Protein AF-A0AAW3DJ64-F1 (afdb_monomer_lite)

Sequence (853 aa):
LQGSFSLTLTIGNDFLPDIKLLLYAVFLDGEVVADVEEFQVEECFRHKVALDFSHKEEVPGSKVRLDLKAAPGSLCSVQAVDKSVLLKQNNTLTANAVSEVCHDQPPSVCLPSISMHWQEEAHSPRTRLQYLFNIPFSLLFIMDLLSSLFSQKLRMKILTNTRIKKPVSCMLPGFEKKMHSRKDSIVEDHHVAHGGSAPRSDDEKKPKPRTLFPETWIWDLISIGDDGQVSLEVAVPDTITEWNANTFCVADTGFGLSPLTTLRVFQPFFVDLSLPYSVIQGETFSLKATVFNYLKDCIQVHTTLTETPELKVDDCPGCQFTSCLCTNEAKTFEWNVKATRLGKVNVTVSSVAEDSHDLCDNRIAVTPLQGERDTVIKPLLVKPGGVLQQKTQNAFLCVADNTVSEEFSLTLPEKVLEGSGRATFSVIGDIMGPALQNLEQLLEMPFGCGEQNMAQFAPNIFILQYLNKTKQLDPEIEDKALTFLRTGYQRQLLYKHDDGSYSAFGKSDNQGNTWLTAFVARSFGQASSHIYINKDHVHNALLWLQKHQLPSGCFQNVGKLFNNDLKGGVDDTISLTAYVTAALVELRLEKNNTMLRNALRCLKNATLDKPSLYIKALMAYVFTLTKDMEMREQLLKSLDKETGIYCSSLLHVSPLSAELLTSHSSSEESSSSVIETVAYILLAHISKPDLGHDEASVSKLVHWLSGQRNALGGFASTQDTVVSLQALAQYATLIPQEMRDVKVTVKGREASPLEFHVHRNNKLVLHQASLPAVPGIYTVQATGSGCVYVQTTLYYNTPPPRTEEVFVLDVETVPKECDGVRKQLDIHVSVSYLGDRETSNMALVEVEMLSGF

Radius of gyration: 37.24 Å; chains: 1; bounding box: 101×70×112 Å

pLDDT: mean 76.46, std 19.75, range [23.58, 95.19]

Structure (mmCIF, N/CA/C/O backbone):
data_AF-A0AAW3DJ64-F1
#
_entry.id   AF-A0AAW3DJ64-F1
#
loop_
_atom_site.group_PDB
_atom_site.id
_atom_site.type_symbol
_atom_site.label_atom_id
_atom_site.label_alt_id
_atom_site.label_comp_id
_atom_site.label_asym_id
_atom_site.label_entity_id
_atom_site.label_seq_id
_atom_site.pdbx_PDB_ins_code
_atom_site.Cartn_x
_atom_site.Cartn_y
_atom_site.Cartn_z
_atom_site.occupancy
_atom_site.B_iso_or_equiv
_atom_site.auth_seq_id
_atom_site.auth_comp_id
_atom_site.auth_asym_id
_atom_site.auth_atom_id
_atom_site.pdbx_PDB_model_num
ATOM 1 N N . LEU A 1 1 ? 61.882 -21.134 32.904 1.00 47.22 1 LEU A N 1
ATOM 2 C CA . LEU A 1 1 ? 61.746 -22.045 31.748 1.00 47.22 1 LEU A CA 1
ATOM 3 C C . LEU A 1 1 ? 61.339 -21.192 30.558 1.00 47.22 1 LEU A C 1
ATOM 5 O O . LEU A 1 1 ? 60.242 -20.657 30.579 1.00 47.22 1 LEU A O 1
ATOM 9 N N . GLN A 1 2 ? 62.240 -20.967 29.605 1.00 46.50 2 GLN A N 1
ATOM 10 C CA . GLN A 1 2 ? 61.890 -20.388 28.306 1.00 46.50 2 GLN A CA 1
ATOM 11 C C . GLN A 1 2 ? 61.964 -21.524 27.295 1.00 46.50 2 GLN A C 1
ATOM 13 O O . GLN A 1 2 ? 63.001 -22.170 27.168 1.00 46.50 2 GLN A O 1
ATOM 18 N N . GLY A 1 3 ? 60.847 -21.797 26.640 1.00 66.56 3 GLY A N 1
ATOM 19 C CA . GLY A 1 3 ? 60.739 -22.781 25.578 1.00 66.56 3 GLY A CA 1
ATOM 20 C C . GLY A 1 3 ? 59.650 -22.322 24.626 1.00 66.56 3 GLY A C 1
ATOM 21 O O . GLY A 1 3 ? 58.624 -21.811 25.069 1.00 66.56 3 GLY A O 1
ATOM 22 N N . SER A 1 4 ? 59.896 -22.462 23.331 1.00 75.44 4 SER A N 1
ATOM 23 C CA . SER A 1 4 ? 58.903 -22.267 22.284 1.00 75.44 4 SER A CA 1
ATOM 24 C C . SER A 1 4 ? 58.594 -23.622 21.660 1.00 75.44 4 SER A C 1
ATOM 26 O O . SER A 1 4 ? 59.482 -24.457 21.485 1.00 75.44 4 SER A O 1
ATOM 28 N N . PHE A 1 5 ? 57.329 -23.847 21.335 1.00 78.94 5 PHE A N 1
ATOM 29 C CA . PHE A 1 5 ? 56.915 -24.959 20.494 1.00 78.94 5 PHE A CA 1
ATOM 30 C C . PHE A 1 5 ? 56.053 -24.400 19.368 1.00 78.94 5 PHE A C 1
ATOM 32 O O . PHE A 1 5 ? 55.338 -23.415 19.550 1.00 78.94 5 PHE A O 1
ATOM 39 N N . SER A 1 6 ? 56.164 -25.000 18.190 1.00 80.88 6 SER A N 1
ATOM 40 C CA . SER A 1 6 ? 55.388 -24.611 17.018 1.00 80.88 6 SER A CA 1
ATOM 41 C C . SER A 1 6 ? 54.308 -25.655 16.777 1.00 80.88 6 SER A C 1
ATOM 43 O O . SER A 1 6 ? 54.592 -26.852 16.778 1.00 80.88 6 SER A O 1
ATOM 45 N N . LEU A 1 7 ? 53.078 -25.194 16.571 1.00 79.88 7 LEU A N 1
ATOM 46 C CA . LEU A 1 7 ? 51.939 -26.017 16.187 1.00 79.88 7 LEU A CA 1
ATOM 47 C C . LEU A 1 7 ? 51.555 -25.644 14.751 1.00 79.88 7 LEU A C 1
ATOM 49 O O . LEU A 1 7 ? 51.372 -24.466 14.452 1.00 79.88 7 LEU A O 1
ATOM 53 N N . THR A 1 8 ? 51.441 -26.626 13.861 1.00 81.81 8 THR A N 1
ATOM 54 C CA . THR A 1 8 ? 50.952 -26.405 12.494 1.00 81.81 8 THR A CA 1
ATOM 55 C C . THR A 1 8 ? 49.483 -26.804 12.432 1.00 81.81 8 THR A C 1
ATOM 57 O O . THR A 1 8 ? 49.155 -27.972 12.622 1.00 81.81 8 THR A O 1
ATOM 60 N N . LEU A 1 9 ? 48.602 -25.834 12.181 1.00 74.81 9 LEU A N 1
ATOM 61 C CA . LEU A 1 9 ? 47.167 -26.049 11.998 1.00 74.81 9 LEU A CA 1
ATOM 62 C C . LEU A 1 9 ? 46.836 -25.942 10.512 1.00 74.81 9 LEU A C 1
ATOM 64 O O . LEU A 1 9 ? 47.056 -24.901 9.897 1.00 74.81 9 LEU A O 1
ATOM 68 N N . THR A 1 10 ? 46.309 -27.014 9.930 1.00 77.06 10 THR A N 1
ATOM 69 C CA . THR A 1 10 ? 45.784 -26.981 8.563 1.00 77.06 10 THR A CA 1
ATOM 70 C C . THR A 1 10 ? 44.348 -26.473 8.617 1.00 77.06 10 THR A C 1
ATOM 72 O O . THR A 1 10 ? 43.444 -27.195 9.031 1.00 77.06 10 THR A O 1
ATOM 75 N N . ILE A 1 11 ? 44.147 -25.210 8.243 1.00 69.81 11 ILE A N 1
ATOM 76 C CA . ILE A 1 11 ? 42.823 -24.586 8.228 1.00 69.81 11 ILE A CA 1
ATOM 77 C C . ILE A 1 11 ? 42.051 -25.112 7.012 1.00 69.81 11 ILE A C 1
ATOM 79 O O . ILE A 1 11 ? 42.378 -24.792 5.872 1.00 69.81 11 ILE A O 1
ATOM 83 N N . GLY A 1 12 ? 41.054 -25.960 7.264 1.00 66.94 12 GLY A N 1
ATOM 84 C CA . GLY A 1 12 ? 40.056 -26.367 6.274 1.00 66.94 12 GLY A CA 1
ATOM 85 C C . GLY A 1 12 ? 38.824 -25.456 6.285 1.00 66.94 12 GLY A C 1
ATOM 86 O O . GLY A 1 12 ? 38.651 -24.627 7.175 1.00 66.94 12 GLY A O 1
ATOM 87 N N . ASN A 1 13 ? 37.905 -25.672 5.344 1.00 63.97 13 ASN A N 1
ATOM 88 C CA . ASN A 1 13 ? 36.643 -24.921 5.265 1.00 63.97 13 ASN A CA 1
ATOM 89 C C . ASN A 1 13 ? 35.668 -25.205 6.440 1.00 63.97 13 ASN A C 1
ATOM 91 O O . ASN A 1 13 ? 34.552 -24.686 6.458 1.00 63.97 13 ASN A O 1
ATOM 95 N N . ASP A 1 14 ? 36.051 -26.065 7.394 1.00 64.31 14 ASP A N 1
ATOM 96 C CA . ASP A 1 14 ? 35.299 -26.359 8.619 1.00 64.31 14 ASP A CA 1
ATOM 97 C C . ASP A 1 14 ? 35.368 -25.275 9.684 1.00 64.31 14 ASP A C 1
ATOM 99 O O . ASP A 1 14 ? 34.515 -25.231 10.565 1.00 64.31 14 ASP A O 1
ATOM 103 N N . PHE A 1 15 ? 36.356 -24.394 9.582 1.00 63.38 15 PHE A N 1
ATOM 104 C CA . PHE A 1 15 ? 36.671 -23.430 10.626 1.00 63.38 15 PHE A CA 1
ATOM 105 C C . PHE A 1 15 ? 36.264 -21.997 10.255 1.00 63.38 15 PHE A C 1
ATOM 107 O O . PHE A 1 15 ? 36.674 -21.051 10.911 1.00 63.38 15 PHE A O 1
ATOM 114 N N . LEU A 1 16 ? 35.489 -21.824 9.182 1.00 62.94 16 LEU A N 1
ATOM 115 C CA . LEU A 1 16 ? 35.133 -20.504 8.678 1.00 62.94 16 LEU A CA 1
ATOM 116 C C . LEU A 1 16 ? 33.908 -19.924 9.389 1.00 62.94 16 LEU A C 1
ATOM 118 O O . LEU A 1 16 ? 32.954 -20.666 9.644 1.00 62.94 16 LEU A O 1
ATOM 122 N N . PRO A 1 17 ? 33.891 -18.602 9.631 1.00 58.84 17 PRO A N 1
ATOM 123 C CA . PRO A 1 17 ? 34.948 -17.617 9.346 1.00 58.84 17 PRO A CA 1
ATOM 124 C C . PRO A 1 17 ? 35.863 -17.292 10.536 1.00 58.84 17 PRO A C 1
ATOM 126 O O . PRO A 1 17 ? 36.961 -16.780 10.319 1.00 58.84 17 PRO A O 1
ATOM 129 N N . ASP A 1 18 ? 35.464 -17.641 11.763 1.00 67.00 18 ASP A N 1
ATOM 130 C CA . ASP A 1 18 ? 36.241 -17.363 12.975 1.00 67.00 18 ASP A CA 1
ATOM 131 C C . ASP A 1 18 ? 36.805 -18.645 13.596 1.00 67.00 18 ASP A C 1
ATOM 133 O O . ASP A 1 18 ? 36.067 -19.553 13.997 1.00 67.00 18 ASP A O 1
ATOM 137 N N . ILE A 1 19 ? 38.129 -18.690 13.765 1.00 74.00 19 ILE A N 1
ATOM 138 C CA . ILE A 1 19 ? 38.815 -19.791 14.449 1.00 74.00 19 ILE A CA 1
ATOM 139 C C . ILE A 1 19 ? 39.249 -19.331 15.827 1.00 74.00 19 ILE A C 1
ATOM 141 O O . ILE A 1 19 ? 40.092 -18.447 15.961 1.00 74.00 19 ILE A O 1
ATOM 145 N N . LYS A 1 20 ? 38.747 -19.997 16.866 1.00 76.12 20 LYS A N 1
ATOM 146 C CA . LYS A 1 20 ? 39.209 -19.785 18.241 1.00 76.12 20 LYS A CA 1
ATOM 147 C C . LYS A 1 20 ? 40.102 -20.938 18.668 1.00 76.12 20 LYS A C 1
ATOM 149 O O . LYS A 1 20 ? 39.626 -22.053 18.881 1.00 76.12 20 LYS A O 1
ATOM 154 N N . LEU A 1 21 ? 41.399 -20.672 18.795 1.00 78.88 21 LEU A N 1
ATOM 155 C CA . LEU A 1 21 ? 42.376 -21.650 19.254 1.00 78.88 21 LEU A CA 1
ATOM 156 C C . LEU A 1 21 ? 42.551 -21.534 20.764 1.00 78.88 21 LEU A C 1
ATOM 158 O O . LEU A 1 21 ? 43.075 -20.544 21.266 1.00 78.88 21 LEU A O 1
ATOM 162 N N . LEU A 1 22 ? 42.152 -22.581 21.479 1.00 80.44 22 LEU A N 1
ATOM 163 C CA . LEU A 1 22 ? 42.433 -22.746 22.897 1.00 80.44 22 LEU A CA 1
ATOM 164 C C . LEU A 1 22 ? 43.700 -23.585 23.083 1.00 80.44 22 LEU A C 1
ATOM 166 O O . LEU A 1 22 ? 43.757 -24.734 22.645 1.00 80.44 22 LEU A O 1
ATOM 170 N N . LEU A 1 23 ? 44.662 -23.057 23.830 1.00 79.25 23 LEU A N 1
ATOM 171 C CA . LEU A 1 23 ? 45.798 -23.814 24.345 1.00 79.25 23 LEU A CA 1
ATOM 172 C C . LEU A 1 23 ? 45.674 -23.928 25.856 1.00 79.25 23 LEU A C 1
ATOM 174 O O . LEU A 1 23 ? 45.436 -22.932 26.529 1.00 79.25 23 LEU A O 1
ATOM 178 N N . TYR A 1 24 ? 45.858 -25.127 26.404 1.00 77.38 24 TYR A N 1
ATOM 179 C CA . TYR A 1 24 ? 45.940 -25.315 27.847 1.00 77.38 24 TYR A CA 1
ATOM 180 C C . TYR A 1 24 ? 47.002 -26.347 28.223 1.00 77.38 24 TYR A C 1
ATOM 182 O O . TYR A 1 24 ? 47.298 -27.265 27.460 1.00 77.38 24 TYR A O 1
ATOM 190 N N . ALA A 1 25 ? 47.576 -26.194 29.412 1.00 77.19 25 ALA A N 1
ATOM 191 C CA . ALA A 1 25 ? 48.542 -27.113 29.994 1.00 77.19 25 ALA A CA 1
ATOM 192 C C . ALA A 1 25 ? 48.092 -27.505 31.402 1.00 77.19 25 ALA A C 1
ATOM 194 O O . ALA A 1 25 ? 47.691 -26.643 32.185 1.00 77.19 25 ALA A O 1
ATOM 195 N N . VAL A 1 26 ? 48.167 -28.803 31.707 1.00 79.25 26 VAL A N 1
ATOM 196 C CA . VAL A 1 26 ? 47.878 -29.359 33.034 1.00 79.25 26 VAL A CA 1
ATOM 197 C C . VAL A 1 26 ? 49.197 -29.758 33.682 1.00 79.25 26 VAL A C 1
ATOM 199 O O . VAL A 1 26 ? 49.935 -30.584 33.143 1.00 79.25 26 VAL A O 1
ATOM 202 N N . PHE A 1 27 ? 49.505 -29.161 34.824 1.00 76.69 27 PHE A N 1
ATOM 203 C CA . PHE A 1 27 ? 50.726 -29.415 35.574 1.00 76.69 27 PHE A CA 1
ATOM 204 C C . PHE A 1 27 ? 50.545 -30.588 36.550 1.00 76.69 27 PHE A C 1
ATOM 206 O O . PHE A 1 27 ? 49.432 -30.994 36.883 1.00 76.69 27 PHE A O 1
ATOM 213 N N . LEU A 1 28 ? 51.663 -31.174 36.993 1.00 75.81 28 LEU A N 1
ATOM 214 C CA . LEU A 1 28 ? 51.685 -32.372 37.852 1.00 75.81 28 LEU A CA 1
ATOM 215 C C . LEU A 1 28 ? 51.055 -32.151 39.239 1.00 75.81 28 LEU A C 1
ATOM 217 O O . LEU A 1 28 ? 50.682 -33.112 39.906 1.00 75.81 28 LEU A O 1
ATOM 221 N N . ASP A 1 29 ? 50.938 -30.899 39.669 1.00 71.06 29 ASP A N 1
ATOM 222 C CA . ASP A 1 29 ? 50.256 -30.456 40.888 1.00 71.06 29 ASP A CA 1
ATOM 223 C C . ASP A 1 29 ? 48.735 -30.278 40.705 1.00 71.06 29 ASP A C 1
ATOM 225 O O . ASP A 1 29 ? 48.028 -29.932 41.654 1.00 71.06 29 ASP A O 1
ATOM 229 N N . GLY A 1 30 ? 48.221 -30.560 39.504 1.00 66.38 30 GLY A N 1
ATOM 230 C CA . GLY A 1 30 ? 46.813 -30.427 39.157 1.00 66.38 30 GLY A CA 1
ATOM 231 C C . GLY A 1 30 ? 46.399 -29.000 38.799 1.00 66.38 30 GLY A C 1
ATOM 232 O O . GLY A 1 30 ? 45.199 -28.738 38.748 1.00 66.38 30 GLY A O 1
ATOM 233 N N . GLU A 1 31 ? 47.343 -28.081 38.567 1.00 66.94 31 GLU A N 1
ATOM 234 C CA . GLU A 1 31 ? 47.041 -26.734 38.074 1.00 66.94 31 GLU A CA 1
ATOM 235 C C . GLU A 1 31 ? 46.828 -26.724 36.553 1.00 66.94 31 GLU A C 1
ATOM 237 O O . GLU A 1 31 ? 47.491 -27.449 35.810 1.00 66.94 31 GLU A O 1
ATOM 242 N N . VAL A 1 32 ? 45.903 -25.883 36.074 1.00 68.50 32 VAL A N 1
ATOM 243 C CA . VAL A 1 32 ? 45.621 -25.706 34.640 1.00 68.50 32 VAL A CA 1
ATOM 244 C C . VAL A 1 32 ? 45.838 -24.253 34.242 1.00 68.50 32 VAL A C 1
ATOM 246 O O . VAL A 1 32 ? 45.230 -23.353 34.821 1.00 68.50 32 VAL A O 1
ATOM 249 N N . VAL A 1 33 ? 46.662 -24.030 33.220 1.00 70.75 33 VAL A N 1
ATOM 250 C CA . VAL A 1 33 ? 46.847 -22.721 32.577 1.00 70.75 33 VAL A CA 1
ATOM 251 C C . VAL A 1 33 ? 46.291 -22.805 31.167 1.00 70.75 33 VAL A C 1
ATOM 253 O O . VAL A 1 33 ? 46.571 -23.779 30.476 1.00 70.75 33 VAL A O 1
ATOM 256 N N . ALA A 1 34 ? 45.516 -21.807 30.744 1.00 71.19 34 ALA A N 1
ATOM 257 C CA . ALA A 1 34 ? 44.935 -21.758 29.410 1.00 71.19 34 ALA A CA 1
ATOM 258 C C . ALA A 1 34 ? 45.007 -20.355 28.804 1.00 71.19 34 ALA A C 1
ATOM 260 O O . ALA A 1 34 ? 44.960 -19.366 29.537 1.00 71.19 34 ALA A O 1
ATOM 261 N N . ASP A 1 35 ? 45.080 -20.294 27.479 1.00 74.94 35 ASP A N 1
ATOM 262 C CA . ASP A 1 35 ? 45.038 -19.073 26.681 1.00 74.94 35 ASP A CA 1
ATOM 263 C C . ASP A 1 35 ? 44.219 -19.294 25.401 1.00 74.94 35 ASP A C 1
ATOM 265 O O . ASP A 1 35 ? 44.082 -20.429 24.934 1.00 74.94 35 ASP A O 1
ATOM 269 N N . VAL A 1 36 ? 43.639 -18.220 24.865 1.00 72.88 36 VAL A N 1
ATOM 270 C CA . VAL A 1 36 ? 42.754 -18.263 23.694 1.00 72.88 36 VAL A CA 1
ATOM 271 C C . VAL A 1 36 ? 43.115 -17.154 22.723 1.00 72.88 36 VAL A C 1
ATOM 273 O O . VAL A 1 36 ? 42.990 -15.979 23.070 1.00 72.88 36 VAL A O 1
ATOM 276 N N . GLU A 1 37 ? 43.430 -17.548 21.494 1.00 79.38 37 GLU A N 1
ATOM 277 C CA . GLU A 1 37 ? 43.654 -16.640 20.371 1.00 79.38 37 GLU A CA 1
ATOM 278 C C . GLU A 1 37 ? 42.541 -16.804 19.327 1.00 79.38 37 GLU A C 1
ATOM 280 O O . GLU A 1 37 ? 42.053 -17.914 19.092 1.00 79.38 37 GLU A O 1
ATOM 285 N N . GLU A 1 38 ? 42.124 -15.698 18.716 1.00 72.50 38 GLU A N 1
ATOM 286 C CA . GLU A 1 38 ? 41.084 -15.660 17.687 1.00 72.50 38 GLU A CA 1
ATOM 287 C C . GLU A 1 38 ? 41.704 -15.249 16.351 1.00 72.50 38 GLU A C 1
ATOM 289 O O . GLU A 1 38 ? 42.363 -14.215 16.251 1.00 72.50 38 GLU A O 1
ATOM 294 N N . PHE A 1 39 ? 41.503 -16.077 15.330 1.00 75.56 39 PHE A N 1
ATOM 295 C CA . PHE A 1 39 ? 41.977 -15.837 13.975 1.00 75.56 39 PHE A CA 1
ATOM 296 C C . PHE A 1 39 ? 40.779 -15.562 13.074 1.00 75.56 39 PHE A C 1
ATOM 298 O O . PHE A 1 39 ? 39.894 -16.409 12.947 1.00 75.56 39 PHE A O 1
ATOM 305 N N . GLN A 1 40 ? 40.790 -14.401 12.423 1.00 68.19 40 GLN A N 1
ATOM 306 C CA . GLN A 1 40 ? 39.864 -14.095 11.337 1.00 68.19 40 GLN A CA 1
ATOM 307 C C . GLN A 1 40 ? 40.382 -14.737 10.052 1.00 68.19 40 GLN A C 1
ATOM 309 O O . GLN A 1 40 ? 41.539 -14.525 9.672 1.00 68.19 40 GLN A O 1
ATOM 314 N N . VAL A 1 41 ? 39.543 -15.533 9.396 1.00 69.00 41 VAL A N 1
ATOM 315 C CA . VAL A 1 41 ? 39.870 -16.219 8.143 1.00 69.00 41 VAL A CA 1
ATOM 316 C C . VAL A 1 41 ? 38.943 -15.720 7.040 1.00 69.00 41 VAL A C 1
ATOM 318 O O . VAL A 1 41 ? 37.794 -15.372 7.290 1.00 69.00 41 VAL A O 1
ATOM 321 N N . GLU A 1 42 ? 39.455 -15.657 5.811 1.00 67.25 42 GLU A N 1
ATOM 322 C CA . GLU A 1 42 ? 38.687 -15.204 4.651 1.00 67.25 42 GLU A CA 1
ATOM 323 C C . GLU A 1 42 ? 37.434 -16.066 4.430 1.00 67.25 42 GLU A C 1
ATOM 325 O O . GLU A 1 42 ? 37.501 -17.297 4.383 1.00 67.25 42 GLU A O 1
ATOM 330 N N . GLU A 1 43 ? 36.288 -15.408 4.270 1.00 66.81 43 GLU A N 1
ATOM 331 C CA . GLU A 1 43 ? 34.994 -16.051 4.067 1.00 66.81 43 GLU A CA 1
ATOM 332 C C . GLU A 1 43 ? 34.963 -16.810 2.735 1.00 66.81 43 GLU A C 1
ATOM 334 O O . GLU A 1 43 ? 34.875 -16.244 1.647 1.00 66.81 43 GLU A O 1
ATOM 339 N N . CYS A 1 44 ? 35.037 -18.134 2.819 1.00 69.62 44 CYS A N 1
ATOM 340 C CA . CYS A 1 44 ? 35.074 -19.021 1.667 1.00 69.62 44 CYS A CA 1
ATOM 341 C C . CYS A 1 44 ? 33.971 -20.078 1.756 1.00 69.62 44 CYS A C 1
ATOM 343 O O . CYS A 1 44 ? 33.968 -20.928 2.642 1.00 69.62 44 CYS A O 1
ATOM 345 N N . PHE A 1 45 ? 33.075 -20.129 0.770 1.00 77.69 45 PHE A N 1
ATOM 346 C CA . PHE A 1 45 ? 32.118 -21.234 0.695 1.00 77.69 45 PHE A CA 1
ATOM 347 C C . PHE A 1 45 ? 32.829 -22.557 0.375 1.00 77.69 45 PHE A C 1
ATOM 349 O O . PHE A 1 45 ? 33.717 -22.610 -0.489 1.00 77.69 45 PHE A O 1
ATOM 356 N N . ARG A 1 46 ? 32.418 -23.628 1.074 1.00 79.38 46 ARG A N 1
ATOM 357 C CA . ARG A 1 46 ? 32.830 -25.019 0.802 1.00 79.38 46 ARG A CA 1
ATOM 358 C C . ARG A 1 46 ? 32.426 -25.445 -0.595 1.00 79.38 46 ARG A C 1
ATOM 360 O O . ARG A 1 46 ? 33.225 -26.004 -1.341 1.00 79.38 46 ARG A O 1
ATOM 367 N N . HIS A 1 47 ? 31.173 -25.161 -0.918 1.00 87.31 47 HIS A N 1
ATOM 368 C CA . HIS A 1 47 ? 30.601 -25.399 -2.220 1.00 87.31 47 HIS A CA 1
ATOM 369 C C . HIS A 1 47 ? 31.072 -24.284 -3.158 1.00 87.31 47 HIS A C 1
ATOM 371 O O . HIS A 1 47 ? 30.638 -23.137 -3.060 1.00 87.31 47 HIS A O 1
ATOM 377 N N . LYS A 1 48 ? 32.021 -24.616 -4.039 1.00 89.19 48 LYS A N 1
ATOM 378 C CA . LYS A 1 48 ? 32.509 -23.691 -5.062 1.00 89.19 48 LYS A CA 1
ATOM 379 C C . LYS A 1 48 ? 31.520 -23.664 -6.217 1.00 89.19 48 LYS A C 1
ATOM 381 O O . LYS A 1 48 ? 31.297 -24.687 -6.859 1.00 89.19 48 LYS A O 1
ATOM 386 N N . VAL A 1 49 ? 30.952 -22.489 -6.452 1.00 91.81 49 VAL A N 1
ATOM 387 C CA . VAL A 1 49 ? 29.981 -22.241 -7.512 1.00 91.81 49 VAL A CA 1
ATOM 388 C C . VAL A 1 49 ? 30.549 -21.178 -8.439 1.00 91.81 49 VAL A C 1
ATOM 390 O O . VAL A 1 49 ? 31.064 -20.159 -7.978 1.00 91.81 49 VAL A O 1
ATOM 393 N N . ALA A 1 50 ? 30.472 -21.415 -9.743 1.00 93.00 50 ALA A N 1
ATOM 394 C CA . ALA A 1 50 ? 30.888 -20.461 -10.760 1.00 93.00 50 ALA A CA 1
ATOM 395 C C . ALA A 1 50 ? 29.808 -20.337 -11.833 1.00 93.00 50 ALA A C 1
ATOM 397 O O . ALA A 1 50 ? 29.247 -21.340 -12.271 1.00 93.00 50 ALA A O 1
ATOM 398 N N . LEU A 1 51 ? 29.554 -19.102 -12.250 1.00 93.88 51 LEU A N 1
ATOM 399 C CA . LEU A 1 51 ? 28.627 -18.748 -13.313 1.00 93.88 51 LEU A CA 1
ATOM 400 C C . LEU A 1 51 ? 29.353 -17.806 -14.262 1.00 93.88 51 LEU A C 1
ATOM 402 O O . LEU A 1 51 ? 29.924 -16.814 -13.807 1.00 93.88 51 LEU A O 1
ATOM 406 N N . ASP A 1 52 ? 29.342 -18.114 -15.552 1.00 94.94 52 ASP A N 1
ATOM 407 C CA . ASP A 1 52 ? 29.940 -17.238 -16.551 1.00 94.94 52 ASP A CA 1
ATOM 408 C C . ASP A 1 52 ? 29.199 -17.297 -17.885 1.00 94.94 52 ASP A C 1
ATOM 410 O O . ASP A 1 52 ? 28.591 -18.309 -18.238 1.00 94.94 52 ASP A O 1
ATOM 414 N N . PHE A 1 53 ? 29.263 -16.206 -18.638 1.00 93.56 53 PHE A N 1
ATOM 415 C CA . PHE A 1 53 ? 28.755 -16.165 -20.002 1.00 93.56 53 PHE A CA 1
ATOM 416 C C . PHE A 1 53 ? 29.864 -16.560 -20.978 1.00 93.56 53 PHE A C 1
ATOM 418 O O . PHE A 1 53 ? 31.024 -16.184 -20.816 1.00 93.56 53 PHE A O 1
ATOM 425 N N . SER A 1 54 ? 29.515 -17.259 -22.059 1.00 92.38 54 SER A N 1
ATOM 426 C CA . SER A 1 54 ? 30.481 -17.626 -23.105 1.00 92.38 54 SER A CA 1
ATOM 427 C C . SER A 1 54 ? 31.140 -16.415 -23.774 1.00 92.38 54 SER A C 1
ATOM 429 O O . SER A 1 54 ? 32.240 -16.517 -24.319 1.00 92.38 54 SER A O 1
ATOM 431 N N . HIS A 1 55 ? 30.458 -15.269 -23.751 1.00 91.62 55 HIS A N 1
ATOM 432 C CA . HIS A 1 55 ? 30.914 -13.992 -24.281 1.00 91.62 55 HIS A CA 1
ATOM 433 C C . HIS A 1 55 ? 30.614 -12.878 -23.276 1.00 91.62 55 HIS A C 1
ATOM 435 O O . HIS A 1 55 ? 29.607 -12.928 -22.580 1.00 91.62 55 HIS A O 1
ATOM 441 N N . LYS A 1 56 ? 31.481 -11.860 -23.219 1.00 90.38 56 LYS A N 1
ATOM 442 C CA . LYS A 1 56 ? 31.292 -10.685 -22.347 1.00 90.38 56 LYS A CA 1
ATOM 443 C C . LYS A 1 56 ? 30.441 -9.587 -22.982 1.00 90.38 56 LYS A C 1
ATOM 445 O O . LYS A 1 56 ? 29.927 -8.729 -22.270 1.00 90.38 56 LYS A O 1
ATOM 450 N N . GLU A 1 57 ? 30.325 -9.598 -24.308 1.00 91.50 57 GLU A N 1
ATOM 451 C CA . GLU A 1 57 ? 29.549 -8.624 -25.068 1.00 91.50 57 GLU A CA 1
ATOM 452 C C . GLU A 1 57 ? 28.758 -9.338 -26.168 1.00 91.50 57 GLU A C 1
ATOM 454 O O . GLU A 1 57 ? 29.316 -10.173 -26.882 1.00 91.50 57 GLU A O 1
ATOM 459 N N . GLU A 1 58 ? 27.469 -9.023 -26.281 1.00 92.12 58 GLU A N 1
ATOM 460 C CA . GLU A 1 58 ? 26.544 -9.610 -27.253 1.00 92.12 58 GLU A CA 1
ATOM 461 C C . GLU A 1 58 ? 25.553 -8.567 -27.789 1.00 92.12 58 GLU A C 1
ATOM 463 O O . GLU A 1 58 ? 25.355 -7.503 -27.198 1.00 92.12 58 GLU A O 1
ATOM 468 N N . VAL A 1 59 ? 24.928 -8.874 -28.929 1.00 88.75 59 VAL A N 1
ATOM 469 C CA . VAL A 1 59 ? 23.910 -8.004 -29.540 1.00 88.75 59 VAL A CA 1
ATOM 470 C C . VAL A 1 59 ? 22.498 -8.355 -29.043 1.00 88.75 59 VAL A C 1
ATOM 472 O O . VAL A 1 59 ? 22.228 -9.521 -28.747 1.00 88.75 59 VAL A O 1
ATOM 475 N N . PRO A 1 60 ? 21.572 -7.378 -28.980 1.00 88.88 60 PRO A N 1
ATOM 476 C CA . PRO A 1 60 ? 20.162 -7.609 -28.656 1.00 88.88 60 PRO A CA 1
ATOM 477 C C . PRO A 1 60 ? 19.541 -8.789 -29.422 1.00 88.88 60 PRO A C 1
ATOM 479 O O . PRO A 1 60 ? 19.706 -8.907 -30.639 1.00 88.88 60 PRO A O 1
ATOM 482 N N . GLY A 1 61 ? 18.830 -9.672 -28.718 1.00 85.00 61 GLY A N 1
ATOM 483 C CA . GLY A 1 61 ? 18.124 -10.806 -29.321 1.00 85.00 61 GLY A CA 1
ATOM 484 C C . GLY A 1 61 ? 19.013 -11.955 -29.817 1.00 85.00 61 GLY A C 1
ATOM 485 O O . GLY A 1 61 ? 18.482 -12.932 -30.362 1.00 85.00 61 GLY A O 1
ATOM 486 N N . SER A 1 62 ? 20.340 -11.876 -29.641 1.00 89.44 62 SER A N 1
ATOM 487 C CA . SER A 1 62 ? 21.241 -13.004 -29.891 1.00 89.44 62 SER A CA 1
ATOM 488 C C . SER A 1 62 ? 21.049 -14.102 -28.841 1.00 89.44 62 SER A C 1
ATOM 490 O O . SER A 1 62 ? 20.269 -13.979 -27.893 1.00 89.44 62 SER A O 1
ATOM 492 N N . LYS A 1 63 ? 21.733 -15.228 -29.032 1.00 91.31 63 LYS A N 1
ATOM 493 C CA . LYS A 1 63 ? 21.763 -16.300 -28.043 1.00 91.31 63 LYS A CA 1
ATOM 494 C C . LYS A 1 63 ? 23.152 -16.386 -27.442 1.00 91.31 63 LYS A C 1
ATOM 496 O O . LYS A 1 63 ? 24.131 -16.453 -28.181 1.00 91.31 63 LYS A O 1
ATOM 501 N N . VAL A 1 64 ? 23.217 -16.443 -26.119 1.00 93.44 64 VAL A N 1
ATOM 502 C CA . VAL A 1 64 ? 24.461 -16.604 -25.367 1.00 93.44 64 VAL A CA 1
ATOM 503 C C . VAL A 1 64 ? 24.384 -17.873 -24.533 1.00 93.44 64 VAL A C 1
ATOM 505 O O . VAL A 1 64 ? 23.306 -18.289 -24.102 1.00 93.44 64 VAL A O 1
ATOM 508 N N . ARG A 1 65 ? 25.531 -18.517 -24.329 1.00 94.00 65 ARG A N 1
ATOM 509 C CA . ARG A 1 65 ? 25.621 -19.681 -23.457 1.00 94.00 65 ARG A CA 1
ATOM 510 C C . ARG A 1 65 ? 25.996 -19.227 -22.052 1.00 94.00 65 ARG A C 1
ATOM 512 O O . ARG A 1 65 ? 26.956 -18.480 -21.885 1.00 94.00 65 ARG A O 1
ATOM 519 N N . LEU A 1 66 ? 25.228 -19.677 -21.072 1.00 93.31 66 LEU A N 1
ATOM 520 C CA . LEU A 1 66 ? 25.458 -19.475 -19.652 1.00 93.31 66 LEU A CA 1
ATOM 521 C C . LEU A 1 66 ? 26.001 -20.775 -19.062 1.00 93.31 66 LEU A C 1
ATOM 523 O O . LEU A 1 66 ? 25.299 -21.788 -19.036 1.00 93.31 66 LEU A O 1
ATOM 527 N N . ASP A 1 67 ? 27.256 -20.745 -18.634 1.00 93.88 67 ASP A N 1
ATOM 528 C CA . ASP A 1 67 ? 27.975 -21.891 -18.098 1.00 93.88 67 ASP A CA 1
ATOM 529 C C . ASP A 1 67 ? 27.958 -21.844 -16.568 1.00 93.88 67 ASP A C 1
ATOM 531 O O . ASP A 1 67 ? 28.477 -20.919 -15.943 1.00 93.88 67 ASP A O 1
ATOM 535 N N . LEU A 1 68 ? 27.369 -22.873 -15.966 1.00 93.81 68 LEU A N 1
ATOM 536 C CA . LEU A 1 68 ? 27.208 -23.036 -14.528 1.00 93.81 68 LEU A CA 1
ATOM 537 C C . LEU A 1 68 ? 28.004 -24.252 -14.055 1.00 93.81 68 LEU A C 1
ATOM 539 O O . LEU A 1 68 ? 27.848 -25.351 -14.584 1.00 93.81 68 LEU A O 1
ATOM 543 N N . LYS A 1 69 ? 28.854 -24.064 -13.045 1.00 94.12 69 LYS A N 1
ATOM 544 C CA . LYS A 1 69 ? 29.654 -25.125 -12.419 1.00 94.12 69 LYS A CA 1
ATOM 545 C C . LYS A 1 69 ? 29.402 -25.154 -10.922 1.00 94.12 69 LYS A C 1
ATOM 547 O O . LYS A 1 69 ? 29.538 -24.125 -10.259 1.00 94.12 69 LYS A O 1
ATOM 552 N N . ALA A 1 70 ? 29.075 -26.328 -10.403 1.00 93.62 70 ALA A N 1
ATOM 553 C CA . ALA A 1 70 ? 28.781 -26.557 -8.994 1.00 93.62 70 ALA A CA 1
ATOM 554 C C . ALA A 1 70 ? 28.943 -28.052 -8.663 1.00 93.62 70 ALA A C 1
ATOM 556 O O . ALA A 1 70 ? 29.273 -28.860 -9.530 1.00 93.62 70 ALA A O 1
ATOM 557 N N . ALA A 1 71 ? 28.750 -28.438 -7.402 1.00 92.12 71 ALA A N 1
ATOM 558 C CA . ALA A 1 71 ? 28.836 -29.842 -7.011 1.00 92.12 71 ALA A CA 1
ATOM 559 C C . ALA A 1 71 ? 27.785 -30.695 -7.763 1.00 92.12 71 ALA A C 1
ATOM 561 O O . ALA A 1 71 ? 26.666 -30.217 -7.984 1.00 92.12 71 ALA A O 1
ATOM 562 N N . PRO A 1 72 ? 28.105 -31.947 -8.144 1.00 91.75 72 PRO A N 1
ATOM 563 C CA . PRO A 1 72 ? 27.138 -32.855 -8.757 1.00 91.75 72 PRO A CA 1
ATOM 564 C C . PRO A 1 72 ? 25.880 -33.029 -7.901 1.00 91.75 72 PRO A C 1
ATOM 566 O O . PRO A 1 72 ? 25.971 -33.112 -6.675 1.00 91.75 72 PRO A O 1
ATOM 569 N N . GLY A 1 73 ? 24.707 -33.061 -8.536 1.00 88.50 73 GLY A N 1
ATOM 570 C CA . GLY A 1 73 ? 23.419 -33.169 -7.842 1.00 88.50 73 GLY A CA 1
ATOM 571 C C . GLY A 1 73 ? 22.973 -31.900 -7.105 1.00 88.50 73 GLY A C 1
ATOM 572 O O . GLY A 1 73 ? 21.983 -31.936 -6.375 1.00 88.50 73 GLY A O 1
ATOM 573 N N . SER A 1 74 ? 23.681 -30.778 -7.269 1.00 92.56 74 SER A N 1
ATOM 574 C CA . SER A 1 74 ? 23.285 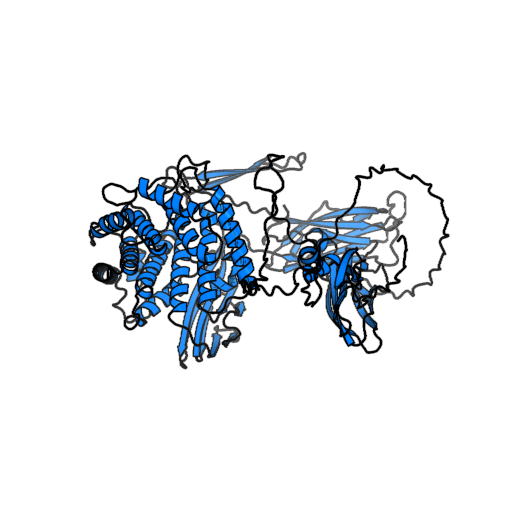-29.501 -6.670 1.00 92.56 74 SER A CA 1
ATOM 575 C C . SER A 1 74 ? 22.066 -28.882 -7.359 1.00 92.56 74 SER A C 1
ATOM 577 O O . SER A 1 74 ? 21.837 -29.065 -8.555 1.00 92.56 74 SER A O 1
ATOM 579 N N . LEU A 1 75 ? 21.283 -28.119 -6.594 1.00 94.62 75 LEU A N 1
ATOM 580 C CA . LEU A 1 75 ? 20.210 -27.274 -7.113 1.00 94.62 75 LEU A CA 1
ATOM 581 C C . LEU A 1 75 ? 20.639 -25.810 -7.017 1.00 94.62 75 LEU A C 1
ATOM 583 O O . LEU A 1 75 ? 20.942 -25.325 -5.925 1.00 94.62 75 LEU A O 1
ATOM 587 N N . CYS A 1 76 ? 20.661 -25.121 -8.152 1.00 93.88 76 CYS A N 1
ATOM 588 C CA . CYS A 1 76 ? 21.156 -23.759 -8.293 1.00 93.88 76 CYS A CA 1
ATOM 589 C C . CYS A 1 76 ? 20.039 -22.793 -8.684 1.00 93.88 76 CYS A C 1
ATOM 591 O O . CYS A 1 76 ? 19.296 -23.059 -9.622 1.00 93.88 76 CYS A O 1
ATOM 593 N N . SER A 1 77 ? 19.947 -21.658 -7.997 1.00 93.56 77 SER A N 1
ATOM 594 C CA . SER A 1 77 ? 19.080 -20.539 -8.369 1.00 93.56 77 SER A CA 1
ATOM 595 C C . SER A 1 77 ? 19.883 -19.521 -9.154 1.00 93.56 77 SER A C 1
ATOM 597 O O . SER A 1 77 ? 20.785 -18.903 -8.589 1.00 93.56 77 SER A O 1
ATOM 599 N N . VAL A 1 78 ? 19.538 -19.324 -10.423 1.00 92.62 78 VAL A N 1
ATOM 600 C CA . VAL A 1 78 ? 20.210 -18.377 -11.315 1.00 92.62 78 VAL A CA 1
ATOM 601 C C . VAL A 1 78 ? 19.351 -17.132 -11.475 1.00 92.62 78 VAL A C 1
ATOM 603 O O . VAL A 1 78 ? 18.172 -17.216 -11.824 1.00 92.62 78 VAL A O 1
ATOM 606 N N . GLN A 1 79 ? 19.968 -15.975 -11.252 1.00 91.69 79 GLN A N 1
ATOM 607 C CA . GLN A 1 79 ? 19.348 -14.672 -11.436 1.00 91.69 79 GLN A CA 1
ATOM 608 C C . GLN A 1 79 ? 20.180 -13.815 -12.392 1.00 91.69 79 GLN A C 1
ATOM 610 O O . GLN A 1 79 ? 21.404 -13.787 -12.292 1.00 91.69 79 GLN A O 1
ATOM 615 N N . ALA A 1 80 ? 19.512 -13.069 -13.275 1.00 91.88 80 ALA A N 1
ATOM 616 C CA . ALA A 1 80 ? 20.121 -11.996 -14.058 1.00 91.88 80 ALA A CA 1
ATOM 617 C C . ALA A 1 80 ? 19.221 -10.753 -14.057 1.00 91.88 80 ALA A C 1
ATOM 619 O O . ALA A 1 80 ? 18.060 -10.824 -14.466 1.00 91.88 80 ALA A O 1
ATOM 620 N N . VAL A 1 81 ? 19.754 -9.618 -13.606 1.00 91.38 81 VAL A N 1
ATOM 621 C CA . VAL A 1 81 ? 19.026 -8.350 -13.430 1.00 91.38 81 VAL A CA 1
ATOM 622 C C . VAL A 1 81 ? 19.737 -7.198 -14.131 1.00 91.38 81 VAL A C 1
ATOM 624 O O . VAL A 1 81 ? 20.963 -7.185 -14.251 1.00 91.38 81 VAL A O 1
ATOM 627 N N . ASP A 1 82 ? 18.963 -6.225 -14.603 1.00 90.62 82 ASP A N 1
ATOM 628 C CA . ASP A 1 82 ? 19.503 -5.026 -15.242 1.00 90.62 82 ASP A CA 1
ATOM 629 C C . ASP A 1 82 ? 20.250 -4.163 -14.208 1.00 90.62 82 ASP A C 1
ATOM 631 O O . ASP A 1 82 ? 19.761 -3.912 -13.099 1.00 90.62 82 ASP A O 1
ATOM 635 N N . LYS A 1 83 ? 21.434 -3.662 -14.571 1.00 87.69 83 LYS A N 1
ATOM 636 C CA . LYS A 1 83 ? 22.222 -2.737 -13.746 1.00 87.69 83 LYS A CA 1
ATOM 637 C C . LYS A 1 83 ? 21.425 -1.522 -13.261 1.00 87.69 83 LYS A C 1
ATOM 639 O O . LYS A 1 83 ? 21.657 -1.055 -12.149 1.00 87.69 83 LYS A O 1
ATOM 644 N N . SER A 1 84 ? 20.478 -1.017 -14.049 1.00 83.50 84 SER A N 1
ATOM 645 C CA . SER A 1 84 ? 19.623 0.119 -13.677 1.00 83.50 84 SER A CA 1
ATOM 646 C C . SER A 1 84 ? 18.724 -0.158 -12.463 1.00 83.50 84 SER A C 1
ATOM 648 O O . SER A 1 84 ? 18.478 0.753 -11.669 1.00 83.50 84 SER A O 1
ATOM 650 N N . VAL A 1 85 ? 18.290 -1.407 -12.263 1.00 82.25 85 VAL A N 1
ATOM 651 C CA . VAL A 1 85 ? 17.505 -1.827 -11.090 1.00 82.25 85 VAL A CA 1
ATOM 652 C C . VAL A 1 85 ? 18.384 -1.818 -9.840 1.00 82.25 85 VAL A C 1
ATOM 654 O O . VAL A 1 85 ? 18.007 -1.258 -8.810 1.00 82.25 85 VAL A O 1
ATOM 657 N N . LEU A 1 86 ? 19.605 -2.346 -9.959 1.00 76.75 86 LEU A N 1
ATOM 658 C CA . LEU A 1 86 ? 20.582 -2.390 -8.867 1.00 76.75 86 LEU A CA 1
ATOM 659 C C . LEU A 1 86 ? 21.043 -0.999 -8.413 1.00 76.75 86 LEU A C 1
ATOM 661 O O . LEU A 1 86 ? 21.378 -0.810 -7.246 1.00 76.75 86 LEU A O 1
ATOM 665 N N . LEU A 1 87 ? 21.031 -0.014 -9.316 1.00 74.12 87 LEU A N 1
ATOM 666 C CA . LEU A 1 87 ? 21.331 1.381 -8.983 1.00 74.12 87 LEU A CA 1
ATOM 667 C C . LEU A 1 87 ? 20.221 2.057 -8.163 1.00 74.12 87 LEU A C 1
ATOM 669 O O . LEU A 1 87 ? 20.516 2.993 -7.422 1.00 74.12 87 LEU A O 1
ATOM 673 N N . LYS A 1 88 ? 18.962 1.607 -8.276 1.00 66.62 88 LYS A N 1
ATOM 674 C CA . LYS A 1 88 ? 17.850 2.125 -7.460 1.00 66.62 88 LYS A CA 1
ATOM 675 C C . LYS A 1 88 ? 17.853 1.529 -6.056 1.00 66.62 88 LYS A C 1
ATOM 677 O O . LYS A 1 88 ? 17.659 2.257 -5.086 1.00 66.62 88 LYS A O 1
ATOM 682 N N . GLN A 1 89 ? 18.054 0.217 -5.950 1.00 58.81 89 GLN A N 1
ATOM 683 C CA . GLN A 1 89 ? 18.041 -0.499 -4.679 1.00 58.81 89 GLN A CA 1
ATOM 684 C C . GLN A 1 89 ? 19.027 -1.668 -4.743 1.00 58.81 89 GLN A C 1
ATOM 686 O O . GLN A 1 89 ? 18.803 -2.651 -5.448 1.00 58.81 89 GLN A O 1
ATOM 691 N N . ASN A 1 90 ? 20.140 -1.555 -4.018 1.00 66.00 90 ASN A N 1
ATOM 692 C CA . ASN A 1 90 ? 21.199 -2.557 -4.063 1.00 66.00 90 ASN A CA 1
ATOM 693 C C . ASN A 1 90 ? 21.034 -3.595 -2.945 1.00 66.00 90 ASN A C 1
ATOM 695 O O . ASN A 1 90 ? 21.714 -3.531 -1.924 1.00 66.00 90 ASN A O 1
ATOM 699 N N . ASN A 1 91 ? 20.127 -4.549 -3.161 1.00 64.50 91 ASN A N 1
ATOM 700 C CA . ASN A 1 91 ? 19.903 -5.686 -2.262 1.00 64.50 91 ASN A CA 1
ATOM 701 C C . ASN A 1 91 ? 20.526 -6.982 -2.815 1.00 64.50 91 ASN A C 1
ATOM 703 O O . ASN A 1 91 ? 19.990 -8.069 -2.602 1.00 64.50 91 ASN A O 1
ATOM 707 N N . THR A 1 92 ? 21.621 -6.897 -3.579 1.00 69.94 92 THR A N 1
ATOM 708 C CA . THR A 1 92 ? 22.266 -8.103 -4.116 1.00 69.94 92 THR A CA 1
ATOM 709 C C . THR A 1 92 ? 22.797 -8.973 -2.989 1.00 69.94 92 THR A C 1
ATOM 711 O O . THR A 1 92 ? 23.495 -8.479 -2.102 1.00 69.94 92 THR A O 1
ATOM 714 N N . LEU A 1 93 ? 22.533 -10.275 -3.069 1.00 73.38 93 LEU A N 1
ATOM 715 C CA . LEU A 1 93 ? 23.115 -11.251 -2.161 1.00 73.38 93 LEU A CA 1
ATOM 716 C C . LEU A 1 93 ? 24.644 -11.250 -2.318 1.00 73.38 93 LEU A C 1
ATOM 718 O O . LEU A 1 93 ? 25.165 -11.564 -3.390 1.00 73.38 93 LEU A O 1
ATOM 722 N N . THR A 1 94 ? 25.356 -10.879 -1.257 1.00 77.81 94 THR A N 1
ATOM 723 C CA . THR A 1 94 ? 26.823 -10.911 -1.191 1.00 77.81 94 THR A CA 1
ATOM 724 C C . THR A 1 94 ? 27.279 -11.983 -0.210 1.00 77.81 94 THR A C 1
ATOM 726 O O . THR A 1 94 ? 26.514 -12.398 0.661 1.00 77.81 94 THR A O 1
ATOM 729 N N . ALA A 1 95 ? 28.532 -12.429 -0.336 1.00 73.44 95 ALA A N 1
ATOM 730 C CA . ALA A 1 95 ? 29.114 -13.388 0.605 1.00 73.44 95 ALA A CA 1
ATOM 731 C C . ALA A 1 95 ? 29.002 -12.887 2.058 1.00 73.44 95 ALA A C 1
ATOM 733 O O . ALA A 1 95 ? 28.506 -13.620 2.909 1.00 73.44 95 ALA A O 1
ATOM 734 N N . ASN A 1 96 ? 29.316 -11.607 2.276 1.00 72.56 96 ASN A N 1
ATOM 735 C CA . ASN A 1 96 ? 29.254 -10.954 3.583 1.00 72.56 96 ASN A CA 1
ATOM 736 C C . ASN A 1 96 ? 27.826 -10.895 4.152 1.00 72.56 96 ASN A C 1
ATOM 738 O O . ASN A 1 96 ? 27.612 -11.131 5.333 1.00 72.56 96 ASN A O 1
ATOM 742 N N . ALA A 1 97 ? 26.818 -10.602 3.322 1.00 72.62 97 ALA A N 1
ATOM 743 C CA . ALA A 1 97 ? 25.433 -10.569 3.798 1.00 72.62 97 ALA A CA 1
ATOM 744 C C . ALA A 1 97 ? 24.955 -11.959 4.262 1.00 72.62 97 ALA A C 1
ATOM 746 O O . ALA A 1 97 ? 24.181 -12.073 5.209 1.00 72.62 97 ALA A O 1
ATOM 747 N N . VAL A 1 98 ? 25.425 -13.027 3.606 1.00 73.44 98 VAL A N 1
ATOM 748 C CA . VAL A 1 98 ? 25.125 -14.409 4.009 1.00 73.44 98 VAL A CA 1
ATOM 749 C C . VAL A 1 98 ? 25.878 -14.786 5.287 1.00 73.44 98 VAL A C 1
ATOM 751 O O . VAL A 1 98 ? 25.292 -15.429 6.159 1.00 73.44 98 VAL A O 1
ATOM 754 N N . SER A 1 99 ? 27.148 -14.391 5.424 1.00 66.19 99 SER A N 1
ATOM 755 C CA . SER A 1 99 ? 27.941 -14.688 6.622 1.00 66.19 99 SER A CA 1
ATOM 756 C C . SER A 1 99 ? 27.363 -14.010 7.867 1.00 66.19 99 SER A C 1
ATOM 758 O O . SER A 1 99 ? 27.156 -14.685 8.876 1.00 66.19 99 SER A O 1
ATOM 760 N N . GLU A 1 100 ? 26.980 -12.732 7.777 1.00 64.62 100 GLU A N 1
ATOM 761 C CA . GLU A 1 100 ? 26.356 -11.974 8.871 1.00 64.62 100 GLU A CA 1
ATOM 762 C C . GLU A 1 100 ? 25.087 -12.661 9.409 1.00 64.62 100 GLU A C 1
ATOM 764 O O . GLU A 1 100 ? 24.958 -12.869 10.617 1.00 64.62 100 GLU A O 1
ATOM 769 N N . VAL A 1 101 ? 24.183 -13.104 8.526 1.00 61.66 101 VAL A N 1
ATOM 770 C CA . VAL A 1 101 ? 22.945 -13.803 8.925 1.00 61.66 101 VAL A CA 1
ATOM 771 C C . VAL A 1 101 ? 23.240 -15.163 9.566 1.00 61.66 101 VAL A C 1
ATOM 773 O O . VAL A 1 101 ? 22.597 -15.540 10.549 1.00 61.66 101 VAL A O 1
ATOM 776 N N . CYS A 1 102 ? 24.224 -15.907 9.052 1.00 59.34 102 CYS A N 1
ATOM 777 C CA . CYS A 1 102 ? 24.635 -17.178 9.649 1.00 59.34 102 CYS A CA 1
ATOM 778 C C . CYS A 1 102 ? 25.300 -17.008 11.029 1.00 59.34 102 CYS A C 1
ATOM 780 O O . CYS A 1 102 ? 25.285 -17.951 11.822 1.00 59.34 102 CYS A O 1
ATOM 782 N N . HIS A 1 103 ? 25.857 -15.835 11.349 1.00 54.94 103 HIS A N 1
ATOM 783 C CA . HIS A 1 103 ? 26.478 -15.562 12.651 1.00 54.94 103 HIS A CA 1
ATOM 784 C C . HIS A 1 103 ? 25.499 -15.204 13.761 1.00 54.94 103 HIS A C 1
ATOM 786 O O . HIS A 1 103 ? 25.770 -15.522 14.924 1.00 54.94 103 HIS A O 1
ATOM 792 N N . ASP A 1 104 ? 24.347 -14.629 13.422 1.00 48.19 104 ASP A N 1
ATOM 793 C CA . ASP A 1 104 ? 23.343 -14.218 14.407 1.00 48.19 104 ASP A CA 1
ATOM 794 C C . ASP A 1 104 ? 22.496 -15.377 14.970 1.00 48.19 104 ASP A C 1
ATOM 796 O O . ASP A 1 104 ? 21.725 -15.180 15.914 1.00 48.19 104 ASP A O 1
ATOM 800 N N . GLN A 1 105 ? 22.695 -16.618 14.498 1.00 43.31 105 GLN A N 1
ATOM 801 C CA . GLN A 1 105 ? 22.103 -17.820 15.103 1.00 43.31 105 GLN A CA 1
ATOM 802 C C . GLN A 1 105 ? 23.128 -18.820 15.673 1.00 43.31 105 GLN A C 1
ATOM 804 O O . GLN A 1 105 ? 23.281 -19.931 15.166 1.00 43.31 105 GLN A O 1
ATOM 809 N N . PRO A 1 106 ? 23.773 -18.531 16.816 1.00 40.47 106 PRO A N 1
ATOM 810 C CA . PRO A 1 106 ? 24.154 -19.593 17.734 1.00 40.47 106 PRO A CA 1
ATOM 811 C C . PRO A 1 106 ? 22.893 -20.111 18.451 1.00 40.47 106 PRO A C 1
ATOM 813 O O . PRO A 1 106 ? 21.923 -19.365 18.591 1.00 40.47 106 PRO A O 1
ATOM 816 N N . PRO A 1 107 ? 22.876 -21.354 18.968 1.00 35.19 107 PRO A N 1
ATOM 817 C CA . PRO A 1 107 ? 21.758 -21.863 19.754 1.00 35.19 107 PRO A CA 1
ATOM 818 C C . PRO A 1 107 ? 21.547 -20.981 20.989 1.00 35.19 107 PRO A C 1
ATOM 820 O O . PRO A 1 107 ? 22.183 -21.153 22.031 1.00 35.19 107 PRO A O 1
ATOM 823 N N . SER A 1 108 ? 20.617 -20.037 20.883 1.00 32.47 108 SER A N 1
ATOM 824 C CA . SER A 1 108 ? 20.012 -19.334 21.999 1.00 32.47 108 SER A CA 1
ATOM 825 C C . SER A 1 108 ? 19.071 -20.302 22.705 1.00 32.47 108 SER A C 1
ATOM 827 O O . SER A 1 108 ? 17.853 -20.155 22.737 1.00 32.47 108 SER A O 1
ATOM 829 N N . VAL A 1 109 ? 19.651 -21.294 23.378 1.00 27.19 109 VAL A N 1
ATOM 830 C CA . VAL A 1 109 ? 18.987 -21.862 24.546 1.00 27.19 109 VAL A CA 1
ATOM 831 C C . VAL A 1 109 ? 19.107 -20.817 25.654 1.00 27.19 109 VAL A C 1
ATOM 833 O O . VAL A 1 109 ? 19.873 -20.949 26.607 1.00 27.19 109 VAL A O 1
ATOM 836 N N . CYS A 1 110 ? 18.305 -19.761 25.524 1.00 24.56 110 CYS A N 1
ATOM 837 C CA . CYS A 1 110 ? 17.721 -19.064 26.655 1.00 24.56 110 CYS A CA 1
ATOM 838 C C . CYS A 1 110 ? 16.781 -20.053 27.359 1.00 24.56 110 CYS A C 1
ATOM 840 O O . CYS A 1 110 ? 15.563 -19.910 27.335 1.00 24.56 110 CYS A O 1
ATOM 842 N N . LEU A 1 111 ? 17.343 -21.085 27.994 1.00 23.89 111 LEU A N 1
ATOM 843 C CA . LEU A 1 111 ? 16.684 -21.639 29.163 1.00 23.89 111 LEU A CA 1
ATOM 844 C C . LEU A 1 111 ? 16.739 -20.516 30.204 1.00 23.89 111 LEU A C 1
ATOM 846 O O . LEU A 1 111 ? 17.838 -20.025 30.488 1.00 23.89 111 LEU A O 1
ATOM 850 N N . PRO A 1 112 ? 15.594 -20.069 30.750 1.00 24.27 112 PRO A N 1
ATOM 851 C CA . PRO A 1 112 ? 15.607 -19.154 31.875 1.00 24.27 112 PRO A CA 1
ATOM 852 C C . PRO A 1 112 ? 16.497 -19.786 32.934 1.00 24.27 112 PRO A C 1
ATOM 854 O O . PRO A 1 112 ? 16.369 -20.974 33.222 1.00 24.27 112 PRO A O 1
ATOM 857 N N . SER A 1 113 ? 17.441 -18.994 33.426 1.00 26.03 113 SER A N 1
ATOM 858 C CA . SER A 1 113 ? 18.319 -19.267 34.555 1.00 26.03 113 SER A CA 1
ATOM 859 C C . SER A 1 113 ? 17.787 -20.356 35.494 1.00 26.03 113 SER A C 1
ATOM 861 O O . SER A 1 113 ? 17.133 -20.062 36.492 1.00 26.03 113 SER A O 1
ATOM 863 N N . ILE A 1 114 ? 18.137 -21.616 35.227 1.00 24.98 114 ILE A N 1
ATOM 864 C CA . ILE A 1 114 ? 18.332 -22.567 36.308 1.00 24.98 114 ILE A CA 1
ATOM 865 C C . ILE A 1 114 ? 19.706 -22.200 36.845 1.00 24.98 114 ILE A C 1
ATOM 867 O O . ILE A 1 114 ? 20.742 -22.689 36.396 1.00 24.98 114 ILE A O 1
ATOM 871 N N . SER A 1 115 ? 19.710 -21.259 37.781 1.00 26.34 115 SER A N 1
ATOM 872 C CA . SER A 1 115 ? 20.812 -21.053 38.701 1.00 26.34 115 SER A CA 1
ATOM 873 C C . SER A 1 115 ? 20.974 -22.322 39.538 1.00 26.34 115 SER A C 1
ATOM 875 O O . SER A 1 115 ? 20.511 -22.390 40.673 1.00 26.34 115 SER A O 1
ATOM 877 N N . MET A 1 116 ? 21.629 -23.348 38.991 1.00 24.02 116 MET A N 1
ATOM 878 C CA . MET A 1 116 ? 22.291 -24.340 39.831 1.00 24.02 116 MET A CA 1
ATOM 879 C C . MET A 1 116 ? 23.557 -23.681 40.375 1.00 24.02 116 MET A C 1
ATOM 881 O O . MET A 1 116 ? 24.647 -23.824 39.829 1.00 24.02 116 MET A O 1
ATOM 885 N N . HIS A 1 117 ? 23.381 -22.894 41.438 1.00 24.95 117 HIS A N 1
ATOM 886 C CA . HIS A 1 117 ? 24.449 -22.628 42.390 1.00 24.95 117 HIS A CA 1
ATOM 887 C C . HIS A 1 117 ? 24.891 -23.978 42.960 1.00 24.95 117 HIS A C 1
ATOM 889 O O . HIS A 1 117 ? 24.250 -24.515 43.860 1.00 24.95 117 HIS A O 1
ATOM 895 N N . TRP A 1 118 ? 25.984 -24.531 42.446 1.00 23.58 118 TRP A N 1
ATOM 896 C CA . TRP A 1 118 ? 26.797 -25.420 43.260 1.00 23.58 118 TRP A CA 1
ATOM 897 C C . TRP A 1 118 ? 27.633 -24.516 44.164 1.00 23.58 118 TRP A C 1
ATOM 899 O O . TRP A 1 118 ? 28.592 -23.886 43.727 1.00 23.58 118 TRP A O 1
ATOM 909 N N . GLN A 1 119 ? 27.177 -24.369 45.409 1.00 25.39 119 GLN A N 1
ATOM 910 C CA . GLN A 1 119 ? 27.971 -23.819 46.501 1.00 25.39 119 GLN A CA 1
ATOM 911 C C . GLN A 1 119 ? 29.189 -24.729 46.700 1.00 25.39 119 GLN A C 1
ATOM 913 O O . GLN A 1 119 ? 29.078 -25.776 47.330 1.00 25.39 119 GLN A O 1
ATOM 918 N N . GLU A 1 120 ? 30.352 -24.340 46.184 1.00 29.70 120 GLU A N 1
ATOM 919 C CA . GLU A 1 120 ? 31.603 -24.771 46.802 1.00 29.70 120 GLU A CA 1
ATOM 920 C C . GLU A 1 120 ? 31.836 -23.891 48.036 1.00 29.70 120 GLU A C 1
ATOM 922 O O . GLU A 1 120 ? 31.994 -22.671 47.953 1.00 29.70 120 GLU A O 1
ATOM 927 N N . GLU A 1 121 ? 31.778 -24.519 49.209 1.00 26.92 121 GLU A N 1
ATOM 928 C CA . GLU A 1 121 ? 32.020 -23.901 50.507 1.00 26.92 121 GLU A CA 1
ATOM 929 C C . GLU A 1 121 ? 33.454 -23.355 50.598 1.00 26.92 121 GLU A C 1
ATOM 931 O O . GLU A 1 121 ? 34.403 -24.069 50.925 1.00 26.92 121 GLU A O 1
ATOM 936 N N . ALA A 1 122 ? 33.630 -22.052 50.381 1.00 29.81 122 ALA A N 1
ATOM 937 C CA . ALA A 1 122 ? 34.875 -21.371 50.713 1.00 29.81 122 ALA A CA 1
ATOM 938 C C . ALA A 1 122 ? 34.990 -21.188 52.240 1.00 29.81 122 ALA A C 1
ATOM 940 O O . ALA A 1 122 ? 34.585 -20.171 52.803 1.00 29.81 122 ALA A O 1
ATOM 941 N N . HIS A 1 123 ? 35.573 -22.168 52.931 1.00 27.78 123 HIS A N 1
ATOM 942 C CA . HIS A 1 123 ? 36.089 -21.977 54.287 1.00 27.78 123 HIS A CA 1
ATOM 943 C C . HIS A 1 123 ? 37.341 -21.084 54.236 1.00 27.78 123 HIS A C 1
ATOM 945 O O . HIS A 1 123 ? 38.429 -21.550 53.905 1.00 27.78 123 HIS A O 1
ATOM 951 N N . SER A 1 124 ? 37.213 -19.800 54.588 1.00 27.00 124 SER A N 1
ATOM 952 C CA . SER A 1 124 ? 38.370 -18.923 54.825 1.00 27.00 124 SER A CA 1
ATOM 953 C C . SER A 1 124 ? 38.681 -18.809 56.325 1.00 27.00 124 SER A C 1
ATOM 955 O O . SER A 1 124 ? 37.853 -18.267 57.067 1.00 27.00 124 SER A O 1
ATOM 957 N N . PRO A 1 125 ? 39.869 -19.205 56.814 1.00 27.98 125 PRO A N 1
ATOM 958 C CA . PRO A 1 125 ? 40.372 -18.716 58.088 1.00 27.98 125 PRO A CA 1
ATOM 959 C C . PRO A 1 125 ? 41.012 -17.340 57.879 1.00 27.98 125 PRO A C 1
ATOM 961 O O . PRO A 1 125 ? 41.937 -17.170 57.088 1.00 27.98 125 PRO A O 1
ATOM 964 N N . ARG A 1 126 ? 40.498 -16.356 58.620 1.00 36.16 126 ARG A N 1
ATOM 965 C CA . ARG A 1 126 ? 41.034 -14.997 58.762 1.00 36.16 126 ARG A CA 1
ATOM 966 C C . ARG A 1 126 ? 42.540 -15.002 59.046 1.00 36.16 126 ARG A C 1
ATOM 968 O O . ARG A 1 126 ? 42.957 -15.541 60.069 1.00 36.16 126 ARG A O 1
ATOM 975 N N . THR A 1 127 ? 43.299 -14.202 58.303 1.00 32.03 127 THR A N 1
ATOM 976 C CA . THR A 1 127 ? 44.549 -13.626 58.815 1.00 32.03 127 THR A CA 1
ATOM 977 C C . THR A 1 127 ? 44.591 -12.125 58.582 1.00 32.03 127 THR A C 1
ATOM 979 O O . THR A 1 127 ? 44.504 -11.618 57.469 1.00 32.03 127 THR A O 1
ATOM 982 N N . ARG A 1 128 ? 44.695 -11.430 59.716 1.00 35.69 128 ARG A N 1
ATOM 983 C CA . ARG A 1 128 ? 44.992 -10.013 59.895 1.00 35.69 128 ARG A CA 1
ATOM 984 C C . ARG A 1 128 ? 46.175 -9.586 59.022 1.00 35.69 128 ARG A C 1
ATOM 986 O O . ARG A 1 128 ? 47.291 -9.999 59.310 1.00 35.69 128 ARG A O 1
ATOM 993 N N . LEU A 1 129 ? 45.953 -8.678 58.079 1.00 31.89 129 LEU A N 1
ATOM 994 C CA . LEU A 1 129 ? 46.968 -7.735 57.611 1.00 31.89 129 LEU A CA 1
ATOM 995 C C . LEU A 1 129 ? 46.263 -6.458 57.132 1.00 31.89 129 LEU A C 1
ATOM 997 O O . LEU A 1 129 ? 45.677 -6.419 56.061 1.00 31.89 129 LEU A O 1
ATOM 1001 N N . GLN A 1 130 ? 46.290 -5.467 58.033 1.00 32.12 130 GLN A N 1
ATOM 1002 C CA . GLN A 1 130 ? 46.424 -4.023 57.785 1.00 32.12 130 GLN A CA 1
ATOM 1003 C C . GLN A 1 130 ? 45.457 -3.389 56.768 1.00 32.12 130 GLN A C 1
ATOM 1005 O O . GLN A 1 130 ? 45.587 -3.544 55.565 1.00 32.12 130 GLN A O 1
ATOM 1010 N N . TYR A 1 131 ? 44.488 -2.569 57.192 1.00 38.78 131 TYR A N 1
ATOM 1011 C CA . TYR A 1 131 ? 44.759 -1.202 57.675 1.00 38.78 131 TYR A CA 1
ATOM 1012 C C . TYR A 1 131 ? 46.065 -0.641 57.106 1.00 38.78 131 TYR A C 1
ATOM 1014 O O . TYR A 1 131 ? 47.040 -0.555 57.843 1.00 38.78 131 TYR A O 1
ATOM 1022 N N . LEU A 1 132 ? 46.101 -0.304 55.813 1.00 35.84 132 LEU A N 1
ATOM 1023 C CA . LEU A 1 132 ? 47.093 0.658 55.311 1.00 35.84 132 LEU A CA 1
ATOM 1024 C C . LEU A 1 132 ? 46.753 1.377 53.998 1.00 35.84 132 LEU A C 1
ATOM 1026 O O . LEU A 1 132 ? 47.452 2.327 53.678 1.00 35.84 132 LEU A O 1
ATOM 1030 N N . PHE A 1 133 ? 45.660 1.063 53.296 1.00 33.03 133 PHE A N 1
ATOM 1031 C CA . PHE A 1 133 ? 45.199 1.907 52.186 1.00 33.03 133 PHE A CA 1
ATOM 1032 C C . PHE A 1 133 ? 43.670 2.009 52.159 1.00 33.03 133 PHE A C 1
ATOM 1034 O O . PHE A 1 133 ? 42.971 1.010 52.010 1.00 33.03 133 PHE A O 1
ATOM 1041 N N . ASN A 1 134 ? 43.155 3.232 52.327 1.00 38.69 134 ASN A N 1
ATOM 1042 C CA . ASN A 1 134 ? 41.761 3.587 52.066 1.00 38.69 134 ASN A CA 1
ATOM 1043 C C . ASN A 1 134 ? 41.480 3.425 50.565 1.00 38.69 134 ASN A C 1
ATOM 1045 O O . ASN A 1 134 ? 41.753 4.334 49.783 1.00 38.69 134 ASN A O 1
ATOM 1049 N N . ILE A 1 135 ? 40.923 2.282 50.171 1.00 34.56 135 ILE A N 1
ATOM 1050 C CA . ILE A 1 135 ? 40.289 2.096 48.863 1.00 34.56 135 ILE A CA 1
ATOM 1051 C C . ILE A 1 135 ? 38.791 1.855 49.120 1.00 34.56 135 ILE A C 1
ATOM 1053 O O . ILE A 1 135 ? 38.462 0.999 49.947 1.00 34.56 135 ILE A O 1
ATOM 1057 N N . PRO A 1 136 ? 37.869 2.598 48.474 1.00 29.42 136 PRO A N 1
ATOM 1058 C CA . PRO A 1 136 ? 36.436 2.364 48.608 1.00 29.42 136 PRO A CA 1
ATOM 1059 C C . PRO A 1 136 ? 36.052 0.974 48.090 1.00 29.42 136 PRO A C 1
ATOM 1061 O O . PRO A 1 136 ? 36.645 0.450 47.150 1.00 29.42 136 PRO A O 1
ATOM 1064 N N . PHE A 1 137 ? 35.012 0.402 48.690 1.00 34.44 137 PHE A N 1
ATOM 1065 C CA . PHE A 1 137 ? 34.489 -0.952 48.484 1.00 34.44 137 PHE A CA 1
ATOM 1066 C C . PHE A 1 137 ? 33.799 -1.172 47.111 1.00 34.44 137 PHE A C 1
ATOM 1068 O O . PHE A 1 137 ? 32.773 -1.838 47.037 1.00 34.44 137 PHE A O 1
ATOM 1075 N N . SER A 1 138 ? 34.308 -0.600 46.015 1.00 34.12 138 SER A N 1
ATOM 1076 C CA . SER A 1 138 ? 33.657 -0.635 44.691 1.00 34.12 138 SER A CA 1
ATOM 1077 C C . SER A 1 138 ? 34.428 -1.379 43.591 1.00 34.12 138 SER A C 1
ATOM 1079 O O . SER A 1 138 ? 34.026 -1.324 42.434 1.00 34.12 138 SER A O 1
ATOM 1081 N N . LEU A 1 139 ? 35.495 -2.121 43.913 1.00 32.50 139 LEU A N 1
ATOM 1082 C CA . LEU A 1 139 ? 36.334 -2.813 42.914 1.00 32.50 139 LEU A CA 1
ATOM 1083 C C . LEU A 1 139 ? 36.664 -4.274 43.276 1.00 32.50 139 LEU A C 1
ATOM 1085 O O . LEU A 1 139 ? 37.789 -4.733 43.107 1.00 32.50 139 LEU A O 1
ATOM 1089 N N . LEU A 1 140 ? 35.678 -5.032 43.759 1.00 32.88 140 LEU A N 1
ATOM 1090 C CA . LEU A 1 140 ? 35.812 -6.478 44.003 1.00 32.88 140 LEU A CA 1
ATOM 1091 C C . LEU A 1 140 ? 34.665 -7.279 43.364 1.00 32.88 140 LEU A C 1
ATOM 1093 O O . LEU A 1 140 ? 34.077 -8.159 43.974 1.00 32.88 140 LEU A O 1
ATOM 1097 N N . PHE A 1 141 ? 34.383 -6.996 42.092 1.00 33.56 141 PHE A N 1
ATOM 1098 C CA . PHE A 1 141 ? 33.803 -7.978 41.171 1.00 33.56 141 PHE A CA 1
ATOM 1099 C C . PHE A 1 141 ? 34.858 -8.318 40.118 1.00 33.56 141 PHE A C 1
ATOM 1101 O O . PHE A 1 141 ? 34.788 -7.902 38.967 1.00 33.56 141 PHE A O 1
ATOM 1108 N N . ILE A 1 142 ? 35.895 -9.043 40.538 1.00 33.81 142 ILE A N 1
ATOM 1109 C CA . ILE A 1 142 ? 36.813 -9.686 39.599 1.00 33.81 142 ILE A CA 1
ATOM 1110 C C . ILE A 1 142 ? 36.183 -11.034 39.269 1.00 33.81 142 ILE A C 1
ATOM 1112 O O . ILE A 1 142 ? 36.319 -11.991 40.027 1.00 33.81 142 ILE A O 1
ATOM 1116 N N . MET A 1 143 ? 35.450 -11.064 38.156 1.00 32.81 143 MET A N 1
ATOM 1117 C CA . MET A 1 143 ? 35.016 -12.302 37.519 1.00 32.81 143 MET A CA 1
ATOM 1118 C C . MET A 1 143 ? 36.238 -13.175 37.221 1.00 32.81 143 MET A C 1
ATOM 1120 O O . MET A 1 143 ? 37.311 -12.697 36.842 1.00 32.81 143 MET A O 1
ATOM 1124 N N . ASP A 1 144 ? 36.064 -14.461 37.472 1.00 45.09 144 ASP A N 1
ATOM 1125 C CA . ASP A 1 144 ? 37.089 -15.488 37.455 1.00 45.09 144 ASP A CA 1
ATOM 1126 C C . ASP A 1 144 ? 37.616 -15.676 36.016 1.00 45.09 144 ASP A C 1
ATOM 1128 O O . ASP A 1 144 ? 36.876 -16.123 35.142 1.00 45.09 144 ASP A O 1
ATOM 1132 N N . LEU A 1 145 ? 38.859 -15.251 35.734 1.00 43.88 145 LEU A N 1
ATOM 1133 C CA . LEU A 1 145 ? 39.365 -14.990 34.368 1.00 43.88 145 LEU A CA 1
ATOM 1134 C C . LEU A 1 145 ? 39.434 -16.250 33.483 1.00 43.88 145 LEU A C 1
ATOM 1136 O O . LEU A 1 145 ? 39.300 -16.173 32.266 1.00 43.88 145 LEU A O 1
ATOM 1140 N N . LEU A 1 146 ? 39.633 -17.421 34.095 1.00 43.25 146 LEU A N 1
ATOM 1141 C CA . LEU A 1 146 ? 39.603 -18.706 33.393 1.00 43.25 146 LEU A CA 1
ATOM 1142 C C . LEU A 1 146 ? 38.160 -19.126 33.109 1.00 43.25 146 LEU A C 1
ATOM 1144 O O . LEU A 1 146 ? 37.845 -19.480 31.978 1.00 43.25 146 LEU A O 1
ATOM 1148 N N . SER A 1 147 ? 37.245 -18.963 34.070 1.00 46.62 147 SER A N 1
ATOM 1149 C CA . SER A 1 147 ? 35.817 -19.146 33.796 1.00 46.62 147 SER A CA 1
ATOM 1150 C C . SER A 1 147 ? 35.321 -18.170 32.720 1.00 46.62 147 SER A C 1
ATOM 1152 O O . SER A 1 147 ? 34.505 -18.564 31.895 1.00 46.62 147 SER A O 1
ATOM 1154 N N . SER A 1 148 ? 35.844 -16.936 32.658 1.00 48.41 148 SER A N 1
ATOM 1155 C CA . SER A 1 148 ? 35.471 -15.922 31.666 1.00 48.41 148 SER A CA 1
ATOM 1156 C C . SER A 1 148 ? 36.111 -16.170 30.296 1.00 48.41 148 SER A C 1
ATOM 1158 O O . SER A 1 148 ? 35.465 -15.933 29.285 1.00 48.41 148 SER A O 1
ATOM 1160 N N . LEU A 1 149 ? 37.333 -16.706 30.219 1.00 53.78 149 LEU A N 1
ATOM 1161 C CA . LEU A 1 149 ? 37.935 -17.167 28.958 1.00 53.78 149 LEU A CA 1
ATOM 1162 C C . LEU A 1 149 ? 37.060 -18.240 28.297 1.00 53.78 149 LEU A C 1
ATOM 1164 O O . LEU A 1 149 ? 36.695 -18.127 27.127 1.00 53.78 149 LEU A O 1
ATOM 1168 N N . PHE A 1 150 ? 36.638 -19.237 29.071 1.00 54.75 150 PHE A N 1
ATOM 1169 C CA . PHE A 1 150 ? 35.806 -20.320 28.555 1.00 54.75 150 PHE A CA 1
ATOM 1170 C C . PHE A 1 150 ? 34.343 -19.915 28.336 1.00 54.75 150 PHE A C 1
ATOM 1172 O O . PHE A 1 150 ? 33.769 -20.267 27.308 1.00 54.75 150 PHE A O 1
ATOM 1179 N N . SER A 1 151 ? 33.747 -19.126 29.237 1.00 48.53 151 SER A N 1
ATOM 1180 C CA . SER A 1 151 ? 32.330 -18.735 29.150 1.00 48.53 151 SER A CA 1
ATOM 1181 C C . SER A 1 151 ? 32.059 -17.487 28.301 1.00 48.53 151 SER A C 1
ATOM 1183 O O . SER A 1 151 ? 31.061 -17.475 27.585 1.00 48.53 151 SER A O 1
ATOM 1185 N N . GLN A 1 152 ? 32.917 -16.458 28.328 1.00 49.88 152 GLN A N 1
ATOM 1186 C CA . GLN A 1 152 ? 32.719 -15.214 27.563 1.00 49.88 152 GLN A CA 1
ATOM 1187 C C . GLN A 1 152 ? 33.379 -15.252 26.180 1.00 49.88 152 GLN A C 1
ATOM 1189 O O . GLN A 1 152 ? 32.756 -14.788 25.228 1.00 49.88 152 GLN A O 1
ATOM 1194 N N . LYS A 1 153 ? 34.598 -15.803 26.032 1.00 53.25 153 LYS A N 1
ATOM 1195 C CA . LYS A 1 153 ? 35.285 -15.839 24.720 1.00 53.25 153 LYS A CA 1
ATOM 1196 C C . LYS A 1 153 ? 34.950 -17.080 23.883 1.00 53.25 153 LYS A C 1
ATOM 1198 O O . LYS A 1 153 ? 34.666 -16.941 22.693 1.00 53.25 153 LYS A O 1
ATOM 1203 N N . LEU A 1 154 ? 34.950 -18.272 24.489 1.00 59.59 154 LEU A N 1
ATOM 1204 C CA . LEU A 1 154 ? 34.712 -19.550 23.789 1.00 59.59 154 LEU A CA 1
ATOM 1205 C C . LEU A 1 154 ? 33.266 -20.065 23.868 1.00 59.59 154 LEU A C 1
ATOM 1207 O O . LEU A 1 154 ? 32.902 -20.949 23.101 1.00 59.59 154 LEU A O 1
ATOM 1211 N N . ARG A 1 155 ? 32.439 -19.527 24.777 1.00 63.41 155 ARG A N 1
ATOM 1212 C CA . ARG A 1 155 ? 31.056 -19.979 25.044 1.00 63.41 155 ARG A CA 1
ATOM 1213 C C . ARG A 1 155 ? 30.944 -21.490 25.350 1.00 63.41 155 ARG A C 1
ATOM 1215 O O . ARG A 1 155 ? 29.941 -22.121 25.032 1.00 63.41 155 ARG A O 1
ATOM 1222 N N . MET A 1 156 ? 31.950 -22.069 26.012 1.00 63.62 156 MET A N 1
ATOM 1223 C CA . MET A 1 156 ? 32.005 -23.481 26.421 1.00 63.62 156 MET A CA 1
ATOM 1224 C C . MET A 1 156 ? 31.946 -23.633 27.950 1.00 63.62 156 MET A C 1
ATOM 1226 O O . MET A 1 156 ? 32.396 -22.764 28.697 1.00 63.62 156 MET A O 1
ATOM 1230 N N . LYS A 1 157 ? 31.426 -24.770 28.431 1.00 64.38 157 LYS A N 1
ATOM 1231 C CA . LYS A 1 157 ? 31.493 -25.179 29.846 1.00 64.38 157 LYS A CA 1
ATOM 1232 C C . LYS A 1 157 ? 32.485 -26.331 29.994 1.00 64.38 157 LYS A C 1
ATOM 1234 O O . LYS A 1 157 ? 32.408 -27.287 29.229 1.00 64.38 157 LYS A O 1
ATOM 1239 N N . ILE A 1 158 ? 33.375 -26.263 30.984 1.00 66.94 158 ILE A N 1
ATOM 1240 C CA . ILE A 1 158 ? 34.312 -27.352 31.299 1.00 66.94 158 ILE A CA 1
ATOM 1241 C C . ILE A 1 158 ? 33.882 -28.052 32.583 1.00 66.94 158 ILE A C 1
ATOM 1243 O O . ILE A 1 158 ? 33.486 -27.406 33.550 1.00 66.94 158 ILE A O 1
ATOM 1247 N N . LEU A 1 159 ? 34.015 -29.375 32.592 1.00 72.75 159 LEU A N 1
ATOM 1248 C CA . LEU A 1 159 ? 33.892 -30.229 33.766 1.00 72.75 159 LEU A CA 1
ATOM 1249 C C . LEU A 1 159 ? 35.280 -30.811 34.056 1.00 72.75 159 LEU A C 1
ATOM 1251 O O . LEU A 1 159 ? 35.828 -31.517 33.212 1.00 72.75 159 LEU A O 1
ATOM 1255 N N . THR A 1 160 ? 35.866 -30.500 35.213 1.00 68.62 160 THR A N 1
ATOM 1256 C CA . THR A 1 160 ? 37.196 -31.002 35.592 1.00 68.62 160 THR A CA 1
ATOM 1257 C C . THR A 1 160 ? 37.280 -31.324 37.083 1.00 68.62 160 THR A C 1
ATOM 1259 O O . THR A 1 160 ? 36.545 -30.768 37.893 1.00 68.62 160 THR A O 1
ATOM 1262 N N . ASN A 1 161 ? 38.189 -32.230 37.439 1.00 68.81 161 ASN A N 1
ATOM 1263 C CA . ASN A 1 161 ? 38.558 -32.591 38.809 1.00 68.81 161 ASN A CA 1
ATOM 1264 C C . ASN A 1 161 ? 39.781 -31.801 39.334 1.00 68.81 161 ASN A C 1
ATOM 1266 O O . ASN A 1 161 ? 40.243 -32.052 40.446 1.00 68.81 161 ASN A O 1
ATOM 1270 N N . THR A 1 162 ? 40.322 -30.875 38.536 1.00 62.03 162 THR A N 1
ATOM 1271 C CA . THR A 1 162 ? 41.518 -30.067 38.833 1.00 62.03 162 THR A CA 1
ATOM 1272 C C . THR A 1 162 ? 41.170 -28.696 39.417 1.00 62.03 162 THR A C 1
ATOM 1274 O O . THR A 1 162 ? 40.180 -28.084 39.017 1.00 62.03 162 THR A O 1
ATOM 1277 N N . ARG A 1 163 ? 42.013 -28.154 40.309 1.00 55.28 163 ARG A N 1
ATOM 1278 C CA . ARG A 1 163 ? 41.820 -26.805 40.874 1.00 55.28 163 ARG A CA 1
ATOM 1279 C C . ARG A 1 163 ? 42.251 -25.742 39.860 1.00 55.28 163 ARG A C 1
ATOM 1281 O O . ARG A 1 163 ? 43.432 -25.608 39.559 1.00 55.28 163 ARG A O 1
ATOM 1288 N N . ILE A 1 164 ? 41.294 -24.970 39.352 1.00 54.75 164 ILE A N 1
ATOM 1289 C CA . ILE A 1 164 ? 41.537 -23.885 38.393 1.00 54.75 164 ILE A CA 1
ATOM 1290 C C . ILE A 1 164 ? 41.961 -22.626 39.169 1.00 54.75 164 ILE A C 1
ATOM 1292 O O . ILE A 1 164 ? 41.266 -22.208 40.094 1.00 54.75 164 ILE A O 1
ATOM 1296 N N . LYS A 1 165 ? 43.101 -22.015 38.824 1.00 45.88 165 LYS A N 1
ATOM 1297 C CA . LYS A 1 165 ? 43.594 -20.778 39.459 1.00 45.88 165 LYS A CA 1
ATOM 1298 C C . LYS A 1 165 ? 44.037 -19.750 38.423 1.00 45.88 165 LYS A C 1
ATOM 1300 O O . LYS A 1 165 ? 44.663 -20.083 37.426 1.00 45.88 165 LYS A O 1
ATOM 1305 N N . LYS A 1 166 ? 43.732 -18.479 38.700 1.00 41.28 166 LYS A N 1
ATOM 1306 C CA . LYS A 1 166 ? 44.016 -17.323 37.838 1.00 41.28 166 LYS A CA 1
ATOM 1307 C C . LYS A 1 166 ? 45.528 -17.151 37.585 1.00 41.28 166 LYS A C 1
ATOM 1309 O O . LYS A 1 166 ? 46.251 -16.908 38.554 1.00 41.28 166 LYS A O 1
ATOM 1314 N N . PRO A 1 167 ? 46.017 -17.167 36.331 1.00 40.19 167 PRO A N 1
ATOM 1315 C CA . PRO A 1 167 ? 47.380 -16.741 36.047 1.00 40.19 167 PRO A CA 1
ATOM 1316 C C . PRO A 1 167 ? 47.509 -15.223 36.243 1.00 40.19 167 PRO A C 1
ATOM 1318 O O . PRO A 1 167 ? 46.639 -14.436 35.858 1.00 40.19 167 PRO A O 1
ATOM 1321 N N . VAL A 1 168 ? 48.602 -14.802 36.879 1.00 36.56 168 VAL A N 1
ATOM 1322 C CA . VAL A 1 168 ? 48.959 -13.390 37.047 1.00 36.56 168 VAL A CA 1
ATOM 1323 C C . VAL A 1 168 ? 49.669 -12.935 35.776 1.00 36.56 168 VAL A C 1
ATOM 1325 O O . VAL A 1 168 ? 50.769 -13.389 35.478 1.00 36.56 168 VAL A O 1
ATOM 1328 N N . SER A 1 169 ? 49.034 -12.037 35.023 1.00 34.50 169 SER A N 1
ATOM 1329 C CA . SER A 1 169 ? 49.657 -11.379 33.875 1.00 34.50 169 SER A CA 1
ATOM 1330 C C . SER A 1 169 ? 50.767 -10.442 34.354 1.00 34.50 169 SER A C 1
ATOM 1332 O O . SER A 1 169 ? 50.494 -9.383 34.921 1.00 34.50 169 SER A O 1
ATOM 1334 N N . CYS A 1 170 ? 52.022 -10.813 34.110 1.00 37.97 170 CYS A N 1
ATOM 1335 C CA . CYS A 1 170 ? 53.160 -9.903 34.196 1.00 37.97 170 CYS A CA 1
ATOM 1336 C C . CYS A 1 170 ? 53.378 -9.238 32.831 1.00 37.97 170 CYS A C 1
ATOM 1338 O O . CYS A 1 170 ? 54.305 -9.585 32.107 1.00 37.97 170 CYS A O 1
ATOM 1340 N N . MET A 1 171 ? 52.520 -8.279 32.481 1.00 30.20 171 MET A N 1
ATOM 1341 C CA . MET A 1 171 ? 52.747 -7.375 31.350 1.00 30.20 171 MET A CA 1
ATOM 1342 C C . MET A 1 171 ? 53.168 -6.010 31.900 1.00 30.20 171 MET A C 1
ATOM 1344 O O . MET A 1 171 ? 52.370 -5.301 32.512 1.00 30.20 171 MET A O 1
ATOM 1348 N N . LEU A 1 172 ? 54.442 -5.659 31.710 1.00 32.72 172 LEU A N 1
ATOM 1349 C CA . LEU A 1 172 ? 54.918 -4.276 31.799 1.00 32.72 172 LEU A CA 1
ATOM 1350 C C . LEU A 1 172 ? 54.393 -3.496 30.578 1.00 32.72 172 LEU A C 1
ATOM 1352 O O . LEU A 1 172 ? 54.313 -4.074 29.492 1.00 32.72 172 LEU A O 1
ATOM 1356 N N . PRO A 1 173 ? 54.060 -2.199 30.709 1.00 33.59 173 PRO A N 1
ATOM 1357 C CA . PRO A 1 173 ? 53.594 -1.401 29.585 1.00 33.59 173 PRO A CA 1
ATOM 1358 C C . PRO A 1 173 ? 54.771 -1.095 28.652 1.00 33.59 173 PRO A C 1
ATOM 1360 O O . PRO A 1 173 ? 55.560 -0.180 28.890 1.00 33.59 173 PRO A O 1
ATOM 1363 N N . GLY A 1 174 ? 54.900 -1.891 27.593 1.00 31.70 174 GLY A N 1
ATOM 1364 C CA . GLY A 1 174 ? 55.799 -1.626 26.478 1.00 31.70 174 GLY A CA 1
ATOM 1365 C C . GLY A 1 174 ? 55.159 -0.638 25.511 1.00 31.70 174 GLY A C 1
ATOM 1366 O O . GLY A 1 174 ? 54.273 -0.996 24.741 1.00 31.70 174 GLY A O 1
ATOM 1367 N N . PHE A 1 175 ? 55.607 0.615 25.555 1.00 32.69 175 PHE A N 1
ATOM 1368 C CA . PHE A 1 175 ? 55.444 1.548 24.444 1.00 32.69 175 PHE A CA 1
ATOM 1369 C C . PHE A 1 175 ? 56.286 1.050 23.264 1.00 32.69 175 PHE A C 1
ATOM 1371 O O . PHE A 1 175 ? 57.513 1.074 23.352 1.00 32.69 175 PHE A O 1
ATOM 1378 N N . GLU A 1 176 ? 55.658 0.695 22.142 1.00 30.67 176 GLU A N 1
ATOM 1379 C CA . GLU A 1 176 ? 56.354 0.607 20.856 1.00 30.67 176 GLU A CA 1
ATOM 1380 C C . GLU A 1 176 ? 55.737 1.522 19.796 1.00 30.67 176 GLU A C 1
ATOM 1382 O O . GLU A 1 176 ? 54.525 1.685 19.650 1.00 30.67 176 GLU A O 1
ATOM 1387 N N . LYS A 1 177 ? 56.656 2.198 19.107 1.00 29.12 177 LYS A N 1
ATOM 1388 C CA . LYS A 1 177 ? 56.460 3.258 18.124 1.00 29.12 177 LYS A CA 1
ATOM 1389 C C . LYS A 1 177 ? 55.816 2.712 16.851 1.00 29.12 177 LYS A C 1
ATOM 1391 O O . LYS A 1 177 ? 56.325 1.770 16.253 1.00 29.12 177 LYS A O 1
ATOM 1396 N N . LYS A 1 178 ? 54.810 3.427 16.336 1.00 30.86 178 LYS A N 1
ATOM 1397 C CA . LYS A 1 178 ? 54.458 3.379 14.910 1.00 30.86 178 LYS A CA 1
ATOM 1398 C C . LYS A 1 178 ? 55.668 3.829 14.090 1.00 30.86 178 LYS A C 1
ATOM 1400 O O . LYS A 1 178 ? 56.059 4.994 14.152 1.00 30.86 178 LYS A O 1
ATOM 1405 N N . MET A 1 179 ? 56.233 2.915 13.313 1.00 26.16 179 MET A N 1
ATOM 1406 C CA . MET A 1 179 ? 57.227 3.213 12.291 1.00 26.16 179 MET A CA 1
ATOM 1407 C C . MET A 1 179 ? 56.590 2.910 10.933 1.00 26.16 179 MET A C 1
ATOM 1409 O O . MET A 1 179 ? 56.292 1.763 10.615 1.00 26.16 179 MET A O 1
ATOM 1413 N N . HIS A 1 180 ? 56.311 3.958 10.154 1.00 31.98 180 HIS A N 1
ATOM 1414 C CA . HIS A 1 180 ? 55.951 3.817 8.746 1.00 31.98 180 HIS A CA 1
ATOM 1415 C C . HIS A 1 180 ? 57.159 3.275 7.984 1.00 31.98 180 HIS A C 1
ATOM 1417 O O . HIS A 1 180 ? 58.187 3.946 7.895 1.00 31.98 180 HIS A O 1
ATOM 1423 N N . SER A 1 181 ? 57.020 2.077 7.421 1.00 27.84 181 SER A N 1
ATOM 1424 C CA . SER A 1 181 ? 57.944 1.575 6.411 1.00 27.84 181 SER A CA 1
ATOM 1425 C C . SER A 1 181 ? 57.366 1.878 5.035 1.00 27.84 181 SER A C 1
ATOM 1427 O O . SER A 1 181 ? 56.373 1.296 4.607 1.00 27.84 181 SER A O 1
ATOM 1429 N N . ARG A 1 182 ? 57.993 2.850 4.378 1.00 31.30 182 ARG A N 1
ATOM 1430 C CA . ARG A 1 182 ? 57.872 3.156 2.957 1.00 31.30 182 ARG A CA 1
ATOM 1431 C C . ARG A 1 182 ? 58.866 2.247 2.234 1.00 31.30 182 ARG A C 1
ATOM 1433 O O . ARG A 1 182 ? 60.051 2.325 2.548 1.00 31.30 182 ARG A O 1
ATOM 1440 N N . LYS A 1 183 ? 58.411 1.429 1.283 1.00 28.55 183 LYS A N 1
ATOM 1441 C CA . LYS A 1 183 ? 59.283 0.811 0.275 1.00 28.55 183 LYS A CA 1
ATOM 1442 C C . LYS A 1 183 ? 58.559 0.661 -1.061 1.00 28.55 183 LYS A C 1
ATOM 1444 O O . LYS A 1 183 ? 57.620 -0.112 -1.186 1.00 28.55 183 LYS A O 1
ATOM 1449 N N . ASP A 1 184 ? 59.006 1.507 -1.980 1.00 28.48 184 ASP A N 1
ATOM 1450 C CA . ASP A 1 184 ? 59.413 1.234 -3.357 1.00 28.48 184 ASP A CA 1
ATOM 1451 C C . ASP A 1 184 ? 58.580 0.258 -4.193 1.00 28.48 184 ASP A C 1
ATOM 1453 O O . ASP A 1 184 ? 58.696 -0.962 -4.121 1.00 28.48 184 ASP A O 1
ATOM 1457 N N . SER A 1 185 ? 57.817 0.880 -5.086 1.00 27.88 185 SER A N 1
ATOM 1458 C CA . SER A 1 185 ? 57.334 0.358 -6.354 1.00 27.88 185 SER A CA 1
ATOM 1459 C C . SER A 1 185 ? 58.493 -0.081 -7.257 1.00 27.88 185 SER A C 1
ATOM 1461 O O . SER A 1 185 ? 59.304 0.751 -7.671 1.00 27.88 185 SER A O 1
ATOM 1463 N N . ILE A 1 186 ? 58.515 -1.365 -7.612 1.00 29.28 186 ILE A N 1
ATOM 1464 C CA . ILE A 1 186 ? 59.229 -1.885 -8.779 1.00 29.28 186 ILE A CA 1
ATOM 1465 C C . ILE A 1 186 ? 58.172 -2.272 -9.811 1.00 29.28 186 ILE A C 1
ATOM 1467 O O . ILE A 1 186 ? 57.214 -2.980 -9.511 1.00 29.28 186 ILE A O 1
ATOM 1471 N N . VAL A 1 187 ? 58.348 -1.721 -11.006 1.00 30.66 187 VAL A N 1
ATOM 1472 C CA . VAL A 1 187 ? 57.590 -2.004 -12.221 1.00 30.66 187 VAL A CA 1
ATOM 1473 C C . VAL A 1 187 ? 58.034 -3.367 -12.740 1.00 30.66 187 VAL A C 1
ATOM 1475 O O . VAL A 1 187 ? 59.221 -3.544 -13.008 1.00 30.66 187 VAL A O 1
ATOM 1478 N N . GLU A 1 188 ? 57.096 -4.293 -12.923 1.00 27.58 188 GLU A N 1
ATOM 1479 C CA . GLU A 1 188 ? 57.282 -5.425 -13.828 1.00 27.58 188 GLU A CA 1
ATOM 1480 C C . GLU A 1 188 ? 56.214 -5.398 -14.919 1.00 27.58 188 GLU A C 1
ATOM 1482 O O . GLU A 1 188 ? 55.017 -5.238 -14.685 1.00 27.58 188 GLU A O 1
ATOM 1487 N N . ASP A 1 189 ? 56.749 -5.466 -16.129 1.00 28.42 189 ASP A N 1
ATOM 1488 C CA . ASP A 1 189 ? 56.133 -5.342 -17.432 1.00 28.42 189 ASP A CA 1
ATOM 1489 C C . ASP A 1 189 ? 55.596 -6.721 -17.838 1.00 28.42 189 ASP A C 1
ATOM 1491 O O . ASP A 1 189 ? 56.352 -7.696 -17.903 1.00 28.42 189 ASP A O 1
ATOM 1495 N N . HIS A 1 190 ? 54.293 -6.833 -18.104 1.00 29.38 190 HIS A N 1
ATOM 1496 C CA . HIS A 1 190 ? 53.728 -8.036 -18.704 1.00 29.38 190 HIS A CA 1
ATOM 1497 C C . HIS A 1 190 ? 52.998 -7.702 -20.000 1.00 29.38 190 HIS A C 1
ATOM 1499 O O . HIS A 1 190 ? 51.923 -7.105 -20.040 1.00 29.38 190 HIS A O 1
ATOM 1505 N N . HIS A 1 191 ? 53.667 -8.129 -21.067 1.00 29.36 191 HIS A N 1
ATOM 1506 C CA . HIS A 1 191 ? 53.280 -8.076 -22.457 1.00 29.36 191 HIS A CA 1
ATOM 1507 C C . HIS A 1 191 ? 51.861 -8.590 -22.720 1.00 29.36 191 HIS A C 1
ATOM 1509 O O . HIS A 1 191 ? 51.480 -9.702 -22.356 1.00 29.36 191 HIS A O 1
ATOM 1515 N N . VAL A 1 192 ? 51.127 -7.771 -23.469 1.00 30.27 192 VAL A N 1
ATOM 1516 C CA . VAL A 1 192 ? 49.891 -8.108 -24.171 1.00 30.27 192 VAL A CA 1
ATOM 1517 C C . VAL A 1 192 ? 50.179 -9.210 -25.192 1.00 30.27 192 VAL A C 1
ATOM 1519 O O . VAL A 1 192 ? 50.894 -8.993 -26.171 1.00 30.27 192 VAL A O 1
ATOM 1522 N N . ALA A 1 193 ? 49.593 -10.387 -24.990 1.00 27.36 193 ALA A N 1
ATOM 1523 C CA . ALA A 1 193 ? 49.491 -11.400 -26.028 1.00 27.36 193 ALA A CA 1
ATOM 1524 C C . ALA A 1 193 ? 48.304 -11.061 -26.943 1.00 27.36 193 ALA A C 1
ATOM 1526 O O . ALA A 1 193 ? 47.142 -11.139 -26.545 1.00 27.36 193 ALA A O 1
ATOM 1527 N N . HIS A 1 194 ? 48.607 -10.682 -28.184 1.00 34.38 194 HIS A N 1
ATOM 1528 C CA . HIS A 1 194 ? 47.654 -10.701 -29.288 1.00 34.38 194 HIS A CA 1
ATOM 1529 C C . HIS A 1 194 ? 47.234 -12.149 -29.578 1.00 34.38 194 HIS A C 1
ATOM 1531 O O . HIS A 1 194 ? 47.997 -12.922 -30.154 1.00 34.38 194 HIS A O 1
ATOM 1537 N N . GLY A 1 195 ? 46.010 -12.505 -29.186 1.00 26.56 195 GLY A N 1
ATOM 1538 C CA . GLY A 1 195 ? 45.303 -13.688 -29.670 1.00 26.56 195 GLY A CA 1
ATOM 1539 C C . GLY A 1 195 ? 44.389 -13.291 -30.826 1.00 26.56 195 GLY A C 1
ATOM 1540 O O . GLY A 1 195 ? 43.487 -12.478 -30.643 1.00 26.56 195 GLY A O 1
ATOM 1541 N N . GLY A 1 196 ? 44.676 -13.817 -32.016 1.00 27.53 196 GLY A N 1
ATOM 1542 C CA . GLY A 1 196 ? 44.014 -13.466 -33.268 1.00 27.53 196 GLY A CA 1
ATOM 1543 C C . GLY A 1 196 ? 42.510 -13.740 -33.285 1.00 27.53 196 GLY A C 1
ATOM 1544 O O . GLY A 1 196 ? 42.030 -14.772 -32.818 1.00 27.53 196 GLY A O 1
ATOM 1545 N N . SER A 1 197 ? 41.781 -12.807 -33.888 1.00 30.19 197 SER A N 1
ATOM 1546 C CA . SER A 1 197 ? 40.407 -12.978 -34.333 1.00 30.19 197 SER A CA 1
ATOM 1547 C C . SER A 1 197 ? 40.353 -13.982 -35.489 1.00 30.19 197 SER A C 1
ATOM 1549 O O . SER A 1 197 ? 40.941 -13.768 -36.549 1.00 30.19 197 SER A O 1
ATOM 1551 N N . ALA A 1 198 ? 39.629 -15.083 -35.292 1.00 33.19 198 ALA A N 1
ATOM 1552 C CA . ALA A 1 198 ? 39.116 -15.888 -36.396 1.00 33.19 198 ALA A CA 1
ATOM 1553 C C . ALA A 1 198 ? 37.828 -15.232 -36.941 1.00 33.19 198 ALA A C 1
ATOM 1555 O O . ALA A 1 198 ? 37.096 -14.610 -36.163 1.00 33.19 198 ALA A O 1
ATOM 1556 N N . PRO A 1 199 ? 37.534 -15.339 -38.249 1.00 32.75 199 PRO A N 1
ATOM 1557 C CA . PRO A 1 199 ? 36.408 -14.646 -38.860 1.00 32.75 199 PRO A CA 1
ATOM 1558 C C . PRO A 1 199 ? 35.087 -15.310 -38.454 1.00 32.75 199 PRO A C 1
ATOM 1560 O O . PRO A 1 199 ? 34.937 -16.527 -38.574 1.00 32.75 199 PRO A O 1
ATOM 1563 N N . ARG A 1 200 ? 34.126 -14.505 -37.981 1.00 30.97 200 ARG A N 1
ATOM 1564 C CA . ARG A 1 200 ? 32.724 -14.918 -37.839 1.00 30.97 200 ARG A CA 1
ATOM 1565 C C . ARG A 1 200 ? 32.111 -15.022 -39.240 1.00 30.97 200 ARG A C 1
ATOM 1567 O O . ARG A 1 200 ? 32.322 -14.150 -40.075 1.00 30.97 200 ARG A O 1
ATOM 1574 N N . SER A 1 201 ? 31.405 -16.119 -39.483 1.00 30.19 201 SER A N 1
ATOM 1575 C CA . SER A 1 201 ? 30.630 -16.375 -40.692 1.00 30.19 201 SER A CA 1
ATOM 1576 C C . SER A 1 201 ? 29.421 -15.443 -40.758 1.00 30.19 201 SER A C 1
ATOM 1578 O O . SER A 1 201 ? 28.606 -15.443 -39.833 1.00 30.19 201 SER A O 1
ATOM 1580 N N . ASP A 1 202 ? 29.316 -14.693 -41.852 1.00 31.23 202 ASP A N 1
ATOM 1581 C CA . ASP A 1 202 ? 28.128 -13.934 -42.232 1.00 31.23 202 ASP A CA 1
ATOM 1582 C C . ASP A 1 202 ? 26.969 -14.888 -42.536 1.00 31.23 202 ASP A C 1
ATOM 1584 O O . ASP A 1 202 ? 27.029 -15.673 -43.480 1.00 31.23 202 ASP A O 1
ATOM 1588 N N . ASP A 1 203 ? 25.903 -14.782 -41.747 1.00 32.59 203 ASP A N 1
ATOM 1589 C CA . ASP A 1 203 ? 24.559 -15.184 -42.150 1.00 32.59 203 ASP A CA 1
ATOM 1590 C C . ASP A 1 203 ? 23.686 -13.924 -42.072 1.00 32.59 203 ASP A C 1
ATOM 1592 O O . ASP A 1 203 ? 23.331 -13.457 -40.984 1.00 32.59 203 ASP A O 1
ATOM 1596 N N . GLU A 1 204 ? 23.359 -13.357 -43.237 1.00 39.06 204 GLU A N 1
ATOM 1597 C CA . GLU A 1 204 ? 22.410 -12.252 -43.406 1.00 39.06 204 GLU A CA 1
ATOM 1598 C C . GLU A 1 204 ? 21.026 -12.654 -42.868 1.00 39.06 204 GLU A C 1
ATOM 1600 O O . GLU A 1 204 ? 20.173 -13.208 -43.567 1.00 39.06 204 GLU A O 1
ATOM 1605 N N . LYS A 1 205 ? 20.765 -12.346 -41.596 1.00 44.34 205 LYS A N 1
ATOM 1606 C CA . LYS A 1 205 ? 19.410 -12.293 -41.044 1.00 44.34 205 LYS A CA 1
ATOM 1607 C C . LYS A 1 205 ? 18.997 -10.838 -40.911 1.00 44.34 205 LYS A C 1
ATOM 1609 O O . LYS A 1 205 ? 19.633 -10.067 -40.199 1.00 44.34 205 LYS A O 1
ATOM 1614 N N . LYS A 1 206 ? 17.899 -10.478 -41.582 1.00 48.75 206 LYS A N 1
ATOM 1615 C CA . LYS A 1 206 ? 17.244 -9.170 -41.436 1.00 48.75 206 LYS A CA 1
ATOM 1616 C C . LYS A 1 206 ? 17.037 -8.851 -39.944 1.00 48.75 206 LYS A C 1
ATOM 1618 O O . LYS A 1 206 ? 16.585 -9.743 -39.216 1.00 48.75 206 LYS A O 1
ATOM 1623 N N . PRO A 1 207 ? 17.334 -7.621 -39.488 1.00 62.72 207 PRO A N 1
ATOM 1624 C CA . PRO A 1 207 ? 17.250 -7.269 -38.075 1.00 62.72 207 PRO A CA 1
ATOM 1625 C C . PRO A 1 207 ? 15.805 -7.386 -37.573 1.00 62.72 207 PRO A C 1
ATOM 1627 O O . PRO A 1 207 ? 14.863 -6.885 -38.191 1.00 62.72 207 PRO A O 1
ATOM 1630 N N . LYS A 1 208 ? 15.629 -8.102 -36.460 1.00 79.19 208 LYS A N 1
ATOM 1631 C CA . LYS A 1 208 ? 14.339 -8.291 -35.786 1.00 79.19 208 LYS A CA 1
ATOM 1632 C C . LYS A 1 208 ? 14.030 -7.051 -34.929 1.00 79.19 208 LYS A C 1
ATOM 1634 O O . LYS A 1 208 ? 14.953 -6.526 -34.314 1.00 79.19 208 LYS A O 1
ATOM 1639 N N . PRO A 1 209 ? 12.767 -6.587 -34.845 1.00 83.31 209 PRO A N 1
ATOM 1640 C CA . PRO A 1 209 ? 12.415 -5.478 -33.964 1.00 83.31 209 PRO A CA 1
ATOM 1641 C C . PRO A 1 209 ? 12.615 -5.843 -32.488 1.00 83.31 209 PRO A C 1
ATOM 1643 O O . PRO A 1 209 ? 12.255 -6.942 -32.055 1.00 83.31 209 PRO A O 1
ATOM 1646 N N . ARG A 1 210 ? 13.136 -4.880 -31.727 1.00 88.44 210 ARG A N 1
ATOM 1647 C CA . ARG A 1 210 ? 13.354 -4.941 -30.284 1.00 88.44 210 ARG A CA 1
ATOM 1648 C C . ARG A 1 210 ? 12.036 -4.739 -29.546 1.00 88.44 210 ARG A C 1
ATOM 1650 O O . ARG A 1 210 ? 11.380 -3.710 -29.696 1.00 88.44 210 ARG A O 1
ATOM 1657 N N . THR A 1 211 ? 11.636 -5.742 -28.775 1.00 87.25 211 THR A N 1
ATOM 1658 C CA . THR A 1 211 ? 10.322 -5.836 -28.110 1.00 87.25 211 THR A CA 1
ATOM 1659 C C . THR A 1 211 ? 10.432 -6.256 -26.646 1.00 87.25 211 THR A C 1
ATOM 1661 O O . THR A 1 211 ? 9.537 -5.961 -25.855 1.00 87.25 211 THR A O 1
ATOM 1664 N N . LEU A 1 212 ? 11.512 -6.947 -26.272 1.00 85.25 212 LEU A N 1
ATOM 1665 C CA . LEU A 1 212 ? 11.682 -7.550 -24.957 1.00 85.25 212 LEU A CA 1
ATOM 1666 C C . LEU A 1 212 ? 12.558 -6.663 -24.063 1.00 85.25 212 LEU A C 1
ATOM 1668 O O . LEU A 1 212 ? 13.783 -6.752 -24.109 1.00 85.25 212 LEU A O 1
ATOM 1672 N N . PHE A 1 213 ? 11.914 -5.851 -23.218 1.00 86.06 213 PHE A N 1
ATOM 1673 C CA . PHE A 1 213 ? 12.565 -4.940 -22.262 1.00 86.06 213 PHE A CA 1
ATOM 1674 C C . PHE A 1 213 ? 12.218 -5.284 -20.800 1.00 86.06 213 PHE A C 1
ATOM 1676 O O . PHE A 1 213 ? 11.500 -4.525 -20.146 1.00 86.06 213 PHE A O 1
ATOM 1683 N N . PRO A 1 214 ? 12.627 -6.456 -20.286 1.00 88.75 214 PRO A N 1
ATOM 1684 C CA . PRO A 1 214 ? 12.357 -6.838 -18.909 1.00 88.75 214 PRO A CA 1
ATOM 1685 C C . PRO A 1 214 ? 13.284 -6.096 -17.939 1.00 88.75 214 PRO A C 1
ATOM 1687 O O . PRO A 1 214 ? 14.366 -5.661 -18.316 1.00 88.75 214 PRO A O 1
ATOM 1690 N N . GLU A 1 215 ? 12.884 -6.006 -16.671 1.00 86.00 215 GLU A N 1
ATOM 1691 C CA . GLU A 1 215 ? 13.771 -5.568 -15.579 1.00 86.00 215 GLU A CA 1
ATOM 1692 C C . GLU A 1 215 ? 14.602 -6.743 -15.021 1.00 86.00 215 GLU A C 1
ATOM 1694 O O . GLU A 1 215 ? 15.754 -6.577 -14.619 1.00 86.00 215 GLU A O 1
ATOM 1699 N N . THR A 1 216 ? 14.025 -7.952 -15.035 1.00 88.50 216 THR A N 1
ATOM 1700 C CA . THR A 1 216 ? 14.674 -9.218 -14.656 1.00 88.50 216 THR A CA 1
ATOM 1701 C C . THR A 1 216 ? 14.688 -10.153 -15.857 1.00 88.50 216 THR A C 1
ATOM 1703 O O . THR A 1 216 ? 13.637 -10.445 -16.423 1.00 88.50 216 THR A O 1
ATOM 1706 N N . TRP A 1 217 ? 15.872 -10.614 -16.252 1.00 90.25 217 TRP A N 1
ATOM 1707 C CA . TRP A 1 217 ? 16.051 -11.473 -17.419 1.00 90.25 217 TRP A CA 1
ATOM 1708 C C . TRP A 1 217 ? 15.924 -12.960 -17.082 1.00 90.25 217 TRP A C 1
ATOM 1710 O O . TRP A 1 217 ? 15.152 -13.656 -17.737 1.00 90.25 217 TRP A O 1
ATOM 1720 N N . ILE A 1 218 ? 16.660 -13.440 -16.074 1.00 90.75 218 ILE A N 1
ATOM 1721 C CA . ILE A 1 218 ? 16.682 -14.857 -15.672 1.00 90.75 218 ILE A CA 1
ATOM 1722 C C . ILE A 1 218 ? 16.259 -14.956 -14.209 1.00 90.75 218 ILE A C 1
ATOM 1724 O O . ILE A 1 218 ? 16.743 -14.181 -13.380 1.00 90.75 218 ILE A O 1
ATOM 1728 N N . TRP A 1 219 ? 15.363 -15.898 -13.910 1.00 91.38 219 TRP A N 1
ATOM 1729 C CA . TRP A 1 219 ? 14.920 -16.235 -12.557 1.00 91.38 219 TRP A CA 1
ATOM 1730 C C . TRP A 1 219 ? 14.464 -17.699 -12.506 1.00 91.38 219 TRP A C 1
ATOM 1732 O O . TRP A 1 219 ? 13.269 -17.991 -12.512 1.00 91.38 219 TRP A O 1
ATOM 1742 N N . ASP A 1 220 ? 15.430 -18.619 -12.508 1.00 90.69 220 ASP A N 1
ATOM 1743 C CA . ASP A 1 220 ? 15.181 -20.054 -12.694 1.00 90.69 220 ASP A CA 1
ATOM 1744 C C . ASP A 1 220 ? 15.961 -20.933 -11.705 1.00 90.69 220 ASP A C 1
ATOM 1746 O O . ASP A 1 220 ? 17.021 -20.557 -11.197 1.00 90.69 220 ASP A O 1
ATOM 1750 N N . LEU A 1 221 ? 15.442 -22.145 -11.474 1.00 93.00 221 LEU A N 1
ATOM 1751 C CA . LEU A 1 221 ? 16.107 -23.207 -10.717 1.00 93.00 221 LEU A CA 1
ATOM 1752 C C . LEU A 1 221 ? 16.657 -24.271 -11.670 1.00 93.00 221 LEU A C 1
ATOM 1754 O O . LEU A 1 221 ? 15.914 -24.864 -12.451 1.00 93.00 221 LEU A O 1
ATOM 1758 N N . ILE A 1 222 ? 17.956 -24.541 -11.579 1.00 92.50 222 ILE A N 1
ATOM 1759 C CA . ILE A 1 222 ? 18.683 -25.464 -12.453 1.00 92.50 222 ILE A CA 1
ATOM 1760 C C . ILE A 1 222 ? 19.323 -26.557 -11.605 1.00 92.50 222 ILE A C 1
ATOM 1762 O O . ILE A 1 222 ? 20.071 -26.280 -10.668 1.00 92.50 222 ILE A O 1
ATOM 1766 N N . SER A 1 223 ? 19.028 -27.812 -11.934 1.00 92.06 223 SER A N 1
ATOM 1767 C CA . SER A 1 223 ? 19.675 -28.973 -11.320 1.00 92.06 223 SER A CA 1
ATOM 1768 C C . SER A 1 223 ? 20.955 -29.332 -12.070 1.00 92.06 223 SER A C 1
ATOM 1770 O O . SER A 1 223 ? 20.964 -29.377 -13.300 1.00 92.06 223 SER A O 1
ATOM 1772 N N . ILE A 1 224 ? 22.024 -29.611 -11.330 1.00 92.56 224 ILE A N 1
ATOM 1773 C CA . ILE A 1 224 ? 23.335 -29.975 -11.868 1.00 92.56 224 ILE A CA 1
ATOM 1774 C C . ILE A 1 224 ? 23.461 -31.492 -11.953 1.00 92.56 224 ILE A C 1
ATOM 1776 O O . ILE A 1 224 ? 23.188 -32.200 -10.983 1.00 92.56 224 ILE A O 1
ATOM 1780 N N . GLY A 1 225 ? 23.875 -31.979 -13.123 1.00 87.38 225 GLY A N 1
ATOM 1781 C CA . GLY A 1 225 ? 24.088 -33.399 -13.382 1.00 87.38 225 GLY A CA 1
ATOM 1782 C C . GLY A 1 225 ? 25.312 -33.976 -12.668 1.00 87.38 225 GLY A C 1
ATOM 1783 O O . GLY A 1 225 ? 26.023 -33.295 -11.925 1.00 87.38 225 GLY A O 1
ATOM 1784 N N . ASP A 1 226 ? 25.573 -35.257 -12.923 1.00 85.94 226 ASP A N 1
ATOM 1785 C CA . ASP A 1 226 ? 26.697 -35.996 -12.330 1.00 85.94 226 ASP A CA 1
ATOM 1786 C C . ASP A 1 226 ? 28.079 -35.469 -12.777 1.00 85.94 226 ASP A C 1
ATOM 1788 O O . ASP A 1 226 ? 29.100 -35.757 -12.154 1.00 85.94 226 ASP A O 1
ATOM 1792 N N . ASP A 1 227 ? 28.115 -34.680 -13.851 1.00 85.56 227 ASP A N 1
ATOM 1793 C CA . ASP A 1 227 ? 29.289 -34.033 -14.437 1.00 85.56 227 ASP A CA 1
ATOM 1794 C C . ASP A 1 227 ? 29.687 -32.716 -13.747 1.00 85.56 227 ASP A C 1
ATOM 1796 O O . ASP A 1 227 ? 30.781 -32.203 -13.994 1.00 85.56 227 ASP A O 1
ATOM 1800 N N . GLY A 1 228 ? 28.843 -32.175 -12.858 1.00 87.00 228 GLY A N 1
ATOM 1801 C CA . GLY A 1 228 ? 29.136 -30.951 -12.101 1.00 87.00 228 GLY A CA 1
ATOM 1802 C C . GLY A 1 228 ? 29.129 -29.665 -12.941 1.00 87.00 228 GLY A C 1
ATOM 1803 O O . GLY A 1 228 ? 29.577 -28.613 -12.472 1.00 87.00 228 GLY A O 1
ATOM 1804 N N . GLN A 1 229 ? 28.644 -29.722 -14.185 1.00 90.75 229 GLN A N 1
ATOM 1805 C CA . GLN A 1 229 ? 28.569 -28.573 -15.082 1.00 90.75 229 GLN A CA 1
ATOM 1806 C C . GLN A 1 229 ? 27.295 -28.619 -15.925 1.00 90.75 229 GLN A C 1
ATOM 1808 O O . GLN A 1 229 ? 26.925 -29.654 -16.458 1.00 90.75 229 GLN A O 1
ATOM 1813 N N . VAL A 1 230 ? 26.648 -27.470 -16.102 1.00 92.31 230 VAL A N 1
ATOM 1814 C CA . VAL A 1 230 ? 25.510 -27.306 -17.010 1.00 92.31 230 VAL A CA 1
ATOM 1815 C C . VAL A 1 230 ? 25.733 -26.064 -17.863 1.00 92.31 230 VAL A C 1
ATOM 1817 O O . VAL A 1 230 ? 26.150 -25.023 -17.362 1.00 92.31 230 VAL A O 1
ATOM 1820 N N . SER A 1 231 ? 25.441 -26.174 -19.155 1.00 91.62 231 SER A N 1
ATOM 1821 C CA . SER A 1 231 ? 25.494 -25.061 -20.103 1.00 91.62 231 SER A CA 1
ATOM 1822 C C . SER A 1 231 ? 24.107 -24.815 -20.682 1.00 91.62 231 SER A C 1
ATOM 1824 O O . SER A 1 231 ? 23.525 -25.709 -21.298 1.00 91.62 231 SER A O 1
ATOM 1826 N N . LEU A 1 232 ? 23.585 -23.602 -20.514 1.00 89.94 232 LEU A N 1
ATOM 1827 C CA . LEU A 1 232 ? 22.251 -23.213 -20.973 1.00 89.94 232 LEU A CA 1
ATOM 1828 C C . LEU A 1 232 ? 22.355 -22.195 -22.099 1.00 89.94 232 LEU A C 1
ATOM 1830 O O . LEU A 1 232 ? 23.094 -21.224 -21.996 1.00 89.94 232 LEU A O 1
ATOM 1834 N N . GLU A 1 233 ? 21.603 -22.398 -23.175 1.00 92.56 233 GLU A N 1
ATOM 1835 C CA . GLU A 1 233 ? 21.504 -21.429 -24.265 1.00 92.56 233 GLU A CA 1
ATOM 1836 C C . GLU A 1 233 ? 20.301 -20.515 -24.012 1.00 92.56 233 GLU A C 1
ATOM 1838 O O . GLU A 1 233 ? 19.152 -20.950 -24.099 1.00 92.56 233 GLU A O 1
ATOM 1843 N N . VAL A 1 234 ? 20.570 -19.252 -23.685 1.00 91.06 234 VAL A N 1
ATOM 1844 C CA . VAL A 1 234 ? 19.553 -18.254 -23.330 1.00 91.06 234 VAL A CA 1
ATOM 1845 C C . VAL A 1 234 ? 19.499 -17.143 -24.376 1.00 91.06 234 VAL A C 1
ATOM 1847 O O . VAL A 1 234 ? 20.521 -16.729 -24.925 1.00 91.06 234 VAL A O 1
ATOM 1850 N N . ALA A 1 235 ? 18.290 -16.669 -24.679 1.00 91.56 235 ALA A N 1
ATOM 1851 C CA . ALA A 1 235 ? 18.091 -15.530 -25.570 1.00 91.56 235 ALA A CA 1
ATOM 1852 C C . ALA A 1 235 ? 18.322 -14.224 -24.800 1.00 91.56 235 ALA A C 1
ATOM 1854 O O . ALA A 1 235 ? 17.711 -14.010 -23.751 1.00 91.56 235 ALA A O 1
ATOM 1855 N N . VAL A 1 236 ? 19.199 -13.374 -25.326 1.00 91.75 236 VAL A N 1
ATOM 1856 C CA . VAL A 1 236 ? 19.576 -12.087 -24.740 1.00 91.75 236 VAL A CA 1
ATOM 1857 C C . VAL A 1 236 ? 18.422 -11.084 -24.913 1.00 91.75 236 VAL A C 1
ATOM 1859 O O . VAL A 1 236 ? 17.879 -10.995 -26.018 1.00 91.75 236 VAL A O 1
ATOM 1862 N N . PRO A 1 237 ? 18.024 -10.324 -23.873 1.00 91.75 237 PRO A N 1
ATOM 1863 C CA . PRO A 1 237 ? 16.971 -9.322 -23.982 1.00 91.75 237 PRO A CA 1
ATOM 1864 C C . PRO A 1 237 ? 17.343 -8.195 -24.941 1.00 91.75 237 PRO A C 1
ATOM 1866 O O . PRO A 1 237 ? 18.513 -7.968 -25.246 1.00 91.75 237 PRO A O 1
ATOM 1869 N N . ASP A 1 238 ? 16.342 -7.431 -25.369 1.00 89.81 238 ASP A N 1
ATOM 1870 C CA . ASP A 1 238 ? 16.552 -6.362 -26.342 1.00 89.81 238 ASP A CA 1
ATOM 1871 C C . ASP A 1 238 ? 17.026 -5.034 -25.704 1.00 89.81 238 ASP A C 1
ATOM 1873 O O . ASP A 1 238 ? 17.248 -4.026 -26.392 1.00 89.81 238 ASP A O 1
ATOM 1877 N N . THR A 1 239 ? 17.174 -5.012 -24.376 1.00 88.06 239 THR A N 1
ATOM 1878 C CA . THR A 1 239 ? 17.666 -3.863 -23.611 1.00 88.06 239 THR A CA 1
ATOM 1879 C C . THR A 1 239 ? 19.174 -3.700 -23.792 1.00 88.06 239 THR A C 1
ATOM 1881 O O . THR A 1 239 ? 19.952 -4.597 -23.472 1.00 88.06 239 THR A O 1
ATOM 1884 N N . ILE A 1 240 ? 19.592 -2.521 -24.256 1.00 89.88 240 ILE A N 1
ATOM 1885 C CA . ILE A 1 240 ? 21.004 -2.142 -24.390 1.00 89.88 240 ILE A CA 1
ATOM 1886 C C . ILE A 1 240 ? 21.488 -1.663 -23.020 1.00 89.88 240 ILE A C 1
ATOM 1888 O O . ILE A 1 240 ? 21.290 -0.510 -22.642 1.00 89.88 240 ILE A O 1
ATOM 1892 N N . THR A 1 241 ? 22.044 -2.587 -22.245 1.00 91.31 241 THR A N 1
ATOM 1893 C CA . THR A 1 241 ? 22.446 -2.384 -20.848 1.00 91.31 241 THR A CA 1
ATOM 1894 C C . THR A 1 241 ? 23.547 -3.377 -20.468 1.00 91.31 241 THR A C 1
ATOM 1896 O O . THR A 1 241 ? 23.986 -4.203 -21.271 1.00 91.31 241 THR A O 1
ATOM 1899 N N . GLU A 1 242 ? 23.998 -3.302 -19.224 1.00 92.81 242 GLU A N 1
ATOM 1900 C CA . GLU A 1 242 ? 24.806 -4.337 -18.592 1.00 92.81 242 GLU A CA 1
ATOM 1901 C C . GLU A 1 242 ? 23.898 -5.194 -17.704 1.00 92.81 242 GLU A C 1
ATOM 1903 O O . GLU A 1 242 ? 23.224 -4.684 -16.806 1.00 92.81 242 GLU A O 1
ATOM 1908 N N . TRP A 1 243 ? 23.864 -6.494 -17.979 1.00 93.25 243 TRP A N 1
ATOM 1909 C CA . TRP A 1 243 ? 23.143 -7.477 -17.182 1.00 93.25 243 TRP A CA 1
ATOM 1910 C C . TRP A 1 243 ? 24.077 -8.065 -16.141 1.00 93.25 243 TRP A C 1
ATOM 1912 O O . TRP A 1 243 ? 25.135 -8.594 -16.480 1.00 93.25 243 TRP A O 1
ATOM 1922 N N . ASN A 1 244 ? 23.656 -8.008 -14.885 1.00 92.19 244 ASN A N 1
ATOM 1923 C CA . ASN A 1 244 ? 24.392 -8.546 -13.756 1.00 92.19 244 ASN A CA 1
ATOM 1924 C C . ASN A 1 244 ? 23.748 -9.865 -13.344 1.00 92.19 244 ASN A C 1
ATOM 1926 O O . ASN A 1 244 ? 22.574 -9.892 -12.973 1.00 92.19 244 ASN A O 1
ATOM 1930 N N . ALA A 1 245 ? 24.513 -10.950 -13.420 1.00 92.06 245 ALA A N 1
ATOM 1931 C CA . ALA A 1 245 ? 24.048 -12.285 -13.096 1.00 92.06 245 ALA A CA 1
ATOM 1932 C C . ALA A 1 245 ? 24.850 -12.899 -11.951 1.00 92.06 245 ALA A C 1
ATOM 1934 O O . ALA A 1 245 ? 26.068 -12.746 -11.852 1.00 92.06 245 ALA A O 1
ATOM 1935 N N . ASN A 1 246 ? 24.160 -13.618 -11.081 1.00 90.94 246 ASN A N 1
ATOM 1936 C CA . ASN A 1 246 ? 24.757 -14.423 -10.030 1.00 90.94 246 ASN A CA 1
ATOM 1937 C C . ASN A 1 246 ? 23.908 -15.676 -9.806 1.00 90.94 246 ASN A C 1
ATOM 1939 O O . ASN A 1 246 ? 22.805 -15.833 -10.334 1.00 90.94 246 ASN A O 1
ATOM 1943 N N . THR A 1 247 ? 24.452 -16.603 -9.035 1.00 92.38 247 THR A N 1
ATOM 1944 C CA . THR A 1 247 ? 23.744 -17.819 -8.662 1.00 92.38 247 THR A CA 1
ATOM 1945 C C . THR A 1 247 ? 24.182 -18.266 -7.286 1.00 92.38 247 THR A C 1
ATOM 1947 O O . THR A 1 247 ? 25.341 -18.102 -6.901 1.00 92.38 247 THR A O 1
ATOM 1950 N N . PHE A 1 248 ? 23.274 -18.908 -6.566 1.00 93.06 248 PHE A N 1
ATOM 1951 C CA . PHE A 1 248 ? 23.630 -19.709 -5.403 1.00 93.06 248 PHE A CA 1
ATOM 1952 C C . PHE A 1 248 ? 23.154 -21.142 -5.597 1.00 93.06 248 PHE A C 1
ATOM 1954 O O . PHE A 1 248 ? 22.153 -21.373 -6.270 1.00 93.06 248 PHE A O 1
ATOM 1961 N N . CYS A 1 249 ? 23.873 -22.099 -5.023 1.00 93.19 249 CYS A N 1
ATOM 1962 C CA . CYS A 1 249 ? 23.573 -23.518 -5.142 1.00 93.19 249 CYS A CA 1
ATOM 1963 C C . CYS A 1 249 ? 23.582 -24.203 -3.780 1.00 93.19 249 CYS A C 1
ATOM 1965 O O . CYS A 1 249 ? 24.404 -23.894 -2.913 1.00 93.19 249 CYS A O 1
ATOM 1967 N N . VAL A 1 250 ? 22.704 -25.189 -3.620 1.00 92.44 250 VAL A N 1
ATOM 1968 C CA . VAL A 1 250 ? 22.605 -26.026 -2.421 1.00 92.44 250 VAL A CA 1
ATOM 1969 C C . VAL A 1 250 ? 22.827 -27.484 -2.809 1.00 92.44 250 VAL A C 1
ATOM 1971 O O . VAL A 1 250 ? 22.258 -27.970 -3.785 1.00 92.44 250 VAL A O 1
ATOM 1974 N N . ALA A 1 251 ? 23.683 -28.166 -2.053 1.00 90.44 251 ALA A N 1
ATOM 1975 C CA . ALA A 1 251 ? 23.992 -29.587 -2.194 1.00 90.44 251 ALA A CA 1
ATOM 1976 C C . ALA A 1 251 ? 24.371 -30.176 -0.828 1.00 90.44 251 ALA A C 1
ATOM 1978 O O . ALA A 1 251 ? 24.478 -29.437 0.153 1.00 90.44 251 ALA A O 1
ATOM 1979 N N . ASP A 1 252 ? 24.685 -31.471 -0.773 1.00 85.81 252 ASP A N 1
ATOM 1980 C CA . ASP A 1 252 ? 25.217 -32.120 0.437 1.00 85.81 252 ASP A CA 1
ATOM 1981 C C . ASP A 1 252 ? 26.528 -31.475 0.928 1.00 85.81 252 ASP A C 1
ATOM 1983 O O . ASP A 1 252 ? 26.833 -31.480 2.119 1.00 85.81 252 ASP A O 1
ATOM 1987 N N . THR A 1 253 ? 27.295 -30.853 0.024 1.00 84.12 253 THR A N 1
ATOM 1988 C CA . THR A 1 253 ? 28.499 -30.073 0.361 1.00 84.12 253 THR A CA 1
ATOM 1989 C C . THR A 1 253 ? 28.198 -28.729 1.037 1.00 84.12 253 THR A C 1
ATOM 1991 O O . THR A 1 253 ? 29.126 -28.044 1.471 1.00 84.12 253 THR A O 1
ATOM 1994 N N . GLY A 1 254 ? 26.923 -28.336 1.110 1.00 84.81 254 GLY A N 1
ATOM 1995 C CA . GLY A 1 254 ? 26.432 -27.092 1.694 1.00 84.81 254 GLY A CA 1
ATOM 1996 C C . GLY A 1 254 ? 26.043 -26.025 0.666 1.00 84.81 254 GLY A C 1
ATOM 1997 O O . GLY A 1 254 ? 25.881 -26.286 -0.530 1.00 84.81 254 GLY A O 1
ATOM 1998 N N . PHE A 1 255 ? 25.884 -24.799 1.163 1.00 87.94 255 PHE A N 1
ATOM 1999 C CA . PHE A 1 255 ? 25.577 -23.611 0.369 1.00 87.94 255 PHE A CA 1
ATOM 2000 C C . PHE A 1 255 ? 26.830 -23.070 -0.336 1.00 87.94 255 PHE A C 1
ATOM 2002 O O . PHE A 1 255 ? 27.916 -23.033 0.252 1.00 87.94 255 PHE A O 1
ATOM 2009 N N . GLY A 1 256 ? 26.671 -22.632 -1.584 1.00 88.19 256 GLY A N 1
ATOM 2010 C CA . GLY A 1 256 ? 27.703 -21.949 -2.357 1.00 88.19 256 GLY A CA 1
ATOM 2011 C C . GLY A 1 256 ? 27.124 -20.788 -3.151 1.00 88.19 256 GLY A C 1
ATOM 2012 O O . GLY A 1 256 ? 26.019 -20.893 -3.674 1.00 88.19 256 GLY A O 1
ATOM 2013 N N . LEU A 1 257 ? 27.874 -19.693 -3.252 1.00 90.19 257 LEU A N 1
ATOM 2014 C CA . LEU A 1 257 ? 27.493 -18.480 -3.978 1.00 90.19 257 LEU A CA 1
ATOM 2015 C C . LEU A 1 257 ? 28.544 -18.179 -5.048 1.00 90.19 257 LEU A C 1
ATOM 2017 O O . LEU A 1 257 ? 29.744 -18.247 -4.770 1.00 90.19 257 LEU A O 1
ATOM 2021 N N . SER A 1 258 ? 28.102 -17.847 -6.260 1.00 91.31 258 SER A N 1
ATOM 2022 C CA . SER A 1 258 ? 28.997 -17.409 -7.329 1.00 91.31 258 SER A CA 1
ATOM 2023 C C . SER A 1 258 ? 29.391 -15.941 -7.156 1.00 91.31 258 SER A C 1
ATOM 2025 O O . SER A 1 258 ? 28.604 -15.145 -6.634 1.00 91.31 258 SER A O 1
ATOM 2027 N N . PRO A 1 259 ? 30.560 -15.527 -7.672 1.00 88.44 259 PRO A N 1
ATOM 2028 C CA . PRO A 1 259 ? 30.801 -14.112 -7.913 1.00 88.44 259 PRO A CA 1
ATOM 2029 C C . PRO A 1 259 ? 29.775 -13.557 -8.912 1.00 88.44 259 PRO A C 1
ATOM 2031 O O . PRO A 1 259 ? 29.149 -14.304 -9.673 1.00 88.44 259 PRO A O 1
ATOM 2034 N N . LEU A 1 260 ? 29.620 -12.235 -8.906 1.00 88.62 260 LEU A N 1
ATOM 2035 C CA . LEU A 1 260 ? 28.811 -11.528 -9.891 1.00 88.62 260 LEU A CA 1
ATOM 2036 C C . LEU A 1 260 ? 29.505 -11.603 -11.259 1.00 88.62 260 LEU A C 1
ATOM 2038 O O . LEU A 1 260 ? 30.656 -11.184 -11.385 1.00 88.62 260 LEU A O 1
ATOM 2042 N N . THR A 1 261 ? 28.808 -12.113 -12.269 1.00 92.00 261 THR A N 1
ATOM 2043 C CA . THR A 1 261 ? 29.238 -12.065 -13.671 1.00 92.00 261 THR A CA 1
ATOM 2044 C C . THR A 1 261 ? 28.400 -11.047 -14.436 1.00 92.00 261 THR A C 1
ATOM 2046 O O . THR A 1 261 ? 27.253 -10.773 -14.072 1.00 92.00 261 THR A O 1
ATOM 2049 N N . THR A 1 262 ? 28.974 -10.444 -15.474 1.00 93.56 262 THR A N 1
ATOM 2050 C CA . THR A 1 262 ? 28.313 -9.389 -16.244 1.00 93.56 262 THR A CA 1
ATOM 2051 C C . THR A 1 262 ? 28.320 -9.695 -17.734 1.00 93.56 262 THR A C 1
ATOM 2053 O O . THR A 1 262 ? 29.309 -10.180 -18.287 1.00 93.56 262 THR A O 1
ATOM 2056 N N . LEU A 1 263 ? 27.204 -9.385 -18.391 1.00 94.56 263 LEU A N 1
ATOM 2057 C CA . LEU A 1 263 ? 27.059 -9.431 -19.841 1.00 94.56 263 LEU A CA 1
ATOM 2058 C C . LEU A 1 263 ? 26.681 -8.043 -20.340 1.00 94.56 263 LEU A C 1
ATOM 2060 O O . LEU A 1 263 ? 25.630 -7.506 -19.983 1.00 94.56 263 LEU A O 1
ATOM 2064 N N . ARG A 1 264 ? 27.518 -7.466 -21.199 1.00 93.88 264 ARG A N 1
ATOM 2065 C CA . ARG A 1 264 ? 27.210 -6.200 -21.855 1.00 93.88 264 ARG A CA 1
ATOM 2066 C C . ARG A 1 264 ? 26.413 -6.457 -23.127 1.00 93.88 264 ARG A C 1
ATOM 2068 O O . ARG A 1 264 ? 26.902 -7.097 -24.051 1.00 93.88 264 ARG A O 1
ATOM 2075 N N . VAL A 1 265 ? 25.202 -5.924 -23.195 1.00 93.00 265 VAL A N 1
ATOM 2076 C CA . VAL A 1 265 ? 24.385 -5.966 -24.408 1.00 93.00 265 VAL A CA 1
ATOM 2077 C C . VAL A 1 265 ? 24.521 -4.631 -25.105 1.00 93.00 265 VAL A C 1
ATOM 2079 O O . VAL A 1 265 ? 24.141 -3.594 -24.559 1.00 93.00 265 VAL A O 1
ATOM 2082 N N . PHE A 1 266 ? 25.115 -4.642 -26.294 1.00 89.81 266 PHE A N 1
ATOM 2083 C CA . PHE A 1 266 ? 25.450 -3.412 -26.993 1.00 89.81 266 PHE A CA 1
ATOM 2084 C C . PHE A 1 266 ? 25.262 -3.535 -28.499 1.00 89.81 266 PHE A C 1
ATOM 2086 O O . PHE A 1 266 ? 25.595 -4.542 -29.118 1.00 89.81 266 PHE A O 1
ATOM 2093 N N . GLN A 1 267 ? 24.743 -2.462 -29.088 1.00 87.38 267 GLN A N 1
ATOM 2094 C CA . GLN A 1 267 ? 24.649 -2.273 -30.526 1.00 87.38 267 GLN A CA 1
ATOM 2095 C C . GLN A 1 267 ? 25.233 -0.889 -30.848 1.00 87.38 267 GLN A C 1
ATOM 2097 O O . GLN A 1 267 ? 24.872 0.071 -30.171 1.00 87.38 267 GLN A O 1
ATOM 2102 N N . PRO A 1 268 ? 26.131 -0.744 -31.840 1.00 87.38 268 PRO A N 1
ATOM 2103 C CA . PRO A 1 268 ? 26.761 0.547 -32.132 1.00 87.38 268 PRO A CA 1
ATOM 2104 C C . PRO A 1 268 ? 25.797 1.625 -32.643 1.00 87.38 268 PRO A C 1
ATOM 2106 O O . PRO A 1 268 ? 26.000 2.803 -32.373 1.00 87.38 268 PRO A O 1
ATOM 2109 N N . PHE A 1 269 ? 24.756 1.230 -33.374 1.00 89.62 269 PHE A N 1
ATOM 2110 C CA . PHE A 1 269 ? 23.719 2.118 -33.893 1.00 89.62 269 PHE A CA 1
ATOM 2111 C C . PHE A 1 269 ? 22.356 1.660 -33.382 1.00 89.62 269 PHE A C 1
ATOM 2113 O O . PHE A 1 269 ? 21.955 0.529 -33.659 1.00 89.62 269 PHE A O 1
ATOM 2120 N N . PHE A 1 270 ? 21.663 2.508 -32.624 1.00 91.12 270 PHE A N 1
ATOM 2121 C CA . PHE A 1 270 ? 20.360 2.174 -32.048 1.00 91.12 270 PHE A CA 1
ATOM 2122 C C . PHE A 1 270 ? 19.519 3.414 -31.742 1.00 91.12 270 PHE A C 1
ATOM 2124 O O . PHE A 1 270 ? 20.035 4.525 -31.601 1.00 91.12 270 PHE A O 1
ATOM 2131 N N . VAL A 1 271 ? 18.213 3.204 -31.592 1.00 93.12 271 VAL A N 1
ATOM 2132 C CA . VAL A 1 271 ? 17.252 4.203 -31.118 1.00 93.12 271 VAL A CA 1
ATOM 2133 C C . VAL A 1 271 ? 16.797 3.879 -29.694 1.00 93.12 271 VAL A C 1
ATOM 2135 O O . VAL A 1 271 ? 16.544 2.726 -29.354 1.00 93.12 271 VAL A O 1
ATOM 2138 N N . ASP A 1 272 ? 16.669 4.885 -28.837 1.00 92.75 272 ASP A N 1
ATOM 2139 C CA . ASP A 1 272 ? 16.009 4.750 -27.539 1.00 92.75 272 ASP A CA 1
ATOM 2140 C C . ASP A 1 272 ? 14.800 5.680 -27.434 1.00 92.75 272 ASP A C 1
ATOM 2142 O O . ASP A 1 272 ? 14.803 6.801 -27.945 1.00 92.75 272 ASP A O 1
ATOM 2146 N N . LEU A 1 273 ? 13.751 5.189 -26.776 1.00 92.25 273 LEU A N 1
ATOM 2147 C CA . LEU A 1 273 ? 12.483 5.890 -26.601 1.00 92.25 273 LEU A CA 1
ATOM 2148 C C . LEU A 1 273 ? 12.337 6.372 -25.168 1.00 92.25 273 LEU A C 1
ATOM 2150 O O . LEU A 1 273 ? 12.306 5.555 -24.241 1.00 92.25 273 LEU A O 1
ATOM 2154 N N . SER A 1 274 ? 12.160 7.682 -25.021 1.00 91.06 274 SER A N 1
ATOM 2155 C CA . SER A 1 274 ? 11.793 8.331 -23.767 1.00 91.06 274 SER A CA 1
ATOM 2156 C C . SER A 1 274 ? 10.271 8.438 -23.701 1.00 91.06 274 SER A C 1
ATOM 2158 O O . SER A 1 274 ? 9.672 9.343 -24.282 1.00 91.06 274 SER A O 1
ATOM 2160 N N . LEU A 1 275 ? 9.644 7.470 -23.030 1.00 90.19 275 LEU A N 1
ATOM 2161 C CA . LEU A 1 275 ? 8.197 7.425 -22.826 1.00 90.19 275 LEU A CA 1
ATOM 2162 C C . LEU A 1 275 ? 7.853 7.829 -21.387 1.00 90.19 275 LEU A C 1
ATOM 2164 O O . LEU A 1 275 ? 8.543 7.390 -20.462 1.00 90.19 275 LEU A O 1
ATOM 2168 N N . PRO A 1 276 ? 6.788 8.621 -21.170 1.00 90.62 276 PRO A N 1
ATOM 2169 C CA . PRO A 1 276 ? 6.263 8.843 -19.830 1.00 90.62 276 PRO A CA 1
ATOM 2170 C C . PRO A 1 276 ? 5.688 7.539 -19.261 1.00 90.62 276 PRO A C 1
ATOM 2172 O O . PRO A 1 276 ? 5.304 6.634 -20.005 1.00 90.62 276 PRO A O 1
ATOM 2175 N N . TYR A 1 277 ? 5.586 7.456 -17.932 1.00 87.50 277 TYR A N 1
ATOM 2176 C CA . TYR A 1 277 ? 5.000 6.289 -17.263 1.00 87.50 277 TYR A CA 1
ATOM 2177 C C . TYR A 1 277 ? 3.555 6.026 -17.719 1.00 87.50 277 TYR A C 1
ATOM 2179 O O . TYR A 1 277 ? 3.179 4.884 -17.985 1.00 87.50 277 TYR A O 1
ATOM 2187 N N . SER A 1 278 ? 2.751 7.087 -17.826 1.00 91.44 278 SER A N 1
ATOM 2188 C CA . SER A 1 278 ? 1.393 7.030 -18.361 1.00 91.44 278 SER A CA 1
ATOM 2189 C C . SER A 1 278 ? 1.001 8.329 -19.056 1.00 91.44 278 SER A C 1
ATOM 2191 O O . SER A 1 278 ? 1.546 9.381 -18.732 1.00 91.44 278 SER A O 1
ATOM 2193 N N . VAL A 1 279 ? 0.023 8.250 -19.957 1.00 93.06 279 VAL A N 1
ATOM 2194 C CA . VAL A 1 279 ? -0.606 9.404 -20.619 1.00 93.06 279 VAL A CA 1
ATOM 2195 C C . VAL A 1 279 ? -2.121 9.355 -20.468 1.00 93.06 279 VAL A C 1
ATOM 2197 O O . VAL A 1 279 ? -2.694 8.270 -20.335 1.00 93.06 279 VAL A O 1
ATOM 2200 N N . ILE A 1 280 ? -2.780 10.508 -20.512 1.00 90.56 280 ILE A N 1
ATOM 2201 C CA . ILE A 1 280 ? -4.241 10.595 -20.494 1.00 90.56 280 ILE A CA 1
ATOM 2202 C C . ILE A 1 280 ? -4.796 10.468 -21.916 1.00 90.56 280 ILE A C 1
ATOM 2204 O O . ILE A 1 280 ? -4.282 11.049 -22.874 1.00 90.56 280 ILE A O 1
ATOM 2208 N N . GLN A 1 281 ? -5.871 9.695 -22.067 1.00 90.44 281 GLN A N 1
ATOM 2209 C CA . GLN A 1 281 ? -6.562 9.518 -23.339 1.00 90.44 281 GLN A CA 1
ATOM 2210 C C . GLN A 1 281 ? -6.979 10.868 -23.930 1.00 90.44 281 GLN A C 1
ATOM 2212 O O . GLN A 1 281 ? -7.705 11.646 -23.316 1.00 90.44 281 GLN A O 1
ATOM 2217 N N . GLY A 1 282 ? -6.576 11.107 -25.173 1.00 87.56 282 GLY A N 1
ATOM 2218 C CA . GLY A 1 282 ? -6.949 12.298 -25.918 1.00 87.56 282 GLY A CA 1
ATOM 2219 C C . GLY A 1 282 ? -6.031 13.511 -25.725 1.00 87.56 282 GLY A C 1
ATOM 2220 O O . GLY A 1 282 ? -6.168 14.464 -26.501 1.00 87.56 282 GLY A O 1
ATOM 2221 N N . GLU A 1 283 ? -5.096 13.474 -24.773 1.00 89.88 283 GLU A N 1
ATOM 2222 C CA . GLU A 1 283 ? -4.046 14.485 -24.642 1.00 89.88 283 GLU A CA 1
ATOM 2223 C C . GLU A 1 283 ? -2.979 14.312 -25.727 1.00 89.88 283 GLU A C 1
ATOM 2225 O O . GLU A 1 283 ? -2.658 13.193 -26.141 1.00 89.88 283 GLU A O 1
ATOM 2230 N N . THR A 1 284 ? -2.441 15.439 -26.189 1.00 90.38 284 THR A N 1
ATOM 2231 C CA . THR A 1 284 ? -1.270 15.466 -27.065 1.00 90.38 284 THR A CA 1
ATOM 2232 C C . THR A 1 284 ? -0.031 15.590 -26.193 1.00 90.38 284 THR A C 1
ATOM 2234 O O . THR A 1 284 ? 0.066 16.515 -25.389 1.00 90.38 284 THR A O 1
ATOM 2237 N N . PHE A 1 285 ? 0.922 14.681 -26.365 1.00 91.62 285 PHE A N 1
ATOM 2238 C CA . PHE A 1 285 ? 2.199 14.705 -25.657 1.00 91.62 285 PHE A CA 1
ATOM 2239 C C . PHE A 1 285 ? 3.367 14.609 -26.642 1.00 91.62 285 PHE A C 1
ATOM 2241 O O . PHE A 1 285 ? 3.219 14.118 -27.765 1.00 91.62 285 PHE A O 1
ATOM 2248 N N . SER A 1 286 ? 4.536 15.085 -26.211 1.00 90.00 286 SER A N 1
ATOM 2249 C CA . SER A 1 286 ? 5.766 15.015 -27.001 1.00 90.00 286 SER A CA 1
ATOM 2250 C C . SER A 1 286 ? 6.455 13.670 -26.779 1.00 90.00 286 SER A C 1
ATOM 2252 O O . SER A 1 286 ? 6.940 13.373 -25.686 1.00 90.00 286 SER A O 1
ATOM 2254 N N . LEU A 1 287 ? 6.495 12.848 -27.823 1.00 92.00 287 LEU A N 1
ATOM 2255 C CA . LEU A 1 287 ? 7.234 11.596 -27.853 1.00 92.00 287 LEU A CA 1
ATOM 2256 C C . LEU A 1 287 ? 8.642 11.852 -28.372 1.00 92.00 287 LEU A C 1
ATOM 2258 O O . LEU A 1 287 ? 8.807 12.355 -29.483 1.00 92.00 287 LEU A O 1
ATOM 2262 N N . LYS A 1 288 ? 9.654 11.458 -27.596 1.00 92.94 288 LYS A N 1
ATOM 2263 C CA . LYS A 1 288 ? 11.061 11.682 -27.939 1.00 92.94 288 LYS A CA 1
ATOM 2264 C C . LYS A 1 288 ? 11.767 10.362 -28.219 1.00 92.94 288 LYS A C 1
ATOM 2266 O O . LYS A 1 288 ? 11.752 9.455 -27.384 1.00 92.94 288 LYS A O 1
ATOM 2271 N N . ALA A 1 289 ? 12.410 10.271 -29.379 1.00 94.75 289 ALA A N 1
ATOM 2272 C CA . ALA A 1 289 ? 13.294 9.168 -29.732 1.00 94.75 289 ALA A CA 1
ATOM 2273 C C . ALA A 1 289 ? 14.704 9.701 -29.964 1.00 94.75 289 ALA A C 1
ATOM 2275 O O . ALA A 1 289 ? 14.903 10.585 -30.794 1.00 94.75 289 ALA A O 1
ATOM 2276 N N . THR A 1 290 ? 15.686 9.163 -29.249 1.00 94.94 290 THR A N 1
ATOM 2277 C CA . THR A 1 290 ? 17.089 9.545 -29.418 1.00 94.94 290 THR A CA 1
ATOM 2278 C C . THR A 1 290 ? 17.824 8.449 -30.164 1.00 94.94 290 THR A C 1
ATOM 2280 O O . THR A 1 290 ? 17.841 7.301 -29.732 1.00 94.94 290 THR A O 1
ATOM 2283 N N . VAL A 1 291 ? 18.414 8.808 -31.299 1.00 94.06 291 VAL A N 1
ATOM 2284 C CA . VAL A 1 291 ? 19.229 7.917 -32.123 1.00 94.06 291 VAL A CA 1
ATOM 2285 C C . VAL A 1 291 ? 20.691 8.149 -31.779 1.00 94.06 291 VAL A C 1
ATOM 2287 O O . VAL A 1 291 ? 21.150 9.291 -31.806 1.00 94.06 291 VAL A O 1
ATOM 2290 N N . PHE A 1 292 ? 21.406 7.075 -31.460 1.00 92.81 292 PHE A N 1
ATOM 2291 C CA . PHE A 1 292 ? 22.815 7.094 -31.080 1.00 92.81 292 PHE A CA 1
ATOM 2292 C C . PHE A 1 292 ? 23.668 6.456 -32.171 1.00 92.81 292 PHE A C 1
ATOM 2294 O O . PHE A 1 292 ? 23.329 5.384 -32.680 1.00 92.81 292 PHE A O 1
ATOM 2301 N N . ASN A 1 293 ? 24.798 7.090 -32.488 1.00 91.00 293 ASN A N 1
ATOM 2302 C CA . ASN A 1 293 ? 25.808 6.523 -33.371 1.00 91.00 293 ASN A CA 1
ATOM 2303 C C . ASN A 1 293 ? 27.153 6.372 -32.645 1.00 91.00 293 ASN A C 1
ATOM 2305 O O . ASN A 1 293 ? 27.866 7.345 -32.419 1.00 91.00 293 ASN A O 1
ATOM 2309 N N . TYR A 1 294 ? 27.532 5.136 -32.329 1.00 89.50 294 TYR A N 1
ATOM 2310 C CA . TYR A 1 294 ? 28.849 4.763 -31.800 1.00 89.50 294 TYR A CA 1
ATOM 2311 C C . TYR A 1 294 ? 29.768 4.129 -32.863 1.00 89.50 294 TYR A C 1
ATOM 2313 O O . TYR A 1 294 ? 30.827 3.592 -32.527 1.00 89.50 294 TYR A O 1
ATOM 2321 N N . LEU A 1 295 ? 29.394 4.163 -34.148 1.00 86.81 295 LEU A N 1
ATOM 2322 C CA . LEU A 1 295 ? 30.277 3.762 -35.246 1.00 86.81 295 LEU A CA 1
ATOM 2323 C C . LEU A 1 295 ? 31.408 4.783 -35.425 1.00 86.81 295 LEU A C 1
ATOM 2325 O O . LEU A 1 295 ? 31.352 5.908 -34.928 1.00 86.81 295 LEU A O 1
ATOM 2329 N N . LYS A 1 296 ? 32.464 4.393 -36.144 1.00 85.94 296 LYS A N 1
ATOM 2330 C CA . LYS A 1 296 ? 33.584 5.297 -36.466 1.00 85.94 296 LYS A CA 1
ATOM 2331 C C . LYS A 1 296 ? 33.244 6.265 -37.601 1.00 85.94 296 LYS A C 1
ATOM 2333 O O . LYS A 1 296 ? 33.847 7.334 -37.685 1.00 85.94 296 LYS A O 1
ATOM 2338 N N . ASP A 1 297 ? 32.293 5.879 -38.444 1.00 84.38 297 ASP A N 1
ATOM 2339 C CA . ASP A 1 297 ? 31.884 6.604 -39.640 1.00 84.38 297 ASP A CA 1
ATOM 2340 C C . ASP A 1 297 ? 30.621 7.438 -39.387 1.00 84.38 297 ASP A C 1
ATOM 2342 O O . ASP A 1 297 ? 29.826 7.147 -38.486 1.00 84.38 297 ASP A O 1
ATOM 2346 N N . CYS A 1 298 ? 30.447 8.495 -40.184 1.00 85.31 298 CYS A N 1
ATOM 2347 C CA . CYS A 1 298 ? 29.228 9.296 -40.169 1.00 85.31 298 CYS A CA 1
ATOM 2348 C C . CYS A 1 298 ? 28.146 8.612 -41.006 1.00 85.31 298 CYS A C 1
ATOM 2350 O O . CYS A 1 298 ? 28.407 8.161 -42.123 1.00 85.31 298 CYS A O 1
ATOM 2352 N N . ILE A 1 299 ? 26.932 8.574 -40.467 1.00 86.75 299 ILE A N 1
ATOM 2353 C CA . ILE A 1 299 ? 25.767 7.951 -41.094 1.00 86.75 299 ILE A CA 1
ATOM 2354 C C . ILE A 1 299 ? 24.668 8.998 -41.273 1.00 86.75 299 ILE A C 1
ATOM 2356 O O . ILE A 1 299 ? 24.540 9.916 -40.458 1.00 86.75 299 ILE A O 1
ATOM 2360 N N . GLN A 1 300 ? 23.859 8.866 -42.320 1.00 88.00 300 GLN A N 1
ATOM 2361 C CA . GLN A 1 300 ? 22.621 9.626 -42.440 1.00 88.00 300 GLN A CA 1
ATOM 2362 C C . GLN A 1 300 ? 21.470 8.740 -41.986 1.00 88.00 300 GLN A C 1
ATOM 2364 O O . GLN A 1 300 ? 21.268 7.661 -42.531 1.00 88.00 300 GLN A O 1
ATOM 2369 N N . VAL A 1 301 ? 20.732 9.183 -40.973 1.00 90.31 301 VAL A N 1
ATOM 2370 C CA . VAL A 1 301 ? 19.625 8.404 -40.411 1.00 90.31 301 VAL A CA 1
ATOM 2371 C C . VAL A 1 301 ? 18.302 9.015 -40.807 1.00 90.31 301 VAL A C 1
ATOM 2373 O O . VAL A 1 301 ? 18.151 10.236 -40.752 1.00 90.31 301 VAL A O 1
ATOM 2376 N N . HIS A 1 302 ? 17.334 8.165 -41.118 1.00 91.50 302 HIS A N 1
ATOM 2377 C CA . HIS A 1 302 ? 15.934 8.513 -41.276 1.00 91.50 302 HIS A CA 1
ATOM 2378 C C . HIS A 1 302 ? 15.105 7.786 -40.215 1.00 91.50 302 HIS A C 1
ATOM 2380 O O . HIS A 1 302 ? 15.123 6.556 -40.127 1.00 91.50 302 HIS A O 1
ATOM 2386 N N . THR A 1 303 ? 14.390 8.543 -39.380 1.00 92.81 303 THR A N 1
ATOM 2387 C CA . THR A 1 303 ? 13.617 7.985 -38.260 1.00 92.81 303 THR A CA 1
ATOM 2388 C C . THR A 1 303 ? 12.119 8.145 -38.481 1.00 92.81 303 THR A C 1
ATOM 2390 O O . THR A 1 303 ? 11.628 9.231 -38.761 1.00 92.81 303 THR A O 1
ATOM 2393 N N . THR A 1 304 ? 11.373 7.058 -38.316 1.00 92.56 304 THR A N 1
ATOM 2394 C CA . THR A 1 304 ? 9.933 6.978 -38.576 1.00 92.56 304 THR A CA 1
ATOM 2395 C C . THR A 1 304 ? 9.189 6.467 -37.347 1.00 92.56 304 THR A C 1
ATOM 2397 O O . THR A 1 304 ? 9.596 5.487 -36.720 1.00 92.56 304 THR A O 1
ATOM 2400 N N . LEU A 1 305 ? 8.080 7.123 -37.004 1.00 92.75 305 LEU A N 1
ATOM 2401 C CA . LEU A 1 305 ? 7.104 6.652 -36.019 1.00 92.75 305 LEU A CA 1
ATOM 2402 C C . LEU A 1 305 ? 5.944 6.000 -36.779 1.00 92.75 305 LEU A C 1
ATOM 2404 O O . LEU A 1 305 ? 5.378 6.607 -37.685 1.00 92.75 305 LEU A O 1
ATOM 2408 N N . THR A 1 306 ? 5.601 4.758 -36.436 1.00 91.50 306 THR A N 1
ATOM 2409 C CA . THR A 1 306 ? 4.485 4.054 -37.086 1.00 91.50 306 THR A CA 1
ATOM 2410 C C . THR A 1 306 ? 3.162 4.534 -36.502 1.00 91.50 306 THR A C 1
ATOM 2412 O O . THR A 1 306 ? 2.871 4.280 -35.333 1.00 91.50 306 THR A O 1
ATOM 2415 N N . GLU A 1 307 ? 2.350 5.198 -37.322 1.00 89.88 307 GLU A N 1
ATOM 2416 C CA . GLU A 1 307 ? 0.988 5.574 -36.950 1.00 89.88 307 GLU A CA 1
ATOM 2417 C C . GLU A 1 307 ? 0.092 4.329 -36.865 1.00 89.88 307 GLU A C 1
ATOM 2419 O O . GLU A 1 307 ? 0.126 3.445 -37.725 1.00 89.88 307 GLU A O 1
ATOM 2424 N N . THR A 1 308 ? -0.721 4.249 -35.814 1.00 90.38 308 THR A N 1
ATOM 2425 C CA . THR A 1 308 ? -1.705 3.176 -35.626 1.00 90.38 308 THR A CA 1
ATOM 2426 C C . THR A 1 308 ? -3.066 3.789 -35.294 1.00 90.38 308 THR A C 1
ATOM 2428 O O . THR A 1 308 ? -3.122 4.927 -34.832 1.00 90.38 308 THR A O 1
ATOM 2431 N N . PRO A 1 309 ? -4.193 3.068 -35.450 1.00 87.00 309 PRO A N 1
ATOM 2432 C CA . PRO A 1 309 ? -5.508 3.602 -35.070 1.00 87.00 309 PRO A CA 1
ATOM 2433 C C . PRO A 1 309 ? -5.582 4.081 -33.607 1.00 87.00 309 PRO A C 1
ATOM 2435 O O . PRO A 1 309 ? -6.367 4.967 -33.267 1.00 87.00 309 PRO A O 1
ATOM 2438 N N . GLU A 1 310 ? -4.747 3.490 -32.751 1.00 89.50 310 GLU A N 1
ATOM 2439 C CA . GLU A 1 310 ? -4.659 3.743 -31.312 1.00 89.50 310 GLU A CA 1
ATOM 2440 C C . GLU A 1 310 ? -3.741 4.925 -30.962 1.00 89.50 310 GLU A C 1
ATOM 2442 O O . GLU A 1 310 ? -3.849 5.485 -29.869 1.00 89.50 310 GLU A O 1
ATOM 2447 N N . LEU A 1 311 ? -2.854 5.310 -31.885 1.00 90.12 311 LEU A N 1
ATOM 2448 C CA . LEU A 1 311 ? -1.811 6.310 -31.698 1.00 90.12 311 LEU A CA 1
ATOM 2449 C C . LEU A 1 311 ? -1.722 7.200 -32.945 1.00 90.12 311 LEU A C 1
ATOM 2451 O O . LEU A 1 311 ? -1.095 6.824 -33.937 1.00 90.12 311 LEU A O 1
ATOM 2455 N N . LYS A 1 312 ? -2.351 8.376 -32.875 1.00 91.31 312 LYS A N 1
ATOM 2456 C CA . LYS A 1 312 ? -2.353 9.371 -33.954 1.00 91.31 312 LYS A CA 1
ATOM 2457 C C . LYS A 1 312 ? -1.154 10.295 -33.825 1.00 91.31 312 LYS A C 1
ATOM 2459 O O . LYS A 1 312 ? -0.840 10.724 -32.715 1.00 91.31 312 LYS A O 1
ATOM 2464 N N . VAL A 1 313 ? -0.519 10.612 -34.944 1.00 90.81 313 VAL A N 1
ATOM 2465 C CA . VAL A 1 313 ? 0.636 11.515 -34.998 1.00 90.81 313 VAL A CA 1
ATOM 2466 C C . VAL A 1 313 ? 0.188 12.821 -35.645 1.00 90.81 313 VAL A C 1
ATOM 2468 O O . VAL A 1 313 ? -0.425 12.792 -36.707 1.00 90.81 313 VAL A O 1
ATOM 2471 N N . ASP A 1 314 ? 0.459 13.954 -35.001 1.00 88.25 314 ASP A N 1
ATOM 2472 C CA . ASP A 1 314 ? 0.086 15.264 -35.539 1.00 88.25 314 ASP A CA 1
ATOM 2473 C C . ASP A 1 314 ? 1.036 15.681 -36.680 1.00 88.25 314 ASP A C 1
ATOM 2475 O O . ASP A 1 314 ? 2.249 15.449 -36.619 1.00 88.25 314 ASP A O 1
ATOM 2479 N N . ASP A 1 315 ? 0.495 16.341 -37.710 1.00 82.38 315 ASP A N 1
ATOM 2480 C CA . ASP A 1 315 ? 1.277 16.836 -38.846 1.00 82.38 315 ASP A CA 1
ATOM 2481 C C . ASP A 1 315 ? 2.299 17.893 -38.398 1.00 82.38 315 ASP A C 1
ATOM 2483 O O . ASP A 1 315 ? 1.944 18.935 -37.840 1.00 82.38 315 ASP A O 1
ATOM 2487 N N . CYS A 1 316 ? 3.578 17.668 -38.711 1.00 82.00 316 CYS A N 1
ATOM 2488 C CA . CYS A 1 316 ? 4.643 18.645 -38.490 1.00 82.00 316 CYS A CA 1
ATOM 2489 C C . CYS A 1 316 ? 5.297 19.069 -39.819 1.00 82.00 316 CYS A C 1
ATOM 2491 O O . CYS A 1 316 ? 6.299 18.479 -40.231 1.00 82.00 316 CYS A O 1
ATOM 2493 N N . PRO A 1 317 ? 4.787 20.120 -40.492 1.00 72.38 317 PRO A N 1
ATOM 2494 C CA . PRO A 1 317 ? 5.262 20.535 -41.817 1.00 72.38 317 PRO A CA 1
ATOM 2495 C C . PRO A 1 317 ? 6.700 21.092 -41.847 1.00 72.38 317 PRO A C 1
ATOM 2497 O O . PRO A 1 317 ? 7.242 21.301 -42.928 1.00 72.38 317 PRO A O 1
ATOM 2500 N N . GLY A 1 318 ? 7.325 21.334 -40.687 1.00 75.81 318 GLY A N 1
ATOM 2501 C CA . GLY A 1 318 ? 8.715 21.797 -40.566 1.00 75.81 318 GLY A CA 1
ATOM 2502 C C . GLY A 1 318 ? 9.676 20.800 -39.908 1.00 75.81 318 GLY A C 1
ATOM 2503 O O . GLY A 1 318 ? 10.853 21.119 -39.750 1.00 75.81 318 GLY A O 1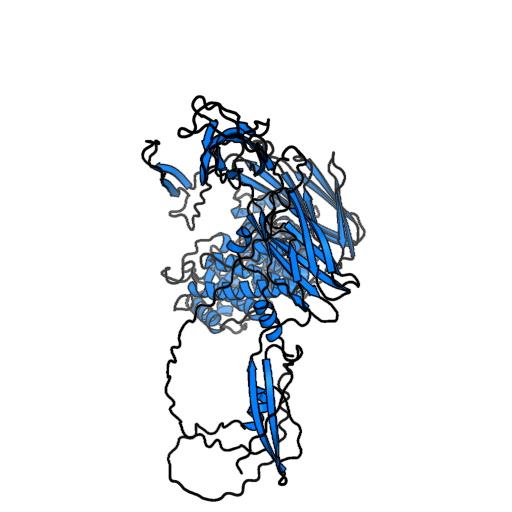
ATOM 2504 N N . CYS A 1 319 ? 9.207 19.619 -39.496 1.00 82.00 319 CYS A N 1
ATOM 2505 C CA . CYS A 1 319 ? 10.058 18.633 -38.837 1.00 82.00 319 CYS A CA 1
ATOM 2506 C C . CYS A 1 319 ? 10.865 17.847 -39.875 1.00 82.00 319 CYS A C 1
ATOM 2508 O O . CYS A 1 319 ? 10.302 17.205 -40.760 1.00 82.00 319 CYS A O 1
ATOM 2510 N N . GLN A 1 320 ? 12.192 17.859 -39.740 1.00 82.19 320 GLN A N 1
ATOM 2511 C CA . GLN A 1 320 ? 13.073 17.005 -40.529 1.00 82.19 320 GLN A CA 1
ATOM 2512 C C . GLN A 1 320 ? 13.430 15.758 -39.720 1.00 82.19 320 GLN A C 1
ATOM 2514 O O . GLN A 1 320 ? 14.117 15.836 -38.703 1.00 82.19 320 GLN A O 1
ATOM 2519 N N . PHE A 1 321 ? 12.980 14.599 -40.196 1.00 88.62 321 PHE A N 1
ATOM 2520 C CA . PHE A 1 321 ? 13.264 13.306 -39.565 1.00 88.62 321 PHE A CA 1
ATOM 2521 C C . PHE A 1 321 ? 14.492 12.593 -40.147 1.00 88.62 321 PHE A C 1
ATOM 2523 O O . PHE A 1 321 ? 14.773 11.449 -39.793 1.00 88.62 321 PHE A O 1
ATOM 2530 N N . THR A 1 322 ? 15.234 13.293 -41.010 1.00 87.69 322 THR A N 1
ATOM 2531 C CA . THR A 1 322 ? 16.517 12.853 -41.556 1.00 87.69 322 THR A CA 1
ATOM 2532 C C . THR A 1 322 ? 17.639 13.733 -41.009 1.00 87.69 322 THR A C 1
ATOM 2534 O O . THR A 1 322 ? 17.545 14.957 -41.078 1.00 87.69 322 THR A O 1
ATOM 2537 N N . SER A 1 323 ? 18.702 13.140 -40.466 1.00 88.12 323 SER A N 1
ATOM 2538 C CA . SER A 1 323 ? 19.855 13.881 -39.933 1.00 88.12 323 SER A CA 1
ATOM 2539 C C . SER A 1 323 ? 21.150 13.108 -40.142 1.00 88.12 323 SER A C 1
ATOM 2541 O O . SER A 1 323 ? 21.170 11.885 -40.035 1.00 88.12 323 SER A O 1
ATOM 2543 N N . CYS A 1 324 ? 22.246 13.826 -40.379 1.00 88.00 324 CYS A N 1
ATOM 2544 C CA . CYS A 1 324 ? 23.586 13.260 -40.256 1.00 88.00 324 CYS A CA 1
ATOM 2545 C C . CYS A 1 324 ? 23.932 13.058 -38.775 1.00 88.00 324 CYS A C 1
ATOM 2547 O O . CYS A 1 324 ? 23.596 13.907 -37.945 1.00 88.00 324 CYS A O 1
ATOM 2549 N N . LEU A 1 325 ? 24.593 11.945 -38.471 1.00 88.25 325 LEU A N 1
ATOM 2550 C CA . LEU A 1 325 ? 25.104 11.572 -37.155 1.00 88.25 325 LEU A CA 1
ATOM 2551 C C . LEU A 1 325 ? 26.522 11.038 -37.315 1.00 88.25 325 LEU A C 1
ATOM 2553 O O . LEU A 1 325 ? 26.731 9.978 -37.908 1.00 88.25 325 LEU A O 1
ATOM 2557 N N . CYS A 1 326 ? 27.498 11.755 -36.777 1.00 87.88 326 CYS A N 1
ATOM 2558 C CA . CYS A 1 326 ? 28.882 11.310 -36.752 1.00 87.88 326 CYS A CA 1
ATOM 2559 C C . CYS A 1 326 ? 29.194 10.468 -35.508 1.00 87.88 326 CYS A C 1
ATOM 2561 O O . CYS A 1 326 ? 28.321 10.128 -34.708 1.00 87.88 326 CYS A O 1
ATOM 2563 N N . THR A 1 327 ? 30.452 10.050 -35.392 1.00 87.88 327 THR A N 1
ATOM 2564 C CA . THR A 1 327 ? 30.910 9.164 -34.321 1.00 87.88 327 THR A CA 1
ATOM 2565 C C . THR A 1 327 ? 30.667 9.761 -32.930 1.00 87.88 327 THR A C 1
ATOM 2567 O O . THR A 1 327 ? 31.019 10.909 -32.666 1.00 87.88 327 THR A O 1
ATOM 2570 N N . ASN A 1 328 ? 30.091 8.967 -32.026 1.00 88.06 328 ASN A N 1
ATOM 2571 C CA . ASN A 1 328 ? 29.700 9.356 -30.666 1.00 88.06 328 ASN A CA 1
ATOM 2572 C C . ASN A 1 328 ? 28.716 10.537 -30.592 1.00 88.06 328 ASN A C 1
ATOM 2574 O O . ASN A 1 328 ? 28.651 11.216 -29.565 1.00 88.06 328 ASN A O 1
ATOM 2578 N N . GLU A 1 329 ? 27.940 10.779 -31.649 1.00 91.69 329 GLU A N 1
ATOM 2579 C CA . GLU A 1 329 ? 26.859 11.762 -31.637 1.00 91.69 329 GLU A CA 1
ATOM 2580 C C . GLU A 1 329 ? 25.497 11.110 -31.384 1.00 91.69 329 GLU A C 1
ATOM 2582 O O . GLU A 1 329 ? 25.272 9.921 -31.638 1.00 91.69 329 GLU A O 1
ATOM 2587 N N . ALA A 1 330 ? 24.568 11.922 -30.884 1.00 92.94 330 ALA A N 1
ATOM 2588 C CA . ALA A 1 330 ? 23.184 11.537 -30.678 1.00 92.94 330 ALA A CA 1
ATOM 2589 C C . ALA A 1 330 ? 22.246 12.640 -31.168 1.00 92.94 330 ALA A C 1
ATOM 2591 O O . ALA A 1 330 ? 22.520 13.832 -30.999 1.00 92.94 330 ALA A O 1
ATOM 2592 N N . LYS A 1 331 ? 21.117 12.242 -31.753 1.00 93.25 331 LYS A N 1
ATOM 2593 C CA . LYS A 1 331 ? 20.091 13.158 -32.252 1.00 93.25 331 LYS A CA 1
ATOM 2594 C C . LYS A 1 331 ? 18.735 12.724 -31.734 1.00 93.25 331 LYS A C 1
ATOM 2596 O O . LYS A 1 331 ? 18.323 11.585 -31.936 1.00 93.25 331 LYS A O 1
ATOM 2601 N N . THR A 1 332 ? 18.035 13.654 -31.098 1.00 93.75 332 THR A N 1
ATOM 2602 C CA . THR A 1 332 ? 16.658 13.451 -30.653 1.00 93.75 332 THR A CA 1
ATOM 2603 C C . THR A 1 332 ? 15.687 13.949 -31.715 1.00 93.75 332 THR A C 1
ATOM 2605 O O . THR A 1 332 ? 15.800 15.081 -32.192 1.00 93.75 332 THR A O 1
ATOM 2608 N N . PHE A 1 333 ? 14.745 13.087 -32.074 1.00 92.94 333 PHE A N 1
ATOM 2609 C CA . PHE A 1 333 ? 13.581 13.382 -32.896 1.00 92.94 333 PHE A CA 1
ATOM 2610 C C . PHE A 1 333 ? 12.349 13.423 -31.998 1.00 92.94 333 PHE A C 1
ATOM 2612 O O . PHE A 1 333 ? 12.220 12.617 -31.072 1.00 92.94 333 PHE A O 1
ATOM 2619 N N . GLU A 1 334 ? 11.461 14.373 -32.264 1.00 91.81 334 GLU A N 1
ATOM 2620 C CA . GLU A 1 334 ? 10.277 14.616 -31.448 1.00 91.81 334 GLU A CA 1
ATOM 2621 C C . GLU A 1 334 ? 9.025 14.570 -32.328 1.00 91.81 334 GLU A C 1
ATOM 2623 O O . GLU A 1 334 ? 9.008 15.138 -33.422 1.00 91.81 334 GLU A O 1
ATOM 2628 N N . TRP A 1 335 ? 7.980 13.901 -31.841 1.00 92.00 335 TRP A N 1
ATOM 2629 C CA . TRP A 1 335 ? 6.654 13.877 -32.457 1.00 92.00 335 TRP A CA 1
ATOM 2630 C C . TRP A 1 335 ? 5.612 14.331 -31.446 1.00 92.00 335 TRP A C 1
ATOM 2632 O O . TRP A 1 335 ? 5.688 13.973 -30.273 1.00 92.00 335 TRP A O 1
ATOM 2642 N N . ASN A 1 336 ? 4.605 15.059 -31.916 1.00 91.81 336 ASN A N 1
ATOM 2643 C CA . ASN A 1 336 ? 3.396 15.302 -31.141 1.00 91.81 336 ASN A CA 1
ATOM 2644 C C . ASN A 1 336 ? 2.417 14.168 -31.425 1.00 91.81 336 ASN A C 1
ATOM 2646 O O . ASN A 1 336 ? 2.088 13.897 -32.581 1.00 91.81 336 ASN A O 1
ATOM 2650 N N . VAL A 1 337 ? 2.019 13.458 -30.372 1.00 92.94 337 VAL A N 1
ATOM 2651 C CA . VAL A 1 337 ? 1.286 12.200 -30.497 1.00 92.94 337 VAL A CA 1
ATOM 2652 C C . VAL A 1 337 ? 0.076 12.205 -29.575 1.00 92.94 337 VAL A C 1
ATOM 2654 O O . VAL A 1 337 ? 0.139 12.709 -28.454 1.00 92.94 337 VAL A O 1
ATOM 2657 N N . LYS A 1 338 ? -1.024 11.614 -30.042 1.00 92.69 338 LYS A N 1
ATOM 2658 C CA . LYS A 1 338 ? -2.294 11.514 -29.323 1.00 92.69 338 LYS A CA 1
ATOM 2659 C C . LYS A 1 338 ? -2.752 10.063 -29.220 1.00 92.69 338 LYS A C 1
ATOM 2661 O O . LYS A 1 338 ? -3.049 9.412 -30.225 1.00 92.69 338 LYS A O 1
ATOM 2666 N N . ALA A 1 339 ? -2.857 9.568 -27.989 1.00 92.31 339 ALA A N 1
ATOM 2667 C CA . ALA A 1 339 ? -3.347 8.222 -27.704 1.00 92.31 339 ALA A CA 1
ATOM 2668 C C . ALA A 1 339 ? -4.882 8.196 -27.609 1.00 92.31 339 ALA A C 1
ATOM 2670 O O . ALA A 1 339 ? -5.488 9.012 -26.909 1.00 92.31 339 ALA A O 1
ATOM 2671 N N . THR A 1 340 ? -5.522 7.257 -28.307 1.00 88.38 340 THR A N 1
ATOM 2672 C CA . THR A 1 340 ? -6.991 7.171 -28.399 1.00 88.38 340 THR A CA 1
ATOM 2673 C C . THR A 1 340 ? -7.579 5.967 -27.673 1.00 88.38 340 THR A C 1
ATOM 2675 O O . THR A 1 340 ? -8.728 6.038 -27.242 1.00 88.38 340 THR A O 1
ATOM 2678 N N . ARG A 1 341 ? -6.822 4.877 -27.500 1.00 88.50 341 ARG A N 1
ATOM 2679 C CA . ARG A 1 341 ? -7.283 3.647 -26.839 1.00 88.50 341 ARG A CA 1
ATOM 2680 C C . ARG A 1 341 ? -6.743 3.550 -25.412 1.00 88.50 341 ARG A C 1
ATOM 2682 O O . ARG A 1 341 ? -5.564 3.786 -25.186 1.00 88.50 341 ARG A O 1
ATOM 2689 N N . LEU A 1 342 ? -7.601 3.163 -24.466 1.00 88.31 342 LEU A N 1
ATOM 2690 C CA . LEU A 1 342 ? -7.227 2.914 -23.069 1.00 88.31 342 LEU A CA 1
ATOM 2691 C C . LEU A 1 342 ? -6.424 1.615 -22.909 1.00 88.31 342 LEU A C 1
ATOM 2693 O O . LEU A 1 342 ? -6.674 0.629 -23.605 1.00 88.31 342 LEU A O 1
ATOM 2697 N N . GLY A 1 343 ? -5.514 1.589 -21.933 1.00 88.44 343 GLY A N 1
ATOM 2698 C CA . GLY A 1 343 ? -4.674 0.430 -21.625 1.00 88.44 343 GLY A CA 1
ATOM 2699 C C . GLY A 1 343 ? -3.272 0.529 -22.227 1.00 88.44 343 GLY A C 1
ATOM 2700 O O . GLY A 1 343 ? -2.728 1.618 -22.362 1.00 88.44 343 GLY A O 1
ATOM 2701 N N . LYS A 1 344 ? -2.645 -0.613 -22.527 1.00 90.25 344 LYS A N 1
ATOM 2702 C CA . LYS A 1 344 ? -1.285 -0.652 -23.089 1.00 90.25 344 LYS A CA 1
ATOM 2703 C C . LYS A 1 344 ? -1.343 -0.518 -24.612 1.00 90.25 344 LYS A C 1
ATOM 2705 O O . LYS A 1 344 ? -1.879 -1.407 -25.268 1.00 90.25 344 LYS A O 1
ATOM 2710 N N . VAL A 1 345 ? -0.766 0.555 -25.148 1.00 91.69 345 VAL A N 1
ATOM 2711 C CA . VAL A 1 345 ? -0.655 0.831 -26.591 1.00 91.69 345 VAL A CA 1
ATOM 2712 C C . VAL A 1 345 ? 0.800 0.682 -27.022 1.00 91.69 345 VAL A C 1
ATOM 2714 O O . VAL A 1 345 ? 1.695 1.227 -26.384 1.00 91.69 345 VAL A O 1
ATOM 2717 N N . ASN A 1 346 ? 1.065 -0.054 -28.100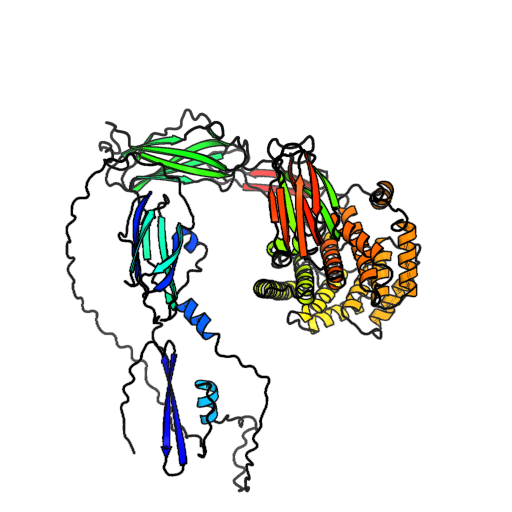 1.00 93.19 346 ASN A N 1
ATOM 2718 C CA . ASN A 1 346 ? 2.433 -0.278 -28.571 1.00 93.19 346 ASN A CA 1
ATOM 2719 C C . ASN A 1 346 ? 2.923 0.895 -29.425 1.00 93.19 346 ASN A C 1
ATOM 2721 O O . ASN A 1 346 ? 2.391 1.158 -30.502 1.00 93.19 346 ASN A O 1
ATOM 2725 N N . VAL A 1 347 ? 3.988 1.554 -28.978 1.00 93.00 347 VAL A N 1
ATOM 2726 C CA . VAL A 1 347 ? 4.689 2.591 -29.735 1.00 93.00 347 VAL A CA 1
ATOM 2727 C C . VAL A 1 347 ? 5.807 1.935 -30.535 1.00 93.00 347 VAL A C 1
ATOM 2729 O O . VAL A 1 347 ? 6.688 1.320 -29.940 1.00 93.00 347 VAL A O 1
ATOM 2732 N N . THR A 1 348 ? 5.794 2.096 -31.862 1.00 94.12 348 THR A N 1
ATOM 2733 C CA . THR A 1 348 ? 6.815 1.535 -32.763 1.00 94.12 348 THR A CA 1
ATOM 2734 C C . THR A 1 348 ? 7.586 2.643 -33.471 1.00 94.12 348 THR A C 1
ATOM 2736 O O . THR A 1 348 ? 7.015 3.365 -34.288 1.00 94.12 348 THR A O 1
ATOM 2739 N N . VAL A 1 349 ? 8.887 2.744 -33.202 1.00 94.44 349 VAL A N 1
ATOM 2740 C CA . VAL A 1 349 ? 9.797 3.690 -33.867 1.00 94.44 349 VAL A CA 1
ATOM 2741 C C . VAL A 1 349 ? 10.901 2.925 -34.578 1.00 94.44 349 VAL A C 1
ATOM 2743 O O . VAL A 1 349 ? 11.476 1.994 -34.018 1.00 94.44 349 VAL A O 1
ATOM 2746 N N . SER A 1 350 ? 11.203 3.322 -35.810 1.00 92.94 350 SER A N 1
ATOM 2747 C CA . SER A 1 350 ? 12.223 2.707 -36.652 1.00 92.94 350 SER A CA 1
ATOM 2748 C C . SER A 1 350 ? 13.200 3.759 -37.153 1.00 92.94 350 SER A C 1
ATOM 2750 O O . SER A 1 350 ? 12.777 4.722 -37.784 1.00 92.94 350 SER A O 1
ATOM 2752 N N . SER A 1 351 ? 14.496 3.550 -36.939 1.00 91.81 351 SER A N 1
ATOM 2753 C CA . SER A 1 351 ? 15.562 4.374 -37.515 1.00 91.81 351 SER A CA 1
ATOM 2754 C C . SER A 1 351 ? 16.366 3.547 -38.514 1.00 91.81 351 SER A C 1
ATOM 2756 O O . SER A 1 351 ? 16.723 2.405 -38.220 1.00 91.81 351 SER A O 1
ATOM 2758 N N . VAL A 1 352 ? 16.593 4.096 -39.705 1.00 89.94 352 VAL A N 1
ATOM 2759 C CA . VAL A 1 352 ? 17.302 3.441 -40.813 1.00 89.94 352 VAL A CA 1
ATOM 2760 C C . VAL A 1 352 ? 18.466 4.326 -41.235 1.00 89.94 352 VAL A C 1
ATOM 2762 O O . VAL A 1 352 ? 18.280 5.530 -41.399 1.00 89.94 352 VAL A O 1
ATOM 2765 N N . ALA A 1 353 ? 19.652 3.747 -41.396 1.00 86.38 353 ALA A N 1
ATOM 2766 C CA . ALA A 1 353 ? 20.772 4.403 -42.054 1.00 86.38 353 ALA A CA 1
ATOM 2767 C C . ALA A 1 353 ? 20.546 4.351 -43.573 1.00 86.38 353 ALA A C 1
ATOM 2769 O O . ALA A 1 353 ? 20.516 3.268 -44.147 1.00 86.38 353 ALA A O 1
ATOM 2770 N N . GLU A 1 354 ? 20.339 5.501 -44.210 1.00 81.38 354 GLU A N 1
ATOM 2771 C CA . GLU A 1 354 ? 20.063 5.584 -45.648 1.00 81.38 354 GLU A CA 1
ATOM 2772 C C . GLU A 1 354 ? 21.356 5.748 -46.456 1.00 81.38 354 GLU A C 1
ATOM 2774 O O . GLU A 1 354 ? 22.281 6.455 -46.047 1.00 81.38 354 GLU A O 1
ATOM 2779 N N . ASP A 1 355 ? 21.392 5.130 -47.640 1.00 70.62 355 ASP A N 1
ATOM 2780 C CA . ASP A 1 355 ? 22.417 5.397 -48.647 1.00 70.62 355 ASP A CA 1
ATOM 2781 C C . ASP A 1 355 ? 22.216 6.806 -49.208 1.00 70.62 355 ASP A C 1
ATOM 2783 O O . ASP A 1 355 ? 21.241 7.075 -49.917 1.00 70.62 355 ASP A O 1
ATOM 2787 N N . SER A 1 356 ? 23.159 7.710 -48.944 1.00 64.31 356 SER A N 1
ATOM 2788 C CA . SER A 1 356 ? 23.147 9.029 -49.566 1.00 64.31 356 SER A CA 1
ATOM 2789 C C . SER A 1 356 ? 24.498 9.451 -50.114 1.00 64.31 356 SER A C 1
ATOM 2791 O O . SER A 1 356 ? 25.569 9.081 -49.634 1.00 64.31 356 SER A O 1
ATOM 2793 N N . HIS A 1 357 ? 24.433 10.250 -51.176 1.00 60.47 357 HIS A N 1
ATOM 2794 C CA . HIS A 1 357 ? 25.594 10.907 -51.770 1.00 60.47 357 HIS A CA 1
ATOM 2795 C C . HIS A 1 357 ? 25.839 12.304 -51.180 1.00 60.47 357 HIS A C 1
ATOM 2797 O O . HIS A 1 357 ? 26.734 13.015 -51.642 1.00 60.47 357 HIS A O 1
ATOM 2803 N N . ASP A 1 358 ? 25.056 12.691 -50.170 1.00 62.69 358 ASP A N 1
ATOM 2804 C CA . ASP A 1 358 ? 25.192 13.964 -49.479 1.00 62.69 358 ASP A CA 1
ATOM 2805 C C . ASP A 1 358 ? 26.373 13.916 -48.495 1.00 62.69 358 ASP A C 1
ATOM 2807 O O . ASP A 1 358 ? 26.677 12.890 -47.882 1.00 62.69 358 ASP A O 1
ATOM 2811 N N . LEU A 1 359 ? 27.076 15.043 -48.356 1.00 62.41 359 LEU A N 1
ATOM 2812 C CA . LEU A 1 359 ? 28.216 15.154 -47.448 1.00 62.41 359 LEU A CA 1
ATOM 2813 C C . LEU A 1 359 ? 27.722 15.375 -46.011 1.00 62.41 359 LEU A C 1
ATOM 2815 O O . LEU A 1 359 ? 27.285 16.473 -45.666 1.00 62.41 359 LEU A O 1
ATOM 2819 N N . CYS A 1 360 ? 27.867 14.368 -45.153 1.00 66.75 360 CYS A N 1
ATOM 2820 C CA . CYS A 1 360 ? 27.808 14.543 -43.706 1.00 66.75 360 CYS A CA 1
ATOM 2821 C C . CYS A 1 360 ? 29.183 15.026 -43.217 1.00 66.75 360 CYS A C 1
ATOM 2823 O O . CYS A 1 360 ? 30.159 14.280 -43.268 1.00 66.75 360 CYS A O 1
ATOM 2825 N N . ASP A 1 361 ? 29.280 16.288 -42.789 1.00 61.31 361 ASP A N 1
ATOM 2826 C CA . ASP A 1 361 ? 30.523 16.911 -42.296 1.00 61.31 361 ASP A CA 1
ATOM 2827 C C . ASP A 1 361 ? 31.738 16.709 -43.238 1.00 61.31 361 ASP A C 1
ATOM 2829 O O . ASP A 1 361 ? 32.809 16.230 -42.859 1.00 61.31 361 ASP A O 1
ATOM 2833 N N . ASN A 1 362 ? 31.549 17.032 -44.526 1.00 62.03 362 ASN A N 1
ATOM 2834 C CA . ASN A 1 362 ? 32.539 16.866 -45.606 1.00 62.03 362 ASN A CA 1
ATOM 2835 C C . ASN A 1 362 ? 32.995 15.415 -45.881 1.00 62.03 362 ASN A C 1
ATOM 2837 O O . ASN A 1 362 ? 33.991 15.211 -46.581 1.00 62.03 362 ASN A O 1
ATOM 2841 N N . ARG A 1 363 ? 32.273 14.402 -45.384 1.00 64.00 363 ARG A N 1
ATOM 2842 C CA . ARG A 1 363 ? 32.487 12.977 -45.687 1.00 64.00 363 ARG A CA 1
ATOM 2843 C C . ARG A 1 363 ? 31.218 12.354 -46.266 1.00 64.00 363 ARG A C 1
ATOM 2845 O O . ARG A 1 363 ? 30.114 12.792 -45.968 1.00 64.00 363 ARG A O 1
ATOM 2852 N N . ILE A 1 364 ? 31.382 11.341 -47.113 1.00 65.06 364 ILE A N 1
ATOM 2853 C CA . ILE A 1 364 ? 30.251 10.579 -47.661 1.00 65.06 364 ILE A CA 1
ATOM 2854 C C . ILE A 1 364 ? 29.661 9.736 -46.525 1.00 65.06 364 ILE A C 1
ATOM 2856 O O . ILE A 1 364 ? 30.424 9.093 -45.799 1.00 65.06 364 ILE A O 1
ATOM 2860 N N . ALA A 1 365 ? 28.338 9.766 -46.358 1.00 67.69 365 ALA A N 1
ATOM 2861 C CA . ALA A 1 365 ? 27.652 8.910 -45.397 1.00 67.69 365 ALA A CA 1
ATOM 2862 C C . ALA A 1 365 ? 27.874 7.428 -45.749 1.00 67.69 365 ALA A C 1
ATOM 2864 O O . ALA A 1 365 ? 27.767 7.039 -46.911 1.00 67.69 365 ALA A O 1
ATOM 2865 N N . VAL A 1 366 ? 28.214 6.606 -44.755 1.00 70.88 366 VAL A N 1
ATOM 2866 C CA . VAL A 1 366 ? 28.469 5.170 -44.946 1.00 70.88 366 VAL A CA 1
ATOM 2867 C C . VAL A 1 366 ? 27.311 4.379 -44.353 1.00 70.88 366 VAL A C 1
ATOM 2869 O O . VAL A 1 366 ? 26.983 4.556 -43.183 1.00 70.88 366 VAL A O 1
ATOM 2872 N N . THR A 1 367 ? 26.712 3.477 -45.123 1.00 69.75 367 THR A N 1
ATOM 2873 C CA . THR A 1 367 ? 25.733 2.522 -44.601 1.00 69.75 367 THR A CA 1
ATOM 2874 C C . THR A 1 367 ? 26.447 1.346 -43.928 1.00 69.75 367 THR A C 1
ATOM 2876 O O . THR A 1 367 ? 27.356 0.741 -44.509 1.00 69.75 367 THR A O 1
ATOM 2879 N N . PRO A 1 368 ? 26.106 1.014 -42.669 1.00 68.75 368 PRO A N 1
ATOM 2880 C CA . PRO A 1 368 ? 26.724 -0.108 -41.983 1.00 68.75 368 PRO A CA 1
ATOM 2881 C C . PRO A 1 368 ? 26.232 -1.431 -42.581 1.00 68.75 368 PRO A C 1
ATOM 2883 O O . PRO A 1 368 ? 25.034 -1.658 -42.712 1.00 68.75 368 PRO A O 1
ATOM 2886 N N . LEU A 1 369 ? 27.170 -2.340 -42.870 1.00 63.00 369 LEU A N 1
ATOM 2887 C CA . LEU A 1 369 ? 26.887 -3.676 -43.421 1.00 63.00 369 LEU A CA 1
ATOM 2888 C C . LEU A 1 369 ? 26.007 -4.546 -42.501 1.00 63.00 369 LEU A C 1
ATOM 2890 O O . LEU A 1 369 ? 25.343 -5.466 -42.967 1.00 63.00 369 LEU A O 1
ATOM 2894 N N . GLN A 1 370 ? 25.997 -4.271 -41.192 1.00 61.41 370 GLN A N 1
ATOM 2895 C CA . GLN A 1 370 ? 25.198 -4.991 -40.202 1.00 61.41 370 GLN A CA 1
ATOM 2896 C C . GLN A 1 370 ? 24.509 -3.988 -39.270 1.00 61.41 370 GLN A C 1
ATOM 2898 O O . GLN A 1 370 ? 25.156 -3.090 -38.734 1.00 61.41 370 GLN A O 1
ATOM 2903 N N . GLY A 1 371 ? 23.198 -4.150 -39.062 1.00 65.44 371 GLY A N 1
ATOM 2904 C CA . GLY A 1 371 ? 22.414 -3.238 -38.223 1.00 65.44 371 GLY A CA 1
ATOM 2905 C C . GLY A 1 371 ? 22.002 -1.936 -38.918 1.00 65.44 371 GLY A C 1
ATOM 2906 O O . GLY A 1 371 ? 21.826 -0.939 -38.239 1.00 65.44 371 GLY A O 1
ATOM 2907 N N . GLU A 1 372 ? 21.813 -1.941 -40.242 1.00 77.38 372 GLU A N 1
ATOM 2908 C CA . GLU A 1 372 ? 21.313 -0.803 -41.046 1.00 77.38 372 GLU A CA 1
ATOM 2909 C C . GLU A 1 372 ? 20.020 -0.177 -40.492 1.00 77.38 372 GLU A C 1
ATOM 2911 O O . GLU A 1 372 ? 19.768 1.017 -40.640 1.00 77.38 372 GLU A O 1
ATOM 2916 N N . ARG A 1 373 ? 19.199 -0.984 -39.817 1.00 84.69 373 ARG A N 1
ATOM 2917 C CA . ARG A 1 373 ? 17.922 -0.577 -39.242 1.00 84.69 373 ARG A CA 1
ATOM 2918 C C . ARG A 1 373 ? 17.801 -1.061 -37.808 1.00 84.69 373 ARG A C 1
ATOM 2920 O O . ARG A 1 373 ? 17.975 -2.249 -37.542 1.00 84.69 373 ARG A O 1
ATOM 2927 N N . ASP A 1 374 ? 17.382 -0.164 -36.925 1.00 89.38 374 ASP A N 1
ATOM 2928 C CA . ASP A 1 374 ? 16.910 -0.501 -35.584 1.00 89.38 374 ASP A CA 1
ATOM 2929 C C . ASP A 1 374 ? 15.428 -0.136 -35.452 1.00 89.38 374 ASP A C 1
ATOM 2931 O O . ASP A 1 374 ? 14.963 0.891 -35.949 1.00 89.38 374 ASP A O 1
ATOM 2935 N N . THR A 1 375 ? 14.646 -1.011 -34.828 1.00 91.06 375 THR A N 1
ATOM 2936 C CA . THR A 1 375 ? 13.211 -0.802 -34.614 1.00 91.06 375 THR A CA 1
ATOM 2937 C C . THR A 1 375 ? 12.866 -1.185 -33.190 1.00 91.06 375 THR A C 1
ATOM 2939 O O . THR A 1 375 ? 13.105 -2.320 -32.789 1.00 91.06 375 THR A O 1
ATOM 2942 N N . VAL A 1 376 ? 12.276 -0.253 -32.445 1.00 92.62 376 VAL A N 1
ATOM 2943 C CA . VAL A 1 376 ? 11.916 -0.414 -31.035 1.00 92.62 376 VAL A CA 1
ATOM 2944 C C . VAL A 1 376 ? 10.409 -0.357 -30.874 1.00 92.62 376 VAL A C 1
ATOM 2946 O O . VAL A 1 376 ? 9.761 0.569 -31.362 1.00 92.62 376 VAL A O 1
ATOM 2949 N N . ILE A 1 377 ? 9.871 -1.335 -30.147 1.00 93.12 377 ILE A N 1
ATOM 2950 C CA . ILE A 1 377 ? 8.462 -1.421 -29.779 1.00 93.12 377 ILE A CA 1
ATOM 2951 C C . ILE A 1 377 ? 8.365 -1.424 -28.253 1.00 93.12 377 ILE A C 1
ATOM 2953 O O . ILE A 1 377 ? 8.712 -2.417 -27.615 1.00 93.12 377 ILE A O 1
ATOM 2957 N N . LYS A 1 378 ? 7.884 -0.325 -27.661 1.00 90.88 378 LYS A N 1
ATOM 2958 C CA . LYS A 1 378 ? 7.645 -0.220 -26.210 1.00 90.88 378 LYS A CA 1
ATOM 2959 C C . LYS A 1 378 ? 6.156 0.044 -25.927 1.00 90.88 378 LYS A C 1
ATOM 2961 O O . LYS A 1 378 ? 5.542 0.846 -26.634 1.00 90.88 378 LYS A O 1
ATOM 2966 N N . PRO A 1 379 ? 5.552 -0.608 -24.915 1.00 92.56 379 PRO A N 1
ATOM 2967 C CA . PRO A 1 379 ? 4.172 -0.341 -24.528 1.00 92.56 379 PRO A CA 1
ATOM 2968 C C . PRO A 1 379 ? 4.067 0.966 -23.726 1.00 92.56 379 PRO A C 1
ATOM 2970 O O . PRO A 1 379 ? 4.823 1.185 -22.783 1.00 92.56 379 PRO A O 1
ATOM 2973 N N . LEU A 1 380 ? 3.088 1.799 -24.064 1.00 92.44 380 LEU A N 1
ATOM 2974 C CA . LEU A 1 380 ? 2.709 3.021 -23.360 1.00 92.44 380 LEU A CA 1
ATOM 2975 C C . LEU A 1 380 ? 1.381 2.806 -22.627 1.00 92.44 380 LEU A C 1
ATOM 2977 O O . LEU A 1 380 ? 0.422 2.307 -23.217 1.00 92.44 380 LEU A O 1
ATOM 2981 N N . LEU A 1 381 ? 1.309 3.178 -21.348 1.00 93.00 381 LEU A N 1
ATOM 2982 C CA . LEU A 1 381 ? 0.083 3.069 -20.557 1.00 93.00 381 LEU A CA 1
ATOM 2983 C C . LEU A 1 381 ? -0.810 4.301 -20.760 1.00 93.00 381 LEU A C 1
ATOM 2985 O O . LEU A 1 381 ? -0.444 5.409 -20.379 1.00 93.00 381 LEU A O 1
ATOM 2989 N N . VAL A 1 382 ? -2.007 4.093 -21.297 1.00 92.69 382 VAL A N 1
ATOM 2990 C CA . VAL A 1 382 ? -3.018 5.130 -21.520 1.00 92.69 382 VAL A CA 1
ATOM 2991 C C . VAL A 1 382 ? -4.112 5.010 -20.463 1.00 92.69 382 VAL A C 1
ATOM 2993 O O . VAL A 1 382 ? -4.814 3.995 -20.385 1.00 92.69 382 VAL A O 1
ATOM 2996 N N . LYS A 1 383 ? -4.259 6.049 -19.643 1.00 90.56 383 LYS A N 1
ATOM 2997 C CA . LYS A 1 383 ? -5.270 6.158 -18.591 1.00 90.56 383 LYS A CA 1
ATOM 2998 C C . LYS A 1 383 ? -6.469 6.987 -19.071 1.00 90.56 383 LYS A C 1
ATOM 3000 O O . LYS A 1 383 ? -6.308 7.875 -19.908 1.00 90.56 383 LYS A O 1
ATOM 3005 N N . PRO A 1 384 ? -7.678 6.716 -18.556 1.00 89.81 384 PRO A N 1
ATOM 3006 C CA . PRO A 1 384 ? -8.804 7.619 -18.756 1.00 89.81 384 PRO A CA 1
ATOM 3007 C C . PRO A 1 384 ? -8.546 8.940 -18.023 1.00 89.81 384 PRO A C 1
ATOM 3009 O O . PRO A 1 384 ? -7.916 8.942 -16.968 1.00 89.81 384 PRO A O 1
ATOM 3012 N N . GLY A 1 385 ? -9.048 10.047 -18.571 1.00 84.81 385 GLY A N 1
ATOM 3013 C CA . GLY A 1 385 ? -9.040 11.335 -17.873 1.00 84.81 385 GLY A CA 1
ATOM 3014 C C . GLY A 1 385 ? -10.088 11.406 -16.759 1.00 84.81 385 GLY A C 1
ATOM 3015 O O . GLY A 1 385 ? -10.730 10.411 -16.416 1.00 84.81 385 GLY A O 1
ATOM 3016 N N . GLY A 1 386 ? -10.313 12.607 -16.230 1.00 85.75 386 GLY A N 1
ATOM 3017 C CA . GLY A 1 386 ? -11.329 12.852 -15.204 1.00 85.75 386 GLY A CA 1
ATOM 3018 C C . GLY A 1 386 ? -11.017 12.198 -13.855 1.00 85.75 386 GLY A C 1
ATOM 3019 O O . GLY A 1 386 ? -9.936 11.666 -13.630 1.00 85.75 386 GLY A O 1
ATOM 3020 N N . VAL A 1 387 ? -11.990 12.238 -12.949 1.00 84.19 387 VAL A N 1
ATOM 3021 C CA . VAL A 1 387 ? -11.843 11.745 -11.576 1.00 84.19 387 VAL A CA 1
ATOM 3022 C C . VAL A 1 387 ? -12.280 10.285 -11.511 1.00 84.19 387 VAL A C 1
ATOM 3024 O O . VAL A 1 387 ? -13.389 9.945 -11.937 1.00 84.19 387 VAL A O 1
ATOM 3027 N N . LEU A 1 388 ? -11.416 9.421 -10.972 1.00 86.88 388 LEU A N 1
ATOM 3028 C CA . LEU A 1 388 ? -11.742 8.022 -10.713 1.00 86.88 388 LEU A CA 1
ATOM 3029 C C . LEU A 1 388 ? -12.786 7.935 -9.597 1.00 86.88 388 LEU A C 1
ATOM 3031 O O . LEU A 1 388 ? -12.568 8.393 -8.482 1.00 86.88 388 LEU A O 1
ATOM 3035 N N . GLN A 1 389 ? -13.904 7.297 -9.903 1.00 86.38 389 GLN A N 1
ATOM 3036 C CA . GLN A 1 389 ? -14.974 6.981 -8.974 1.00 86.38 389 GLN A CA 1
ATOM 3037 C C . GLN A 1 389 ? -15.006 5.474 -8.744 1.00 86.38 389 GLN A C 1
ATOM 3039 O O . GLN A 1 389 ? -14.806 4.671 -9.665 1.00 86.38 389 GLN A O 1
ATOM 3044 N N . GLN A 1 390 ? -15.271 5.088 -7.501 1.00 87.25 390 GLN A N 1
ATOM 3045 C CA . GLN A 1 390 ? -15.311 3.696 -7.088 1.00 87.25 390 GLN A CA 1
ATOM 3046 C C . GLN A 1 390 ? -16.604 3.415 -6.332 1.00 87.25 390 GLN A C 1
ATOM 3048 O O . GLN A 1 390 ? -16.912 4.068 -5.341 1.00 87.25 390 GLN A O 1
ATOM 3053 N N . LYS A 1 391 ? -17.340 2.390 -6.763 1.00 87.06 391 LYS A N 1
ATOM 3054 C CA . LYS A 1 391 ? -18.544 1.913 -6.081 1.00 87.06 391 LYS A CA 1
ATOM 3055 C C . LYS A 1 391 ? -18.370 0.453 -5.698 1.00 87.06 391 LYS A C 1
ATOM 3057 O O . LYS A 1 391 ? -18.109 -0.386 -6.555 1.00 87.06 391 LYS A O 1
ATOM 3062 N N . THR A 1 392 ? -18.537 0.155 -4.416 1.00 87.44 392 THR A N 1
ATOM 3063 C CA . THR A 1 392 ? -18.327 -1.191 -3.868 1.00 87.44 392 THR A CA 1
ATOM 3064 C C . THR A 1 392 ? -19.662 -1.769 -3.410 1.00 87.44 392 THR A C 1
ATOM 3066 O O . THR A 1 392 ? -20.481 -1.051 -2.840 1.00 87.44 392 THR A O 1
ATOM 3069 N N . GLN A 1 393 ? -19.900 -3.048 -3.684 1.00 88.19 393 GLN A N 1
ATOM 3070 C CA . GLN A 1 393 ? -21.024 -3.812 -3.144 1.00 88.19 393 GLN A CA 1
ATOM 3071 C C . GLN A 1 393 ? -20.482 -5.093 -2.521 1.00 88.19 393 GLN A C 1
ATOM 3073 O O . GLN A 1 393 ? -19.733 -5.823 -3.171 1.00 88.19 393 GLN A O 1
ATOM 3078 N N . ASN A 1 394 ? -20.866 -5.365 -1.276 1.00 88.88 394 ASN A N 1
ATOM 3079 C CA . ASN A 1 394 ? -20.321 -6.470 -0.494 1.00 88.88 394 ASN A CA 1
ATOM 3080 C C . ASN A 1 394 ? -21.437 -7.338 0.069 1.00 88.88 394 ASN A C 1
ATOM 3082 O O . ASN A 1 394 ? -22.509 -6.835 0.404 1.00 88.88 394 ASN A O 1
ATOM 3086 N N . ALA A 1 395 ? -21.149 -8.621 0.253 1.00 87.06 395 ALA A N 1
ATOM 3087 C CA . ALA A 1 395 ? -21.998 -9.514 1.021 1.00 87.06 395 ALA A CA 1
ATOM 3088 C C . ALA A 1 395 ? -21.152 -10.501 1.828 1.00 87.06 395 ALA A C 1
ATOM 3090 O O . ALA A 1 395 ? -20.123 -11.000 1.372 1.00 87.06 395 ALA A O 1
ATOM 3091 N N . PHE A 1 396 ? -21.616 -10.810 3.035 1.00 87.06 396 PHE A N 1
ATOM 3092 C CA . PHE A 1 396 ? -21.050 -11.876 3.852 1.00 87.06 396 PHE A CA 1
ATOM 3093 C C . PHE A 1 396 ? -21.998 -13.071 3.819 1.00 87.06 396 PHE A C 1
ATOM 3095 O O . PHE A 1 396 ? -23.106 -12.990 4.343 1.00 87.06 396 PHE A O 1
ATOM 3102 N N . LEU A 1 397 ? -21.585 -14.156 3.166 1.00 87.62 397 LEU A N 1
ATOM 3103 C CA . LEU A 1 397 ? -22.422 -15.317 2.880 1.00 87.62 397 LEU A CA 1
ATOM 3104 C C . LEU A 1 397 ? -21.990 -16.484 3.757 1.00 87.62 397 LEU A C 1
ATOM 3106 O O . LEU A 1 397 ? -20.903 -17.022 3.573 1.00 87.62 397 LEU A O 1
ATOM 3110 N N . CYS A 1 398 ? -22.845 -16.892 4.690 1.00 85.69 398 CYS A N 1
ATOM 3111 C CA . CYS A 1 398 ? -22.631 -18.077 5.514 1.00 85.69 398 CYS A CA 1
ATOM 3112 C C . CYS A 1 398 ? -23.491 -19.233 5.016 1.00 85.69 398 CYS A C 1
ATOM 3114 O O . CYS A 1 398 ? -24.714 -19.121 4.945 1.00 85.69 398 CYS A O 1
ATOM 3116 N N . VAL A 1 399 ? -22.847 -20.348 4.684 1.00 85.88 399 VAL A N 1
ATOM 3117 C CA . VAL A 1 399 ? -23.480 -21.525 4.098 1.00 85.88 399 VAL A CA 1
ATOM 3118 C C . VAL A 1 399 ? -23.365 -22.708 5.059 1.00 85.88 399 VAL A C 1
ATOM 3120 O O . VAL A 1 399 ? -22.284 -23.012 5.562 1.00 85.88 399 VAL A O 1
ATOM 3123 N N . ALA A 1 400 ? -24.490 -23.379 5.306 1.00 81.88 400 ALA A N 1
ATOM 3124 C CA . ALA A 1 400 ? -24.584 -24.599 6.106 1.00 81.88 400 ALA A CA 1
ATOM 3125 C C . ALA A 1 400 ? -25.299 -25.690 5.289 1.00 81.88 400 ALA A C 1
ATOM 3127 O O . ALA A 1 400 ? -26.454 -26.010 5.551 1.00 81.88 400 ALA A O 1
ATOM 3128 N N . ASP A 1 401 ? -24.637 -26.172 4.232 1.00 75.38 401 ASP A N 1
ATOM 3129 C CA . ASP A 1 401 ? -25.098 -27.208 3.287 1.00 75.38 401 ASP A CA 1
ATOM 3130 C C . ASP A 1 401 ? -26.300 -26.832 2.390 1.00 75.38 401 ASP A C 1
ATOM 3132 O O . ASP A 1 401 ? -26.737 -27.628 1.558 1.00 75.38 401 ASP A O 1
ATOM 3136 N N . ASN A 1 402 ? -26.788 -25.593 2.481 1.00 81.19 402 ASN A N 1
ATOM 3137 C CA . ASN A 1 402 ? -27.772 -25.016 1.561 1.00 81.19 402 ASN A CA 1
ATOM 3138 C C . ASN A 1 402 ? -27.095 -24.182 0.459 1.00 81.19 402 ASN A C 1
ATOM 3140 O O . ASN A 1 402 ? -25.889 -23.980 0.466 1.00 81.19 402 ASN A O 1
ATOM 3144 N N . THR A 1 403 ? -27.856 -23.693 -0.521 1.00 86.06 403 THR A N 1
ATOM 3145 C CA . THR A 1 403 ? -27.353 -22.698 -1.487 1.00 86.06 403 THR A CA 1
ATOM 3146 C C . THR A 1 403 ? -27.820 -21.314 -1.061 1.00 86.06 403 THR A C 1
ATOM 3148 O O . THR A 1 403 ? -29.017 -21.116 -0.863 1.00 86.06 403 THR A O 1
ATOM 3151 N N . VAL A 1 404 ? -26.893 -20.364 -0.938 1.00 89.25 404 VAL A N 1
ATOM 3152 C CA . VAL A 1 404 ? -27.202 -18.945 -0.703 1.00 89.25 404 VAL A CA 1
ATOM 3153 C C . VAL A 1 404 ? -26.859 -18.169 -1.967 1.00 89.25 404 VAL A C 1
ATOM 3155 O O . VAL A 1 404 ? -25.809 -18.404 -2.567 1.00 89.25 404 VAL A O 1
ATOM 3158 N N . SER A 1 405 ? -27.742 -17.267 -2.389 1.00 88.88 405 SER A N 1
ATOM 3159 C CA . SER A 1 405 ? -27.545 -16.451 -3.585 1.00 88.88 405 SER A CA 1
ATOM 3160 C C . SER A 1 405 ? -27.772 -14.974 -3.306 1.00 88.88 405 SER A C 1
ATOM 3162 O O . SER A 1 405 ? -28.762 -14.636 -2.665 1.00 88.88 405 SER A O 1
ATOM 3164 N N . GLU A 1 406 ? -26.911 -14.127 -3.859 1.00 89.94 406 GLU A N 1
ATOM 3165 C CA . GLU A 1 406 ? -27.032 -12.666 -3.843 1.00 89.94 406 GLU A CA 1
ATOM 3166 C C . GLU A 1 406 ? -26.893 -12.101 -5.259 1.00 89.94 406 GLU A C 1
ATOM 3168 O O . GLU A 1 406 ? -26.204 -12.677 -6.107 1.00 89.94 406 GLU A O 1
ATOM 3173 N N . GLU A 1 407 ? -27.541 -10.967 -5.522 1.00 90.50 407 GLU A N 1
ATOM 3174 C CA . GLU A 1 407 ? -27.477 -10.281 -6.814 1.00 90.50 407 GLU A CA 1
ATOM 3175 C C . GLU A 1 407 ? -26.775 -8.928 -6.691 1.00 90.50 407 GLU A C 1
ATOM 3177 O O . GLU A 1 407 ? -27.188 -8.060 -5.926 1.00 90.50 407 GLU A O 1
ATOM 3182 N N . PHE A 1 408 ? -25.740 -8.724 -7.506 1.00 89.12 408 PHE A N 1
ATOM 3183 C CA . PHE A 1 408 ? -25.027 -7.455 -7.613 1.00 89.12 408 PHE A CA 1
ATOM 3184 C C . PHE A 1 408 ? -25.402 -6.752 -8.917 1.00 89.12 408 PHE A C 1
ATOM 3186 O O . PHE A 1 408 ? -25.169 -7.273 -10.011 1.00 89.12 408 PHE A O 1
ATOM 3193 N N . SER A 1 409 ? -25.971 -5.551 -8.806 1.00 89.94 409 SER A N 1
ATOM 3194 C CA . SER A 1 409 ? -26.353 -4.723 -9.956 1.00 89.94 409 SER A CA 1
ATOM 3195 C C . SER A 1 409 ? -25.312 -3.631 -10.187 1.00 89.94 409 SER A C 1
ATOM 3197 O O . SER A 1 409 ? -25.180 -2.700 -9.388 1.00 89.94 409 SER A O 1
ATOM 3199 N N . LEU A 1 410 ? -24.545 -3.746 -11.272 1.00 89.88 410 LEU A N 1
ATOM 3200 C CA . LEU A 1 410 ? -23.503 -2.791 -11.642 1.00 89.88 410 LEU A CA 1
ATOM 3201 C C . LEU A 1 410 ? -24.050 -1.797 -12.664 1.00 89.88 410 LEU A C 1
ATOM 3203 O O . LEU A 1 410 ? -24.216 -2.124 -13.838 1.00 89.88 410 LEU A O 1
ATOM 3207 N N . THR A 1 411 ? -24.310 -0.574 -12.210 1.00 90.31 411 THR A N 1
ATOM 3208 C CA . THR A 1 411 ? -24.854 0.521 -13.022 1.00 90.31 411 THR A CA 1
ATOM 3209 C C . THR A 1 411 ? -23.813 1.618 -13.213 1.00 90.31 411 THR A C 1
ATOM 3211 O O . THR A 1 411 ? -23.249 2.097 -12.227 1.00 90.31 411 THR A O 1
ATOM 3214 N N . LEU A 1 412 ? -23.605 2.057 -14.455 1.00 88.50 412 LEU A N 1
ATOM 3215 C CA . LEU A 1 412 ? -22.787 3.230 -14.769 1.00 88.50 412 LEU A CA 1
ATOM 3216 C C . LEU A 1 412 ? -23.673 4.489 -14.823 1.00 88.50 412 LEU A C 1
ATOM 3218 O O . LEU A 1 412 ? -24.736 4.437 -15.444 1.00 88.50 412 LEU A O 1
ATOM 3222 N N . PRO A 1 413 ? -23.271 5.606 -14.188 1.00 87.19 413 PRO A N 1
ATOM 3223 C CA . PRO A 1 413 ? -23.938 6.899 -14.359 1.00 87.19 413 PRO A CA 1
ATOM 3224 C C . PRO A 1 413 ? -23.910 7.406 -15.813 1.00 87.19 413 PRO A C 1
ATOM 3226 O O . PRO A 1 413 ? -23.058 7.003 -16.599 1.00 87.19 413 PRO A O 1
ATOM 3229 N N . GLU A 1 414 ? -24.783 8.357 -16.164 1.00 82.56 414 GLU A N 1
ATOM 3230 C CA . GLU A 1 414 ? -24.823 8.945 -17.520 1.00 82.56 414 GLU A CA 1
ATOM 3231 C C . GLU A 1 414 ? -23.555 9.743 -17.877 1.00 82.56 414 GLU A C 1
ATOM 3233 O O . GLU A 1 414 ? -23.147 9.786 -19.034 1.00 82.56 414 GLU A O 1
ATOM 3238 N N . LYS A 1 415 ? -22.904 10.371 -16.887 1.00 83.44 415 LYS A N 1
ATOM 3239 C CA . LYS A 1 415 ? -21.705 11.214 -17.068 1.00 83.44 415 LYS A CA 1
ATOM 3240 C C . LYS A 1 415 ? -20.396 10.427 -16.916 1.00 83.44 415 LYS A C 1
ATOM 3242 O O . LYS A 1 415 ? -19.487 10.879 -16.224 1.00 83.44 415 LYS A O 1
ATOM 3247 N N . VAL A 1 416 ? -20.303 9.240 -17.505 1.00 87.38 416 VAL A N 1
ATOM 3248 C CA . VAL A 1 416 ? -19.094 8.401 -17.452 1.00 87.38 416 VAL A CA 1
ATOM 3249 C C . VAL A 1 416 ? -18.282 8.560 -18.732 1.00 87.38 416 VAL A C 1
ATOM 3251 O O . VAL A 1 416 ? -18.839 8.615 -19.825 1.00 87.38 416 VAL A O 1
ATOM 3254 N N . LEU A 1 417 ? -16.957 8.621 -18.603 1.00 85.50 417 LEU A N 1
ATOM 3255 C CA . LEU A 1 417 ? -16.059 8.578 -19.753 1.00 85.50 417 LEU A CA 1
ATOM 3256 C C . LEU A 1 417 ? -16.099 7.186 -20.390 1.00 85.50 417 LEU A C 1
ATOM 3258 O O . LEU A 1 417 ? -15.889 6.174 -19.711 1.00 85.50 417 LEU A O 1
ATOM 3262 N N . GLU A 1 418 ? -16.370 7.135 -21.692 1.00 82.94 418 GLU A N 1
ATOM 3263 C CA . GLU A 1 418 ? -16.506 5.881 -22.434 1.00 82.94 418 GLU A CA 1
ATOM 3264 C C . GLU A 1 418 ? -15.266 4.986 -22.276 1.00 82.94 418 GLU A C 1
ATOM 3266 O O . GLU A 1 418 ? -14.125 5.440 -22.331 1.00 82.94 418 GLU A O 1
ATOM 3271 N N . GLY A 1 419 ? -15.489 3.691 -22.040 1.00 80.62 419 GLY A N 1
ATOM 3272 C CA . GLY A 1 419 ? -14.418 2.706 -21.860 1.00 80.62 419 GLY A CA 1
ATOM 3273 C C . GLY A 1 419 ? -13.702 2.737 -20.501 1.00 80.62 419 GLY A C 1
ATOM 3274 O O . GLY A 1 419 ? -12.897 1.847 -20.238 1.00 80.62 419 GLY A O 1
ATOM 3275 N N . SER A 1 420 ? -13.997 3.697 -19.614 1.00 87.81 420 SER A N 1
ATOM 3276 C CA . SER A 1 420 ? -13.395 3.747 -18.266 1.00 87.81 420 SER A CA 1
ATOM 3277 C C . SER A 1 420 ? -13.975 2.713 -17.289 1.00 87.81 420 SER A C 1
ATOM 3279 O O . SER A 1 420 ? -13.311 2.332 -16.319 1.00 87.81 420 SER A O 1
ATOM 3281 N N . GLY A 1 421 ? -15.206 2.261 -17.555 1.00 90.06 421 GLY A N 1
ATOM 3282 C CA . GLY A 1 421 ? -15.951 1.315 -16.733 1.00 90.06 421 GLY A CA 1
ATOM 3283 C C . GLY A 1 421 ? -15.297 -0.064 -16.692 1.00 90.06 421 GLY A C 1
ATOM 3284 O O . GLY A 1 421 ? -15.218 -0.753 -17.705 1.00 90.06 421 GLY A O 1
ATOM 3285 N N . ARG A 1 422 ? -14.871 -0.494 -15.506 1.00 91.44 422 ARG A N 1
ATOM 3286 C CA . ARG A 1 422 ? -14.336 -1.838 -15.247 1.00 91.44 422 ARG A CA 1
ATOM 3287 C C . ARG A 1 422 ? -14.808 -2.323 -13.886 1.00 91.44 422 ARG A C 1
ATOM 3289 O O . ARG A 1 422 ? -14.969 -1.519 -12.974 1.00 91.44 422 ARG A O 1
ATOM 3296 N N . ALA A 1 423 ? -14.997 -3.626 -13.725 1.00 92.25 423 ALA A N 1
ATOM 3297 C CA . ALA A 1 423 ? -15.380 -4.192 -12.440 1.00 92.25 423 ALA A CA 1
ATOM 3298 C C . ALA A 1 423 ? -14.515 -5.394 -12.071 1.00 92.25 423 ALA A C 1
ATOM 3300 O O . ALA A 1 423 ? -14.081 -6.164 -12.930 1.00 92.25 423 ALA A O 1
ATOM 3301 N N . THR A 1 424 ? -14.274 -5.549 -10.778 1.00 93.12 424 THR A N 1
ATOM 3302 C CA . THR A 1 424 ? -13.582 -6.696 -10.199 1.00 93.12 424 THR A CA 1
ATOM 3303 C C . THR A 1 424 ? -14.489 -7.376 -9.194 1.00 93.12 424 THR A C 1
ATOM 3305 O O . THR A 1 424 ? -15.262 -6.727 -8.492 1.00 93.12 424 THR A O 1
ATOM 3308 N N . PHE A 1 425 ? -14.391 -8.695 -9.135 1.00 93.19 425 PHE A N 1
ATOM 3309 C CA . PHE A 1 425 ? -15.043 -9.514 -8.131 1.00 93.19 425 PHE A CA 1
ATOM 3310 C C . PHE A 1 425 ? -13.980 -10.207 -7.293 1.00 93.19 425 PHE A C 1
ATOM 3312 O O . PHE A 1 425 ? -13.022 -10.748 -7.850 1.00 93.19 425 PHE A O 1
ATOM 3319 N N . SER A 1 426 ? -14.148 -10.192 -5.978 1.00 92.62 426 SER A N 1
ATOM 3320 C CA . SER A 1 426 ? -13.257 -10.845 -5.034 1.00 92.62 426 SER A CA 1
ATOM 3321 C C . SER A 1 426 ? -14.010 -11.706 -4.023 1.00 92.62 426 SER A C 1
ATOM 3323 O O . SER A 1 426 ? -15.150 -11.425 -3.650 1.00 92.62 426 SER A O 1
ATOM 3325 N N . VAL A 1 427 ? -13.355 -12.783 -3.590 1.00 92.94 427 VAL A N 1
ATOM 3326 C CA . VAL A 1 427 ? -13.846 -13.746 -2.602 1.00 92.94 427 VAL A CA 1
ATOM 3327 C C . VAL A 1 427 ? -12.738 -14.042 -1.607 1.00 92.94 427 VAL A C 1
ATOM 3329 O O . VAL A 1 427 ? -11.600 -14.306 -1.997 1.00 92.94 427 VAL A O 1
ATOM 3332 N N . ILE A 1 428 ? -13.085 -14.058 -0.325 1.00 90.56 428 ILE A N 1
ATOM 3333 C CA . ILE A 1 428 ? -12.193 -14.489 0.749 1.00 90.56 428 ILE A CA 1
ATOM 3334 C C . ILE A 1 428 ? -12.967 -15.239 1.830 1.00 90.56 428 ILE A C 1
ATOM 3336 O O . ILE A 1 428 ? -14.141 -14.970 2.075 1.00 90.56 428 ILE A O 1
ATOM 3340 N N . GLY A 1 429 ? -12.326 -16.208 2.478 1.00 87.75 429 GLY A N 1
ATOM 3341 C CA . GLY A 1 429 ? -12.963 -17.084 3.460 1.00 87.75 429 GLY A CA 1
ATOM 3342 C C . GLY A 1 429 ? -13.034 -16.531 4.879 1.00 87.75 429 GLY A C 1
ATOM 3343 O O . GLY A 1 429 ? -13.378 -17.267 5.801 1.00 87.75 429 GLY A O 1
ATOM 3344 N N . ASP A 1 430 ? -12.667 -15.269 5.086 1.00 84.69 430 ASP A N 1
ATOM 3345 C CA . ASP A 1 430 ? -12.563 -14.668 6.409 1.00 84.69 430 ASP A CA 1
ATOM 3346 C C . ASP A 1 430 ? -13.211 -13.283 6.447 1.00 84.69 430 ASP A C 1
ATOM 3348 O O . ASP A 1 430 ? -13.029 -12.472 5.539 1.00 84.69 430 ASP A O 1
ATOM 3352 N N . ILE A 1 431 ? -13.949 -12.992 7.520 1.00 84.00 431 ILE A N 1
ATOM 3353 C CA . ILE A 1 431 ? -14.624 -11.701 7.696 1.00 84.00 431 ILE A CA 1
ATOM 3354 C C . ILE A 1 431 ? -13.634 -10.542 7.849 1.00 84.00 431 ILE A C 1
ATOM 3356 O O . ILE A 1 431 ? -13.931 -9.418 7.454 1.00 84.00 431 ILE A O 1
ATOM 3360 N N . MET A 1 432 ? -12.433 -10.789 8.374 1.00 83.25 432 MET A N 1
ATOM 3361 C CA . MET A 1 432 ? -11.343 -9.809 8.400 1.00 83.25 432 MET A CA 1
ATOM 3362 C C . MET A 1 432 ? -10.471 -9.886 7.143 1.00 83.25 432 MET A C 1
ATOM 3364 O O . MET A 1 432 ? -9.597 -9.046 6.962 1.00 83.25 432 MET A O 1
ATOM 3368 N N . GLY A 1 433 ? -10.748 -10.830 6.241 1.00 79.25 433 GLY A N 1
ATOM 3369 C CA . GLY A 1 433 ? -9.998 -11.087 5.017 1.00 79.25 433 GLY A CA 1
ATOM 3370 C C . GLY A 1 433 ? -9.681 -9.844 4.177 1.00 79.25 433 GLY A C 1
ATOM 3371 O O . GLY A 1 433 ? -8.509 -9.629 3.889 1.00 79.25 433 GLY A O 1
ATOM 3372 N N . PRO A 1 434 ? -10.656 -8.980 3.828 1.00 76.38 434 PRO A N 1
ATOM 3373 C CA . PRO A 1 434 ? -10.382 -7.763 3.056 1.00 76.38 434 PRO A CA 1
ATOM 3374 C C . PRO A 1 434 ? -9.374 -6.829 3.737 1.00 76.38 434 PRO A C 1
ATOM 3376 O O . PRO A 1 434 ? -8.500 -6.278 3.075 1.00 76.38 434 PRO A O 1
ATOM 3379 N N . ALA A 1 435 ? -9.454 -6.706 5.066 1.00 75.94 435 ALA A N 1
ATOM 3380 C CA . ALA A 1 435 ? -8.517 -5.897 5.838 1.00 75.94 435 ALA A CA 1
ATOM 3381 C C . ALA A 1 435 ? -7.123 -6.544 5.951 1.00 75.94 435 ALA A C 1
ATOM 3383 O O . ALA A 1 435 ? -6.122 -5.844 6.062 1.00 75.94 435 ALA A O 1
ATOM 3384 N N . LEU A 1 436 ? -7.063 -7.878 5.885 1.00 73.62 436 LEU A N 1
ATOM 3385 C CA . LEU A 1 436 ? -5.835 -8.676 5.883 1.00 73.62 436 LEU A CA 1
ATOM 3386 C C . LEU A 1 436 ? -5.198 -8.851 4.496 1.00 73.62 436 LEU A C 1
ATOM 3388 O O . LEU A 1 436 ? -4.093 -9.358 4.395 1.00 73.62 436 LEU A O 1
ATOM 3392 N N . GLN A 1 437 ? -5.872 -8.505 3.409 1.00 67.38 437 GLN A N 1
ATOM 3393 C CA . GLN A 1 437 ? -5.299 -8.616 2.062 1.00 67.38 437 GLN A CA 1
ATOM 3394 C C . GLN A 1 437 ? -4.692 -7.299 1.620 1.00 67.38 437 GLN A C 1
ATOM 3396 O O . GLN A 1 437 ? -3.604 -7.260 1.055 1.00 67.38 437 GLN A O 1
ATOM 3401 N N . ASN A 1 438 ? -5.325 -6.206 2.028 1.00 64.75 438 ASN A N 1
ATOM 3402 C CA . ASN A 1 438 ? -4.751 -4.880 1.919 1.00 64.75 438 ASN A CA 1
ATOM 3403 C C . ASN A 1 438 ? -3.912 -4.536 3.156 1.00 64.75 438 ASN A C 1
ATOM 3405 O O . ASN A 1 438 ? -3.886 -3.373 3.541 1.00 64.75 438 ASN A O 1
ATOM 3409 N N . LEU A 1 439 ? -3.214 -5.507 3.781 1.00 59.03 439 LEU A N 1
ATOM 3410 C CA . LEU A 1 439 ? -2.313 -5.216 4.911 1.00 59.03 439 LEU A CA 1
ATOM 3411 C C . LEU A 1 439 ? -1.335 -4.109 4.518 1.00 59.03 439 LEU A C 1
ATOM 3413 O O . LEU A 1 439 ? -1.021 -3.296 5.347 1.00 59.03 439 LEU A O 1
ATOM 3417 N N . GLU A 1 440 ? -0.884 -3.987 3.273 1.00 52.44 440 GLU A N 1
ATOM 3418 C CA . GLU A 1 440 ? 0.054 -2.907 2.924 1.00 52.44 440 GLU A CA 1
ATOM 3419 C C . GLU A 1 440 ? -0.560 -1.497 2.946 1.00 52.44 440 GLU A C 1
ATOM 3421 O O . GLU A 1 440 ? 0.168 -0.528 3.142 1.00 52.44 440 GLU A O 1
ATOM 3426 N N . GLN A 1 441 ? -1.882 -1.379 2.772 1.00 58.25 441 GLN A N 1
ATOM 3427 C CA . GLN A 1 441 ? -2.614 -0.105 2.821 1.00 58.25 441 GLN A CA 1
ATOM 3428 C C . GLN A 1 441 ? -3.353 0.114 4.155 1.00 58.25 441 GLN A C 1
ATOM 3430 O O . GLN A 1 441 ? -3.607 1.251 4.528 1.00 58.25 441 GLN A O 1
ATOM 3435 N N . LEU A 1 442 ? -3.706 -0.953 4.884 1.00 59.69 442 LEU A N 1
ATOM 3436 C CA . LEU A 1 442 ? -4.355 -0.903 6.203 1.00 59.69 442 LEU A CA 1
ATOM 3437 C C . LEU A 1 442 ? -3.366 -1.086 7.364 1.00 59.69 442 LEU A C 1
ATOM 3439 O O . LEU A 1 442 ? -3.507 -0.404 8.376 1.00 59.69 442 LEU A O 1
ATOM 3443 N N . LEU A 1 443 ? -2.352 -1.950 7.216 1.00 59.12 443 LEU A N 1
ATOM 3444 C CA . LEU A 1 443 ? -1.055 -1.790 7.892 1.00 59.12 443 LEU A CA 1
ATOM 3445 C C . LEU A 1 443 ? -0.159 -0.884 7.069 1.00 59.12 443 LEU A C 1
ATOM 3447 O O . LEU A 1 443 ? 0.835 -1.287 6.463 1.00 59.12 443 LEU A O 1
ATOM 3451 N N . GLU A 1 444 ? -0.516 0.383 7.103 1.00 61.53 444 GLU A N 1
ATOM 3452 C CA . GLU A 1 444 ? 0.347 1.425 6.603 1.00 61.53 444 GLU A CA 1
ATOM 3453 C C . GLU A 1 444 ? 1.362 1.817 7.682 1.00 61.53 444 GLU A C 1
ATOM 3455 O O . GLU A 1 444 ? 1.076 1.791 8.888 1.00 61.53 444 GLU A O 1
ATOM 3460 N N . MET A 1 445 ? 2.571 2.182 7.254 1.00 55.09 445 MET A N 1
ATOM 3461 C CA . MET A 1 445 ? 3.551 2.777 8.154 1.00 55.09 445 MET A CA 1
ATOM 3462 C C . MET A 1 445 ? 2.995 4.114 8.661 1.00 55.09 445 MET A C 1
ATOM 3464 O O . MET A 1 445 ? 2.750 4.989 7.837 1.00 55.09 445 MET A O 1
ATOM 3468 N N . PRO A 1 446 ? 2.862 4.329 9.982 1.00 70.56 446 PRO A N 1
ATOM 3469 C CA . PRO A 1 446 ? 2.312 5.576 10.493 1.00 70.56 446 PRO A CA 1
ATOM 3470 C C . PRO A 1 446 ? 3.108 6.818 10.046 1.00 70.56 446 PRO A C 1
ATOM 3472 O O . PRO A 1 446 ? 4.318 6.939 10.298 1.00 70.56 446 PRO A O 1
ATOM 3475 N N . PHE A 1 447 ? 2.431 7.754 9.377 1.00 69.56 447 PHE A N 1
ATOM 3476 C CA . PHE A 1 447 ? 2.994 9.017 8.914 1.00 69.56 447 PHE A CA 1
ATOM 3477 C C . PHE A 1 447 ? 2.090 10.223 9.163 1.00 69.56 447 PHE A C 1
ATOM 3479 O O . PHE A 1 447 ? 1.019 10.134 9.755 1.00 69.56 447 PHE A O 1
ATOM 3486 N N . GLY A 1 448 ? 2.576 11.393 8.747 1.00 79.38 448 GLY A N 1
ATOM 3487 C CA . GLY A 1 448 ? 1.816 12.630 8.847 1.00 79.38 448 GLY A CA 1
ATOM 3488 C C . GLY A 1 448 ? 1.865 13.240 10.242 1.00 79.38 448 GLY A C 1
ATOM 3489 O O . GLY A 1 448 ? 2.829 13.017 10.976 1.00 79.38 448 GLY A O 1
ATOM 3490 N N . CYS A 1 449 ? 0.861 14.058 10.559 1.00 82.62 449 CYS A N 1
ATOM 3491 C CA . CYS A 1 449 ? 0.701 14.733 11.849 1.00 82.62 449 CYS A CA 1
ATOM 3492 C C . CYS A 1 449 ? 0.203 13.771 12.948 1.00 82.62 449 CYS A C 1
ATOM 3494 O O . CYS A 1 449 ? -0.128 12.618 12.679 1.00 82.62 449 CYS A O 1
ATOM 3496 N N . GLY A 1 450 ? 0.114 14.232 14.199 1.00 84.50 450 GLY A N 1
ATOM 3497 C CA . GLY A 1 450 ? -0.261 13.388 15.341 1.00 84.50 450 GLY A CA 1
ATOM 3498 C C . GLY A 1 450 ? -1.647 12.739 15.243 1.00 84.50 450 GLY A C 1
ATOM 3499 O O . GLY A 1 450 ? -1.885 11.725 15.894 1.00 84.50 450 GLY A O 1
ATOM 3500 N N . GLU A 1 451 ? -2.550 13.291 14.431 1.00 83.69 451 GLU A N 1
ATOM 3501 C CA . GLU A 1 451 ? -3.863 12.706 14.130 1.00 83.69 451 GLU A CA 1
ATOM 3502 C C . GLU A 1 451 ? -3.746 11.575 13.092 1.00 83.69 451 GLU A C 1
ATOM 3504 O O . GLU A 1 451 ? -4.195 10.457 13.341 1.00 83.69 451 GLU A O 1
ATOM 3509 N N . GLN A 1 452 ? -3.079 11.840 11.964 1.00 81.62 452 GLN A N 1
ATOM 3510 C CA . GLN A 1 452 ? -2.858 10.875 10.874 1.00 81.62 452 GLN A CA 1
ATOM 3511 C C . GLN A 1 452 ? -2.022 9.673 11.331 1.00 81.62 452 GLN A C 1
ATOM 3513 O O . GLN A 1 452 ? -2.356 8.526 11.045 1.00 81.62 452 GLN A O 1
ATOM 3518 N N . ASN A 1 453 ? -0.996 9.920 12.145 1.00 88.12 453 ASN A N 1
ATOM 3519 C CA . ASN A 1 453 ? -0.174 8.856 12.703 1.00 88.12 453 ASN A CA 1
ATOM 3520 C C . ASN A 1 453 ? -1.015 7.901 13.569 1.00 88.12 453 ASN A C 1
ATOM 3522 O O . ASN A 1 453 ? -0.856 6.684 13.493 1.00 88.12 453 ASN A O 1
ATOM 3526 N N . MET A 1 454 ? -1.958 8.431 14.356 1.00 88.88 454 MET A N 1
ATOM 3527 C CA . MET A 1 454 ? -2.859 7.604 15.161 1.00 88.88 454 MET A CA 1
ATOM 3528 C C . MET A 1 454 ? -3.921 6.875 14.333 1.00 88.88 454 MET A C 1
ATOM 3530 O O . MET A 1 454 ? -4.297 5.760 14.702 1.00 88.88 454 MET A O 1
ATOM 3534 N N . ALA A 1 455 ? -4.359 7.469 13.219 1.00 82.94 455 ALA A N 1
ATOM 3535 C CA . ALA A 1 455 ? -5.272 6.847 12.264 1.00 82.94 455 ALA A CA 1
ATOM 3536 C C . ALA A 1 455 ? -4.725 5.523 11.715 1.00 82.94 455 ALA A C 1
ATOM 3538 O O . ALA A 1 455 ? -5.459 4.544 11.626 1.00 82.94 455 ALA A O 1
ATOM 3539 N N . GLN A 1 456 ? -3.425 5.482 11.421 1.00 84.00 456 GLN A N 1
ATOM 3540 C CA . GLN A 1 456 ? -2.728 4.297 10.908 1.00 84.00 456 GLN A CA 1
ATOM 3541 C C . GLN A 1 456 ? -2.216 3.382 12.034 1.00 84.00 456 GLN A C 1
ATOM 3543 O O . GLN A 1 456 ? -2.136 2.167 11.879 1.00 84.00 456 GLN A O 1
ATOM 3548 N N . PHE A 1 457 ? -1.901 3.933 13.210 1.00 89.25 457 PHE A N 1
ATOM 3549 C CA . PHE A 1 457 ? -1.400 3.154 14.346 1.00 89.25 457 PHE A CA 1
ATOM 3550 C C . PHE A 1 457 ? -2.461 2.234 14.971 1.00 89.25 457 PHE A C 1
ATOM 3552 O O . PHE A 1 457 ? -2.152 1.097 15.329 1.00 89.25 457 PHE A O 1
ATOM 3559 N N . ALA A 1 458 ? -3.700 2.707 15.141 1.00 88.06 458 ALA A N 1
ATOM 3560 C CA . ALA A 1 458 ? -4.732 1.953 15.856 1.00 88.06 458 ALA A CA 1
ATOM 3561 C C . ALA A 1 458 ? -5.192 0.662 15.134 1.00 88.06 458 ALA A C 1
ATOM 3563 O O . ALA A 1 458 ? -5.255 -0.375 15.804 1.00 88.06 458 ALA A O 1
ATOM 3564 N N . PRO A 1 459 ? -5.457 0.649 13.807 1.00 86.38 459 PRO A N 1
ATOM 3565 C CA . PRO A 1 459 ? -5.822 -0.569 13.073 1.00 86.38 459 PRO A CA 1
ATOM 3566 C C . PRO A 1 459 ? -4.800 -1.705 13.221 1.00 86.38 459 PRO A C 1
ATOM 3568 O O . PRO A 1 459 ? -5.195 -2.853 13.438 1.00 86.38 459 PRO A O 1
ATOM 3571 N N . ASN A 1 460 ? -3.500 -1.381 13.220 1.00 86.69 460 ASN A N 1
ATOM 3572 C CA . ASN A 1 460 ? -2.403 -2.350 13.375 1.00 86.69 460 ASN A CA 1
ATOM 3573 C C . ASN A 1 460 ? -2.523 -3.175 14.663 1.00 86.69 460 ASN A C 1
ATOM 3575 O O . ASN A 1 460 ? -2.237 -4.373 14.675 1.00 86.69 460 ASN A O 1
ATOM 3579 N N . ILE A 1 461 ? -2.998 -2.554 15.747 1.00 89.19 461 ILE A N 1
ATOM 3580 C CA . ILE A 1 461 ? -3.211 -3.228 17.032 1.00 89.19 461 ILE A CA 1
ATOM 3581 C C . ILE A 1 461 ? -4.335 -4.259 16.909 1.00 89.19 461 ILE A C 1
ATOM 3583 O O . ILE A 1 461 ? -4.176 -5.403 17.332 1.00 89.19 461 ILE A O 1
ATOM 3587 N N . PHE A 1 462 ? -5.479 -3.867 16.344 1.00 86.31 462 PHE A N 1
ATOM 3588 C CA . PHE A 1 462 ? -6.659 -4.732 16.270 1.00 86.31 462 PHE A CA 1
ATOM 3589 C C . PHE A 1 462 ? -6.456 -5.900 15.306 1.00 86.31 462 PHE A C 1
ATOM 3591 O O . PHE A 1 462 ? -6.887 -7.014 15.607 1.00 86.31 462 PHE A O 1
ATOM 3598 N N . ILE A 1 463 ? -5.741 -5.674 14.200 1.00 84.94 463 ILE A N 1
ATOM 3599 C CA . ILE A 1 463 ? -5.343 -6.729 13.263 1.00 84.94 463 ILE A CA 1
ATOM 3600 C C . ILE A 1 463 ? -4.438 -7.754 13.962 1.00 84.94 463 ILE A C 1
ATOM 3602 O O . ILE A 1 463 ? -4.716 -8.953 13.904 1.00 84.94 463 ILE A O 1
ATOM 3606 N N . LEU A 1 464 ? -3.412 -7.310 14.698 1.00 86.94 464 LEU A N 1
ATOM 3607 C CA . LEU A 1 464 ? -2.541 -8.218 15.454 1.00 86.94 464 LEU A CA 1
ATOM 3608 C C . LEU A 1 464 ? -3.293 -8.985 16.546 1.00 86.94 464 LEU A C 1
ATOM 3610 O O . LEU A 1 464 ? -3.108 -10.194 16.695 1.00 86.94 464 LEU A O 1
ATOM 3614 N N . GLN A 1 465 ? -4.172 -8.317 17.296 1.00 86.62 465 GLN A N 1
ATOM 3615 C CA . GLN A 1 465 ? -5.008 -8.977 18.302 1.00 86.62 465 GLN A CA 1
ATOM 3616 C C . GLN A 1 465 ? -5.908 -10.048 17.679 1.00 86.62 465 GLN A C 1
ATOM 3618 O O . GLN A 1 465 ? -6.075 -11.121 18.266 1.00 86.62 465 GLN A O 1
ATOM 3623 N N . TYR A 1 466 ? -6.478 -9.767 16.505 1.00 86.19 466 TYR A N 1
ATOM 3624 C CA . TYR A 1 466 ? -7.299 -10.706 15.753 1.00 86.19 466 TYR A CA 1
ATOM 3625 C C . TYR A 1 466 ? -6.501 -11.938 15.319 1.00 86.19 466 TYR A C 1
ATOM 3627 O O . TYR A 1 466 ? -6.868 -13.065 15.666 1.00 86.19 466 TYR A O 1
ATOM 3635 N N . LEU A 1 467 ? -5.393 -11.730 14.606 1.00 85.81 467 LEU A N 1
ATOM 3636 C CA . LEU A 1 467 ? -4.550 -12.802 14.071 1.00 85.81 467 LEU A CA 1
ATOM 3637 C C . LEU A 1 467 ? -3.973 -13.683 15.185 1.00 85.81 467 LEU A C 1
ATOM 3639 O O . LEU A 1 467 ? -3.986 -14.911 15.081 1.00 85.81 467 LEU A O 1
ATOM 3643 N N . ASN A 1 468 ? -3.542 -13.071 16.291 1.00 87.06 468 ASN A N 1
ATOM 3644 C CA . ASN A 1 468 ? -3.023 -13.792 17.449 1.00 87.06 468 ASN A CA 1
ATOM 3645 C C . ASN A 1 468 ? -4.121 -14.651 18.108 1.00 87.06 468 ASN A C 1
ATOM 3647 O O . ASN A 1 468 ? -3.956 -15.858 18.290 1.00 87.06 468 ASN A O 1
ATOM 3651 N N . LYS A 1 469 ? -5.300 -14.074 18.391 1.00 84.81 469 LYS A N 1
ATOM 3652 C CA . LYS A 1 469 ? -6.408 -14.814 19.027 1.00 84.81 469 LYS A CA 1
ATOM 3653 C C . LYS A 1 469 ? -6.975 -15.929 18.152 1.00 84.81 469 LYS A C 1
ATOM 3655 O O . LYS A 1 469 ? -7.366 -16.969 18.679 1.00 84.81 469 LYS A O 1
ATOM 3660 N N . THR A 1 470 ? -7.025 -15.727 16.838 1.00 79.69 470 THR A N 1
ATOM 3661 C CA . THR A 1 470 ? -7.504 -16.738 15.884 1.00 79.69 470 THR A CA 1
ATOM 3662 C C . THR A 1 470 ? -6.444 -17.767 15.498 1.00 79.69 470 THR A C 1
ATOM 3664 O O . THR A 1 470 ? -6.779 -18.731 14.810 1.00 79.69 470 THR A O 1
ATOM 3667 N N . LYS A 1 471 ? -5.200 -17.618 15.984 1.00 82.50 471 LYS A N 1
ATOM 3668 C CA . LYS A 1 471 ? -4.047 -18.482 15.674 1.00 82.50 471 LYS A CA 1
ATOM 3669 C C . LYS A 1 471 ? -3.729 -18.533 14.175 1.00 82.50 471 LYS A C 1
ATOM 3671 O O . LYS A 1 471 ? -3.393 -19.586 13.644 1.00 82.50 471 LYS A O 1
ATOM 3676 N N . GLN A 1 472 ? -3.874 -17.391 13.512 1.00 76.75 472 GLN A N 1
ATOM 3677 C CA . GLN A 1 472 ? -3.631 -17.198 12.080 1.00 76.75 472 GLN A CA 1
ATOM 3678 C C . GLN A 1 472 ? -2.480 -16.210 11.820 1.00 76.75 472 GLN A C 1
ATOM 3680 O O . GLN A 1 472 ? -2.318 -15.732 10.703 1.00 76.75 472 GLN A O 1
ATOM 3685 N N . LEU A 1 473 ? -1.715 -15.862 12.859 1.00 79.62 473 LEU A N 1
ATOM 3686 C CA . LEU A 1 473 ? -0.612 -14.915 12.761 1.00 79.62 473 LEU A CA 1
ATOM 3687 C C . LEU A 1 473 ? 0.590 -15.555 12.062 1.00 79.62 473 LEU A C 1
ATOM 3689 O O . LEU A 1 473 ? 1.156 -16.528 12.560 1.00 79.62 473 LEU A O 1
ATOM 3693 N N . ASP A 1 474 ? 0.952 -14.987 10.918 1.00 81.38 474 ASP A N 1
ATOM 3694 C CA . ASP A 1 474 ? 2.181 -15.302 10.204 1.00 81.38 474 ASP A CA 1
ATOM 3695 C C . ASP A 1 474 ? 3.367 -14.503 10.793 1.00 81.38 474 ASP A C 1
ATOM 3697 O O . ASP A 1 474 ? 3.189 -13.313 11.081 1.00 81.38 474 ASP A O 1
ATOM 3701 N N . PRO A 1 475 ? 4.559 -15.107 10.980 1.00 84.62 475 PRO A N 1
ATOM 3702 C CA . PRO A 1 475 ? 5.714 -14.422 11.565 1.00 84.62 475 PRO A CA 1
ATOM 3703 C C . PRO A 1 475 ? 6.202 -13.191 10.786 1.00 84.62 475 PRO A C 1
ATOM 3705 O O . PRO A 1 475 ? 6.671 -12.236 11.402 1.00 84.62 475 PRO A O 1
ATOM 3708 N N . GLU A 1 476 ? 6.094 -13.181 9.454 1.00 81.38 476 GLU A N 1
ATOM 3709 C CA . GLU A 1 476 ? 6.524 -12.048 8.623 1.00 81.38 476 GLU A CA 1
ATOM 3710 C C . GLU A 1 476 ? 5.562 -10.864 8.786 1.00 81.38 476 GLU A C 1
ATOM 3712 O O . GLU A 1 476 ? 5.980 -9.719 8.984 1.00 81.38 476 GLU A O 1
ATOM 3717 N N . ILE A 1 477 ? 4.255 -11.151 8.792 1.00 77.94 477 ILE A N 1
ATOM 3718 C CA . ILE A 1 477 ? 3.214 -10.153 9.071 1.00 77.94 477 ILE A CA 1
ATOM 3719 C C . ILE A 1 477 ? 3.364 -9.614 10.498 1.00 77.94 477 ILE A C 1
ATOM 3721 O O . ILE A 1 477 ? 3.212 -8.410 10.718 1.00 77.94 477 ILE A O 1
ATOM 3725 N N . GLU A 1 478 ? 3.680 -10.480 11.465 1.00 86.75 478 GLU A N 1
ATOM 3726 C CA . GLU A 1 478 ? 3.938 -10.080 12.847 1.00 86.75 478 GLU A CA 1
ATOM 3727 C C . GLU A 1 478 ? 5.117 -9.109 12.939 1.00 86.75 478 GLU A C 1
ATOM 3729 O O . GLU A 1 478 ? 4.958 -8.026 13.505 1.00 86.75 478 GLU A O 1
ATOM 3734 N N . ASP A 1 479 ? 6.272 -9.438 12.356 1.00 87.19 479 ASP A N 1
ATOM 3735 C CA . ASP A 1 479 ? 7.455 -8.576 12.422 1.00 87.19 479 ASP A CA 1
ATOM 3736 C C . ASP A 1 479 ? 7.225 -7.215 11.743 1.00 87.19 479 ASP A C 1
ATOM 3738 O O . ASP A 1 479 ? 7.535 -6.162 12.320 1.00 87.19 479 ASP A O 1
ATOM 3742 N N . LYS A 1 480 ? 6.571 -7.207 10.573 1.00 83.56 480 LYS A N 1
ATOM 3743 C CA . LYS A 1 480 ? 6.187 -5.975 9.862 1.00 83.56 480 LYS A CA 1
ATOM 3744 C C . LYS A 1 480 ? 5.253 -5.110 10.714 1.00 83.56 480 LYS A C 1
ATOM 3746 O O . LYS A 1 480 ? 5.509 -3.920 10.914 1.00 83.56 480 LYS A O 1
ATOM 3751 N N . ALA A 1 481 ? 4.208 -5.707 11.288 1.00 86.50 481 ALA A N 1
ATOM 3752 C CA . ALA A 1 481 ? 3.253 -5.006 12.141 1.00 86.50 481 ALA A CA 1
ATOM 3753 C C . ALA A 1 481 ? 3.897 -4.473 13.433 1.00 86.50 481 ALA A C 1
ATOM 3755 O O . ALA A 1 481 ? 3.640 -3.335 13.833 1.00 86.50 481 ALA A O 1
ATOM 3756 N N . LEU A 1 482 ? 4.771 -5.255 14.077 1.00 91.06 482 LEU A N 1
ATOM 3757 C CA . LEU A 1 482 ? 5.523 -4.825 15.259 1.00 91.06 482 LEU A CA 1
ATOM 3758 C C . LEU A 1 482 ? 6.471 -3.670 14.931 1.00 91.06 482 LEU A C 1
ATOM 3760 O O . LEU A 1 482 ? 6.585 -2.731 15.725 1.00 91.06 482 LEU A O 1
ATOM 3764 N N . THR A 1 483 ? 7.115 -3.699 13.765 1.00 89.19 483 THR A N 1
ATOM 3765 C CA . THR A 1 483 ? 7.951 -2.600 13.272 1.00 89.19 483 THR A CA 1
ATOM 3766 C C . THR A 1 483 ? 7.125 -1.329 13.079 1.00 89.19 483 THR A C 1
ATOM 3768 O O . THR A 1 483 ? 7.497 -0.278 13.603 1.00 89.19 483 THR A O 1
ATOM 3771 N N . PHE A 1 484 ? 5.955 -1.412 12.441 1.00 89.12 484 PHE A N 1
ATOM 3772 C CA . PHE A 1 484 ? 5.056 -0.263 12.284 1.00 89.12 484 PHE A CA 1
ATOM 3773 C C . PHE A 1 484 ? 4.531 0.277 13.613 1.00 89.12 484 PHE A C 1
ATOM 3775 O O . PHE A 1 484 ? 4.498 1.493 13.800 1.00 89.12 484 PHE A O 1
ATOM 3782 N N . LEU A 1 485 ? 4.190 -0.590 14.570 1.00 91.81 485 LEU A N 1
ATOM 3783 C CA . LEU A 1 485 ? 3.805 -0.161 15.913 1.00 91.81 485 LEU A CA 1
ATOM 3784 C C . LEU A 1 485 ? 4.966 0.537 16.642 1.00 91.81 485 LEU A C 1
ATOM 3786 O O . LEU A 1 485 ? 4.760 1.583 17.255 1.00 91.81 485 LEU A O 1
ATOM 3790 N N . ARG A 1 486 ? 6.200 0.022 16.574 1.00 93.25 486 ARG A N 1
ATOM 3791 C CA . ARG A 1 486 ? 7.366 0.676 17.205 1.00 93.25 486 ARG A CA 1
ATOM 3792 C C . ARG A 1 486 ? 7.633 2.051 16.591 1.00 93.25 486 ARG A C 1
ATOM 3794 O O . ARG A 1 486 ? 7.791 3.022 17.332 1.00 93.25 486 ARG A O 1
ATOM 3801 N N . THR A 1 487 ? 7.625 2.139 15.262 1.00 88.69 487 THR A N 1
ATOM 3802 C CA . THR A 1 487 ? 7.822 3.391 14.520 1.00 88.69 487 THR A CA 1
ATOM 3803 C C . THR A 1 487 ? 6.707 4.393 14.812 1.00 88.69 487 THR A C 1
ATOM 3805 O O . THR A 1 487 ? 6.990 5.535 15.170 1.00 88.69 487 THR A O 1
ATOM 3808 N N . GLY A 1 488 ? 5.443 3.968 14.751 1.00 91.94 488 GLY A N 1
ATOM 3809 C CA . GLY A 1 488 ? 4.292 4.824 15.037 1.00 91.94 488 GLY A CA 1
ATOM 3810 C C . GLY A 1 488 ? 4.253 5.318 16.480 1.00 91.94 488 GLY A C 1
ATOM 3811 O O . GLY A 1 488 ? 3.940 6.485 16.715 1.00 91.94 488 GLY A O 1
ATOM 3812 N N . TYR A 1 489 ? 4.651 4.480 17.445 1.00 95.19 489 TYR A N 1
ATOM 3813 C CA . TYR A 1 489 ? 4.823 4.894 18.837 1.00 95.19 489 TYR A CA 1
ATOM 3814 C C . TYR A 1 489 ? 5.897 5.980 18.966 1.00 95.19 489 TYR A C 1
ATOM 3816 O O . TYR A 1 489 ? 5.619 7.035 19.532 1.00 95.19 489 TYR A O 1
ATOM 3824 N N . GLN A 1 490 ? 7.096 5.766 18.411 1.00 92.75 490 GLN A N 1
ATOM 3825 C CA . GLN A 1 490 ? 8.181 6.754 18.458 1.00 92.75 490 GLN A CA 1
ATOM 3826 C C . GLN A 1 490 ? 7.787 8.074 17.788 1.00 92.75 490 GLN A C 1
ATOM 3828 O O . GLN A 1 490 ? 8.032 9.145 18.343 1.00 92.75 490 GLN A O 1
ATOM 3833 N N . ARG A 1 491 ? 7.122 8.001 16.632 1.00 91.50 491 ARG A N 1
ATOM 3834 C CA . ARG A 1 491 ? 6.641 9.172 15.900 1.00 91.50 491 ARG A CA 1
ATOM 3835 C C . ARG A 1 491 ? 5.574 9.932 16.681 1.00 91.50 491 ARG A C 1
ATOM 3837 O O . ARG A 1 491 ? 5.654 11.153 16.768 1.00 91.50 491 ARG A O 1
ATOM 3844 N N . GLN A 1 492 ? 4.641 9.235 17.333 1.00 94.88 492 GLN A N 1
ATOM 3845 C CA . GLN A 1 492 ? 3.598 9.887 18.127 1.00 94.88 492 GLN A CA 1
ATOM 3846 C C . GLN A 1 492 ? 4.167 10.700 19.300 1.00 94.88 492 GLN A C 1
ATOM 3848 O O . GLN A 1 492 ? 3.578 11.705 19.700 1.00 94.88 492 GLN A O 1
ATOM 3853 N N . LEU A 1 493 ? 5.327 10.310 19.841 1.00 94.38 493 LEU A N 1
ATOM 3854 C CA . LEU A 1 493 ? 5.993 11.058 20.911 1.00 94.38 493 LEU A CA 1
ATOM 3855 C C . LEU A 1 493 ? 6.483 12.443 20.467 1.00 94.38 493 LEU A C 1
ATOM 3857 O O . LEU A 1 493 ? 6.631 13.314 21.322 1.00 94.38 493 LEU A O 1
ATOM 3861 N N . LEU A 1 494 ? 6.675 12.680 19.165 1.00 93.12 494 LEU A N 1
ATOM 3862 C CA . LEU A 1 494 ? 6.997 14.010 18.631 1.00 93.12 494 LEU A CA 1
ATOM 3863 C C . LEU A 1 494 ? 5.842 15.004 18.832 1.00 93.12 494 LEU A C 1
ATOM 3865 O O . LEU A 1 494 ? 6.069 16.208 18.928 1.00 93.12 494 LEU A O 1
ATOM 3869 N N . TYR A 1 495 ? 4.613 14.497 18.957 1.00 94.25 495 TYR A N 1
ATOM 3870 C CA . TYR A 1 495 ? 3.399 15.294 19.138 1.00 94.25 495 TYR A CA 1
ATOM 3871 C C . TYR A 1 495 ? 2.966 15.428 20.606 1.00 94.25 495 TYR A C 1
ATOM 3873 O O . TYR A 1 495 ? 1.861 15.899 20.896 1.00 94.25 495 TYR A O 1
ATOM 3881 N N . LYS A 1 496 ? 3.833 15.010 21.536 1.00 95.00 496 LYS A N 1
ATOM 3882 C CA . LYS A 1 496 ? 3.616 15.078 22.981 1.00 95.00 496 LYS A CA 1
ATOM 3883 C C . LYS A 1 496 ? 4.069 16.427 23.552 1.00 95.00 496 LYS A C 1
ATOM 3885 O O . LYS A 1 496 ? 5.176 16.896 23.291 1.00 95.00 496 LYS A O 1
ATOM 3890 N N . HIS A 1 497 ? 3.238 17.006 24.409 1.00 94.88 497 HIS A N 1
ATOM 3891 C CA . HIS A 1 497 ? 3.527 18.205 25.193 1.00 94.88 497 HIS A CA 1
ATOM 3892 C C . HIS A 1 497 ? 4.267 17.892 26.498 1.00 94.88 497 HIS A C 1
ATOM 3894 O O . HIS A 1 497 ? 4.257 16.764 27.003 1.00 94.88 497 HIS A O 1
ATOM 3900 N N . ASP A 1 498 ? 4.884 18.919 27.086 1.00 93.06 498 ASP A N 1
ATOM 3901 C CA . ASP A 1 498 ? 5.609 18.797 28.361 1.00 93.06 498 ASP A CA 1
ATOM 3902 C C . ASP A 1 498 ? 4.680 18.467 29.543 1.00 93.06 498 ASP A C 1
ATOM 3904 O O . ASP A 1 498 ? 5.102 17.848 30.519 1.00 93.06 498 ASP A O 1
ATOM 3908 N N . ASP A 1 499 ? 3.396 18.811 29.433 1.00 92.19 499 ASP A N 1
ATOM 3909 C CA . ASP A 1 499 ? 2.356 18.499 30.415 1.00 92.19 499 ASP A CA 1
ATOM 3910 C C . ASP A 1 499 ? 1.774 17.076 30.285 1.00 92.19 499 ASP A C 1
ATOM 3912 O O . ASP A 1 499 ? 0.946 16.677 31.107 1.00 92.19 499 ASP A O 1
ATOM 3916 N N . GLY A 1 500 ? 2.223 16.304 29.287 1.00 92.25 500 GLY A N 1
ATOM 3917 C CA . GLY A 1 500 ? 1.779 14.935 29.024 1.00 92.25 500 GLY A CA 1
ATOM 3918 C C . GLY A 1 500 ? 0.636 14.795 28.016 1.00 92.25 500 GLY A C 1
ATOM 3919 O O . GLY A 1 500 ? 0.261 13.661 27.717 1.00 92.25 500 GLY A O 1
ATOM 3920 N N . SER A 1 501 ? 0.099 15.898 27.491 1.00 95.00 501 SER A N 1
ATOM 3921 C CA . SER A 1 501 ? -0.968 15.889 26.483 1.00 95.00 501 SER A CA 1
ATOM 3922 C C . SER A 1 501 ? -0.450 15.683 25.055 1.00 95.00 501 SER A C 1
ATOM 3924 O O . SER A 1 501 ? 0.749 15.779 24.795 1.00 95.00 501 SER A O 1
ATOM 3926 N N . TYR A 1 502 ? -1.353 15.388 24.118 1.00 95.12 502 TYR A N 1
ATOM 3927 C CA . TYR A 1 502 ? -1.048 15.223 22.692 1.00 95.12 502 TYR A CA 1
ATOM 3928 C C . TYR A 1 502 ? -1.907 16.162 21.843 1.00 95.12 502 TYR A C 1
ATOM 3930 O O . TYR A 1 502 ? -3.043 16.471 22.198 1.00 95.12 502 TYR A O 1
ATOM 3938 N N . SER A 1 503 ? -1.370 16.609 20.711 1.00 92.62 503 SER A N 1
ATOM 3939 C CA . SER A 1 503 ? -2.038 17.512 19.752 1.00 92.62 503 SER A CA 1
ATOM 3940 C C . SER A 1 503 ? -1.646 17.146 18.317 1.00 92.62 503 SER A C 1
ATOM 3942 O O . SER A 1 503 ? -0.766 16.307 18.134 1.00 92.62 503 SER A O 1
ATOM 3944 N N . ALA A 1 504 ? -2.276 17.743 17.306 1.00 87.25 504 ALA A N 1
ATOM 3945 C CA . ALA A 1 504 ? -1.989 17.423 15.908 1.00 87.25 504 ALA A CA 1
ATOM 3946 C C . ALA A 1 504 ? -0.549 17.788 15.514 1.00 87.25 504 ALA A C 1
ATOM 3948 O O . ALA A 1 504 ? 0.128 16.997 14.856 1.00 87.25 504 ALA A O 1
ATOM 3949 N N . PHE A 1 505 ? -0.054 18.945 15.965 1.00 88.38 505 PHE A N 1
ATOM 3950 C CA . PHE A 1 505 ? 1.274 19.459 15.611 1.00 88.38 505 PHE A CA 1
ATOM 3951 C C . PHE A 1 505 ? 2.240 19.525 16.802 1.00 88.38 505 PHE A C 1
ATOM 3953 O O . PHE A 1 505 ? 3.309 20.130 16.724 1.00 88.38 505 PHE A O 1
ATOM 3960 N N . GLY A 1 506 ? 1.904 18.867 17.914 1.00 89.75 506 GLY A N 1
ATOM 3961 C CA . GLY A 1 506 ? 2.762 18.821 19.095 1.00 89.75 506 GLY A CA 1
ATOM 3962 C C . GLY A 1 506 ? 2.968 20.203 19.703 1.00 89.75 506 GLY A C 1
ATOM 3963 O O . GLY A 1 506 ? 2.033 20.984 19.837 1.00 89.75 506 GLY A O 1
ATOM 3964 N N . LYS A 1 507 ? 4.216 20.526 20.050 1.00 89.38 507 LYS A N 1
ATOM 3965 C CA . LYS A 1 507 ? 4.572 21.799 20.703 1.00 89.38 507 LYS A CA 1
ATOM 3966 C C . LYS A 1 507 ? 4.350 23.045 19.837 1.00 89.38 507 LYS A C 1
ATOM 3968 O O . LYS A 1 507 ? 4.470 24.153 20.349 1.00 89.38 507 LYS A O 1
ATOM 3973 N N . SER A 1 508 ? 4.073 22.879 18.542 1.00 86.62 508 SER A N 1
ATOM 3974 C CA . SER A 1 508 ? 3.653 23.981 17.672 1.00 86.62 508 SER A CA 1
ATOM 3975 C C . SER A 1 508 ? 2.230 24.452 17.980 1.00 86.62 508 SER A C 1
ATOM 3977 O O . SER A 1 508 ? 1.919 25.617 17.743 1.00 86.62 508 SER A O 1
ATOM 3979 N N . ASP A 1 509 ? 1.384 23.580 18.535 1.00 86.44 509 ASP A N 1
ATOM 3980 C CA . ASP A 1 509 ? 0.073 23.958 19.051 1.00 86.44 509 ASP A CA 1
ATOM 3981 C C . ASP A 1 509 ? 0.213 24.557 20.459 1.00 86.44 509 ASP A C 1
ATOM 3983 O O . ASP A 1 509 ? 1.010 24.102 21.274 1.00 86.44 509 ASP A O 1
ATOM 3987 N N . ASN A 1 510 ? -0.602 25.560 20.792 1.00 86.44 510 ASN A N 1
ATOM 3988 C CA . ASN A 1 510 ? -0.519 26.225 22.102 1.00 86.44 510 ASN A CA 1
ATOM 3989 C C . ASN A 1 510 ? -0.970 25.339 23.280 1.00 86.44 510 ASN A C 1
ATOM 3991 O O . ASN A 1 510 ? -0.661 25.647 24.429 1.00 86.44 510 ASN A O 1
ATOM 3995 N N . GLN A 1 511 ? -1.763 24.297 23.018 1.00 90.00 511 GLN A N 1
ATOM 3996 C CA . GLN A 1 511 ? -2.324 23.409 24.038 1.00 90.00 511 GLN A CA 1
ATOM 3997 C C . GLN A 1 511 ? -2.630 22.024 23.455 1.00 90.00 511 GLN A C 1
ATOM 3999 O O . GLN A 1 511 ? -2.921 21.895 22.263 1.00 90.00 511 GLN A O 1
ATOM 4004 N N . GLY A 1 512 ? -2.628 21.001 24.311 1.00 90.88 512 GLY A N 1
ATOM 4005 C CA . GLY A 1 512 ? -3.059 19.650 23.959 1.00 90.88 512 GLY A CA 1
ATOM 4006 C C . GLY A 1 512 ? -4.548 19.534 23.634 1.00 90.88 512 GLY A C 1
ATOM 4007 O O . GLY A 1 512 ? -5.358 20.388 24.000 1.00 90.88 512 GLY A O 1
ATOM 4008 N N . ASN A 1 513 ? -4.912 18.439 22.966 1.00 92.75 513 ASN A N 1
ATOM 4009 C CA . ASN A 1 513 ? -6.286 18.096 22.626 1.00 92.75 513 ASN A CA 1
ATOM 4010 C C . ASN A 1 513 ? -6.833 16.984 23.538 1.00 92.75 513 ASN A C 1
ATOM 4012 O O . ASN A 1 513 ? -6.216 15.922 23.665 1.00 92.75 513 ASN A O 1
ATOM 4016 N N . THR A 1 514 ? -8.006 17.195 24.148 1.00 92.19 514 THR A N 1
ATOM 4017 C CA . THR A 1 514 ? -8.610 16.224 25.083 1.00 92.19 514 THR A CA 1
ATOM 4018 C C . THR A 1 514 ? -8.937 14.886 24.420 1.00 92.19 514 THR A C 1
ATOM 4020 O O . THR A 1 514 ? -8.619 13.831 24.973 1.00 92.19 514 THR A O 1
ATOM 4023 N N . TRP A 1 515 ? -9.551 14.917 23.236 1.00 91.75 515 TRP A N 1
ATOM 4024 C CA . TRP A 1 515 ? -9.967 13.716 22.514 1.00 91.75 515 TRP A CA 1
ATOM 4025 C C . TRP A 1 515 ? -8.755 12.904 22.038 1.00 91.75 515 TRP A C 1
ATOM 4027 O O . TRP A 1 515 ? -8.652 11.712 22.340 1.00 91.75 515 TRP A O 1
ATOM 4037 N N . LEU A 1 516 ? -7.786 13.562 21.390 1.00 91.81 516 LEU A N 1
ATOM 4038 C CA . LEU A 1 516 ? -6.580 12.912 20.874 1.00 91.81 516 LEU A CA 1
ATOM 4039 C C . LEU A 1 516 ? -5.735 12.333 22.010 1.00 91.81 516 LEU A C 1
ATOM 4041 O O . LEU A 1 516 ? -5.258 11.208 21.908 1.00 91.81 516 LEU A O 1
ATOM 4045 N N . THR A 1 517 ? -5.599 13.052 23.129 1.00 94.69 517 THR A N 1
ATOM 4046 C CA . THR A 1 517 ? -4.870 12.558 24.308 1.00 94.69 517 THR A CA 1
ATOM 4047 C C . THR A 1 517 ? -5.499 11.274 24.856 1.00 94.69 517 THR A C 1
ATOM 4049 O O . THR A 1 517 ? -4.781 10.325 25.177 1.00 94.69 517 THR A O 1
ATOM 4052 N N . ALA A 1 518 ? -6.833 11.200 24.920 1.00 93.38 518 ALA A N 1
ATOM 4053 C CA . ALA A 1 518 ? -7.532 9.987 25.335 1.00 93.38 518 ALA A CA 1
ATOM 4054 C C . ALA A 1 518 ? -7.368 8.841 24.322 1.00 93.38 518 ALA A C 1
ATOM 4056 O O . ALA A 1 518 ? -7.137 7.701 24.728 1.00 93.38 518 ALA A O 1
ATOM 4057 N N . PHE A 1 519 ? -7.424 9.136 23.020 1.00 92.06 519 PHE A N 1
ATOM 4058 C CA . PHE A 1 519 ? -7.230 8.144 21.960 1.00 92.06 519 PHE A CA 1
ATOM 4059 C C . PHE A 1 519 ? -5.805 7.570 21.933 1.00 92.06 519 PHE A C 1
ATOM 4061 O O . PHE A 1 519 ? -5.627 6.353 21.819 1.00 92.06 519 PHE A O 1
ATOM 4068 N N . VAL A 1 520 ? -4.788 8.417 22.120 1.00 94.38 520 VAL A N 1
ATOM 4069 C CA . VAL A 1 520 ? -3.384 8.002 22.249 1.00 94.38 520 VAL A CA 1
ATOM 4070 C C . VAL A 1 520 ? -3.204 7.129 23.486 1.00 94.38 520 VAL A C 1
ATOM 4072 O O . VAL A 1 520 ? -2.660 6.032 23.380 1.00 94.38 520 VAL A O 1
ATOM 4075 N N . ALA A 1 521 ? -3.704 7.565 24.649 1.00 94.00 521 ALA A N 1
ATOM 4076 C CA . ALA A 1 521 ? -3.591 6.799 25.888 1.00 94.00 521 ALA A CA 1
ATOM 4077 C C . ALA A 1 521 ? -4.231 5.408 25.752 1.00 94.00 521 ALA A C 1
ATOM 4079 O O . ALA A 1 521 ? -3.592 4.411 26.088 1.00 94.00 521 ALA A O 1
ATOM 4080 N N . ARG A 1 522 ? -5.451 5.344 25.199 1.00 92.12 522 ARG A N 1
ATOM 4081 C CA . ARG A 1 522 ? -6.180 4.106 24.879 1.00 92.12 522 ARG A CA 1
ATOM 4082 C C . ARG A 1 522 ? -5.346 3.171 24.005 1.00 92.12 522 ARG A C 1
ATOM 4084 O O . ARG A 1 522 ? -5.099 2.028 24.384 1.00 92.12 522 ARG A O 1
ATOM 4091 N N . SER A 1 523 ? -4.889 3.669 22.859 1.00 93.19 523 SER A N 1
ATOM 4092 C CA . SER A 1 523 ? -4.163 2.879 21.861 1.00 93.19 523 SER A CA 1
ATOM 4093 C C . SER A 1 523 ? -2.812 2.400 22.390 1.00 93.19 523 SER A C 1
ATOM 4095 O O . SER A 1 523 ? -2.466 1.234 22.229 1.00 93.19 523 SER A O 1
ATOM 4097 N N . PHE A 1 524 ? -2.073 3.251 23.107 1.00 94.56 524 PHE A N 1
ATOM 4098 C CA . PHE A 1 524 ? -0.814 2.871 23.752 1.00 94.56 524 PHE A CA 1
ATOM 4099 C C . PHE A 1 524 ? -1.021 1.789 24.812 1.00 94.56 524 PHE A C 1
ATOM 4101 O O . PHE A 1 524 ? -0.248 0.838 24.895 1.00 94.56 524 PHE A O 1
ATOM 4108 N N . GLY A 1 525 ? -2.080 1.880 25.615 1.00 92.12 525 GLY A N 1
ATOM 4109 C CA . GLY A 1 525 ? -2.364 0.828 26.583 1.00 92.12 525 GLY A CA 1
ATOM 4110 C C . GLY A 1 525 ? -2.681 -0.513 25.927 1.00 92.12 525 GLY A C 1
ATOM 4111 O O . GLY A 1 525 ? -2.190 -1.539 26.394 1.00 92.12 525 GLY A O 1
ATOM 4112 N N . GLN A 1 526 ? -3.421 -0.529 24.818 1.00 89.75 526 GLN A N 1
ATOM 4113 C CA . GLN A 1 526 ? -3.685 -1.770 24.088 1.00 89.75 526 GLN A CA 1
ATOM 4114 C C . GLN A 1 526 ? -2.428 -2.327 23.394 1.00 89.75 526 GLN A C 1
ATOM 4116 O O . GLN A 1 526 ? -2.141 -3.524 23.501 1.00 89.75 526 GLN A O 1
ATOM 4121 N N . ALA A 1 527 ? -1.633 -1.462 22.757 1.00 92.94 527 ALA A N 1
ATOM 4122 C CA . ALA A 1 527 ? -0.379 -1.826 22.095 1.00 92.94 527 ALA A CA 1
ATOM 4123 C C . ALA A 1 527 ? 0.689 -2.359 23.066 1.00 92.94 527 ALA A C 1
ATOM 4125 O O . ALA A 1 527 ? 1.574 -3.101 22.644 1.00 92.94 527 ALA A O 1
ATOM 4126 N N . SER A 1 528 ? 0.587 -2.057 24.368 1.00 91.88 528 SER A N 1
ATOM 4127 C CA . SER A 1 528 ? 1.535 -2.527 25.394 1.00 91.88 528 SER A CA 1
ATOM 4128 C C . SER A 1 528 ? 1.588 -4.052 25.553 1.00 91.88 528 SER A C 1
ATOM 4130 O O . SER A 1 528 ? 2.523 -4.581 26.150 1.00 91.88 528 SER A O 1
ATOM 4132 N N . SER A 1 529 ? 0.593 -4.763 25.012 1.00 89.50 529 SER A N 1
ATOM 4133 C CA . SER A 1 529 ? 0.578 -6.227 24.940 1.00 89.50 529 SER A CA 1
ATOM 4134 C C . SER A 1 529 ? 1.451 -6.805 23.816 1.00 89.50 529 SER A C 1
ATOM 4136 O O . SER A 1 529 ? 1.778 -7.988 23.869 1.00 89.50 529 SER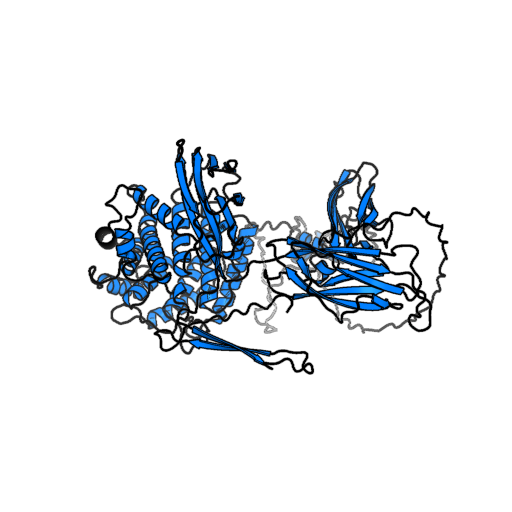 A O 1
ATOM 4138 N N . HIS A 1 530 ? 1.852 -5.981 22.841 1.00 89.94 530 HIS A N 1
ATOM 4139 C CA . HIS A 1 530 ? 2.623 -6.380 21.658 1.00 89.94 530 HIS A CA 1
ATOM 4140 C C . HIS A 1 530 ? 4.008 -5.714 21.600 1.00 89.94 530 HIS A C 1
ATOM 4142 O O . HIS A 1 530 ? 4.985 -6.344 21.205 1.00 89.94 530 HIS A O 1
ATOM 4148 N N . ILE A 1 531 ? 4.116 -4.445 22.011 1.00 93.69 531 ILE A N 1
ATOM 4149 C CA . ILE A 1 531 ? 5.362 -3.666 21.981 1.00 93.69 531 ILE A CA 1
ATOM 4150 C C . ILE A 1 531 ? 5.677 -3.039 23.342 1.00 93.69 531 ILE A C 1
ATOM 4152 O O . ILE A 1 531 ? 4.794 -2.803 24.167 1.00 93.69 531 ILE A O 1
ATOM 4156 N N . TYR A 1 532 ? 6.954 -2.721 23.574 1.00 94.12 532 TYR A N 1
ATOM 4157 C CA . TYR A 1 532 ? 7.358 -1.968 24.759 1.00 94.12 532 TYR A CA 1
ATOM 4158 C C . TYR A 1 532 ? 6.843 -0.527 24.684 1.00 94.12 532 TYR A C 1
ATOM 4160 O O . TYR A 1 532 ? 7.190 0.223 23.771 1.00 94.12 532 TYR A O 1
ATOM 4168 N N . ILE A 1 533 ? 6.056 -0.130 25.684 1.00 94.25 533 ILE A N 1
ATOM 4169 C CA . ILE A 1 533 ? 5.553 1.234 25.853 1.00 94.25 533 ILE A CA 1
ATOM 4170 C C . ILE A 1 533 ? 5.915 1.712 27.253 1.00 94.25 533 ILE A C 1
ATOM 4172 O O . ILE A 1 533 ? 5.665 1.023 28.246 1.00 94.25 533 ILE A O 1
ATOM 4176 N N . ASN A 1 534 ? 6.493 2.912 27.341 1.00 93.06 534 ASN A N 1
ATOM 4177 C CA . ASN A 1 534 ? 6.799 3.510 28.631 1.00 93.06 534 ASN A CA 1
ATOM 4178 C C . ASN A 1 534 ? 5.485 3.867 29.347 1.00 93.06 534 ASN A C 1
ATOM 4180 O O . ASN A 1 534 ? 4.708 4.702 28.874 1.00 93.06 534 ASN A O 1
ATOM 4184 N N . LYS A 1 535 ? 5.252 3.252 30.512 1.00 90.75 535 LYS A N 1
ATOM 4185 C CA . LYS A 1 535 ? 4.048 3.464 31.329 1.00 90.75 535 LYS A CA 1
ATOM 4186 C C . LYS A 1 535 ? 3.879 4.923 31.758 1.00 90.75 535 LYS A C 1
ATOM 4188 O O . LYS A 1 535 ? 2.740 5.370 31.890 1.00 90.75 535 LYS A O 1
ATOM 4193 N N . ASP A 1 536 ? 4.969 5.677 31.890 1.00 92.62 536 ASP A N 1
ATOM 4194 C CA . ASP A 1 536 ? 4.927 7.099 32.241 1.00 92.62 536 ASP A CA 1
ATOM 4195 C C . ASP A 1 536 ? 4.226 7.932 31.163 1.00 92.62 536 ASP A C 1
ATOM 4197 O O . ASP A 1 536 ? 3.562 8.919 31.469 1.00 92.62 536 ASP A O 1
ATOM 4201 N N . HIS A 1 537 ? 4.318 7.538 29.889 1.00 93.75 537 HIS A N 1
ATOM 4202 C CA . HIS A 1 537 ? 3.661 8.262 28.797 1.00 93.75 537 HIS A CA 1
ATOM 4203 C C . HIS A 1 537 ? 2.137 8.152 28.879 1.00 93.75 537 HIS A C 1
ATOM 4205 O O . HIS A 1 537 ? 1.444 9.145 28.671 1.00 93.75 537 HIS A O 1
ATOM 4211 N N . VAL A 1 538 ? 1.625 6.972 29.238 1.00 92.44 538 VAL A N 1
ATOM 4212 C CA . VAL A 1 538 ? 0.191 6.758 29.475 1.00 92.44 538 VAL A CA 1
ATOM 4213 C C . VAL A 1 538 ? -0.227 7.429 30.784 1.00 92.44 538 VAL A C 1
ATOM 4215 O O . VAL A 1 538 ? -1.238 8.123 30.826 1.00 92.44 538 VAL A O 1
ATOM 4218 N N . HIS A 1 539 ? 0.570 7.293 31.847 1.00 91.69 539 HIS A N 1
ATOM 4219 C CA . HIS A 1 539 ? 0.270 7.886 33.150 1.00 91.69 539 HIS A CA 1
ATOM 4220 C C . HIS A 1 539 ? 0.172 9.418 33.100 1.00 91.69 539 HIS A C 1
ATOM 4222 O O . HIS A 1 539 ? -0.797 9.986 33.602 1.00 91.69 539 HIS A O 1
ATOM 4228 N N . ASN A 1 540 ? 1.122 10.089 32.446 1.00 94.00 540 ASN A N 1
ATOM 4229 C CA . ASN A 1 540 ? 1.119 11.547 32.310 1.00 94.00 540 ASN A CA 1
ATOM 4230 C C . ASN A 1 540 ? -0.091 12.050 31.507 1.00 94.00 540 ASN A C 1
ATOM 4232 O O . ASN A 1 540 ? -0.714 13.034 31.902 1.00 94.00 540 ASN A O 1
ATOM 4236 N N . ALA A 1 541 ? -0.481 11.339 30.444 1.00 94.50 541 ALA A N 1
ATOM 4237 C CA . ALA A 1 541 ? -1.685 11.655 29.676 1.00 94.50 541 ALA A CA 1
ATOM 4238 C C . ALA A 1 541 ? -2.957 11.545 30.539 1.00 94.50 541 ALA A C 1
ATOM 4240 O O . ALA A 1 541 ? -3.822 12.420 30.504 1.00 94.50 541 ALA A O 1
ATOM 4241 N N . LEU A 1 542 ? -3.052 10.506 31.376 1.00 92.81 542 LEU A N 1
ATOM 4242 C CA . LEU A 1 542 ? -4.170 10.321 32.307 1.00 92.81 542 LEU A CA 1
ATOM 4243 C C . LEU A 1 542 ? -4.225 11.414 33.385 1.00 92.81 542 LEU A C 1
ATOM 4245 O O . LEU A 1 542 ? -5.307 11.929 33.671 1.00 92.81 542 LEU A O 1
ATOM 4249 N N . LEU A 1 543 ? -3.078 11.806 33.954 1.00 92.94 543 LEU A N 1
ATOM 4250 C CA . LEU A 1 543 ? -2.995 12.918 34.910 1.00 92.94 543 LEU A CA 1
ATOM 4251 C C . LEU A 1 543 ? -3.448 14.239 34.281 1.00 92.94 543 LEU A C 1
ATOM 4253 O O . LEU A 1 543 ? -4.130 15.035 34.928 1.00 92.94 543 LEU A O 1
ATOM 4257 N N . TRP A 1 544 ? -3.085 14.476 33.021 1.00 94.69 544 TRP A N 1
ATOM 4258 C CA . TRP A 1 544 ? -3.520 15.657 32.286 1.00 94.69 544 TRP A CA 1
ATOM 4259 C C . TRP A 1 544 ? -5.033 15.657 32.035 1.00 94.69 544 TRP A C 1
ATOM 4261 O O . TRP A 1 544 ? -5.695 16.661 32.302 1.00 94.69 544 TRP A O 1
ATOM 4271 N N . LEU A 1 545 ? -5.605 14.522 31.613 1.00 93.81 545 LEU A N 1
ATOM 4272 C CA . LEU A 1 545 ? -7.055 14.369 31.442 1.00 93.81 545 LEU A CA 1
ATOM 4273 C C . LEU A 1 545 ? -7.803 14.597 32.762 1.00 93.81 545 LEU A C 1
ATOM 4275 O O . LEU A 1 545 ? -8.842 15.251 32.777 1.00 93.81 545 LEU A O 1
ATOM 4279 N N . GLN A 1 546 ? -7.259 14.114 33.884 1.00 92.62 546 GLN A N 1
ATOM 4280 C CA . GLN A 1 546 ? -7.847 14.314 35.210 1.00 92.62 546 GLN A CA 1
ATOM 4281 C C . GLN A 1 546 ? -7.916 15.798 35.600 1.00 92.62 546 GLN A C 1
ATOM 4283 O O . GLN A 1 546 ? -8.909 16.224 36.188 1.00 92.62 546 GLN A O 1
ATOM 4288 N N . LYS A 1 547 ? -6.899 16.600 35.254 1.00 92.38 547 LYS A N 1
ATOM 4289 C CA . LYS A 1 547 ? -6.897 18.055 35.502 1.00 92.38 547 LYS A CA 1
ATOM 4290 C C . LYS A 1 547 ? -7.974 18.802 34.707 1.00 92.38 547 LYS A C 1
ATOM 4292 O O . LYS A 1 547 ? -8.413 19.856 35.151 1.00 92.38 547 LYS A O 1
ATOM 4297 N N . HIS A 1 548 ? -8.414 18.242 33.582 1.00 92.75 548 HIS A N 1
ATOM 4298 C CA . HIS A 1 548 ? -9.445 18.806 32.705 1.00 92.75 548 HIS A CA 1
ATOM 4299 C C . HIS A 1 548 ? -10.833 18.166 32.917 1.00 92.75 548 HIS A C 1
ATOM 4301 O O . HIS A 1 548 ? -11.729 18.298 32.078 1.00 92.75 548 HIS A O 1
ATOM 4307 N N . GLN A 1 549 ? -11.035 17.472 34.045 1.00 93.75 549 GLN A N 1
ATOM 4308 C CA . GLN A 1 549 ? -12.349 16.995 34.475 1.00 93.75 549 GLN A CA 1
ATOM 4309 C C . GLN A 1 549 ? -13.090 18.100 35.248 1.00 93.75 549 GLN A C 1
ATOM 4311 O O . GLN A 1 549 ? -12.589 18.636 36.236 1.00 93.75 549 GLN A O 1
ATOM 4316 N N . LEU A 1 550 ? -14.310 18.422 34.822 1.00 92.38 550 LEU A N 1
ATOM 4317 C CA . LEU A 1 550 ? -15.166 19.428 35.453 1.00 92.38 550 LEU A CA 1
ATOM 4318 C C . LEU A 1 550 ? -15.720 18.939 36.807 1.00 92.38 550 LEU A C 1
ATOM 4320 O O . LEU A 1 550 ? -15.838 17.729 37.025 1.00 92.38 550 LEU A O 1
ATOM 4324 N N . PRO A 1 551 ? -16.180 19.844 37.699 1.00 88.62 551 PRO A N 1
ATOM 4325 C CA . PRO A 1 551 ? -16.831 19.466 38.961 1.00 88.62 551 PRO A CA 1
ATOM 4326 C C . PRO A 1 551 ? -18.086 18.595 38.790 1.00 88.62 551 PRO A C 1
ATOM 4328 O O . PRO A 1 551 ? -18.428 17.816 39.678 1.00 88.62 551 PRO A O 1
ATOM 4331 N N . SER A 1 552 ? -18.757 18.693 37.636 1.00 87.50 552 SER A N 1
ATOM 4332 C CA . SER A 1 552 ? -19.872 17.817 37.248 1.00 87.50 552 SER A CA 1
ATOM 4333 C C . SER A 1 552 ? -19.446 16.360 37.014 1.00 87.50 552 SER A C 1
ATOM 4335 O O . SER A 1 552 ? -20.290 15.466 37.000 1.00 87.50 552 SER A O 1
ATOM 4337 N N . GLY A 1 553 ? -18.146 16.115 36.839 1.00 88.88 553 GLY A N 1
ATOM 4338 C CA . GLY A 1 553 ? -17.551 14.835 36.469 1.00 88.88 553 GLY A CA 1
ATOM 4339 C C . GLY A 1 553 ? -17.339 14.652 34.965 1.00 88.88 553 GLY A C 1
ATOM 4340 O O . GLY A 1 553 ? -16.655 13.709 34.574 1.00 88.88 553 GLY A O 1
ATOM 4341 N N . CYS A 1 554 ? -17.880 15.541 34.129 1.00 91.56 554 CYS A N 1
ATOM 4342 C CA . CYS A 1 554 ? -17.703 15.498 32.677 1.00 91.56 554 CYS A CA 1
ATOM 4343 C C . CYS A 1 554 ? -16.326 16.049 32.261 1.00 91.56 554 CYS A C 1
ATOM 4345 O O . CYS A 1 554 ? -15.724 16.827 33.001 1.00 91.56 554 CYS A O 1
ATOM 4347 N N . PHE A 1 555 ? -15.828 15.682 31.082 1.00 92.75 555 PHE A N 1
ATOM 4348 C CA . PHE A 1 555 ? -14.547 16.178 30.562 1.00 92.75 555 PHE A CA 1
ATOM 4349 C C . PHE A 1 555 ? -14.718 17.441 29.724 1.00 92.75 555 PHE A C 1
ATOM 4351 O O . PHE A 1 555 ? -15.629 17.535 28.905 1.00 92.75 555 PHE A O 1
ATOM 4358 N N . GLN A 1 556 ? -13.823 18.409 29.916 1.00 90.75 556 GLN A N 1
ATOM 4359 C CA . GLN A 1 556 ? -13.800 19.631 29.122 1.00 90.75 556 GLN A CA 1
ATOM 4360 C C . GLN A 1 556 ? -13.149 19.378 27.753 1.00 90.75 556 GLN A C 1
ATOM 4362 O O . GLN A 1 556 ? -12.077 18.775 27.664 1.00 90.75 556 GLN A O 1
ATOM 4367 N N . ASN A 1 557 ? -13.777 19.874 26.684 1.00 88.00 557 ASN A N 1
ATOM 4368 C CA . ASN A 1 557 ? -13.174 19.877 25.354 1.00 88.00 557 ASN A CA 1
ATOM 4369 C C . ASN A 1 557 ? -12.140 21.012 25.264 1.00 88.00 557 ASN A C 1
ATOM 4371 O O . ASN A 1 557 ? -12.499 22.186 25.365 1.00 88.00 557 ASN A O 1
ATOM 4375 N N . VAL A 1 558 ? -10.865 20.650 25.134 1.00 89.19 558 VAL A N 1
ATOM 4376 C CA . VAL A 1 558 ? -9.718 21.564 25.050 1.00 89.19 558 VAL A CA 1
ATOM 4377 C C . VAL A 1 558 ? -8.882 21.169 23.837 1.00 89.19 558 VAL A C 1
ATOM 4379 O O . VAL A 1 558 ? -8.829 19.991 23.480 1.00 89.19 558 VAL A O 1
ATOM 4382 N N . GLY A 1 559 ? -8.231 22.153 23.218 1.00 83.62 559 GLY A N 1
ATOM 4383 C CA . GLY A 1 559 ? -7.422 21.971 22.016 1.00 83.62 559 GLY A CA 1
ATOM 4384 C C . GLY A 1 559 ? -8.217 22.075 20.720 1.00 83.62 559 GLY A C 1
ATOM 4385 O O . GLY A 1 559 ? -9.441 22.179 20.713 1.00 83.62 559 GLY A O 1
ATOM 4386 N N . LYS A 1 560 ? -7.485 22.080 19.608 1.00 79.62 560 LYS A N 1
ATOM 4387 C CA . LYS A 1 560 ? -8.046 21.995 18.259 1.00 79.62 560 LYS A CA 1
ATOM 4388 C C . LYS A 1 560 ? -7.783 20.595 17.721 1.00 79.62 560 LYS A C 1
ATOM 4390 O O . LYS A 1 560 ? -6.754 20.006 18.044 1.00 79.62 560 LYS A O 1
ATOM 4395 N N . LEU A 1 561 ? -8.749 20.060 16.989 1.00 74.88 561 LEU A N 1
ATOM 4396 C CA . LEU A 1 561 ? -8.615 18.826 16.227 1.00 74.88 561 LEU A CA 1
ATOM 4397 C C . LEU A 1 561 ? -8.962 19.184 14.785 1.00 74.88 561 LEU A C 1
ATOM 4399 O O . LEU A 1 561 ? -9.981 19.841 14.561 1.00 74.88 561 LEU A O 1
ATOM 4403 N N . PHE A 1 562 ? -8.108 18.821 13.838 1.00 69.44 562 PHE A N 1
ATOM 4404 C CA . PHE A 1 562 ? -8.284 19.221 12.444 1.00 69.44 562 PHE A CA 1
ATOM 4405 C C . PHE A 1 562 ? -9.021 18.140 11.646 1.00 69.44 562 PHE A C 1
ATOM 4407 O O . PHE A 1 562 ? -9.888 18.456 10.829 1.00 69.44 562 PHE A O 1
ATOM 4414 N N . ASN A 1 563 ? -8.753 16.871 11.934 1.00 66.12 563 ASN A N 1
ATOM 4415 C CA . ASN A 1 563 ? -9.409 15.734 11.313 1.00 66.12 563 ASN A CA 1
ATOM 4416 C C . ASN A 1 563 ? -10.727 15.376 12.036 1.00 66.12 563 ASN A C 1
ATOM 4418 O O . ASN A 1 563 ? -10.721 14.740 13.093 1.00 66.12 563 ASN A O 1
ATOM 4422 N N . ASN A 1 564 ? -11.868 15.776 11.459 1.00 66.69 564 ASN A N 1
ATOM 4423 C CA . ASN A 1 564 ? -13.191 15.427 11.999 1.00 66.69 564 ASN A CA 1
ATOM 4424 C C . ASN A 1 564 ? -13.516 13.933 11.801 1.00 66.69 564 ASN A C 1
ATOM 4426 O O . ASN A 1 564 ? -14.169 13.348 12.662 1.00 66.69 564 ASN A O 1
ATOM 4430 N N . ASP A 1 565 ? -12.985 13.301 10.749 1.00 61.66 565 ASP A N 1
ATOM 4431 C CA . ASP A 1 565 ? -13.152 11.866 10.455 1.00 61.66 565 ASP A CA 1
ATOM 4432 C C . ASP A 1 565 ? -12.498 10.978 11.518 1.00 61.66 565 ASP A C 1
ATOM 4434 O O . ASP A 1 565 ? -12.908 9.840 11.751 1.00 61.66 565 ASP A O 1
ATOM 4438 N N . LEU A 1 566 ? -11.471 11.508 12.185 1.00 62.44 566 LEU A N 1
ATOM 4439 C CA . LEU A 1 566 ? -10.831 10.867 13.324 1.00 62.44 566 LEU A CA 1
ATOM 4440 C C . LEU A 1 566 ? -11.638 11.062 14.615 1.00 62.44 566 LEU A C 1
ATOM 4442 O O . LEU A 1 566 ? -11.670 10.170 15.453 1.00 62.44 566 LEU A O 1
ATOM 4446 N N . LYS A 1 567 ? -12.313 12.206 14.775 1.00 65.56 567 LYS A N 1
ATOM 4447 C CA . LYS A 1 567 ? -13.152 12.521 15.945 1.00 65.56 567 LYS A CA 1
ATOM 4448 C C . LYS A 1 567 ? -14.400 11.635 16.027 1.00 65.56 567 LYS A C 1
ATOM 4450 O O . LYS A 1 567 ? -14.856 11.335 17.133 1.00 65.56 567 LYS A O 1
ATOM 4455 N N . GLY A 1 568 ? -14.947 11.257 14.869 1.00 67.31 568 GLY A N 1
ATOM 4456 C CA . GLY A 1 568 ? -16.223 10.552 14.756 1.00 67.31 568 GLY A CA 1
ATOM 4457 C C . GLY A 1 568 ? -17.407 11.404 15.226 1.00 67.31 568 GLY A C 1
ATOM 4458 O O . GLY A 1 568 ? -17.369 12.634 15.176 1.00 67.31 568 GLY A O 1
ATOM 4459 N N . GLY A 1 569 ? -18.449 10.755 15.751 1.00 61.28 569 GLY A N 1
ATOM 4460 C CA . GLY A 1 569 ? -19.665 11.412 16.265 1.00 61.28 569 GLY A CA 1
ATOM 4461 C C . GLY A 1 569 ? -19.500 12.230 17.561 1.00 61.28 569 GLY A C 1
ATOM 4462 O O . GLY A 1 569 ? -20.491 12.684 18.140 1.00 61.28 569 GLY A O 1
ATOM 4463 N N . VAL A 1 570 ? -18.274 12.396 18.069 1.00 70.00 570 VAL A N 1
ATOM 4464 C CA . VAL A 1 570 ? -18.003 13.131 19.310 1.00 70.00 570 VAL A CA 1
ATOM 4465 C C . VAL A 1 570 ? -18.031 14.631 19.048 1.00 70.00 570 VAL A C 1
ATOM 4467 O O . VAL A 1 570 ? -17.066 15.181 18.529 1.00 70.00 570 VAL A O 1
ATOM 4470 N N . ASP A 1 571 ? -19.089 15.327 19.456 1.00 72.25 571 ASP A N 1
ATOM 4471 C CA . ASP A 1 571 ? -19.178 16.783 19.257 1.00 72.25 571 ASP A CA 1
ATOM 4472 C C . ASP A 1 571 ? -19.518 17.595 20.508 1.00 72.25 571 ASP A C 1
ATOM 4474 O O . ASP A 1 571 ? -19.143 18.760 20.634 1.00 72.25 571 ASP A O 1
ATOM 4478 N N . ASP A 1 572 ? -20.125 16.957 21.501 1.00 78.88 572 ASP A N 1
ATOM 4479 C CA . ASP A 1 572 ? -20.549 17.604 22.735 1.00 78.88 572 ASP A CA 1
ATOM 4480 C C . ASP A 1 572 ? -19.775 17.101 23.967 1.00 78.88 572 ASP A C 1
ATOM 4482 O O . ASP A 1 572 ? -18.974 16.163 23.942 1.00 78.88 572 ASP A O 1
ATOM 4486 N N . THR A 1 573 ? -20.012 17.750 25.105 1.00 85.38 573 THR A N 1
ATOM 4487 C CA . THR A 1 573 ? -19.369 17.388 26.374 1.00 85.38 573 THR A CA 1
ATOM 4488 C C . THR A 1 573 ? -19.721 15.962 26.822 1.00 85.38 573 THR A C 1
ATOM 4490 O O . THR A 1 573 ? -18.912 15.309 27.486 1.00 85.38 573 THR A O 1
ATOM 4493 N N . ILE A 1 574 ? -20.910 15.459 26.474 1.00 86.38 574 ILE A N 1
ATOM 4494 C CA . ILE A 1 574 ? -21.398 14.145 26.912 1.00 86.38 574 ILE A CA 1
ATOM 4495 C C . ILE A 1 574 ? -20.741 13.030 26.094 1.00 86.38 574 ILE A C 1
ATOM 4497 O O . ILE A 1 574 ? -20.184 12.108 26.686 1.00 86.38 574 ILE A O 1
ATOM 4501 N N . SER A 1 575 ? -20.735 13.136 24.766 1.00 87.25 575 SER A N 1
ATOM 4502 C CA . SER A 1 575 ? -20.043 12.228 23.842 1.00 87.25 575 SER A CA 1
ATOM 4503 C C . SER A 1 575 ? -18.546 12.166 24.133 1.00 87.25 575 SER A C 1
ATOM 4505 O O . SER A 1 575 ? -18.002 11.068 24.254 1.00 87.25 575 SER A O 1
ATOM 4507 N N . LEU A 1 576 ? -17.892 13.311 24.375 1.00 89.56 576 LEU A N 1
ATOM 4508 C CA . LEU A 1 576 ? -16.480 13.337 24.766 1.00 89.56 576 LEU A CA 1
ATOM 4509 C C . LEU A 1 576 ? -16.270 12.601 26.089 1.00 89.56 576 LEU A C 1
ATOM 4511 O O . LEU A 1 576 ? -15.357 11.787 26.218 1.00 89.56 576 LEU A O 1
ATOM 4515 N N . THR A 1 577 ? -17.141 12.842 27.070 1.00 91.94 577 THR A N 1
ATOM 4516 C CA . THR A 1 577 ? -17.065 12.151 28.360 1.00 91.94 577 THR A CA 1
ATOM 4517 C C . THR A 1 577 ? -17.274 10.649 28.202 1.00 91.94 577 THR A C 1
ATOM 4519 O O . THR A 1 577 ? -16.546 9.873 28.819 1.00 91.94 577 THR A O 1
ATOM 4522 N N . ALA A 1 578 ? -18.224 10.219 27.372 1.00 91.00 578 ALA A N 1
ATOM 4523 C CA . ALA A 1 578 ? -18.493 8.812 27.107 1.00 91.00 578 ALA A CA 1
ATOM 4524 C C . ALA A 1 578 ? -17.291 8.137 26.430 1.00 91.00 578 ALA A C 1
ATOM 4526 O O . ALA A 1 578 ? -16.865 7.072 26.877 1.00 91.00 578 ALA A O 1
ATOM 4527 N N . TYR A 1 579 ? -16.670 8.802 25.452 1.00 91.50 579 TYR A N 1
ATOM 4528 C CA . TYR A 1 579 ? -15.481 8.309 24.758 1.00 91.50 579 TYR A CA 1
ATOM 4529 C C . TYR A 1 579 ? -14.273 8.177 25.691 1.00 91.50 579 TYR A C 1
ATOM 4531 O O . TYR A 1 579 ? -13.662 7.111 25.782 1.00 91.50 579 TYR A O 1
ATOM 4539 N N . VAL A 1 580 ? -13.968 9.233 26.454 1.00 92.88 580 VAL A N 1
ATOM 4540 C CA . VAL A 1 580 ? -12.887 9.207 27.450 1.00 92.88 580 VAL A CA 1
ATOM 4541 C C . VAL A 1 580 ? -13.161 8.112 28.480 1.00 92.88 580 VAL A C 1
ATOM 4543 O O . VAL A 1 580 ? -12.261 7.355 28.825 1.00 92.88 580 VAL A O 1
ATOM 4546 N N . THR A 1 581 ? -14.407 7.951 28.931 1.00 92.12 581 THR A N 1
ATOM 4547 C CA . THR A 1 581 ? -14.770 6.886 29.878 1.00 92.12 581 THR A CA 1
ATOM 4548 C C . THR A 1 581 ? -14.554 5.495 29.280 1.00 92.12 581 THR A C 1
ATOM 4550 O O . THR A 1 581 ? -13.991 4.640 29.960 1.00 92.12 581 THR A O 1
ATOM 4553 N N . ALA A 1 582 ? -14.929 5.263 28.018 1.00 91.31 582 ALA A N 1
ATOM 4554 C CA . ALA A 1 582 ? -14.662 4.002 27.324 1.00 91.31 582 ALA A CA 1
ATOM 4555 C C . ALA A 1 582 ? -13.154 3.703 27.274 1.00 91.31 582 ALA A C 1
ATOM 4557 O O . ALA A 1 582 ? -12.728 2.623 27.684 1.00 91.31 582 ALA A O 1
ATOM 4558 N N . ALA A 1 583 ? -12.342 4.690 26.879 1.00 91.50 583 ALA A N 1
ATOM 4559 C CA . ALA A 1 583 ? -10.884 4.585 26.862 1.00 91.50 583 ALA A CA 1
ATOM 4560 C C . ALA A 1 583 ? -10.305 4.226 28.243 1.00 91.50 583 ALA A C 1
ATOM 4562 O O . ALA A 1 583 ? -9.491 3.311 28.356 1.00 91.50 583 ALA A O 1
ATOM 4563 N N . LEU A 1 584 ? -10.755 4.893 29.312 1.00 91.25 584 LEU A N 1
ATOM 4564 C CA . LEU A 1 584 ? -10.298 4.624 30.682 1.00 91.25 584 LEU A CA 1
ATOM 4565 C C . LEU A 1 584 ? -10.626 3.196 31.141 1.00 91.25 584 LEU A C 1
ATOM 4567 O O . LEU A 1 584 ? -9.820 2.564 31.829 1.00 91.25 584 LEU A O 1
ATOM 4571 N N . VAL A 1 585 ? -11.804 2.683 30.780 1.00 90.06 585 VAL A N 1
ATOM 4572 C CA . VAL A 1 585 ? -12.236 1.335 31.169 1.00 90.06 585 VAL A CA 1
ATOM 4573 C C . VAL A 1 585 ? -11.484 0.265 30.376 1.00 90.06 585 VAL A C 1
ATOM 4575 O O . VAL A 1 585 ? -11.069 -0.739 30.956 1.00 90.06 585 VAL A O 1
ATOM 4578 N N . GLU A 1 586 ? -11.234 0.484 29.083 1.00 87.69 586 GLU A N 1
ATOM 4579 C CA . GLU A 1 586 ? -10.420 -0.421 28.260 1.00 87.69 586 GLU A CA 1
ATOM 4580 C C . GLU A 1 586 ? -8.961 -0.506 28.735 1.00 87.69 586 GLU A C 1
ATOM 4582 O O . GLU A 1 586 ? -8.358 -1.579 28.680 1.00 87.69 586 GLU A O 1
ATOM 4587 N N . LEU A 1 587 ? -8.420 0.581 29.298 1.00 85.62 587 LEU A N 1
ATOM 4588 C CA . LEU A 1 587 ? -7.113 0.602 29.968 1.00 85.62 587 LEU A CA 1
ATOM 4589 C C . LEU A 1 587 ? -7.072 -0.191 31.286 1.00 85.62 587 LEU A C 1
ATOM 4591 O O . LEU A 1 587 ? -6.024 -0.256 31.929 1.00 85.62 587 LEU A O 1
ATOM 4595 N N . ARG A 1 588 ? -8.191 -0.805 31.694 1.00 80.56 588 ARG A N 1
ATOM 4596 C CA . ARG A 1 588 ? -8.348 -1.571 32.941 1.00 80.56 588 ARG A CA 1
ATOM 4597 C C . ARG A 1 588 ? -8.011 -0.765 34.198 1.00 80.56 588 ARG A C 1
ATOM 4599 O O . ARG A 1 588 ? -7.535 -1.329 35.184 1.00 80.56 588 ARG A O 1
ATOM 4606 N N . LEU A 1 589 ? -8.283 0.542 34.194 1.00 70.50 589 LEU A N 1
ATOM 4607 C CA . LEU A 1 589 ? -8.225 1.341 35.417 1.00 70.50 589 LEU A CA 1
ATOM 4608 C C . LEU A 1 589 ? -9.221 0.785 36.443 1.00 70.50 589 LEU A C 1
ATOM 4610 O O . LEU A 1 589 ? -10.378 0.503 36.124 1.00 70.50 589 LEU A O 1
ATOM 4614 N N . GLU A 1 590 ? -8.770 0.615 37.686 1.00 67.19 590 GLU A N 1
ATOM 4615 C CA . GLU A 1 590 ? -9.617 0.071 38.744 1.00 67.19 590 GLU A CA 1
ATOM 4616 C C . GLU A 1 590 ? -10.865 0.939 38.964 1.00 67.19 590 GLU A C 1
ATOM 4618 O O . GLU A 1 590 ? -10.790 2.170 39.004 1.00 67.19 590 GLU A O 1
ATOM 4623 N N . LYS A 1 591 ? -12.019 0.294 39.200 1.00 57.53 591 LYS A N 1
ATOM 4624 C CA . LYS A 1 591 ? -13.306 0.967 39.483 1.00 57.53 591 LYS A CA 1
ATOM 4625 C C . LYS A 1 591 ? -13.241 1.963 40.651 1.00 57.53 591 LYS A C 1
ATOM 4627 O O . LYS A 1 591 ? -14.074 2.861 40.735 1.00 57.53 591 LYS A O 1
ATOM 4632 N N . ASN A 1 592 ? -12.259 1.807 41.540 1.00 57.75 592 ASN A N 1
ATOM 4633 C CA . ASN A 1 592 ? -12.036 2.669 42.699 1.00 57.75 592 ASN A CA 1
ATOM 4634 C C . ASN A 1 592 ? -11.372 4.011 42.351 1.00 57.75 592 ASN A C 1
ATOM 4636 O O . ASN A 1 592 ? -11.253 4.874 43.222 1.00 57.75 592 ASN A O 1
ATOM 4640 N N . ASN A 1 593 ? -10.967 4.220 41.096 1.00 79.00 593 ASN A N 1
ATOM 4641 C CA . ASN A 1 593 ? -10.412 5.489 40.655 1.00 79.00 593 ASN A CA 1
ATOM 4642 C C . ASN A 1 593 ? -11.477 6.604 40.715 1.00 79.00 593 ASN A C 1
ATOM 4644 O O . ASN A 1 593 ? -12.573 6.498 40.154 1.00 79.00 593 ASN A O 1
ATOM 4648 N N . THR A 1 594 ? -11.147 7.698 41.405 1.00 85.25 594 THR A N 1
ATOM 4649 C CA . THR A 1 594 ? -12.035 8.850 41.605 1.00 85.25 594 THR A CA 1
ATOM 4650 C C . THR A 1 594 ? -12.447 9.511 40.290 1.00 85.25 594 THR A C 1
ATOM 4652 O O . THR A 1 594 ? -13.609 9.899 40.162 1.00 85.25 594 THR A O 1
ATOM 4655 N N . MET A 1 595 ? -11.546 9.566 39.303 1.00 88.31 595 MET A N 1
ATOM 4656 C CA . MET A 1 595 ? -11.786 10.119 37.965 1.00 88.31 595 MET A CA 1
ATOM 4657 C C . MET A 1 595 ? -12.872 9.331 37.224 1.00 88.31 595 MET A C 1
ATOM 4659 O O . MET A 1 595 ? -13.858 9.915 36.768 1.00 88.31 595 MET A O 1
ATOM 4663 N N . LEU A 1 596 ? -12.739 7.999 37.174 1.00 88.88 596 LEU A N 1
ATOM 4664 C CA . LEU A 1 596 ? -13.686 7.110 36.494 1.00 88.88 596 LEU A CA 1
ATOM 4665 C C . LEU A 1 596 ? -15.072 7.160 37.152 1.00 88.88 596 LEU A C 1
ATOM 4667 O O . LEU A 1 596 ? -16.088 7.269 36.470 1.00 88.88 596 LEU A O 1
ATOM 4671 N N . ARG A 1 597 ? -15.128 7.152 38.489 1.00 88.00 597 ARG A N 1
ATOM 4672 C CA . ARG A 1 597 ? -16.393 7.254 39.230 1.00 88.00 597 ARG A CA 1
ATOM 4673 C C . ARG A 1 597 ? -17.114 8.582 38.978 1.00 88.00 597 ARG A C 1
ATOM 4675 O O . ARG A 1 597 ? -18.339 8.599 38.880 1.00 88.00 597 ARG A O 1
ATOM 4682 N N . ASN A 1 598 ? -16.374 9.686 38.889 1.00 90.81 598 ASN A N 1
ATOM 4683 C CA . ASN A 1 598 ? -16.942 10.997 38.577 1.00 90.81 598 ASN A CA 1
ATOM 4684 C C . ASN A 1 598 ? -17.459 11.056 37.131 1.00 90.81 598 ASN A C 1
ATOM 4686 O O . ASN A 1 598 ? -18.559 11.558 36.912 1.00 90.81 598 ASN A O 1
ATOM 4690 N N . ALA A 1 599 ? -16.731 10.472 36.176 1.00 91.56 599 ALA A N 1
ATOM 4691 C CA . ALA A 1 599 ? -17.157 10.401 34.780 1.00 91.56 599 ALA A CA 1
ATOM 4692 C C . ALA A 1 599 ? -18.440 9.570 34.614 1.00 91.56 599 ALA A C 1
ATOM 4694 O O . ALA A 1 599 ? -19.410 10.035 34.019 1.00 91.56 599 ALA A O 1
ATOM 4695 N N . LEU A 1 600 ? -18.510 8.395 35.251 1.00 90.62 600 LEU A N 1
ATOM 4696 C CA . LEU A 1 600 ? -19.722 7.569 35.269 1.00 90.62 600 LEU A CA 1
ATOM 4697 C C . LEU A 1 600 ? -20.911 8.285 35.923 1.00 90.62 600 LEU A C 1
ATOM 4699 O O . LEU A 1 600 ? -22.043 8.110 35.480 1.00 90.62 600 LEU A O 1
ATOM 4703 N N . ARG A 1 601 ? -20.677 9.115 36.950 1.00 90.12 601 ARG A N 1
ATOM 4704 C CA . ARG A 1 601 ? -21.729 9.951 37.551 1.00 90.12 601 ARG A CA 1
ATOM 4705 C C . ARG A 1 601 ? -22.263 10.981 36.554 1.00 90.12 601 ARG A C 1
ATOM 4707 O O . ARG A 1 601 ? -23.476 11.135 36.468 1.00 90.12 601 ARG A O 1
ATOM 4714 N N . CYS A 1 602 ? -21.387 11.645 35.795 1.00 90.81 602 CYS A N 1
ATOM 4715 C CA . CYS A 1 602 ? -21.806 12.557 34.728 1.00 90.81 602 CYS A CA 1
ATOM 4716 C C . CYS A 1 602 ? -22.679 11.828 33.691 1.00 90.81 602 CYS A C 1
ATOM 4718 O O . CYS A 1 602 ? -23.774 12.296 33.389 1.00 90.81 602 CYS A O 1
ATOM 4720 N N . LEU A 1 603 ? -22.253 10.648 33.222 1.00 89.56 603 LEU A N 1
ATOM 4721 C CA . LEU A 1 603 ? -23.000 9.872 32.223 1.00 89.56 603 LEU A CA 1
ATOM 4722 C C . LEU A 1 603 ? -24.355 9.367 32.739 1.00 89.56 603 LEU A C 1
ATOM 4724 O O . LEU A 1 603 ? -25.329 9.400 32.000 1.00 89.56 603 LEU A O 1
ATOM 4728 N N . LYS A 1 604 ? -24.455 8.942 34.006 1.00 87.81 604 LYS A N 1
ATOM 4729 C CA . LYS A 1 604 ? -25.740 8.532 34.609 1.00 87.81 604 LYS A CA 1
ATOM 4730 C C . LYS A 1 604 ? -26.715 9.693 34.799 1.00 87.81 604 LYS A C 1
ATOM 4732 O O . LYS A 1 604 ? -27.922 9.489 34.751 1.00 87.81 604 LYS A O 1
ATOM 4737 N N . ASN A 1 605 ? -26.194 10.895 35.035 1.00 85.31 605 ASN A N 1
ATOM 4738 C CA . ASN A 1 605 ? -27.008 12.099 35.182 1.00 85.31 605 ASN A CA 1
ATOM 4739 C C . ASN A 1 605 ? -27.485 12.659 33.832 1.00 85.31 605 ASN A C 1
ATOM 4741 O O . ASN A 1 605 ? -28.380 13.506 33.814 1.00 85.31 605 ASN A O 1
ATOM 4745 N N . ALA A 1 606 ? -26.908 12.214 32.712 1.00 81.50 606 ALA A N 1
ATOM 4746 C CA . ALA A 1 606 ? -27.417 12.543 31.391 1.00 81.50 606 ALA A CA 1
ATOM 4747 C C . ALA A 1 606 ? -28.775 11.848 31.186 1.00 81.50 606 ALA A C 1
ATOM 4749 O O . ALA A 1 606 ? -28.888 10.627 31.248 1.00 81.50 606 ALA A O 1
ATOM 4750 N N . THR A 1 607 ? -29.830 12.636 30.979 1.00 66.88 607 THR A N 1
ATOM 4751 C CA . THR A 1 607 ? -31.198 12.130 30.794 1.00 66.88 607 THR A CA 1
ATOM 4752 C C . THR A 1 607 ? -31.302 11.286 29.529 1.00 66.88 607 THR A C 1
ATOM 4754 O O . THR A 1 607 ? -30.986 11.807 28.465 1.00 66.88 607 THR A O 1
ATOM 4757 N N . LEU A 1 608 ? -31.820 10.057 29.622 1.00 64.50 608 LEU A N 1
ATOM 4758 C CA . LEU A 1 608 ? -31.935 9.098 28.509 1.00 64.50 608 LEU A CA 1
ATOM 4759 C C . LEU A 1 608 ? -32.695 9.629 27.274 1.00 64.50 608 LEU A C 1
ATOM 4761 O O . LEU A 1 608 ? -32.402 9.199 26.166 1.00 64.50 608 LEU A O 1
ATOM 4765 N N . ASP A 1 609 ? -33.601 10.599 27.433 1.00 59.62 609 ASP A N 1
ATOM 4766 C CA . ASP A 1 609 ? -34.415 11.150 26.333 1.00 59.62 609 ASP A CA 1
ATOM 4767 C C . ASP A 1 609 ? -33.726 12.255 25.504 1.00 59.62 609 ASP A C 1
ATOM 4769 O O . ASP A 1 609 ? -34.239 12.647 24.461 1.00 59.62 609 ASP A O 1
ATOM 4773 N N . LYS A 1 610 ? -32.587 12.795 25.958 1.00 61.94 610 LYS A N 1
ATOM 4774 C CA . LYS A 1 610 ? -31.859 13.887 25.277 1.00 61.94 610 LYS A CA 1
ATOM 4775 C C . LYS A 1 610 ? -30.672 13.490 24.376 1.00 61.94 610 LYS A C 1
ATOM 4777 O O . LYS A 1 610 ? -30.430 14.235 23.431 1.00 61.94 610 LYS A O 1
ATOM 4782 N N . PRO A 1 611 ? -29.878 12.435 24.649 1.00 65.62 611 PRO A N 1
ATOM 4783 C CA . PRO A 1 611 ? -28.689 12.140 23.858 1.00 65.62 611 PRO A CA 1
ATOM 4784 C C . PRO A 1 611 ? -29.042 11.634 22.458 1.00 65.62 611 PRO A C 1
ATOM 4786 O O . PRO A 1 611 ? -30.041 10.939 22.275 1.00 65.62 611 PRO A O 1
ATOM 4789 N N . SER A 1 612 ? -28.181 11.943 21.485 1.00 74.81 612 SER A N 1
ATOM 4790 C CA . SER A 1 612 ? -28.244 11.371 20.138 1.00 74.81 612 SER A CA 1
ATOM 4791 C C . SER A 1 612 ? -28.089 9.843 20.171 1.00 74.81 612 SER A C 1
ATOM 4793 O O . SER A 1 612 ? -27.558 9.277 21.134 1.00 74.81 612 SER A O 1
ATOM 4795 N N . LEU A 1 613 ? -28.518 9.166 19.100 1.00 80.94 613 LEU A N 1
ATOM 4796 C CA . LEU A 1 613 ? -28.362 7.712 18.945 1.00 80.94 613 LEU A CA 1
ATOM 4797 C C . LEU A 1 613 ? -26.903 7.268 19.152 1.00 80.94 613 LEU A C 1
ATOM 4799 O O . LEU A 1 613 ? -26.647 6.295 19.861 1.00 80.94 613 LEU A O 1
ATOM 4803 N N . TYR A 1 614 ? -25.952 8.043 18.626 1.00 82.56 614 TYR A N 1
ATOM 4804 C CA . TYR A 1 614 ? -24.518 7.833 18.817 1.00 82.56 614 TYR A CA 1
ATOM 4805 C C . TYR A 1 614 ? -24.114 7.791 20.300 1.00 82.56 614 TYR A C 1
ATOM 4807 O O . TYR A 1 614 ? -23.488 6.837 20.765 1.00 82.56 614 TYR A O 1
ATOM 4815 N N . ILE A 1 615 ? -24.527 8.797 21.078 1.00 85.56 615 ILE A N 1
ATOM 4816 C CA . ILE A 1 615 ? -24.195 8.887 22.505 1.00 85.56 615 ILE A CA 1
ATOM 4817 C C . ILE A 1 615 ? -24.809 7.715 23.275 1.00 85.56 615 ILE A C 1
ATOM 4819 O O . ILE A 1 615 ? -24.141 7.130 24.128 1.00 85.56 615 ILE A O 1
ATOM 4823 N N . LYS A 1 616 ? -26.054 7.333 22.960 1.00 86.19 616 LYS A N 1
ATOM 4824 C CA . LYS A 1 616 ? -26.717 6.176 23.581 1.00 86.19 616 LYS A CA 1
ATOM 4825 C C . LYS A 1 616 ? -25.954 4.876 23.314 1.00 86.19 616 LYS A C 1
ATOM 4827 O O . LYS A 1 616 ? -25.752 4.102 24.250 1.00 86.19 616 LYS A O 1
ATOM 4832 N N . ALA A 1 617 ? -25.491 4.657 22.082 1.00 88.38 617 ALA A N 1
ATOM 4833 C CA . ALA A 1 617 ? -24.701 3.482 21.709 1.00 88.38 617 ALA A CA 1
ATOM 4834 C C . ALA A 1 617 ? -23.359 3.433 22.456 1.00 88.38 617 ALA A C 1
ATOM 4836 O O . ALA A 1 617 ? -23.016 2.420 23.071 1.00 88.38 617 ALA A O 1
ATOM 4837 N N . LEU A 1 618 ? -22.635 4.553 22.487 1.00 89.12 618 LEU A N 1
ATOM 4838 C CA . LEU A 1 618 ? -21.365 4.662 23.199 1.00 89.12 618 LEU A CA 1
ATOM 4839 C C . LEU A 1 618 ? -21.538 4.471 24.716 1.00 89.12 618 LEU A C 1
ATOM 4841 O O . LEU A 1 618 ? -20.756 3.764 25.354 1.00 89.12 618 LEU A O 1
ATOM 4845 N N . MET A 1 619 ? -22.598 5.032 25.306 1.00 90.62 619 MET A N 1
ATOM 4846 C CA . MET A 1 619 ? -22.950 4.802 26.711 1.00 90.62 619 MET A CA 1
ATOM 4847 C C . MET A 1 619 ? -23.287 3.331 26.978 1.00 90.62 619 MET A C 1
ATOM 4849 O O . MET A 1 619 ? -22.835 2.784 27.984 1.00 90.62 619 MET A O 1
ATOM 4853 N N . ALA A 1 620 ? -24.031 2.665 26.088 1.00 90.50 620 ALA A N 1
ATOM 4854 C CA . ALA A 1 620 ? -24.350 1.245 26.225 1.00 90.50 620 ALA A CA 1
ATOM 4855 C C . ALA A 1 620 ? -23.074 0.388 26.245 1.00 90.50 620 ALA A C 1
ATOM 4857 O O . ALA A 1 620 ? -22.947 -0.516 27.079 1.00 90.50 620 ALA A O 1
ATOM 4858 N N . TYR A 1 621 ? -22.0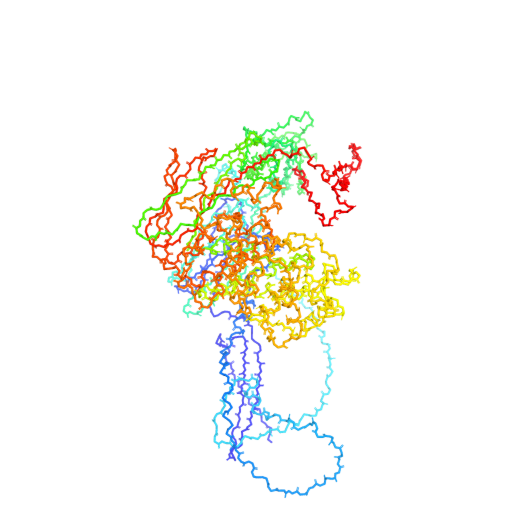89 0.719 25.405 1.00 92.06 621 TYR A N 1
ATOM 4859 C CA . TYR A 1 621 ? -20.773 0.084 25.429 1.00 92.06 621 TYR A CA 1
ATOM 4860 C C . TYR A 1 621 ? -20.039 0.320 26.761 1.00 92.06 621 TYR A C 1
ATOM 4862 O O . TYR A 1 621 ? -19.622 -0.637 27.420 1.00 92.06 621 TYR A O 1
ATOM 4870 N N . VAL A 1 622 ? -19.963 1.569 27.234 1.00 92.00 622 VAL A N 1
ATOM 4871 C CA . VAL A 1 622 ? -19.333 1.921 28.524 1.00 92.00 622 VAL A CA 1
ATOM 4872 C C . VAL A 1 622 ? -19.972 1.178 29.705 1.00 92.00 622 VAL A C 1
ATOM 4874 O O . VAL A 1 622 ? -19.269 0.628 30.562 1.00 92.00 622 VAL A O 1
ATOM 4877 N N . PHE A 1 623 ? -21.304 1.134 29.775 1.00 91.44 623 PHE A N 1
ATOM 4878 C CA . PHE A 1 623 ? -22.013 0.440 30.853 1.00 91.44 623 PHE A CA 1
ATOM 4879 C C . PHE A 1 623 ? -21.868 -1.084 30.764 1.00 91.44 623 PHE A C 1
ATOM 4881 O O . PHE A 1 623 ? -21.750 -1.743 31.800 1.00 91.44 623 PHE A O 1
ATOM 4888 N N . THR A 1 624 ? -21.737 -1.636 29.554 1.00 90.00 624 THR A N 1
ATOM 4889 C CA . THR A 1 624 ? -21.379 -3.049 29.352 1.00 90.00 624 THR A CA 1
ATOM 4890 C C . THR A 1 624 ? -20.006 -3.354 29.953 1.00 90.00 624 THR A C 1
ATOM 4892 O O . THR A 1 624 ? -19.884 -4.254 30.787 1.00 90.00 624 THR A O 1
ATOM 4895 N N . LEU A 1 625 ? -18.981 -2.564 29.619 1.00 88.56 625 LEU A N 1
ATOM 4896 C CA . LEU A 1 625 ? -17.623 -2.771 30.133 1.00 88.56 625 LEU A CA 1
ATOM 4897 C C . LEU A 1 625 ? -17.531 -2.602 31.659 1.00 88.56 625 LEU A C 1
ATOM 4899 O O . LEU A 1 625 ? -16.797 -3.321 32.342 1.00 88.56 625 LEU A O 1
ATOM 4903 N N . THR A 1 626 ? -18.300 -1.670 32.224 1.00 88.06 626 THR A N 1
ATOM 4904 C CA . THR A 1 626 ? -18.338 -1.434 33.677 1.00 88.06 626 THR A CA 1
ATOM 4905 C C . THR A 1 626 ? -19.252 -2.400 34.435 1.00 88.06 626 THR A C 1
ATOM 4907 O O . THR A 1 626 ? -19.238 -2.394 35.672 1.00 88.06 626 THR A O 1
ATOM 4910 N N . LYS A 1 627 ? -19.938 -3.314 33.735 1.00 86.69 627 LYS A 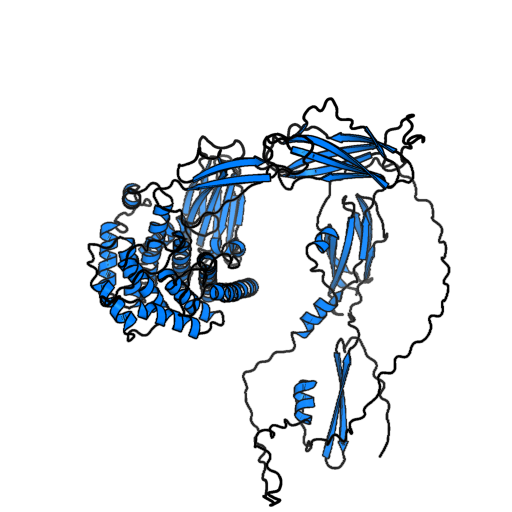N 1
ATOM 4911 C CA . LYS A 1 627 ? -20.869 -4.319 34.277 1.00 86.69 627 LYS A CA 1
ATOM 4912 C C . LYS A 1 627 ? -22.128 -3.725 34.926 1.00 86.69 627 LYS A C 1
ATOM 4914 O O . LYS A 1 627 ? -22.681 -4.328 35.843 1.00 86.69 627 LYS A O 1
ATOM 4919 N N . ASP A 1 628 ? -22.567 -2.553 34.478 1.00 88.50 628 ASP A N 1
ATOM 4920 C CA . ASP A 1 628 ? -23.849 -1.955 34.865 1.00 88.50 628 ASP A CA 1
ATOM 4921 C C . ASP A 1 628 ? -24.936 -2.399 33.875 1.00 88.50 628 ASP A C 1
ATOM 4923 O O . ASP A 1 628 ? -25.261 -1.715 32.902 1.00 88.50 628 ASP A O 1
ATOM 4927 N N . MET A 1 629 ? -25.441 -3.617 34.085 1.00 87.00 629 MET A N 1
ATOM 4928 C CA . MET A 1 629 ? -26.348 -4.264 33.131 1.00 87.00 629 MET A CA 1
ATOM 4929 C C . MET A 1 629 ? -27.729 -3.603 33.076 1.00 87.00 629 MET A C 1
ATOM 4931 O O . MET A 1 629 ? -28.395 -3.699 32.052 1.00 87.00 629 MET A O 1
ATOM 4935 N N . GLU A 1 630 ? -28.153 -2.912 34.137 1.00 88.81 630 GLU A N 1
ATOM 4936 C CA . GLU A 1 630 ? -29.456 -2.243 34.188 1.00 88.81 630 GLU A CA 1
ATOM 4937 C C . GLU A 1 630 ? -29.491 -1.030 33.253 1.00 88.81 630 GLU A C 1
ATOM 4939 O O . GLU A 1 630 ? -30.352 -0.951 32.375 1.00 88.81 630 GLU A O 1
ATOM 4944 N N . MET A 1 631 ? -28.509 -0.128 33.381 1.00 86.94 631 MET A N 1
ATOM 4945 C CA . MET A 1 631 ? -28.383 1.039 32.498 1.00 86.94 631 MET A CA 1
ATOM 4946 C C . MET A 1 631 ? -28.159 0.624 31.045 1.00 86.94 631 MET A C 1
ATOM 4948 O O . MET A 1 631 ? -28.753 1.203 30.136 1.00 86.94 631 MET A O 1
ATOM 4952 N N . ARG A 1 632 ? -27.330 -0.404 30.821 1.00 88.50 632 ARG A N 1
ATOM 4953 C CA . ARG A 1 632 ? -27.109 -0.989 29.493 1.00 88.50 632 ARG A CA 1
ATOM 4954 C C . ARG A 1 632 ? -28.429 -1.410 28.847 1.00 88.50 632 ARG A C 1
ATOM 4956 O O . ARG A 1 632 ? -28.696 -1.022 27.716 1.00 88.50 632 ARG A O 1
ATOM 4963 N N . GLU A 1 633 ? -29.239 -2.200 29.547 1.00 86.75 633 GLU A N 1
ATOM 4964 C CA . GLU A 1 633 ? -30.479 -2.741 28.989 1.00 86.75 633 GLU A CA 1
ATOM 4965 C C . GLU A 1 633 ? -31.499 -1.634 28.690 1.00 86.75 633 GLU A C 1
ATOM 4967 O O . GLU A 1 633 ? -32.213 -1.701 27.692 1.00 86.75 633 GLU A O 1
ATOM 4972 N N . GLN A 1 634 ? -31.554 -0.593 29.527 1.00 87.88 634 GLN A N 1
ATOM 4973 C CA . GLN A 1 634 ? -32.389 0.586 29.283 1.00 87.88 634 GLN A CA 1
ATOM 4974 C C . GLN A 1 634 ? -31.949 1.346 28.024 1.00 87.88 634 GLN A C 1
ATOM 4976 O O . GLN A 1 634 ? -32.793 1.710 27.205 1.00 87.88 634 GLN A O 1
ATOM 4981 N N . LEU A 1 635 ? -30.639 1.548 27.845 1.00 87.94 635 LEU A N 1
ATOM 4982 C CA . LEU A 1 635 ? -30.074 2.223 26.674 1.00 87.94 635 LEU A CA 1
ATOM 4983 C C . LEU A 1 635 ? -30.305 1.431 25.387 1.00 87.94 635 LEU A C 1
ATOM 4985 O O . LEU A 1 635 ? -30.749 2.012 24.401 1.00 87.94 635 LEU A O 1
ATOM 4989 N N . LEU A 1 636 ? -30.066 0.116 25.403 1.00 84.62 636 LEU A N 1
ATOM 4990 C CA . LEU A 1 636 ? -30.310 -0.744 24.243 1.00 84.62 636 LEU A CA 1
ATOM 4991 C C . LEU A 1 636 ? -31.799 -0.789 23.885 1.00 84.62 636 LEU A C 1
ATOM 4993 O O . LEU A 1 636 ? -32.137 -0.562 22.734 1.00 84.62 636 LEU A O 1
ATOM 4997 N N . LYS A 1 637 ? -32.707 -0.920 24.861 1.00 84.12 637 LYS A N 1
ATOM 4998 C CA . LYS A 1 637 ? -34.157 -0.844 24.597 1.00 84.12 637 LYS A CA 1
ATOM 4999 C C . LYS A 1 637 ? -34.597 0.506 24.027 1.00 84.12 637 LYS A C 1
ATOM 5001 O O . LYS A 1 637 ? -35.507 0.551 23.202 1.00 84.12 637 LYS A O 1
ATOM 5006 N N . SER A 1 638 ? -33.990 1.608 24.477 1.00 83.19 638 SER A N 1
ATOM 5007 C CA . SER A 1 638 ? -34.245 2.942 23.912 1.00 83.19 638 SER A CA 1
ATOM 5008 C C . SER A 1 638 ? -33.778 3.015 22.461 1.00 83.19 638 SER A C 1
ATOM 5010 O O . SER A 1 638 ? -34.534 3.461 21.602 1.00 83.19 638 SER A O 1
ATOM 5012 N N . LEU A 1 639 ? -32.566 2.524 22.185 1.00 80.25 639 LEU A N 1
ATOM 5013 C CA . LEU A 1 639 ? -32.021 2.434 20.833 1.00 80.25 639 LEU A CA 1
ATOM 5014 C C . LEU A 1 639 ? -32.914 1.572 19.942 1.00 80.25 639 LEU A C 1
ATOM 5016 O O . LEU A 1 639 ? -33.266 2.005 18.852 1.00 80.25 639 LEU A O 1
ATOM 5020 N N . ASP A 1 640 ? -33.360 0.410 20.415 1.00 75.62 640 ASP A N 1
ATOM 5021 C CA . ASP A 1 640 ? -34.240 -0.494 19.670 1.00 75.62 640 ASP A CA 1
ATOM 5022 C C . ASP A 1 640 ? -35.576 0.168 19.319 1.00 75.62 640 ASP A C 1
ATOM 5024 O O . ASP A 1 640 ? -36.072 0.029 18.199 1.00 75.62 640 ASP A O 1
ATOM 5028 N N . LYS A 1 641 ? -36.155 0.921 20.262 1.00 76.25 641 LYS A N 1
ATOM 5029 C CA . LYS A 1 641 ? -37.413 1.652 20.061 1.00 76.25 641 LYS A CA 1
ATOM 5030 C C . LYS A 1 641 ? -37.277 2.762 19.017 1.00 76.25 641 LYS A C 1
ATOM 5032 O O . LYS A 1 641 ? -38.215 2.988 18.260 1.00 76.25 641 LYS A O 1
ATOM 5037 N N . GLU A 1 642 ? -36.148 3.465 19.003 1.00 70.44 642 GLU A N 1
ATOM 5038 C CA . GLU A 1 642 ? -35.900 4.600 18.105 1.00 70.44 642 GLU A CA 1
ATOM 5039 C C . GLU A 1 642 ? -35.413 4.173 16.716 1.00 70.44 642 GLU A C 1
ATOM 5041 O O . GLU A 1 642 ? -35.737 4.823 15.729 1.00 70.44 642 GLU A O 1
ATOM 5046 N N . THR A 1 643 ? -34.668 3.072 16.627 1.00 65.50 643 THR A N 1
ATOM 5047 C CA . THR A 1 643 ? -34.082 2.575 15.372 1.00 65.50 643 THR A CA 1
ATOM 5048 C C . THR A 1 643 ? -34.946 1.520 14.678 1.00 65.50 643 THR A C 1
ATOM 5050 O O . THR A 1 643 ? -34.793 1.285 13.482 1.00 65.50 643 THR A O 1
ATOM 5053 N N . GLY A 1 644 ? -35.854 0.857 15.406 1.00 57.16 644 GLY A N 1
ATOM 5054 C CA . GLY A 1 644 ? -36.717 -0.197 14.864 1.00 57.16 644 GLY A CA 1
ATOM 5055 C C . GLY A 1 644 ? -35.983 -1.490 14.473 1.00 57.16 644 GLY A C 1
ATOM 5056 O O . GLY A 1 644 ? -36.583 -2.347 13.821 1.00 57.16 644 GLY A O 1
ATOM 5057 N N . ILE A 1 645 ? -34.717 -1.661 14.883 1.00 53.59 645 ILE A N 1
ATOM 5058 C CA . ILE A 1 645 ? -33.788 -2.717 14.424 1.00 53.59 645 ILE A CA 1
ATOM 5059 C C . ILE A 1 645 ? -34.299 -4.153 14.678 1.00 53.59 645 ILE A C 1
ATOM 5061 O O . ILE A 1 645 ? -33.914 -5.083 13.968 1.00 53.59 645 ILE A O 1
ATOM 5065 N N . TYR A 1 646 ? -35.241 -4.351 15.605 1.00 41.03 646 TYR A N 1
ATOM 5066 C CA . TYR A 1 646 ? -35.793 -5.673 15.929 1.00 41.03 646 TYR A CA 1
ATOM 5067 C C . TYR A 1 646 ? -37.132 -6.032 15.269 1.00 41.03 646 TYR A C 1
ATOM 5069 O O . TYR A 1 646 ? -37.557 -7.183 15.379 1.00 41.03 646 TYR A O 1
ATOM 5077 N N . CYS A 1 647 ? -37.810 -5.110 14.573 1.00 30.97 647 CYS A N 1
ATOM 5078 C CA . CYS A 1 647 ? -39.226 -5.304 14.224 1.00 30.97 647 CYS A CA 1
ATOM 5079 C C . CYS A 1 647 ? -39.539 -5.659 12.758 1.00 30.97 647 CYS A C 1
ATOM 5081 O O . CYS A 1 647 ? -40.711 -5.667 12.389 1.00 30.97 647 CYS A O 1
ATOM 5083 N N . SER A 1 648 ? -38.565 -6.003 11.905 1.00 29.98 648 SER A N 1
ATOM 5084 C CA . SER A 1 648 ? -38.900 -6.538 10.573 1.00 29.98 648 SER A CA 1
ATOM 5085 C C . SER A 1 648 ? -38.109 -7.792 10.203 1.00 29.98 648 SER A C 1
ATOM 5087 O O . SER A 1 648 ? -36.883 -7.855 10.267 1.00 29.98 648 SER A O 1
ATOM 5089 N N . SER A 1 649 ? -38.855 -8.834 9.843 1.00 32.00 649 SER A N 1
ATOM 5090 C CA . SER A 1 649 ? -38.379 -10.129 9.362 1.00 32.00 649 SER A CA 1
ATOM 5091 C C . SER A 1 649 ? -38.108 -10.117 7.853 1.00 32.00 649 SER A C 1
ATOM 5093 O O . SER A 1 649 ? -38.436 -11.082 7.165 1.00 32.00 649 SER A O 1
ATOM 5095 N N . LEU A 1 650 ? -37.575 -9.029 7.301 1.00 29.50 650 LEU A N 1
ATOM 5096 C CA . LEU A 1 650 ? -37.303 -8.923 5.870 1.00 29.50 650 LEU A CA 1
ATOM 5097 C C . LEU A 1 650 ? -35.898 -8.374 5.650 1.00 29.50 650 LEU A C 1
ATOM 5099 O O . LEU A 1 650 ? -35.464 -7.465 6.349 1.00 29.50 650 LEU A O 1
ATOM 5103 N N . LEU A 1 651 ? -35.223 -8.940 4.649 1.00 33.72 651 LEU A N 1
ATOM 5104 C CA . LEU A 1 651 ? -33.901 -8.605 4.101 1.00 33.72 651 LEU A CA 1
ATOM 5105 C C . LEU A 1 651 ? -33.719 -7.138 3.651 1.00 33.72 651 LEU A C 1
ATOM 5107 O O . LEU A 1 651 ? -32.757 -6.802 2.973 1.00 33.72 651 LEU A O 1
ATOM 5111 N N . HIS A 1 652 ? -34.614 -6.243 4.041 1.00 32.56 652 HIS A N 1
ATOM 5112 C CA . HIS A 1 652 ? -34.519 -4.826 3.788 1.00 32.56 652 HIS A CA 1
ATOM 5113 C C . HIS A 1 652 ? -34.718 -4.112 5.116 1.00 32.56 652 HIS A C 1
ATOM 5115 O O . HIS A 1 652 ? -35.834 -4.029 5.627 1.00 32.56 652 HIS A O 1
ATOM 5121 N N . VAL A 1 653 ? -33.637 -3.528 5.640 1.00 32.31 653 VAL A N 1
ATOM 5122 C CA . VAL A 1 653 ? -33.777 -2.248 6.336 1.00 32.31 653 VAL A CA 1
ATOM 5123 C C . VAL A 1 653 ? -34.563 -1.385 5.353 1.00 32.31 653 VAL A C 1
ATOM 5125 O O . VAL A 1 653 ? -34.067 -1.081 4.269 1.00 32.31 653 VAL A O 1
ATOM 5128 N N . SER A 1 654 ? -35.839 -1.139 5.650 1.00 30.81 654 SER A N 1
ATOM 5129 C CA . SER A 1 654 ? -36.703 -0.352 4.778 1.00 30.81 654 SER A CA 1
ATOM 5130 C C . SER A 1 654 ? -35.980 0.957 4.455 1.00 30.81 654 SER A C 1
ATOM 5132 O O . SER A 1 654 ? -35.349 1.517 5.366 1.00 30.81 654 SER A O 1
ATOM 5134 N N . PRO A 1 655 ? -36.087 1.469 3.214 1.00 33.59 655 PRO A N 1
ATOM 5135 C CA . PRO A 1 655 ? -35.649 2.813 2.880 1.00 33.59 655 PRO A CA 1
ATOM 5136 C C . PRO A 1 655 ? -36.114 3.815 3.925 1.00 33.59 655 PRO A C 1
ATOM 5138 O O . PRO A 1 655 ? -35.337 4.684 4.229 1.00 33.59 655 PRO A O 1
ATOM 5141 N N . LEU A 1 656 ? -37.255 3.607 4.598 1.00 30.89 656 LEU A N 1
ATOM 5142 C CA . LEU A 1 656 ? -37.748 4.474 5.672 1.00 30.89 656 LEU A CA 1
ATOM 5143 C C . LEU A 1 656 ? -36.911 4.475 6.968 1.00 30.89 656 LEU A C 1
ATOM 5145 O O . LEU A 1 656 ? -36.881 5.481 7.662 1.00 30.89 656 LEU A O 1
ATOM 5149 N N . SER A 1 657 ? -36.264 3.365 7.341 1.00 38.12 657 SER A N 1
ATOM 5150 C CA . SER A 1 657 ? -35.387 3.274 8.531 1.00 38.12 657 SER A CA 1
ATOM 5151 C C . SER A 1 657 ? -33.953 3.704 8.223 1.00 38.12 657 SER A C 1
ATOM 5153 O O . SER A 1 657 ? -33.281 4.257 9.088 1.00 38.12 657 SER A O 1
ATOM 5155 N N . ALA A 1 658 ? -33.514 3.503 6.975 1.00 35.47 658 ALA A N 1
ATOM 5156 C CA . ALA A 1 658 ? -32.311 4.136 6.453 1.00 35.47 658 ALA A CA 1
ATOM 5157 C C . ALA A 1 658 ? -32.542 5.645 6.275 1.00 35.47 658 ALA A C 1
ATOM 5159 O O . ALA A 1 658 ? -31.710 6.406 6.723 1.00 35.47 658 ALA A O 1
ATOM 5160 N N . GLU A 1 659 ? -33.698 6.073 5.761 1.00 33.53 659 GLU A N 1
ATOM 5161 C CA . GLU A 1 659 ? -34.169 7.462 5.663 1.00 33.53 659 GLU A CA 1
ATOM 5162 C C . GLU A 1 659 ? -34.353 8.065 7.046 1.00 33.53 659 GLU A C 1
ATOM 5164 O O . GLU A 1 659 ? -33.934 9.176 7.236 1.00 33.53 659 GLU A O 1
ATOM 5169 N N . LEU A 1 660 ? -34.845 7.387 8.080 1.00 37.59 660 LEU A N 1
ATOM 5170 C CA . LEU A 1 660 ? -34.838 7.978 9.432 1.00 37.59 660 LEU A CA 1
ATOM 5171 C C . LEU A 1 660 ? -33.419 8.191 9.997 1.00 37.59 660 LEU A C 1
ATOM 5173 O O . LEU A 1 660 ? -33.232 9.034 10.873 1.00 37.59 660 LEU A O 1
ATOM 5177 N N . LEU A 1 661 ? -32.424 7.463 9.478 1.00 40.25 661 LEU A N 1
ATOM 5178 C CA . LEU A 1 661 ? -31.001 7.648 9.776 1.00 40.25 661 LEU A CA 1
ATOM 5179 C C . LEU A 1 661 ? -30.285 8.578 8.763 1.00 40.25 661 LEU A C 1
ATOM 5181 O O . LEU A 1 661 ? -29.213 9.079 9.085 1.00 40.25 661 LEU A O 1
ATOM 5185 N N . THR A 1 662 ? -30.865 8.854 7.583 1.00 36.09 662 THR A N 1
ATOM 5186 C CA . THR A 1 662 ? -30.277 9.651 6.479 1.00 36.09 662 THR A CA 1
ATOM 5187 C C . THR A 1 662 ? -31.110 10.872 6.046 1.00 36.09 662 THR A C 1
ATOM 5189 O O . THR A 1 662 ? -30.633 11.697 5.270 1.00 36.09 662 THR A O 1
ATOM 5192 N N . SER A 1 663 ? -32.319 11.086 6.576 1.00 25.50 663 SER A N 1
ATOM 5193 C CA . SER A 1 663 ? -33.272 12.147 6.183 1.00 25.50 663 SER A CA 1
ATOM 5194 C C . SER A 1 663 ? -32.867 13.527 6.682 1.00 25.50 663 SER A C 1
ATOM 5196 O O . SER A 1 663 ? -33.630 14.482 6.538 1.00 25.50 663 SER A O 1
ATOM 5198 N N . HIS A 1 664 ? -31.684 13.646 7.281 1.00 29.56 664 HIS A N 1
ATOM 5199 C CA . HIS A 1 664 ? -31.129 14.922 7.696 1.00 29.56 664 HIS A CA 1
ATOM 5200 C C . HIS A 1 664 ? -29.864 15.349 6.955 1.00 29.56 664 HIS A C 1
ATOM 5202 O O . HIS A 1 664 ? -29.487 16.505 7.123 1.00 29.56 664 HIS A O 1
ATOM 5208 N N . SER A 1 665 ? -29.274 14.536 6.072 1.00 27.59 665 SER A N 1
ATOM 5209 C CA . SER A 1 665 ? -28.223 15.041 5.179 1.00 27.59 665 SER A CA 1
ATOM 5210 C C . SER A 1 665 ? -27.798 14.026 4.123 1.00 27.59 665 SER A C 1
ATOM 5212 O O . SER A 1 665 ? -27.356 12.922 4.412 1.00 27.59 665 SER A O 1
ATOM 5214 N N . SER A 1 666 ? -27.864 14.445 2.864 1.00 24.70 666 SER A N 1
ATOM 5215 C CA . SER A 1 666 ? -27.322 13.754 1.695 1.00 24.70 666 SER A CA 1
ATOM 5216 C C . SER A 1 666 ? -25.799 13.931 1.577 1.00 24.70 666 SER A C 1
ATOM 5218 O O . SER A 1 666 ? -25.315 14.340 0.524 1.00 24.70 666 SER A O 1
ATOM 5220 N N . SER A 1 667 ? -25.045 13.688 2.654 1.00 33.91 667 SER A N 1
ATOM 5221 C CA . SER A 1 667 ? -23.578 13.790 2.669 1.00 33.91 667 SER A CA 1
ATOM 5222 C C . SER A 1 667 ? -22.927 12.492 3.151 1.00 33.91 667 SER A C 1
ATOM 5224 O O . SER A 1 667 ? -23.464 11.805 4.024 1.00 33.91 667 SER A O 1
ATOM 5226 N N . GLU A 1 668 ? -21.754 12.159 2.603 1.00 40.62 668 GLU A N 1
ATOM 5227 C CA . GLU A 1 668 ? -20.933 11.005 3.012 1.00 40.62 668 GLU A CA 1
ATOM 5228 C C . GLU A 1 668 ? -20.588 11.039 4.517 1.00 40.62 668 GLU A C 1
ATOM 5230 O O . GLU A 1 668 ? -20.553 9.992 5.166 1.00 40.62 668 GLU A O 1
ATOM 5235 N N . GLU A 1 669 ? -20.476 12.233 5.114 1.00 36.69 669 GLU A N 1
ATOM 5236 C CA . GLU A 1 669 ? -20.259 12.443 6.556 1.00 36.69 669 GLU A CA 1
ATOM 5237 C C . GLU A 1 669 ? -21.368 11.832 7.439 1.00 36.69 669 GLU A C 1
ATOM 5239 O O . GLU A 1 669 ? -21.098 11.338 8.537 1.00 36.69 669 GLU A O 1
ATOM 5244 N N . SER A 1 670 ? -22.619 11.807 6.961 1.00 43.72 670 SER A N 1
ATOM 5245 C CA . SER A 1 670 ? -23.740 11.217 7.710 1.00 43.72 670 SER A CA 1
ATOM 5246 C C . SER A 1 670 ? -23.631 9.691 7.812 1.00 43.72 670 SER A C 1
ATOM 5248 O O . SER A 1 670 ? -23.947 9.116 8.856 1.00 43.72 670 SER A O 1
ATOM 5250 N N . SER A 1 671 ? -23.090 9.040 6.775 1.00 61.75 671 SER A N 1
ATOM 5251 C CA . SER A 1 671 ? -22.936 7.582 6.708 1.00 61.75 671 SER A CA 1
ATOM 5252 C C . SER A 1 671 ? -21.887 7.051 7.695 1.00 61.75 671 SER A C 1
ATOM 5254 O O . SER A 1 671 ? -22.127 6.044 8.361 1.00 61.75 671 SER A O 1
ATOM 5256 N N . SER A 1 672 ? -20.785 7.785 7.883 1.00 72.81 672 SER A N 1
ATOM 5257 C CA . SER A 1 672 ? -19.701 7.450 8.819 1.00 72.81 672 SER A CA 1
ATOM 5258 C C . SER A 1 672 ? -20.184 7.368 10.276 1.00 72.81 672 SER A C 1
ATOM 5260 O O . SER A 1 672 ? -19.959 6.373 10.972 1.00 72.81 672 SER A O 1
ATOM 5262 N N . SER A 1 673 ? -20.948 8.369 10.732 1.00 72.31 673 SER A N 1
ATOM 5263 C CA . SER A 1 673 ? -21.470 8.407 12.109 1.00 72.31 673 SER A CA 1
ATOM 5264 C C . SER A 1 673 ? -22.436 7.252 12.421 1.00 72.31 673 SER A C 1
ATOM 5266 O O . SER A 1 673 ? -22.475 6.736 13.546 1.00 72.31 673 SER A O 1
ATOM 5268 N N . VAL A 1 674 ? -23.195 6.797 11.416 1.00 80.06 674 VAL A N 1
ATOM 5269 C CA . VAL A 1 674 ? -24.107 5.652 11.530 1.00 80.06 674 VAL A CA 1
ATOM 5270 C C . VAL A 1 674 ? -23.316 4.348 11.632 1.00 80.06 674 VAL A C 1
ATOM 5272 O O . VAL A 1 674 ? -23.623 3.527 12.499 1.00 80.06 674 VAL A O 1
ATOM 5275 N N . ILE A 1 675 ? -22.271 4.173 10.815 1.00 84.12 675 ILE A N 1
ATOM 5276 C CA . ILE A 1 675 ? -21.373 3.008 10.878 1.00 84.12 675 ILE A CA 1
ATOM 5277 C C . ILE A 1 675 ? -20.729 2.911 12.268 1.00 84.12 675 ILE A C 1
ATOM 5279 O O . ILE A 1 675 ? -20.786 1.853 12.900 1.00 84.12 675 ILE A O 1
ATOM 5283 N N . GLU A 1 676 ? -20.198 4.021 12.790 1.00 85.75 676 GLU A N 1
ATOM 5284 C CA . GLU A 1 676 ? -19.601 4.081 14.130 1.00 85.75 676 GLU A CA 1
ATOM 5285 C C . GLU A 1 676 ? -20.622 3.726 15.229 1.00 85.75 676 GLU A C 1
ATOM 5287 O O . GLU A 1 676 ? -20.332 2.937 16.133 1.00 85.75 676 GLU A O 1
ATOM 5292 N N . THR A 1 677 ? -21.852 4.246 15.129 1.00 85.12 677 THR A N 1
ATOM 5293 C CA . THR A 1 677 ? -22.944 3.946 16.072 1.00 85.12 677 THR A CA 1
ATOM 5294 C C . THR A 1 677 ? -23.265 2.450 16.094 1.00 85.12 677 THR A C 1
ATOM 5296 O O . THR A 1 677 ? -23.336 1.845 17.167 1.00 85.12 677 THR A O 1
ATOM 5299 N N . VAL A 1 678 ? -23.417 1.828 14.921 1.00 86.88 678 VAL A N 1
ATOM 5300 C CA . VAL A 1 678 ? -23.693 0.388 14.798 1.00 86.88 678 VAL A CA 1
ATOM 5301 C C . VAL A 1 678 ? -22.530 -0.449 15.332 1.00 86.88 678 VAL A C 1
ATOM 5303 O O . VAL A 1 678 ? -22.762 -1.444 16.023 1.00 86.88 678 VAL A O 1
ATOM 5306 N N . ALA A 1 679 ? -21.285 -0.034 15.091 1.00 89.81 679 ALA A N 1
ATOM 5307 C CA . ALA A 1 679 ? -20.108 -0.708 15.627 1.00 89.81 679 ALA A CA 1
ATOM 5308 C C . ALA A 1 679 ? -20.065 -0.671 17.169 1.00 89.81 679 ALA A C 1
ATOM 5310 O O . ALA A 1 679 ? -19.754 -1.687 17.795 1.00 89.81 679 ALA A O 1
ATOM 5311 N N . TYR A 1 680 ? -20.454 0.443 17.805 1.00 90.19 680 TYR A N 1
ATOM 5312 C CA . TYR A 1 680 ? -20.579 0.514 19.267 1.00 90.19 680 TYR A CA 1
ATOM 5313 C C . TYR A 1 680 ? -21.722 -0.338 19.825 1.00 90.19 680 TYR A C 1
ATOM 5315 O O . TYR A 1 680 ? -21.547 -0.970 20.870 1.00 90.19 680 TYR A O 1
ATOM 5323 N N . ILE A 1 681 ? -22.864 -0.405 19.132 1.00 88.44 681 ILE A N 1
ATOM 5324 C CA . ILE A 1 681 ? -23.958 -1.321 19.492 1.00 88.44 681 ILE A CA 1
ATOM 5325 C C . ILE A 1 681 ? -23.441 -2.762 19.449 1.00 88.44 681 ILE A C 1
ATOM 5327 O O . ILE A 1 681 ? -23.560 -3.492 20.434 1.00 88.44 681 ILE A O 1
ATOM 5331 N N . LEU A 1 682 ? -22.782 -3.152 18.354 1.00 88.44 682 LEU A N 1
ATOM 5332 C CA . LEU A 1 682 ? -22.178 -4.474 18.205 1.00 88.44 682 LEU A CA 1
ATOM 5333 C C . LEU A 1 682 ? -21.181 -4.770 19.340 1.00 88.44 682 LEU A C 1
ATOM 5335 O O . LEU A 1 682 ? -21.281 -5.820 19.976 1.00 88.44 682 LEU A O 1
ATOM 5339 N N . LEU A 1 683 ? -20.291 -3.825 19.668 1.00 90.31 683 LEU A N 1
ATOM 5340 C CA . LEU A 1 683 ? -19.357 -3.930 20.795 1.00 90.31 683 LEU A CA 1
ATOM 5341 C C . LEU A 1 683 ? -20.069 -4.129 22.143 1.00 90.31 683 LEU A C 1
ATOM 5343 O O . LEU A 1 683 ? -19.621 -4.938 22.959 1.00 90.31 683 LEU A O 1
ATOM 5347 N N . ALA A 1 684 ? -21.188 -3.441 22.381 1.00 89.06 684 ALA A N 1
ATOM 5348 C CA . ALA A 1 684 ? -21.998 -3.586 23.592 1.00 89.06 684 ALA A CA 1
ATOM 5349 C C . ALA A 1 684 ? -22.701 -4.956 23.699 1.00 89.06 684 ALA A C 1
ATOM 5351 O O . ALA A 1 684 ? -22.998 -5.416 24.808 1.00 89.06 684 ALA A O 1
ATOM 5352 N N . HIS A 1 685 ? -22.965 -5.632 22.578 1.00 86.00 685 HIS A N 1
ATOM 5353 C CA . HIS A 1 685 ? -23.474 -7.007 22.577 1.00 86.00 685 HIS A CA 1
ATOM 5354 C C . HIS A 1 685 ? -22.351 -8.033 22.778 1.00 86.00 685 HIS A C 1
ATOM 5356 O O . HIS A 1 685 ? -22.454 -8.873 23.673 1.00 86.00 685 HIS A O 1
ATOM 5362 N N . ILE A 1 686 ? -21.253 -7.938 22.022 1.00 86.94 686 ILE A N 1
ATOM 5363 C CA . ILE A 1 686 ? -20.167 -8.937 22.055 1.00 86.94 686 ILE A CA 1
ATOM 5364 C C . ILE A 1 686 ? -19.290 -8.854 23.311 1.00 86.94 686 ILE A C 1
ATOM 5366 O O . ILE A 1 686 ? -18.703 -9.853 23.716 1.00 86.94 686 ILE A O 1
ATOM 5370 N N . SER A 1 687 ? -19.231 -7.693 23.973 1.00 84.50 687 SER A N 1
ATOM 5371 C CA . SER A 1 687 ? -18.484 -7.523 25.232 1.00 84.50 687 SER A CA 1
ATOM 5372 C C . SER A 1 687 ? -19.220 -8.088 26.457 1.00 84.50 687 SER A C 1
ATOM 5374 O O . SER A 1 687 ? -18.734 -7.968 27.587 1.00 84.50 687 SER A O 1
ATOM 5376 N N . LYS A 1 688 ? -20.406 -8.687 26.270 1.00 77.38 688 LYS A N 1
ATOM 5377 C CA . LYS A 1 688 ? -21.169 -9.344 27.333 1.00 77.38 688 LYS A CA 1
ATOM 5378 C C . LYS A 1 688 ? -20.524 -10.696 27.690 1.00 77.38 688 LYS A C 1
ATOM 5380 O O . LYS A 1 688 ? -20.189 -11.464 26.798 1.00 77.38 688 LYS A O 1
ATOM 5385 N N . PRO A 1 689 ? -20.414 -11.049 28.983 1.00 61.12 689 PRO A N 1
ATOM 5386 C CA . PRO A 1 689 ? -19.829 -12.324 29.410 1.00 61.12 689 PRO A CA 1
ATOM 5387 C C . PRO A 1 689 ? -20.667 -13.575 29.082 1.00 61.12 689 PRO A C 1
ATOM 5389 O O . PRO A 1 689 ? -20.185 -14.675 29.321 1.00 61.12 689 PRO A O 1
ATOM 5392 N N . ASP A 1 690 ? -21.895 -13.429 28.571 1.00 61.81 690 ASP A N 1
ATOM 5393 C CA . ASP A 1 690 ? -22.811 -14.543 28.300 1.00 61.81 690 ASP A CA 1
ATOM 5394 C C . ASP A 1 690 ? -23.606 -14.274 27.004 1.00 61.81 690 ASP A C 1
ATOM 5396 O O . ASP A 1 690 ? -24.527 -13.446 26.982 1.00 61.81 690 ASP A O 1
ATOM 5400 N N . LEU A 1 691 ? -23.177 -14.905 25.903 1.00 60.25 691 LEU A N 1
ATOM 5401 C CA . LEU A 1 691 ? -23.618 -14.648 24.518 1.00 60.25 691 LEU A CA 1
ATOM 5402 C C . LEU A 1 691 ? -24.900 -15.399 24.113 1.00 60.25 691 LEU A C 1
ATOM 5404 O O . LEU A 1 691 ? -25.488 -15.086 23.080 1.00 60.25 691 LEU A O 1
ATOM 5408 N N . GLY A 1 692 ? -25.362 -16.361 24.917 1.00 54.91 692 GLY A N 1
ATOM 5409 C CA . GLY A 1 692 ? -26.299 -17.412 24.490 1.00 54.91 692 GLY A CA 1
ATOM 5410 C C . GLY A 1 692 ? -27.728 -17.005 24.092 1.00 54.91 692 GLY A C 1
ATOM 5411 O O . GLY A 1 692 ? -28.512 -17.883 23.751 1.00 54.91 692 GLY A O 1
ATOM 5412 N N . HIS A 1 693 ? -28.101 -15.719 24.130 1.00 48.84 693 HIS A N 1
ATOM 5413 C CA . HIS A 1 693 ? -29.479 -15.271 23.864 1.00 48.84 693 HIS A CA 1
ATOM 5414 C C . HIS A 1 693 ? -29.650 -14.312 22.675 1.00 48.84 693 HIS A C 1
ATOM 5416 O O . HIS A 1 693 ? -30.792 -14.035 22.321 1.00 48.84 693 HIS A O 1
ATOM 5422 N N . ASP A 1 694 ? -28.573 -13.816 22.053 1.00 60.72 694 ASP A N 1
ATOM 5423 C CA . ASP A 1 694 ? -28.666 -12.689 21.101 1.00 60.72 694 ASP A CA 1
ATOM 5424 C C . ASP A 1 694 ? -27.860 -12.867 19.799 1.00 60.72 694 ASP A C 1
ATOM 5426 O O . ASP A 1 694 ? -27.570 -11.919 19.070 1.00 60.72 694 ASP A O 1
ATOM 5430 N N . GLU A 1 695 ? -27.485 -14.108 19.490 1.00 68.06 695 GLU A N 1
ATOM 5431 C CA . GLU A 1 695 ? -26.636 -14.444 18.341 1.00 68.06 695 GLU A CA 1
ATOM 5432 C C . GLU A 1 695 ? -27.247 -14.008 16.998 1.00 68.06 695 GLU A C 1
ATOM 5434 O O . GLU A 1 695 ? -26.545 -13.491 16.130 1.00 68.06 695 GLU A O 1
ATOM 5439 N N . ALA A 1 696 ? -28.569 -14.131 16.843 1.00 68.75 696 ALA A N 1
ATOM 5440 C CA . ALA A 1 696 ? -29.268 -13.750 15.616 1.00 68.75 696 ALA A CA 1
ATOM 5441 C C . ALA A 1 696 ? -29.204 -12.237 15.340 1.00 68.75 696 ALA A C 1
ATOM 5443 O O . ALA A 1 696 ? -29.090 -11.817 14.189 1.00 68.75 696 ALA A O 1
ATOM 5444 N N . SER A 1 697 ? -29.269 -11.408 16.378 1.00 70.38 697 SER A N 1
ATOM 5445 C CA . SER A 1 697 ? -29.237 -9.949 16.248 1.00 70.38 697 SER A CA 1
ATOM 5446 C C . SER A 1 697 ? -27.818 -9.453 16.008 1.00 70.38 697 SER A C 1
ATOM 5448 O O . SER A 1 697 ? -27.592 -8.617 15.136 1.00 70.38 697 SER A O 1
ATOM 5450 N N . VAL A 1 698 ? -26.847 -10.043 16.712 1.00 80.06 698 VAL A N 1
ATOM 5451 C CA . VAL A 1 698 ? -25.417 -9.809 16.480 1.00 80.06 698 VAL A CA 1
ATOM 5452 C C . VAL A 1 698 ? -25.040 -10.182 15.045 1.00 80.06 698 VAL A C 1
ATOM 5454 O O . VAL A 1 698 ? -24.402 -9.385 14.362 1.00 80.06 698 VAL A O 1
ATOM 5457 N N . SER A 1 699 ? -25.494 -11.338 14.551 1.00 78.25 699 SER A N 1
ATOM 5458 C CA . SER A 1 699 ? -25.272 -11.766 13.165 1.00 78.25 699 SER A CA 1
ATOM 5459 C C . SER A 1 699 ? -25.803 -10.736 12.160 1.00 78.25 699 SER A C 1
ATOM 5461 O O . SER A 1 699 ? -25.073 -10.346 11.249 1.00 78.25 699 SER A O 1
ATOM 5463 N N . LYS A 1 700 ? -27.019 -10.204 12.354 1.00 78.31 700 LYS A N 1
ATOM 5464 C CA . LYS A 1 700 ? -27.582 -9.154 11.482 1.00 78.31 700 LYS A CA 1
ATOM 5465 C C . LYS A 1 700 ? -26.733 -7.882 11.458 1.00 78.31 700 LYS A C 1
ATOM 5467 O O . LYS A 1 700 ? -26.472 -7.355 10.378 1.00 78.31 700 LYS A O 1
ATOM 5472 N N . LEU A 1 701 ? -26.284 -7.407 12.624 1.00 82.19 701 LEU A N 1
ATOM 5473 C CA . LEU A 1 701 ? -25.411 -6.230 12.724 1.00 82.19 701 LEU A CA 1
ATOM 5474 C C . LEU A 1 701 ? -24.087 -6.466 11.988 1.00 82.19 701 LEU A C 1
ATOM 5476 O O . LEU A 1 701 ? -23.615 -5.590 11.268 1.00 82.19 701 LEU A O 1
ATOM 5480 N N . VAL A 1 702 ? -23.519 -7.666 12.116 1.00 84.31 702 VAL A N 1
ATOM 5481 C CA . VAL A 1 702 ? -22.279 -8.059 11.437 1.00 84.31 702 VAL A CA 1
ATOM 5482 C C . VAL A 1 702 ? -22.456 -8.138 9.920 1.00 84.31 702 VAL A C 1
ATOM 5484 O O . VAL A 1 702 ? -21.589 -7.649 9.194 1.00 84.31 702 VAL A O 1
ATOM 5487 N N . HIS A 1 703 ? -23.561 -8.704 9.424 1.00 81.94 703 HIS A N 1
ATOM 5488 C CA . HIS A 1 703 ? -23.861 -8.730 7.988 1.00 81.94 703 HIS A CA 1
ATOM 5489 C C . HIS A 1 703 ? -24.010 -7.314 7.422 1.00 81.94 703 HIS A C 1
ATOM 5491 O O . HIS A 1 703 ? -23.404 -7.008 6.396 1.00 81.94 703 HIS A O 1
ATOM 5497 N N . TRP A 1 704 ? -24.747 -6.436 8.112 1.00 83.50 704 TRP A N 1
ATOM 5498 C CA . TRP A 1 704 ? -24.904 -5.044 7.687 1.00 83.50 704 TRP A CA 1
ATOM 5499 C C . TRP A 1 704 ? -23.564 -4.303 7.678 1.00 83.50 704 TRP A C 1
ATOM 5501 O O . TRP A 1 704 ? -23.216 -3.693 6.669 1.00 83.50 704 TRP A O 1
ATOM 5511 N N . LEU A 1 705 ? -22.781 -4.416 8.757 1.00 84.62 705 LEU A N 1
ATOM 5512 C CA . LEU A 1 705 ? -21.487 -3.747 8.886 1.00 84.62 705 LEU A CA 1
ATOM 5513 C C . LEU A 1 705 ? -20.485 -4.258 7.842 1.00 84.62 705 LEU A C 1
ATOM 5515 O O . LEU A 1 705 ? -19.775 -3.472 7.229 1.00 84.62 705 LEU A O 1
ATOM 5519 N N . SER A 1 706 ? -20.474 -5.563 7.564 1.00 84.31 706 SER A N 1
ATOM 5520 C CA . SER A 1 706 ? -19.657 -6.137 6.484 1.00 84.31 706 SER A CA 1
ATOM 5521 C C . SER A 1 706 ? -20.066 -5.599 5.106 1.00 84.31 706 SER A C 1
ATOM 5523 O O . SER A 1 706 ? -19.214 -5.436 4.238 1.00 84.31 706 SER A O 1
ATOM 5525 N N . GLY A 1 707 ? -21.349 -5.273 4.918 1.00 82.25 707 GLY A N 1
ATOM 5526 C CA . GLY A 1 707 ? -21.873 -4.625 3.715 1.00 82.25 707 GLY A CA 1
ATOM 5527 C C . GLY A 1 707 ? -21.331 -3.209 3.478 1.00 82.25 707 GLY A C 1
ATOM 5528 O O . GLY A 1 707 ? -21.162 -2.822 2.324 1.00 82.25 707 GLY A O 1
ATOM 5529 N N . GLN A 1 708 ? -21.008 -2.464 4.542 1.00 83.81 708 GLN A N 1
ATOM 5530 C CA . GLN A 1 708 ? -20.582 -1.053 4.479 1.00 83.81 708 GLN A CA 1
ATOM 5531 C C . GLN A 1 708 ? -19.088 -0.841 4.180 1.00 83.81 708 GLN A C 1
ATOM 5533 O O . GLN A 1 708 ? -18.620 0.296 4.160 1.00 83.81 708 GLN A O 1
ATOM 5538 N N . ARG A 1 709 ? -18.309 -1.908 3.970 1.00 82.94 709 ARG A N 1
ATOM 5539 C CA . ARG A 1 709 ? -16.867 -1.785 3.724 1.00 82.94 709 ARG A CA 1
ATOM 5540 C C . ARG A 1 709 ? -16.549 -1.178 2.357 1.00 82.94 709 ARG A C 1
ATOM 5542 O O . ARG A 1 709 ? -17.206 -1.453 1.353 1.00 82.94 709 ARG A O 1
ATOM 5549 N N . ASN A 1 710 ? -15.483 -0.392 2.300 1.00 82.94 710 ASN A N 1
ATOM 5550 C CA . ASN A 1 710 ? -14.903 0.073 1.046 1.00 82.94 710 ASN A CA 1
ATOM 5551 C C . ASN A 1 710 ? -14.041 -1.033 0.401 1.00 82.94 710 ASN A C 1
ATOM 5553 O O . ASN A 1 710 ? -13.778 -2.071 1.015 1.00 82.94 710 ASN A O 1
ATOM 5557 N N . ALA A 1 711 ? -13.571 -0.828 -0.837 1.00 76.81 711 ALA A N 1
ATOM 5558 C CA . ALA A 1 711 ? -12.839 -1.888 -1.536 1.00 76.81 711 ALA A CA 1
ATOM 5559 C C . ALA A 1 711 ? -11.484 -2.251 -0.915 1.00 76.81 711 ALA A C 1
ATOM 5561 O O . ALA A 1 711 ? -10.954 -3.322 -1.213 1.00 76.81 711 ALA A O 1
ATOM 5562 N N . LEU A 1 712 ? -10.943 -1.371 -0.071 1.00 75.62 712 LEU A N 1
ATOM 5563 C CA . LEU A 1 712 ? -9.680 -1.572 0.626 1.00 75.62 712 LEU A CA 1
ATOM 5564 C C . LEU A 1 712 ? -9.867 -2.338 1.943 1.00 75.62 712 LEU A C 1
ATOM 5566 O O . LEU A 1 712 ? -8.887 -2.732 2.559 1.00 75.62 712 LEU A O 1
ATOM 5570 N N . GLY A 1 713 ? -11.105 -2.607 2.368 1.00 76.56 713 GLY A N 1
ATOM 5571 C CA . GLY A 1 713 ? -11.412 -3.289 3.628 1.00 76.56 713 GLY A CA 1
ATOM 5572 C C . GLY A 1 713 ? -11.581 -2.355 4.832 1.00 76.56 713 GLY A C 1
ATOM 5573 O O . GLY A 1 713 ? -11.848 -2.846 5.930 1.00 76.56 713 GLY A O 1
ATOM 5574 N N . GLY A 1 714 ? -11.461 -1.039 4.627 1.00 79.62 714 GLY A N 1
ATOM 5575 C CA . GLY A 1 714 ? -11.834 -0.001 5.592 1.00 79.62 714 GLY A CA 1
ATOM 5576 C C . GLY A 1 714 ? -13.297 0.436 5.444 1.00 79.62 714 GLY A C 1
ATOM 5577 O O . GLY A 1 714 ? -14.082 -0.209 4.747 1.00 79.62 714 GLY A O 1
ATOM 5578 N N . PHE A 1 715 ? -13.662 1.536 6.097 1.00 82.50 715 PHE A N 1
ATOM 5579 C CA . PHE A 1 715 ? -15.000 2.138 6.076 1.00 82.50 715 PHE A CA 1
ATOM 5580 C C . PHE A 1 715 ? -14.930 3.585 5.555 1.00 82.50 715 PHE A C 1
ATOM 5582 O O . PHE A 1 715 ? -14.025 3.900 4.778 1.00 82.50 715 PHE A O 1
ATOM 5589 N N . ALA A 1 716 ? -15.909 4.432 5.880 1.00 75.62 716 ALA A N 1
ATOM 5590 C CA . ALA A 1 716 ? -16.012 5.776 5.319 1.00 75.62 716 ALA A CA 1
ATOM 5591 C C . ALA A 1 716 ? -15.016 6.758 5.960 1.00 75.62 716 ALA A C 1
ATOM 5593 O O . ALA A 1 716 ? -14.534 7.659 5.283 1.00 75.62 716 ALA A O 1
ATOM 5594 N N . SER A 1 717 ? -14.675 6.577 7.238 1.00 75.12 717 SER A N 1
ATOM 5595 C CA . SER A 1 717 ? -13.767 7.443 7.993 1.00 75.12 717 SER A CA 1
ATOM 5596 C C . SER A 1 717 ? -12.664 6.656 8.708 1.00 75.12 717 SER A C 1
ATOM 5598 O O . SER A 1 717 ? -12.503 5.443 8.569 1.00 75.12 717 SER A O 1
ATOM 5600 N N . THR A 1 718 ? -11.829 7.351 9.482 1.00 75.25 718 THR A N 1
ATOM 5601 C CA . THR A 1 718 ? -10.851 6.659 10.324 1.00 75.25 718 THR A CA 1
ATOM 5602 C C . THR A 1 718 ? -11.514 6.046 11.552 1.00 75.25 718 THR A C 1
ATOM 5604 O O . THR A 1 718 ? -11.245 4.892 11.893 1.00 75.25 718 THR A O 1
ATOM 5607 N N . GLN A 1 719 ? -12.355 6.815 12.246 1.00 77.81 719 GLN A N 1
ATOM 5608 C CA . GLN A 1 719 ? -12.905 6.383 13.523 1.00 77.81 719 GLN A CA 1
ATOM 5609 C C . GLN A 1 719 ? -13.886 5.223 13.355 1.00 77.81 719 GLN A C 1
ATOM 5611 O O . GLN A 1 719 ? -13.818 4.250 14.113 1.00 77.81 719 GLN A O 1
ATOM 5616 N N . ASP A 1 720 ? -14.747 5.282 12.337 1.00 81.75 720 ASP A N 1
ATOM 5617 C CA . ASP A 1 720 ? -15.653 4.178 12.028 1.00 81.75 720 ASP A CA 1
ATOM 5618 C C . ASP A 1 720 ? -14.866 2.907 11.667 1.00 81.75 720 ASP A C 1
ATOM 5620 O O . ASP A 1 720 ? -15.207 1.830 12.152 1.00 81.75 720 ASP A O 1
ATOM 5624 N N . THR A 1 721 ? -13.751 3.026 10.942 1.00 84.56 721 THR A N 1
ATOM 5625 C CA . THR A 1 721 ? -12.879 1.914 10.570 1.00 84.56 721 THR A CA 1
ATOM 5626 C C . THR A 1 721 ? -12.256 1.284 11.805 1.00 84.56 721 THR A C 1
ATOM 5628 O O . THR A 1 721 ? -12.337 0.069 11.981 1.00 84.56 721 THR A O 1
ATOM 5631 N N . VAL A 1 722 ? -11.689 2.089 12.705 1.00 85.31 722 VAL A N 1
ATOM 5632 C CA . VAL A 1 722 ? -11.049 1.601 13.933 1.00 85.31 722 VAL A CA 1
ATOM 5633 C C . VAL A 1 722 ? -12.041 0.834 14.811 1.00 85.31 722 VAL A C 1
ATOM 5635 O O . VAL A 1 722 ? -11.767 -0.299 15.217 1.00 85.31 722 VAL A O 1
ATOM 5638 N N . VAL A 1 723 ? -13.208 1.422 15.089 1.00 88.88 723 VAL A N 1
ATOM 5639 C CA . VAL A 1 723 ? -14.218 0.812 15.969 1.00 88.88 723 VAL A CA 1
ATOM 5640 C C . VAL A 1 723 ? -14.862 -0.408 15.299 1.00 88.88 723 VAL A C 1
ATOM 5642 O O . VAL A 1 723 ? -15.073 -1.430 15.955 1.00 88.88 723 VAL A O 1
ATOM 5645 N N . SER A 1 724 ? -15.113 -0.355 13.990 1.00 89.75 724 SER A N 1
ATOM 5646 C CA . SER A 1 724 ? -15.697 -1.470 13.235 1.00 89.75 724 SER A CA 1
ATOM 5647 C C . SER A 1 724 ? -14.744 -2.654 13.119 1.00 89.75 724 SER A C 1
ATOM 5649 O O . SER A 1 724 ? -15.162 -3.793 13.323 1.00 89.75 724 SER A O 1
ATOM 5651 N N . LEU A 1 725 ? -13.454 -2.417 12.855 1.00 87.94 725 LEU A N 1
ATOM 5652 C CA . LEU A 1 725 ? -12.442 -3.476 12.851 1.00 87.94 725 LEU A CA 1
ATOM 5653 C C . LEU A 1 725 ? -12.272 -4.081 14.246 1.00 87.94 725 LEU A C 1
ATOM 5655 O O . LEU A 1 725 ? -12.190 -5.302 14.358 1.00 87.94 725 LEU A O 1
ATOM 5659 N N . GLN A 1 726 ? -12.301 -3.270 15.310 1.00 89.50 726 GLN A N 1
ATOM 5660 C CA . GLN A 1 726 ? -12.314 -3.771 16.687 1.00 89.50 726 GLN A CA 1
ATOM 5661 C C . GLN A 1 726 ? -13.527 -4.683 16.939 1.00 89.50 726 GLN A C 1
ATOM 5663 O O . GLN A 1 726 ? -13.373 -5.771 17.500 1.00 89.50 726 GLN A O 1
ATOM 5668 N N . ALA A 1 727 ? -14.725 -4.262 16.523 1.00 90.31 727 ALA A N 1
ATOM 5669 C CA . ALA A 1 727 ? -15.960 -5.016 16.716 1.00 90.31 727 ALA A CA 1
ATOM 5670 C C . ALA A 1 727 ? -15.950 -6.347 15.945 1.00 90.31 727 ALA A C 1
ATOM 5672 O O . ALA A 1 727 ? -16.232 -7.402 16.518 1.00 90.31 727 ALA A O 1
ATOM 5673 N N . LEU A 1 728 ? -15.566 -6.316 14.666 1.00 89.00 728 LEU A N 1
ATOM 5674 C CA . LEU A 1 728 ? -15.507 -7.495 13.799 1.00 89.00 728 LEU A CA 1
ATOM 5675 C C . LEU A 1 728 ? -14.407 -8.470 14.232 1.00 89.00 728 LEU A C 1
ATOM 5677 O O . LEU A 1 728 ? -14.646 -9.677 14.261 1.00 89.00 728 LEU A O 1
ATOM 5681 N N . ALA A 1 729 ? -13.247 -7.962 14.661 1.00 87.12 729 ALA A N 1
ATOM 5682 C CA . ALA A 1 729 ? -12.184 -8.776 15.239 1.00 87.12 729 ALA A CA 1
ATOM 5683 C C . ALA A 1 729 ? -12.656 -9.501 16.506 1.00 87.12 729 ALA A C 1
ATOM 5685 O O . ALA A 1 729 ? -12.436 -10.702 16.650 1.00 87.12 729 ALA A O 1
ATOM 5686 N N . GLN A 1 730 ? -13.333 -8.800 17.422 1.00 86.25 730 GLN A N 1
ATOM 5687 C CA . GLN A 1 730 ? -13.868 -9.424 18.633 1.00 86.25 730 GLN A CA 1
ATOM 5688 C C . GLN A 1 730 ? -14.949 -10.461 18.310 1.00 86.25 730 GLN A C 1
ATOM 5690 O O . GLN A 1 730 ? -14.881 -11.577 18.826 1.00 86.25 730 GLN A O 1
ATOM 5695 N N . TYR A 1 731 ? -15.888 -10.143 17.415 1.00 85.88 731 TYR A N 1
ATOM 5696 C CA . TYR A 1 731 ? -16.919 -11.077 16.959 1.00 85.88 731 TYR A CA 1
ATOM 5697 C C . TYR A 1 731 ? -16.312 -12.366 16.388 1.00 85.88 731 TYR A C 1
ATOM 5699 O O . TYR A 1 731 ? -16.663 -13.466 16.815 1.00 85.88 731 TYR A O 1
ATOM 5707 N N . ALA A 1 732 ? -15.337 -12.235 15.490 1.00 82.50 732 ALA A N 1
ATOM 5708 C CA . ALA A 1 732 ? -14.689 -13.370 14.845 1.00 82.50 732 ALA A CA 1
ATOM 5709 C C . ALA A 1 732 ? -13.890 -14.254 15.825 1.00 82.50 732 ALA A C 1
ATOM 5711 O O . ALA A 1 732 ? -13.693 -15.439 15.565 1.00 82.50 732 ALA A O 1
ATOM 5712 N N . THR A 1 733 ? -13.471 -13.716 16.979 1.00 79.00 733 THR A N 1
ATOM 5713 C CA . THR A 1 733 ? -12.856 -14.523 18.052 1.00 79.00 733 THR A CA 1
ATOM 5714 C C . THR A 1 733 ? -13.867 -15.287 18.907 1.00 79.00 733 THR A C 1
ATOM 5716 O O . THR A 1 733 ? -13.493 -16.265 19.550 1.00 79.00 733 THR A O 1
ATOM 5719 N N . LEU A 1 734 ? -15.129 -14.848 18.930 1.00 77.62 734 LEU A N 1
ATOM 5720 C CA . LEU A 1 734 ? -16.198 -15.434 19.745 1.00 77.62 734 LEU A CA 1
ATOM 5721 C C . LEU A 1 734 ? -16.997 -16.501 18.998 1.00 77.62 734 LEU A C 1
ATOM 5723 O O . LEU A 1 734 ? -17.475 -17.439 19.629 1.00 77.62 734 LEU A O 1
ATOM 5727 N N . ILE A 1 735 ? -17.127 -16.369 17.676 1.00 69.31 735 ILE A N 1
ATOM 5728 C CA . ILE A 1 735 ? -17.829 -17.326 16.814 1.00 69.31 735 ILE A CA 1
ATOM 5729 C C . ILE A 1 735 ? -16.818 -17.876 15.797 1.00 69.31 735 ILE A C 1
ATOM 5731 O O . ILE A 1 735 ? -16.683 -17.336 14.694 1.00 69.31 735 ILE A O 1
ATOM 5735 N N . PRO A 1 736 ? -16.051 -18.924 16.164 1.00 62.41 736 PRO A N 1
ATOM 5736 C CA . PRO A 1 736 ? -15.092 -19.544 15.265 1.00 62.41 736 PRO A CA 1
ATOM 5737 C C . PRO A 1 736 ? -15.842 -20.190 14.104 1.00 62.41 736 PRO A C 1
ATOM 5739 O O . PRO A 1 736 ? -16.633 -21.112 14.290 1.00 62.41 736 PRO A O 1
ATOM 5742 N N . GLN A 1 737 ? -15.594 -19.706 12.894 1.00 64.06 737 GLN A N 1
ATOM 5743 C CA . GLN A 1 737 ? -16.218 -20.269 11.704 1.00 64.06 737 GLN A CA 1
ATOM 5744 C C . GLN A 1 737 ? -15.454 -21.520 11.270 1.00 64.06 737 GLN A C 1
ATOM 5746 O O . GLN A 1 737 ? -14.314 -21.429 10.804 1.00 64.06 737 GLN A O 1
ATOM 5751 N N . GLU A 1 738 ? -16.073 -22.692 11.422 1.00 68.62 738 GLU A N 1
ATOM 5752 C CA . GLU A 1 738 ? -15.571 -23.915 10.800 1.00 68.62 738 GLU A CA 1
ATOM 5753 C C . GLU A 1 738 ? -15.779 -23.824 9.285 1.00 68.62 738 GLU A C 1
ATOM 5755 O O . GLU A 1 738 ? -16.892 -23.941 8.778 1.00 68.62 738 GLU A O 1
ATOM 5760 N N . MET A 1 739 ? -14.691 -23.589 8.553 1.00 73.56 739 MET A N 1
ATOM 5761 C CA . MET A 1 739 ? -14.683 -23.643 7.096 1.00 73.56 739 MET A CA 1
ATOM 5762 C C . MET A 1 739 ? -14.229 -25.028 6.639 1.00 73.56 739 MET A C 1
ATOM 5764 O O . MET A 1 739 ? -13.117 -25.456 6.963 1.00 73.56 739 MET A O 1
ATOM 5768 N N . ARG A 1 740 ? -15.078 -25.711 5.865 1.00 80.19 740 ARG A N 1
ATOM 5769 C CA . ARG A 1 740 ? -14.727 -26.968 5.194 1.00 80.19 740 ARG A CA 1
ATOM 5770 C C . ARG A 1 740 ? -14.375 -26.695 3.740 1.00 80.19 740 ARG A C 1
ATOM 5772 O O . ARG A 1 740 ? -13.202 -26.717 3.375 1.00 80.19 740 ARG A O 1
ATOM 5779 N N . ASP A 1 741 ? -15.400 -26.406 2.952 1.00 87.62 741 ASP A N 1
ATOM 5780 C CA . ASP A 1 741 ? -15.316 -26.152 1.522 1.00 87.62 741 ASP A CA 1
ATOM 5781 C C . ASP A 1 741 ? -16.525 -25.310 1.103 1.00 87.62 741 ASP A C 1
ATOM 5783 O O . ASP A 1 741 ? -17.669 -25.675 1.394 1.00 87.62 741 ASP A O 1
ATOM 5787 N N . VAL A 1 742 ? -16.265 -24.177 0.457 1.00 91.62 742 VAL A N 1
ATOM 5788 C CA . VAL A 1 742 ? -17.275 -23.302 -0.126 1.00 91.62 742 VAL A CA 1
ATOM 5789 C C . VAL A 1 742 ? -16.926 -23.059 -1.590 1.00 91.62 742 VAL A C 1
ATOM 5791 O O . VAL A 1 742 ? -15.900 -22.458 -1.916 1.00 91.62 742 VAL A O 1
ATOM 5794 N N . LYS A 1 743 ? -17.827 -23.476 -2.479 1.00 93.44 743 LYS A N 1
ATOM 5795 C CA . LYS A 1 743 ? -17.787 -23.145 -3.903 1.00 93.44 743 LYS A CA 1
ATOM 5796 C C . LYS A 1 743 ? -18.638 -21.904 -4.156 1.00 93.44 743 LYS A C 1
ATOM 5798 O O . LYS A 1 743 ? -19.846 -21.925 -3.907 1.00 93.44 743 LYS A O 1
ATOM 5803 N N . VAL A 1 744 ? -18.018 -20.854 -4.688 1.00 94.44 744 VAL A N 1
ATOM 5804 C CA . VAL A 1 744 ? -18.671 -19.604 -5.100 1.00 94.44 744 VAL A CA 1
ATOM 5805 C C . VAL A 1 744 ? -18.710 -19.539 -6.620 1.00 94.44 744 VAL A C 1
ATOM 5807 O O . VAL A 1 744 ? -17.676 -19.623 -7.276 1.00 94.44 744 VAL A O 1
ATOM 5810 N N . THR A 1 745 ? -19.901 -19.378 -7.190 1.00 93.62 745 THR A N 1
ATOM 5811 C CA . THR A 1 745 ? -20.097 -19.223 -8.637 1.00 93.62 745 THR A CA 1
ATOM 5812 C C . THR A 1 745 ? -20.702 -17.863 -8.949 1.00 93.62 745 THR A C 1
ATOM 5814 O O . THR A 1 745 ? -21.680 -17.464 -8.321 1.00 93.62 745 THR A O 1
ATOM 5817 N N . VAL A 1 746 ? -20.128 -17.151 -9.916 1.00 93.44 746 VAL A N 1
ATOM 5818 C CA . VAL A 1 746 ? -20.585 -15.828 -10.361 1.00 93.44 746 VAL A CA 1
ATOM 5819 C C . VAL A 1 746 ? -21.085 -15.942 -11.789 1.00 93.44 746 VAL A C 1
ATOM 5821 O O . VAL A 1 746 ? -20.328 -16.308 -12.688 1.00 93.44 746 VAL A O 1
ATOM 5824 N N . LYS A 1 747 ? -22.363 -15.633 -12.007 1.00 90.56 747 LYS A N 1
ATOM 5825 C CA . LYS A 1 747 ? -23.031 -15.740 -13.309 1.00 90.56 747 LYS A CA 1
ATOM 5826 C C . LYS A 1 747 ? -23.504 -14.366 -13.771 1.00 90.56 747 LYS A C 1
ATOM 5828 O O . LYS A 1 747 ? -24.304 -13.733 -13.091 1.00 90.56 747 LYS A O 1
ATOM 5833 N N . GLY A 1 748 ? -23.022 -13.928 -14.933 1.00 85.69 748 GLY A N 1
ATOM 5834 C CA . GLY A 1 748 ? -23.589 -12.803 -15.686 1.00 85.69 748 GLY A CA 1
ATOM 5835 C C . GLY A 1 748 ? -24.467 -13.305 -16.839 1.00 85.69 748 GLY A C 1
ATOM 5836 O O . GLY A 1 748 ? -24.371 -14.470 -17.217 1.00 85.69 748 GLY A O 1
ATOM 5837 N N . ARG A 1 749 ? -25.307 -12.440 -17.428 1.00 75.69 749 ARG A N 1
ATOM 5838 C CA . ARG A 1 749 ? -26.220 -12.831 -18.531 1.00 75.69 749 ARG A CA 1
ATOM 5839 C C . ARG A 1 749 ? -25.521 -13.395 -19.774 1.00 75.69 749 ARG A C 1
ATOM 5841 O O . ARG A 1 749 ? -26.102 -14.245 -20.437 1.00 75.69 749 ARG A O 1
ATOM 5848 N N . GLU A 1 750 ? -24.318 -12.921 -20.091 1.00 66.56 750 GLU A N 1
ATOM 5849 C CA . GLU A 1 750 ? -23.630 -13.206 -21.366 1.00 66.56 750 GLU A CA 1
ATOM 5850 C C . GLU A 1 750 ? -22.222 -13.799 -21.184 1.00 66.56 750 GLU A C 1
ATOM 5852 O O . GLU A 1 750 ? -21.491 -13.989 -22.153 1.00 66.56 750 GLU A O 1
ATOM 5857 N N . ALA A 1 751 ? -21.826 -14.105 -19.946 1.00 70.81 751 ALA A N 1
ATOM 5858 C CA . ALA A 1 751 ? -20.476 -14.544 -19.610 1.00 70.81 751 ALA A CA 1
ATOM 5859 C C . ALA A 1 751 ? -20.448 -15.988 -19.102 1.00 70.81 751 ALA A C 1
ATOM 5861 O O . ALA A 1 751 ? -21.370 -16.442 -18.420 1.00 70.81 751 ALA A O 1
ATOM 5862 N N . SER A 1 752 ? -19.349 -16.693 -19.380 1.00 80.88 752 SER A N 1
ATOM 5863 C CA . SER A 1 752 ? -19.050 -17.962 -18.718 1.00 80.88 752 SER A CA 1
ATOM 5864 C C . SER A 1 752 ? -19.015 -17.764 -17.198 1.00 80.88 752 SER A C 1
ATOM 5866 O O . SER A 1 752 ? -18.440 -16.769 -16.742 1.00 80.88 752 SER A O 1
ATOM 5868 N N . PRO A 1 753 ? -19.592 -18.686 -16.408 1.00 86.06 753 PRO A N 1
ATOM 5869 C CA . PRO A 1 753 ? -19.563 -18.577 -14.959 1.00 86.06 753 PRO A CA 1
ATOM 5870 C C . PRO A 1 753 ? -18.121 -18.583 -14.451 1.00 86.06 753 PRO A C 1
ATOM 5872 O O . PRO A 1 753 ? -17.327 -19.438 -14.844 1.00 86.06 753 PRO A O 1
ATOM 5875 N N . LEU A 1 754 ? -17.797 -17.645 -13.565 1.00 91.19 754 LEU A N 1
ATOM 5876 C CA . LEU A 1 754 ? -16.551 -17.687 -12.803 1.00 91.19 754 LEU A CA 1
ATOM 5877 C C . LEU A 1 754 ? -16.774 -18.570 -11.577 1.00 91.19 754 LEU A C 1
ATOM 5879 O O . LEU A 1 754 ? -17.790 -18.425 -10.895 1.00 91.19 754 LEU A O 1
ATOM 5883 N N . GLU A 1 755 ? -15.842 -19.475 -11.297 1.00 93.62 755 GLU A N 1
ATOM 5884 C CA . GLU A 1 755 ? -15.915 -20.376 -10.146 1.00 93.62 755 GLU A CA 1
ATOM 5885 C C . GLU A 1 755 ? -14.704 -20.173 -9.233 1.00 93.62 755 GLU A C 1
ATOM 5887 O O . GLU A 1 755 ? -13.563 -20.140 -9.690 1.00 93.62 755 GLU A O 1
ATOM 5892 N N . PHE A 1 756 ? -14.963 -20.060 -7.932 1.00 93.88 756 PHE A N 1
ATOM 5893 C CA . PHE A 1 756 ? -13.955 -19.922 -6.888 1.00 93.88 756 PHE A CA 1
ATOM 5894 C C . PHE A 1 756 ? -14.176 -20.995 -5.825 1.00 93.88 756 PHE A C 1
ATOM 5896 O O . PHE A 1 756 ? -15.312 -21.257 -5.425 1.00 93.88 756 PHE A O 1
ATOM 5903 N N . HIS A 1 757 ? -13.088 -21.595 -5.353 1.00 93.31 757 HIS A N 1
ATOM 5904 C CA . HIS A 1 757 ? -13.108 -22.645 -4.340 1.00 93.31 757 HIS A CA 1
ATOM 5905 C C . HIS A 1 757 ? -12.338 -22.180 -3.109 1.00 93.31 757 HIS A C 1
ATOM 5907 O O . HIS A 1 757 ? -11.131 -21.948 -3.180 1.00 93.31 757 HIS A O 1
ATOM 5913 N N . VAL A 1 758 ? -13.041 -22.030 -1.989 1.00 91.25 758 VAL A N 1
ATOM 5914 C CA . VAL A 1 758 ? -12.468 -21.570 -0.724 1.00 91.25 758 VAL A CA 1
ATOM 5915 C C . VAL A 1 758 ? -12.543 -22.700 0.294 1.00 91.25 758 VAL A C 1
ATOM 5917 O O . VAL A 1 758 ? -13.616 -23.184 0.647 1.00 91.25 758 VAL A O 1
ATOM 5920 N N . HIS A 1 759 ? -11.383 -23.121 0.775 1.00 88.69 759 HIS A N 1
ATOM 5921 C CA . HIS A 1 759 ? -11.193 -24.187 1.746 1.00 88.69 759 HIS A CA 1
ATOM 5922 C C . HIS A 1 759 ? -10.407 -23.662 2.952 1.00 88.69 759 HIS A C 1
ATOM 5924 O O . HIS A 1 759 ? -9.903 -22.539 2.975 1.00 88.69 759 HIS A O 1
ATOM 5930 N N . ARG A 1 760 ? -10.225 -24.514 3.965 1.00 84.44 760 ARG A N 1
ATOM 5931 C CA . ARG A 1 760 ? -9.494 -24.155 5.190 1.00 84.44 760 ARG A CA 1
ATOM 5932 C C . ARG A 1 760 ? -8.077 -23.609 4.946 1.00 84.44 760 ARG A C 1
ATOM 5934 O O . ARG A 1 760 ? -7.665 -22.694 5.651 1.00 84.44 760 ARG A O 1
ATOM 5941 N N . ASN A 1 761 ? -7.342 -24.152 3.973 1.00 83.62 761 ASN A N 1
ATOM 5942 C CA . ASN A 1 761 ? -5.934 -23.797 3.738 1.00 83.62 761 ASN A CA 1
ATOM 5943 C C . ASN A 1 761 ? -5.757 -22.478 2.972 1.00 83.62 761 ASN A C 1
ATOM 5945 O O . ASN A 1 761 ? -4.759 -21.796 3.164 1.00 83.62 761 ASN A O 1
ATOM 5949 N N . ASN A 1 762 ? -6.718 -22.106 2.124 1.00 85.12 762 ASN A N 1
ATOM 5950 C CA . ASN A 1 762 ? -6.720 -20.853 1.363 1.00 85.12 762 ASN A CA 1
ATOM 5951 C C . ASN A 1 762 ? -7.741 -19.842 1.905 1.00 85.12 762 ASN A C 1
ATOM 5953 O O . ASN A 1 762 ? -8.060 -18.872 1.229 1.00 85.12 762 ASN A O 1
ATOM 5957 N N . LYS A 1 763 ? -8.230 -20.034 3.138 1.00 82.19 763 LYS A N 1
ATOM 5958 C CA . LYS A 1 763 ? -9.222 -19.165 3.790 1.00 82.19 763 LYS A CA 1
ATOM 5959 C C . LYS A 1 763 ? -8.821 -17.685 3.774 1.00 82.19 763 LYS A C 1
ATOM 5961 O O . LYS A 1 763 ? -9.676 -16.821 3.600 1.00 82.19 763 LYS A O 1
ATOM 5966 N N . LEU A 1 764 ? -7.531 -17.408 3.965 1.00 81.25 764 LEU A N 1
ATOM 5967 C CA . LEU A 1 764 ? -6.975 -16.056 3.995 1.00 81.25 764 LEU A CA 1
ATOM 5968 C C . LEU A 1 764 ? -6.527 -15.539 2.632 1.00 81.25 764 LEU A C 1
ATOM 5970 O O . LEU A 1 764 ? -6.140 -14.383 2.562 1.00 81.25 764 LEU A O 1
ATOM 5974 N N . VAL A 1 765 ? -6.562 -16.347 1.571 1.00 83.88 765 VAL A N 1
ATOM 5975 C CA . VAL A 1 765 ? -6.119 -15.943 0.232 1.00 83.88 765 VAL A CA 1
ATOM 5976 C C . VAL A 1 765 ? -7.255 -15.204 -0.470 1.00 83.88 765 VAL A C 1
ATOM 5978 O O . VAL A 1 765 ? -8.372 -15.717 -0.560 1.00 83.88 765 VAL A O 1
ATOM 5981 N N . LEU A 1 766 ? -6.979 -14.003 -0.986 1.00 87.31 766 LEU A N 1
ATOM 5982 C CA . LEU A 1 766 ? -7.929 -13.294 -1.838 1.00 87.31 766 LEU A CA 1
ATOM 5983 C C . LEU A 1 766 ? -7.980 -13.956 -3.209 1.00 87.31 766 LEU A C 1
ATOM 5985 O O . LEU A 1 766 ? -6.998 -13.967 -3.949 1.00 87.31 766 LEU A O 1
ATOM 5989 N N . HIS A 1 767 ? -9.150 -14.449 -3.583 1.00 90.00 767 HIS A N 1
ATOM 5990 C CA . HIS A 1 767 ? -9.418 -14.827 -4.959 1.00 90.00 767 HIS A CA 1
ATOM 5991 C C . HIS A 1 767 ? -10.064 -13.641 -5.665 1.00 90.00 767 HIS A C 1
ATOM 5993 O O . HIS A 1 767 ? -11.095 -13.160 -5.208 1.00 90.00 767 HIS A O 1
ATOM 5999 N N . GLN A 1 768 ? -9.484 -13.163 -6.765 1.00 91.44 768 GLN A N 1
ATOM 6000 C CA . GLN A 1 768 ? -9.999 -12.008 -7.500 1.00 91.44 768 GLN A CA 1
ATOM 6001 C C . GLN A 1 768 ? -10.012 -12.271 -9.007 1.00 91.44 768 GLN A C 1
ATOM 6003 O O . GLN A 1 768 ? -9.092 -12.882 -9.547 1.00 91.44 768 GLN A O 1
ATOM 6008 N N . ALA A 1 769 ? -11.044 -11.782 -9.692 1.00 92.06 769 ALA A N 1
ATOM 6009 C CA . ALA A 1 769 ? -11.141 -11.808 -11.147 1.00 92.06 769 ALA A CA 1
ATOM 6010 C C . ALA A 1 769 ? -11.813 -10.538 -11.685 1.00 92.06 769 ALA A C 1
ATOM 6012 O O . ALA A 1 769 ? -12.632 -9.910 -11.010 1.00 92.06 769 ALA A O 1
ATOM 6013 N N . SER A 1 770 ? -11.486 -10.160 -12.920 1.00 91.25 770 SER A N 1
ATOM 6014 C CA . SER A 1 770 ? -12.194 -9.092 -13.631 1.00 91.25 770 SER A CA 1
ATOM 6015 C C . SER A 1 770 ? -13.538 -9.598 -14.147 1.00 91.25 770 SER A C 1
ATOM 6017 O O . SER A 1 770 ? -13.621 -10.681 -14.726 1.00 91.25 770 SER A O 1
ATOM 6019 N N . LEU A 1 771 ? -14.587 -8.798 -13.968 1.00 90.00 771 LEU A N 1
ATOM 6020 C CA . LEU A 1 771 ? -15.889 -9.075 -14.559 1.00 90.00 771 LEU A CA 1
ATOM 6021 C C . LEU A 1 771 ? -15.894 -8.595 -16.022 1.00 90.00 771 LEU A C 1
ATOM 6023 O O . LEU A 1 771 ? -15.481 -7.464 -16.287 1.00 90.00 771 LEU A O 1
ATOM 6027 N N . PRO A 1 772 ? -16.342 -9.428 -16.978 1.00 82.44 772 PRO A N 1
ATOM 6028 C CA . PRO A 1 772 ? -16.126 -9.188 -18.406 1.00 82.44 772 PRO A CA 1
ATOM 6029 C C . PRO A 1 772 ? -16.977 -8.058 -18.998 1.00 82.44 772 PRO A C 1
ATOM 6031 O O . PRO A 1 772 ? -16.574 -7.473 -19.999 1.00 82.44 772 PRO A O 1
ATOM 6034 N N . ALA A 1 773 ? -18.137 -7.746 -18.411 1.00 82.88 773 ALA A N 1
ATOM 6035 C CA . ALA A 1 773 ? -19.056 -6.736 -18.936 1.00 82.88 773 ALA A CA 1
ATOM 6036 C C . ALA A 1 773 ? -19.571 -5.786 -17.845 1.00 82.88 773 ALA A C 1
ATOM 6038 O O . ALA A 1 773 ? -19.987 -6.208 -16.765 1.00 82.88 773 ALA A O 1
ATOM 6039 N N . VAL A 1 774 ? -19.586 -4.490 -18.144 1.00 84.88 774 VAL A N 1
ATOM 6040 C CA . VAL A 1 774 ? -20.176 -3.444 -17.304 1.00 84.88 774 VAL A CA 1
ATOM 6041 C C . VAL A 1 774 ? -20.904 -2.469 -18.236 1.00 84.88 774 VAL A C 1
ATOM 6043 O O . VAL A 1 774 ? -20.288 -2.029 -19.207 1.00 84.88 774 VAL A O 1
ATOM 6046 N N . PRO A 1 775 ? -22.173 -2.099 -17.978 1.00 87.19 775 PRO A N 1
ATOM 6047 C CA . PRO A 1 775 ? -23.019 -2.466 -16.835 1.00 87.19 775 PRO A CA 1
ATOM 6048 C C . PRO A 1 775 ? -23.592 -3.892 -16.933 1.00 87.19 775 PRO A C 1
ATOM 6050 O O . PRO A 1 775 ? -23.628 -4.489 -18.006 1.00 87.19 775 PRO A O 1
ATOM 6053 N N . GLY A 1 776 ? -24.062 -4.446 -15.814 1.00 87.88 776 GLY A N 1
ATOM 6054 C CA . GLY A 1 776 ? -24.636 -5.794 -15.787 1.00 87.88 776 GLY A CA 1
ATOM 6055 C C . GLY A 1 776 ? -25.117 -6.236 -14.407 1.00 87.88 776 GLY A C 1
ATOM 6056 O O . GLY A 1 776 ? -24.709 -5.679 -13.391 1.00 87.88 776 GLY A O 1
ATOM 6057 N N . ILE A 1 777 ? -25.987 -7.249 -14.383 1.00 90.69 777 ILE A N 1
ATOM 6058 C CA . ILE A 1 777 ? -26.421 -7.926 -13.153 1.00 90.69 777 ILE A CA 1
ATOM 6059 C C . ILE A 1 777 ? -25.662 -9.246 -13.053 1.00 90.69 777 ILE A C 1
ATOM 6061 O O . ILE A 1 777 ? -25.675 -10.041 -13.998 1.00 90.69 777 ILE A O 1
ATOM 6065 N N . TYR A 1 778 ? -25.015 -9.457 -11.912 1.00 91.88 778 TYR A N 1
ATOM 6066 C CA . TYR A 1 778 ? -24.244 -10.651 -11.605 1.00 91.88 778 TYR A CA 1
ATOM 6067 C C . TYR A 1 778 ? -24.864 -11.373 -10.412 1.00 91.88 778 TYR A C 1
ATOM 6069 O O . TYR A 1 778 ? -24.948 -10.817 -9.319 1.00 91.88 778 TYR A O 1
ATOM 6077 N N . THR A 1 779 ? -25.283 -12.620 -10.615 1.00 92.62 779 THR A N 1
ATOM 6078 C CA . THR A 1 779 ? -25.800 -13.481 -9.547 1.00 92.62 779 THR A CA 1
ATOM 6079 C C . THR A 1 779 ? -24.654 -14.306 -8.976 1.00 92.62 779 THR A C 1
ATOM 6081 O O . THR A 1 779 ? -23.993 -15.056 -9.701 1.00 92.62 779 THR A O 1
ATOM 6084 N N . VAL A 1 780 ? -24.427 -14.186 -7.672 1.00 93.50 780 VAL A N 1
ATOM 6085 C CA . VAL A 1 780 ? -23.394 -14.907 -6.928 1.00 93.50 780 VAL A CA 1
ATOM 6086 C C . VAL A 1 780 ? -24.061 -15.994 -6.106 1.00 93.50 780 VAL A C 1
ATOM 6088 O O . VAL A 1 780 ? -24.944 -15.706 -5.308 1.00 93.50 780 VAL A O 1
ATOM 6091 N N . GLN A 1 781 ? -23.656 -17.247 -6.301 1.00 93.62 781 GLN A N 1
ATOM 6092 C CA . GLN A 1 781 ? -24.187 -18.404 -5.579 1.00 93.62 781 GLN A CA 1
ATOM 6093 C C . GLN A 1 781 ? -23.062 -19.081 -4.799 1.00 93.62 781 GLN A C 1
ATOM 6095 O O . GLN A 1 781 ? -22.073 -19.505 -5.399 1.00 93.62 781 GLN A O 1
ATOM 6100 N N . ALA A 1 782 ? -23.227 -19.208 -3.484 1.00 93.06 782 ALA A N 1
ATOM 6101 C CA . ALA A 1 782 ? -22.317 -19.922 -2.597 1.00 93.06 782 ALA A CA 1
ATOM 6102 C C . ALA A 1 782 ? -22.947 -21.250 -2.146 1.00 93.06 782 ALA A C 1
ATOM 6104 O O . ALA A 1 782 ? -24.107 -21.294 -1.729 1.00 93.06 782 ALA A O 1
ATOM 6105 N N . THR A 1 783 ? -22.178 -22.336 -2.242 1.00 92.31 783 THR A N 1
ATOM 6106 C CA . THR A 1 783 ? -22.597 -23.707 -1.899 1.00 92.31 783 THR A CA 1
ATOM 6107 C C . THR A 1 783 ? -21.522 -24.403 -1.073 1.00 92.31 783 THR A C 1
ATOM 6109 O O . THR A 1 783 ? -20.337 -24.184 -1.317 1.00 92.31 783 THR A O 1
ATOM 6112 N N . GLY A 1 784 ? -21.921 -25.239 -0.112 1.00 89.75 784 GLY A N 1
ATOM 6113 C CA . GLY A 1 784 ? -21.004 -25.975 0.764 1.00 89.75 784 GLY A CA 1
ATOM 6114 C C . GLY A 1 784 ? -21.178 -25.622 2.241 1.00 89.75 784 GLY A C 1
ATOM 6115 O O . GLY A 1 784 ? -22.289 -25.354 2.693 1.00 89.75 784 GLY A O 1
ATOM 6116 N N . SER A 1 785 ? -20.082 -25.637 2.999 1.00 89.12 785 SER A N 1
ATOM 6117 C CA . SER A 1 785 ? -20.093 -25.441 4.452 1.00 89.12 785 SER A CA 1
ATOM 6118 C C . SER A 1 785 ? -18.964 -24.504 4.889 1.00 89.12 785 SER A C 1
ATOM 6120 O O . SER A 1 785 ? -17.775 -24.834 4.793 1.00 89.12 785 SER A O 1
ATOM 6122 N N . GLY A 1 786 ? -19.351 -23.314 5.351 1.00 88.19 786 GLY A N 1
ATOM 6123 C CA . GLY A 1 786 ? -18.456 -22.231 5.757 1.00 88.19 786 GLY A CA 1
ATOM 6124 C C . GLY A 1 786 ? -19.017 -20.857 5.388 1.00 88.19 786 GLY A C 1
ATOM 6125 O O . GLY A 1 786 ? -20.061 -20.754 4.745 1.00 88.19 786 GLY A O 1
ATOM 6126 N N . CYS A 1 787 ? -18.319 -19.790 5.776 1.00 87.62 787 CYS A N 1
ATOM 6127 C CA . CYS A 1 787 ? -18.681 -18.428 5.386 1.00 87.62 787 CYS A CA 1
ATOM 6128 C C . CYS A 1 787 ? -17.632 -17.811 4.468 1.00 87.62 787 CYS A C 1
ATOM 6130 O O . CYS A 1 787 ? -16.437 -18.010 4.663 1.00 87.62 787 CYS A O 1
ATOM 6132 N N . VAL A 1 788 ? -18.082 -17.033 3.493 1.00 90.50 788 VAL A N 1
ATOM 6133 C CA . VAL A 1 788 ? -17.234 -16.298 2.559 1.00 90.50 788 VAL A CA 1
ATOM 6134 C C . VAL A 1 788 ? -17.679 -14.847 2.501 1.00 90.50 788 VAL A C 1
ATOM 6136 O O . VAL A 1 788 ? -18.868 -14.533 2.501 1.00 90.50 788 VAL A O 1
ATOM 6139 N N . TYR A 1 789 ? -16.707 -13.953 2.448 1.00 90.50 789 TYR A N 1
ATOM 6140 C CA . TYR A 1 789 ? -16.917 -12.557 2.133 1.00 90.50 789 TYR A CA 1
ATOM 6141 C C . TYR A 1 789 ? -16.722 -12.374 0.631 1.00 90.50 789 TYR A C 1
ATOM 6143 O O . TYR A 1 789 ? -15.673 -12.728 0.088 1.00 90.50 789 TYR A O 1
ATOM 6151 N N . VAL A 1 790 ? -17.745 -11.847 -0.033 1.00 92.31 790 VAL A N 1
ATOM 6152 C CA . VAL A 1 790 ? -17.724 -11.548 -1.463 1.00 92.31 790 VAL A CA 1
ATOM 6153 C C . VAL A 1 790 ? -17.860 -10.050 -1.670 1.00 92.31 790 VAL A C 1
ATOM 6155 O O . VAL A 1 790 ? -18.641 -9.382 -0.989 1.00 92.31 790 VAL A O 1
ATOM 6158 N N . GLN A 1 791 ? -17.105 -9.524 -2.620 1.00 91.38 791 GLN A N 1
ATOM 6159 C CA . GLN A 1 791 ? -17.070 -8.101 -2.907 1.00 91.38 791 GLN A CA 1
ATOM 6160 C C . GLN A 1 791 ? -16.988 -7.870 -4.408 1.00 91.38 791 GLN A C 1
ATOM 6162 O O . GLN A 1 791 ? -16.208 -8.501 -5.116 1.00 91.38 791 GLN A O 1
ATOM 6167 N N . THR A 1 792 ? -17.791 -6.927 -4.886 1.00 91.88 792 THR A N 1
ATOM 6168 C CA . THR A 1 792 ? -17.739 -6.435 -6.257 1.00 91.88 792 THR A CA 1
ATOM 6169 C C . THR A 1 792 ? -17.385 -4.959 -6.234 1.00 91.88 792 THR A C 1
ATOM 6171 O O . THR A 1 792 ? -18.114 -4.156 -5.651 1.00 91.88 792 THR A O 1
ATOM 6174 N N . THR A 1 793 ? -16.294 -4.591 -6.897 1.00 91.00 793 THR A N 1
ATOM 6175 C CA . THR A 1 793 ? -15.860 -3.198 -7.008 1.00 91.00 793 THR A CA 1
ATOM 6176 C C . THR A 1 793 ? -15.984 -2.734 -8.450 1.00 91.00 793 THR A C 1
ATOM 6178 O O . THR A 1 793 ? -15.382 -3.307 -9.354 1.00 91.00 793 THR A O 1
ATOM 6181 N N . LEU A 1 794 ? -16.769 -1.684 -8.662 1.00 92.12 794 LEU A N 1
ATOM 6182 C CA . LEU A 1 794 ? -16.951 -1.003 -9.934 1.00 92.12 794 LEU A CA 1
ATOM 6183 C C . LEU A 1 794 ? -16.100 0.270 -9.950 1.00 92.12 794 LEU A C 1
ATOM 6185 O O . LEU A 1 794 ? -16.233 1.116 -9.071 1.00 92.12 794 LEU A O 1
ATOM 6189 N N . TYR A 1 795 ? -15.273 0.414 -10.976 1.00 91.12 795 TYR A N 1
ATOM 6190 C CA . TYR A 1 795 ? -14.436 1.580 -11.226 1.00 91.12 795 TYR A CA 1
ATOM 6191 C C . TYR A 1 795 ? -14.890 2.260 -12.513 1.00 91.12 795 TYR A C 1
ATOM 6193 O O . TYR A 1 795 ? -15.099 1.589 -13.525 1.00 91.12 795 TYR A O 1
ATOM 6201 N N . TYR A 1 796 ? -15.012 3.580 -12.496 1.00 91.69 796 TYR A N 1
ATOM 6202 C CA . TYR A 1 796 ? -15.317 4.386 -13.677 1.00 91.69 796 TYR A CA 1
ATOM 6203 C C . TYR A 1 796 ? -14.774 5.797 -13.494 1.00 91.69 796 TYR A C 1
ATOM 6205 O O . TYR A 1 796 ? -14.588 6.245 -12.369 1.00 91.69 796 TYR A O 1
ATOM 6213 N N . ASN A 1 797 ? -14.537 6.513 -14.586 1.00 90.50 797 ASN A N 1
ATOM 6214 C CA . ASN A 1 797 ? -14.080 7.895 -14.523 1.00 90.50 797 ASN A CA 1
ATOM 6215 C C . ASN A 1 797 ? -15.215 8.831 -14.926 1.00 90.50 797 ASN A C 1
ATOM 6217 O O . ASN A 1 797 ? -15.879 8.613 -15.943 1.00 90.50 797 ASN A O 1
ATOM 6221 N N . THR A 1 798 ? -15.427 9.883 -14.144 1.00 89.25 798 THR A N 1
ATOM 6222 C CA . THR A 1 798 ? -16.370 10.957 -14.475 1.00 89.25 798 THR A CA 1
ATOM 6223 C C . THR A 1 798 ? -15.607 12.250 -14.735 1.00 89.25 798 THR A C 1
ATOM 6225 O O . THR A 1 798 ? -14.568 12.479 -14.110 1.00 89.25 798 THR A O 1
ATOM 6228 N N . PRO A 1 799 ? -16.099 13.141 -15.613 1.00 83.25 799 PRO A N 1
ATOM 6229 C CA . PRO A 1 799 ? -15.577 14.498 -15.688 1.00 83.25 799 PRO A CA 1
ATOM 6230 C C . PRO A 1 799 ? -15.591 15.145 -14.296 1.00 83.25 799 PRO A C 1
ATOM 6232 O O . PRO A 1 799 ? -16.510 14.855 -13.519 1.00 83.25 799 PRO A O 1
ATOM 6235 N N . PRO A 1 800 ? -14.607 16.000 -13.969 1.00 74.06 800 PRO A N 1
ATOM 6236 C CA . PRO A 1 800 ? -14.602 16.694 -12.691 1.00 74.06 800 PRO A CA 1
ATOM 6237 C C . PRO A 1 800 ? -15.939 17.432 -12.516 1.00 74.06 800 PRO A C 1
ATOM 6239 O O . PRO A 1 800 ? -16.414 18.069 -13.470 1.00 74.06 800 PRO A O 1
ATOM 6242 N N . PRO A 1 801 ? -16.596 17.313 -11.347 1.00 70.06 801 PRO A N 1
ATOM 6243 C CA . PRO A 1 801 ? -17.814 18.062 -11.091 1.00 70.06 801 PRO A CA 1
ATOM 6244 C C . PRO A 1 801 ? -17.511 19.554 -11.256 1.00 70.06 801 PRO A C 1
ATOM 6246 O O . PRO A 1 801 ? -16.412 20.016 -10.945 1.00 70.06 801 PRO A O 1
ATOM 6249 N N . ARG A 1 802 ? -18.476 20.324 -11.771 1.00 62.19 802 ARG A N 1
ATOM 6250 C CA . ARG A 1 802 ? -18.375 21.787 -11.729 1.00 62.19 802 ARG A CA 1
ATOM 6251 C C . ARG A 1 802 ? -18.448 22.169 -10.253 1.00 62.19 802 ARG A C 1
ATOM 6253 O O . ARG A 1 802 ? -19.543 22.123 -9.711 1.00 62.19 802 ARG A O 1
ATOM 6260 N N . THR A 1 803 ? -17.273 22.385 -9.657 1.00 58.97 803 THR A N 1
ATOM 6261 C CA . THR A 1 803 ? -16.983 22.774 -8.267 1.00 58.97 803 THR A CA 1
ATOM 6262 C C . THR A 1 803 ? -18.224 22.929 -7.396 1.00 58.97 803 THR A C 1
ATOM 6264 O O . THR A 1 803 ? -18.934 23.928 -7.505 1.00 58.97 803 THR A O 1
ATOM 6267 N N . GLU A 1 804 ? -18.456 21.963 -6.507 1.00 54.75 804 GLU A N 1
ATOM 6268 C CA . GLU A 1 804 ? -19.222 22.248 -5.297 1.00 54.75 804 GLU A CA 1
ATOM 6269 C C . GLU A 1 804 ? -18.472 23.336 -4.515 1.00 54.75 804 GLU A C 1
ATOM 6271 O O . GLU A 1 804 ? -17.245 23.320 -4.415 1.00 54.75 804 GLU A O 1
ATOM 6276 N N . GLU A 1 805 ? -19.220 24.329 -4.043 1.00 58.78 805 GLU A N 1
ATOM 6277 C CA . GLU A 1 805 ? -18.795 25.699 -3.715 1.00 58.78 805 GLU A CA 1
ATOM 6278 C C . GLU A 1 805 ? -17.853 25.832 -2.497 1.00 58.78 805 GLU A C 1
ATOM 6280 O O . GLU A 1 805 ? -17.673 26.925 -1.975 1.00 58.78 805 GLU A O 1
ATOM 6285 N N . VAL A 1 806 ? -17.243 24.744 -2.016 1.00 71.56 806 VAL A N 1
ATOM 6286 C CA . VAL A 1 806 ? -16.493 24.715 -0.747 1.00 71.56 806 VAL A CA 1
ATOM 6287 C C . VAL A 1 806 ? -15.065 25.249 -0.891 1.00 71.56 806 VAL A C 1
ATOM 6289 O O . VAL A 1 806 ? -14.563 25.913 0.017 1.00 71.56 806 VAL A O 1
ATOM 6292 N N . PHE A 1 807 ? -14.404 25.002 -2.025 1.00 79.00 807 PHE A N 1
ATOM 6293 C CA . PHE A 1 807 ? -13.070 25.530 -2.320 1.00 79.00 807 PHE A CA 1
ATOM 6294 C C . PHE A 1 807 ? -13.014 26.115 -3.731 1.00 79.00 807 PHE A C 1
ATOM 6296 O O . PHE A 1 807 ? -13.406 25.473 -4.704 1.00 79.00 807 PHE A O 1
ATOM 6303 N N . VAL A 1 808 ? -12.469 27.324 -3.838 1.00 82.75 808 VAL A N 1
ATOM 6304 C CA . VAL A 1 808 ? -12.105 27.950 -5.109 1.00 82.75 808 VAL A CA 1
ATOM 6305 C C . VAL A 1 808 ? -10.639 27.667 -5.370 1.00 82.75 808 VAL A C 1
ATOM 6307 O O . VAL A 1 808 ? -9.775 28.044 -4.575 1.00 82.75 808 VAL A O 1
ATOM 6310 N N . LEU A 1 809 ? -10.384 27.002 -6.491 1.00 83.81 809 LEU A N 1
ATOM 6311 C CA . LEU A 1 809 ? -9.054 26.734 -7.007 1.00 83.81 809 LEU A CA 1
ATOM 6312 C C . LEU A 1 809 ? -8.815 27.636 -8.219 1.00 83.81 809 LEU A C 1
ATOM 6314 O O . LEU A 1 809 ? -9.584 27.591 -9.177 1.00 83.81 809 LEU A O 1
ATOM 6318 N N . ASP A 1 810 ? -7.752 28.428 -8.176 1.00 85.00 810 ASP A N 1
ATOM 6319 C CA . ASP A 1 810 ? -7.264 29.211 -9.307 1.00 85.00 810 ASP A CA 1
ATOM 6320 C C . ASP A 1 810 ? -5.844 28.752 -9.640 1.00 85.00 810 ASP A C 1
ATOM 6322 O O . ASP A 1 810 ? -4.957 28.767 -8.785 1.00 85.00 810 ASP A O 1
ATOM 6326 N N . VAL A 1 811 ? -5.651 28.265 -10.864 1.00 85.56 811 VAL A N 1
ATOM 6327 C CA . VAL A 1 811 ? -4.385 27.680 -11.315 1.00 85.56 811 VAL A CA 1
ATOM 6328 C C . VAL A 1 811 ? -3.910 28.457 -12.526 1.00 85.56 811 VAL A C 1
ATOM 6330 O O . VAL A 1 811 ? -4.548 28.441 -13.578 1.00 85.56 811 VAL A O 1
ATOM 6333 N N . GLU A 1 812 ? -2.765 29.112 -12.382 1.00 88.06 812 GLU A N 1
ATOM 6334 C CA . GLU A 1 812 ? -2.155 29.908 -13.438 1.00 88.06 812 GLU A CA 1
ATOM 6335 C C . GLU A 1 812 ? -0.714 29.467 -13.687 1.00 88.06 812 GLU A C 1
ATOM 6337 O O . GLU A 1 812 ? 0.005 29.059 -12.776 1.00 88.06 812 GLU A O 1
ATOM 6342 N N . THR A 1 813 ? -0.261 29.590 -14.929 1.00 84.75 813 THR A N 1
ATOM 6343 C CA . THR A 1 813 ? 1.140 29.374 -15.289 1.00 84.75 813 THR A CA 1
ATOM 6344 C C . THR A 1 813 ? 1.845 30.715 -15.454 1.00 84.75 813 THR A C 1
ATOM 6346 O O . THR A 1 813 ? 1.290 31.656 -16.027 1.00 84.75 813 THR A O 1
ATOM 6349 N N . VAL A 1 814 ? 3.080 30.821 -14.966 1.00 82.12 814 VAL A N 1
ATOM 6350 C CA . VAL A 1 814 ? 3.905 32.027 -15.073 1.00 82.12 814 VAL A CA 1
ATOM 6351 C C . VAL A 1 814 ? 5.177 31.697 -15.869 1.00 82.12 814 VAL A C 1
ATOM 6353 O O . VAL A 1 814 ? 6.006 30.918 -15.395 1.00 82.12 814 VAL A O 1
ATOM 6356 N N . PRO A 1 815 ? 5.389 32.296 -17.061 1.00 76.44 815 PRO A N 1
ATOM 6357 C CA . PRO A 1 815 ? 4.497 33.219 -17.777 1.00 76.44 815 PRO A CA 1
ATOM 6358 C C . PRO A 1 815 ? 3.246 32.526 -18.357 1.00 76.44 815 PRO A C 1
ATOM 6360 O O . PRO A 1 815 ? 3.267 31.332 -18.648 1.00 76.44 815 PRO A O 1
ATOM 6363 N N . LYS A 1 816 ? 2.162 33.295 -18.551 1.00 71.75 816 LYS A N 1
ATOM 6364 C CA . LYS A 1 816 ? 0.909 32.805 -19.168 1.00 71.75 816 LYS A CA 1
ATOM 6365 C C . LYS A 1 816 ? 1.077 32.462 -20.650 1.00 71.75 816 LYS A C 1
ATOM 6367 O O . LYS A 1 816 ? 0.335 31.644 -21.181 1.00 71.75 816 LYS A O 1
ATOM 6372 N N . GLU A 1 817 ? 2.059 33.081 -21.300 1.00 71.38 817 GLU A N 1
ATOM 6373 C CA . GLU A 1 817 ? 2.391 32.877 -22.706 1.00 71.38 817 GLU A CA 1
ATOM 6374 C C . GLU A 1 817 ? 3.846 32.416 -22.836 1.00 71.38 817 GLU A C 1
ATOM 6376 O O . GLU A 1 817 ? 4.746 32.895 -22.138 1.00 71.38 817 GLU A O 1
ATOM 6381 N N . CYS A 1 818 ? 4.085 31.453 -23.725 1.00 64.75 818 CYS A N 1
ATOM 6382 C CA . CYS A 1 818 ? 5.420 30.931 -23.980 1.00 64.75 818 CYS A CA 1
ATOM 6383 C C . CYS A 1 818 ? 6.219 31.905 -24.859 1.00 64.75 818 CYS A C 1
ATOM 6385 O O . CYS A 1 818 ? 6.185 31.807 -26.081 1.00 64.75 818 CYS A O 1
ATOM 6387 N N . ASP A 1 819 ? 7.019 32.779 -24.248 1.00 63.22 819 ASP A N 1
ATOM 6388 C CA . ASP A 1 819 ? 7.901 33.711 -24.977 1.00 63.22 819 ASP A CA 1
ATOM 6389 C C . ASP A 1 819 ? 9.141 33.044 -25.619 1.00 63.22 819 ASP A C 1
ATOM 6391 O O . ASP A 1 819 ? 10.039 33.724 -26.110 1.00 63.22 819 ASP A O 1
ATOM 6395 N N . GLY A 1 820 ? 9.260 31.710 -25.595 1.00 60.75 820 GLY A N 1
ATOM 6396 C CA . GLY A 1 820 ? 10.377 30.948 -26.185 1.00 60.75 820 GLY A CA 1
ATOM 6397 C C . GLY A 1 820 ? 11.753 31.146 -25.517 1.00 60.75 820 GLY A C 1
ATOM 6398 O O . GLY A 1 820 ? 12.653 30.331 -25.709 1.00 60.75 820 GLY A O 1
ATOM 6399 N N . VAL A 1 821 ? 11.925 32.192 -24.701 1.00 61.38 821 VAL A N 1
ATOM 6400 C CA . VAL A 1 821 ? 13.176 32.537 -23.999 1.00 61.38 821 VAL A CA 1
ATOM 6401 C C . VAL A 1 821 ? 13.323 31.780 -22.673 1.00 61.38 821 VAL A C 1
ATOM 6403 O O . VAL A 1 821 ? 14.436 31.423 -22.280 1.00 61.38 821 VAL A O 1
ATOM 6406 N N . ARG A 1 822 ? 12.216 31.510 -21.968 1.00 61.00 822 ARG A N 1
ATOM 6407 C CA . ARG A 1 822 ? 12.221 30.735 -20.717 1.00 61.00 822 ARG A CA 1
ATOM 6408 C C . ARG A 1 822 ? 11.963 29.258 -20.997 1.00 61.00 822 ARG A C 1
ATOM 6410 O O . ARG A 1 822 ? 10.955 28.904 -21.593 1.00 61.00 822 ARG A O 1
ATOM 6417 N N . LYS A 1 823 ? 12.869 28.405 -20.507 1.00 66.50 823 LYS A N 1
ATOM 6418 C CA . LYS A 1 823 ? 12.753 26.933 -20.536 1.00 66.50 823 LYS A CA 1
ATOM 6419 C C . LYS A 1 823 ? 12.042 26.351 -19.306 1.00 66.50 823 LYS A C 1
ATOM 6421 O O . LYS A 1 823 ? 11.992 25.137 -19.160 1.00 66.50 823 LYS A O 1
ATOM 6426 N N . GLN A 1 824 ? 11.554 27.208 -18.412 1.00 70.50 824 GLN A N 1
ATOM 6427 C CA . GLN A 1 824 ? 10.889 26.837 -17.167 1.00 70.50 824 GLN A CA 1
ATOM 6428 C C . GLN A 1 824 ? 9.536 27.547 -17.093 1.00 70.50 824 GLN A C 1
ATOM 6430 O O . GLN A 1 824 ? 9.438 28.725 -17.452 1.00 70.50 824 GLN A O 1
ATOM 6435 N N . LEU A 1 825 ? 8.528 26.810 -16.633 1.00 77.19 825 LEU A N 1
ATOM 6436 C CA . LEU A 1 825 ? 7.177 27.279 -16.366 1.00 77.19 825 LEU A CA 1
ATOM 6437 C C . LEU A 1 825 ? 6.919 27.098 -14.870 1.00 77.19 825 LEU A C 1
ATOM 6439 O O . LEU A 1 825 ? 7.086 25.990 -14.361 1.00 77.19 825 LEU A O 1
ATOM 6443 N N . ASP A 1 826 ? 6.518 28.160 -14.182 1.00 83.81 826 ASP A N 1
ATOM 6444 C CA . ASP A 1 826 ? 6.110 28.058 -12.784 1.00 83.81 826 ASP A CA 1
ATOM 6445 C C . ASP A 1 826 ? 4.584 27.895 -12.727 1.00 83.81 826 ASP A C 1
ATOM 6447 O O . ASP A 1 826 ? 3.854 28.642 -13.381 1.00 83.81 826 ASP A O 1
ATOM 6451 N N . ILE A 1 827 ? 4.091 26.911 -11.970 1.00 86.62 827 ILE A N 1
ATOM 6452 C CA . ILE A 1 827 ? 2.653 26.687 -11.760 1.00 86.62 827 ILE A CA 1
ATOM 6453 C C . ILE A 1 827 ? 2.268 27.332 -10.429 1.00 86.62 827 ILE A C 1
ATOM 6455 O O . ILE A 1 827 ? 2.741 26.928 -9.368 1.00 86.62 827 ILE A O 1
ATOM 6459 N N . HIS A 1 828 ? 1.419 28.351 -10.485 1.00 87.88 828 HIS A N 1
ATOM 6460 C CA . HIS A 1 828 ? 0.862 29.026 -9.322 1.00 87.88 828 HIS A CA 1
ATOM 6461 C C . HIS A 1 828 ? -0.529 28.463 -9.035 1.00 87.88 828 HIS A C 1
ATOM 6463 O O . HIS A 1 828 ? -1.451 28.637 -9.828 1.00 87.88 828 HIS A O 1
ATOM 6469 N N . VAL A 1 829 ? -0.676 27.804 -7.886 1.00 89.00 829 VAL A N 1
ATOM 6470 C CA . VAL A 1 829 ? -1.954 27.272 -7.401 1.00 89.00 829 VAL A CA 1
ATOM 6471 C C . VAL A 1 829 ? -2.418 28.127 -6.225 1.00 89.00 829 VAL A C 1
ATOM 6473 O O . VAL A 1 829 ? -1.792 28.125 -5.165 1.00 89.00 829 VAL A O 1
ATOM 6476 N N . SER A 1 830 ? -3.511 28.860 -6.411 1.00 88.19 830 SER A N 1
ATOM 6477 C CA . SER A 1 830 ? -4.175 29.648 -5.373 1.00 88.19 830 SER A CA 1
ATOM 6478 C C . SER A 1 830 ? -5.439 28.928 -4.920 1.00 88.19 830 SER A C 1
ATOM 6480 O O . SER A 1 830 ? -6.281 28.556 -5.734 1.00 88.19 830 SER A O 1
ATOM 6482 N N . VAL A 1 831 ? -5.585 28.731 -3.611 1.00 87.88 831 VAL A N 1
ATOM 6483 C CA . VAL A 1 831 ? -6.722 28.007 -3.026 1.00 87.88 831 VAL A CA 1
ATOM 6484 C C . VAL A 1 831 ? -7.397 28.890 -1.988 1.00 87.88 831 VAL A C 1
ATOM 6486 O O . VAL A 1 831 ? -6.730 29.446 -1.118 1.00 87.88 831 VAL A O 1
ATOM 6489 N N . SER A 1 832 ? -8.717 29.029 -2.078 1.00 86.38 832 SER A N 1
ATOM 6490 C CA . SER A 1 832 ? -9.535 29.771 -1.114 1.00 86.38 832 SER A CA 1
ATOM 6491 C C . SER A 1 832 ? -10.703 28.919 -0.637 1.00 86.38 832 SER A C 1
ATOM 6493 O O . SER A 1 832 ? -11.405 28.320 -1.443 1.00 86.38 832 SER A O 1
ATOM 6495 N N . TYR A 1 833 ? -10.922 28.869 0.673 1.00 85.62 833 TYR A N 1
ATOM 6496 C CA . TYR A 1 833 ? -12.061 28.175 1.272 1.00 85.62 833 TYR A CA 1
ATOM 6497 C C . TYR A 1 833 ? -13.286 29.096 1.316 1.00 85.62 833 TYR A C 1
ATOM 6499 O O . TYR A 1 833 ? -13.182 30.228 1.787 1.00 85.62 833 TYR A O 1
ATOM 6507 N N . LEU A 1 834 ? -14.428 28.605 0.834 1.00 81.88 834 LEU A N 1
ATOM 6508 C CA . LEU A 1 834 ? -15.721 29.299 0.805 1.00 81.88 834 LEU A CA 1
ATOM 6509 C C . LEU A 1 834 ? -16.823 28.555 1.582 1.00 81.88 834 LEU A C 1
ATOM 6511 O O . LEU A 1 834 ? -17.986 28.943 1.510 1.00 81.88 834 LEU A O 1
ATOM 6515 N N . GLY A 1 835 ? -16.488 27.490 2.315 1.00 75.25 835 GLY A N 1
ATOM 6516 C CA . GLY A 1 835 ? -17.479 26.752 3.100 1.00 75.25 835 GLY A CA 1
ATOM 6517 C C . GLY A 1 835 ? -18.033 27.543 4.292 1.00 75.25 835 GLY A C 1
ATOM 6518 O O . GLY A 1 835 ? -17.498 28.574 4.689 1.00 75.25 835 GLY A O 1
ATOM 6519 N N . ASP A 1 836 ? -19.071 27.003 4.934 1.00 73.56 836 ASP A N 1
ATOM 6520 C CA . ASP A 1 836 ? -19.843 27.675 5.999 1.00 73.56 836 ASP A CA 1
ATOM 6521 C C . ASP A 1 836 ? -19.062 27.982 7.296 1.00 73.56 836 ASP A C 1
ATOM 6523 O O . ASP A 1 836 ? -19.577 28.623 8.214 1.00 73.56 836 ASP A O 1
ATOM 6527 N N . ARG A 1 837 ? -17.820 27.500 7.415 1.00 68.81 837 ARG A N 1
ATOM 6528 C CA . ARG A 1 837 ? -16.968 27.708 8.599 1.00 68.81 837 ARG A CA 1
ATOM 6529 C C . ARG A 1 837 ? -16.066 28.923 8.392 1.00 68.81 837 ARG A C 1
ATOM 6531 O O . ARG A 1 837 ? -15.680 29.228 7.275 1.00 68.81 837 ARG A O 1
ATOM 6538 N N . GLU A 1 838 ? -15.632 29.569 9.474 1.00 71.75 838 GLU A N 1
ATOM 6539 C CA . GLU A 1 838 ? -14.684 30.696 9.368 1.00 71.75 838 GLU A CA 1
ATOM 6540 C C . GLU A 1 838 ? -13.336 30.293 8.746 1.00 71.75 838 GLU A C 1
ATOM 6542 O O . GLU A 1 838 ? -12.686 31.096 8.085 1.00 71.75 838 GLU A O 1
ATOM 6547 N N . THR A 1 839 ? -12.899 29.051 8.967 1.00 70.31 839 THR A N 1
ATOM 6548 C CA . THR A 1 839 ? -11.667 28.492 8.396 1.00 70.31 839 THR A CA 1
ATOM 6549 C C . THR A 1 839 ? -11.880 27.023 8.047 1.00 70.31 839 THR A C 1
ATOM 6551 O O . THR A 1 839 ? -12.613 26.317 8.746 1.00 70.31 839 THR A O 1
ATOM 6554 N N . SER A 1 840 ? -11.238 26.552 6.974 1.00 69.50 840 SER A N 1
ATOM 6555 C CA . SER A 1 840 ? -11.098 25.116 6.725 1.00 69.50 840 SER A CA 1
ATOM 6556 C C . SER A 1 840 ? -10.189 24.513 7.794 1.00 69.50 840 SER A C 1
ATOM 6558 O O . SER A 1 840 ? -9.235 25.166 8.213 1.00 69.50 840 SER A O 1
ATOM 6560 N N . ASN A 1 841 ? -10.440 23.270 8.206 1.00 70.06 841 ASN A N 1
ATOM 6561 C CA . ASN A 1 841 ? -9.557 22.574 9.141 1.00 70.06 841 ASN A CA 1
ATOM 6562 C C . ASN A 1 841 ? -8.210 22.216 8.470 1.00 70.06 841 ASN A C 1
ATOM 6564 O O . ASN A 1 841 ? -7.308 23.041 8.385 1.00 70.06 841 ASN A O 1
ATOM 6568 N N . MET A 1 842 ? -8.060 20.977 7.998 1.00 66.81 842 MET A N 1
ATOM 6569 C CA . MET A 1 842 ? -6.918 20.529 7.203 1.00 66.81 842 MET A CA 1
ATOM 6570 C C . MET A 1 842 ? -7.347 20.477 5.738 1.00 66.81 842 MET A C 1
ATOM 6572 O O . MET A 1 842 ? -8.399 19.922 5.433 1.00 66.81 842 MET A O 1
ATOM 6576 N N . ALA A 1 843 ? -6.541 21.047 4.846 1.00 71.31 843 ALA A N 1
ATOM 6577 C CA . ALA A 1 843 ? -6.743 20.971 3.405 1.00 71.31 843 ALA A CA 1
ATOM 6578 C C . ALA A 1 843 ? -5.520 20.311 2.762 1.00 71.31 843 ALA A C 1
ATOM 6580 O O . ALA A 1 843 ? -4.384 20.617 3.129 1.00 71.31 843 ALA A O 1
ATOM 6581 N N . LEU A 1 844 ? -5.762 19.406 1.817 1.00 72.44 844 LEU A N 1
ATOM 6582 C CA . LEU A 1 844 ? -4.733 18.781 0.995 1.00 72.44 844 LEU A CA 1
ATOM 6583 C C . LEU A 1 844 ? -4.862 19.327 -0.428 1.00 72.44 844 LEU A C 1
ATOM 6585 O O . LEU A 1 844 ? -5.961 19.356 -0.975 1.00 72.44 844 LEU A O 1
ATOM 6589 N N . VAL A 1 845 ? -3.745 19.761 -1.010 1.00 78.62 845 VAL A N 1
ATOM 6590 C CA . VAL A 1 845 ? -3.679 20.187 -2.412 1.00 78.62 845 VAL A CA 1
ATOM 6591 C C . VAL A 1 845 ? -2.883 19.137 -3.171 1.00 78.62 845 VAL A C 1
ATOM 6593 O O . VAL A 1 845 ? -1.680 18.998 -2.955 1.00 78.62 845 VAL A O 1
ATOM 6596 N N . GLU A 1 846 ? -3.565 18.389 -4.030 1.00 78.19 846 GLU A N 1
ATOM 6597 C CA . GLU A 1 846 ? -2.961 17.391 -4.911 1.00 78.19 846 GLU A CA 1
ATOM 6598 C C . GLU A 1 846 ? -2.882 17.954 -6.334 1.00 78.19 846 GLU A C 1
ATOM 6600 O O . GLU A 1 846 ? -3.859 18.503 -6.846 1.00 78.19 846 GLU A O 1
ATOM 6605 N N . VAL A 1 847 ? -1.703 17.862 -6.955 1.00 80.44 847 VAL A N 1
ATOM 6606 C CA . VAL A 1 847 ? -1.440 18.398 -8.298 1.00 80.44 847 VAL A CA 1
ATOM 6607 C C . VAL A 1 847 ? -0.964 17.257 -9.189 1.00 80.44 847 VAL A C 1
ATOM 6609 O O . VAL A 1 847 ? 0.149 16.759 -9.021 1.00 80.44 847 VAL A O 1
ATOM 6612 N N . GLU A 1 848 ? -1.808 16.845 -10.133 1.00 78.31 848 GLU A N 1
ATOM 6613 C CA . GLU A 1 848 ? -1.456 15.869 -11.167 1.00 78.31 848 GLU A CA 1
ATOM 6614 C C . GLU A 1 848 ? -0.872 16.599 -12.387 1.00 78.31 848 GLU A C 1
ATOM 6616 O O . GLU A 1 848 ? -1.457 17.559 -12.893 1.00 78.31 848 GLU A O 1
ATOM 6621 N N . MET A 1 849 ? 0.313 16.175 -12.833 1.00 82.12 849 MET A N 1
ATOM 6622 C CA . MET A 1 849 ? 1.019 16.796 -13.959 1.00 82.12 849 MET A CA 1
ATOM 6623 C C . MET A 1 849 ? 0.449 16.318 -15.301 1.00 82.12 849 MET A C 1
ATOM 6625 O O . MET A 1 849 ? -0.044 15.196 -15.419 1.00 82.12 849 MET A O 1
ATOM 6629 N N . LEU A 1 850 ? 0.552 17.163 -16.330 1.00 82.69 850 LEU A N 1
ATOM 6630 C CA . LEU A 1 850 ? 0.145 16.817 -17.694 1.00 82.69 850 LEU A CA 1
ATOM 6631 C C . LEU A 1 850 ? 1.028 15.711 -18.286 1.00 82.69 850 LEU A C 1
ATOM 6633 O O . LEU A 1 850 ? 2.197 15.560 -17.925 1.00 82.69 850 LEU A O 1
ATOM 6637 N N . SER A 1 851 ? 0.487 14.979 -19.262 1.00 84.31 851 SER A N 1
ATOM 6638 C CA . SER A 1 851 ? 1.211 13.917 -19.966 1.00 84.31 851 SER A CA 1
ATOM 6639 C C . SER A 1 851 ? 2.551 14.411 -20.544 1.00 84.31 851 SER A C 1
ATOM 6641 O O . SER A 1 851 ? 2.579 15.170 -21.511 1.00 84.31 851 SER A O 1
ATOM 6643 N N . GLY A 1 852 ? 3.669 13.931 -19.986 1.00 76.44 852 GLY A N 1
ATOM 6644 C CA . GLY A 1 852 ? 5.026 14.220 -20.474 1.00 76.44 852 GLY A CA 1
ATOM 6645 C C . GLY A 1 852 ? 5.790 15.335 -19.748 1.00 76.44 852 GLY A C 1
ATOM 6646 O O . GLY A 1 852 ? 6.865 15.697 -20.231 1.00 76.44 852 GLY A O 1
ATOM 6647 N N . PHE A 1 853 ? 5.268 15.852 -18.628 1.00 73.44 853 PHE A N 1
ATOM 6648 C CA . PHE A 1 853 ? 5.933 16.842 -17.766 1.00 73.44 853 PHE A CA 1
ATOM 6649 C C . PHE A 1 853 ? 6.490 16.255 -16.469 1.00 73.44 853 PHE A C 1
ATOM 6651 O O . PHE A 1 853 ? 5.878 15.305 -15.929 1.00 73.44 853 PHE A O 1
#

Secondary structure (DSSP, 8-state):
------------GGG-SEEEEEEEEE-TTS-EEEEEEEEE-----SS--EEEES-SEE-TT-EEEEEEE-STT-EEEEEEEEHHHHHH------HHHHHHHHHS-S-----------------PPP----------S-------HHHHIIIIIS------SS-B-------------------------------PPPPPPP--PPPPPB----SEEEEEEEE--TTSEEEEEEEPPS--SEEEEEEEEEETTEEEEPPPEEEEE--SEEEEEE--SEEETT-EEEEEEEEEE-SSS-EEEEEEE--BTTEEE---TT---EEEE-TTEEEEEEEEEEE-SSEEEEEEEEEEE----SEETTEE----SS-SEEEEEEEEEEE--SEEEEEEEEEEEEEEEEEEEEEEEE---TTPPTT--EEEEEEESSTTHHHHHSHHHHSPPP-SSHHHHHHHHHHHHHHHHHHHHHT---HHHHHHHHHHHHHHHHHHGGGB-TTS-B-SSGGGSSS--HHHHHHHHHHHHHHTTTS---HHHHHHHHHHHHHTB-TTSPBP--S----HHHHTT--SHHHHHHHHHHHHHHTT--TT-HHHHHHHHHHHHS-TTSS-HHHHHHHHHHHHHHT-HHHHHHHHHHHHHHH-TTS--SS---HHHHHHHHTT--SHHHHHHHHHHHHHHHHHHHTSS--TT-HHHHHHHHHHHHHT--TTS--SSHHHHHHHHHHHHHHHHHS-----EEEEEEEESSSPPEEEEEEGGGTTSPEEEEES-SSEEEEEEEEEEEEEEEEEEEEEEEPPPS--TTEEEEEEEESSS--SS-S--EEEEEEEE-SSSSS-SS-----PPPTT-

Organism: NCBI:txid240206

InterPro domains:
  IPR001599 Alpha-2-macroglobulin [PF00207] (216-304)
  IPR001599 Alpha-2-macroglobulin [SM01360] (216-305)
  IPR008930 Terpenoid cyclases/protein prenyltransferase alpha-alpha toroid [SSF48239] (434-735)
  IPR011625 Alpha-2-macroglobulin, bait region domain [PF07703] (3-87)
  IPR011625 Alpha-2-macroglobulin, bait region domain [SM01359] (1-88)
  IPR011626 Alpha-macroglobulin-like, TED domain [PF07678] (425-731)
  IPR013783 Immunoglobulin-like fold [G3DSA:2.60.40.10] (266-383)
  IPR014756 Immunoglobulin E-set [SSF81296] (263-383)
  IPR019742 Alpha-2-macroglobulin, conserved site [PS00477] (446-454)
  IPR036595 Alpha-macroglobulin, receptor-binding domain superfamily [G3DSA:2.60.40.690] (803-853)
  IPR036595 Alpha-macroglobulin, receptor-binding domain superfamily [SSF49410] (806-853)
  IPR041813 Alpha-2-macroglobulin, TED domain [cd02897] (435-731)
  IPR047565 Alpha-macroglobulin-like, thiol-ester bond-forming region [SM01419] (438-467)
  IPR050473 Alpha-2-macroglobulin/Complement system [PTHR11412] (2-853)

Foldseek 3Di:
DDDDDDDDDDDDPVCPAKHKDKDWDADPQQEIDIDIDIDGHDQDALWAKAWEWPDQEDAAFDKIKIKIFTAAQKKKWKWKFFPVVCVVPPPDDDSVVVVVVVVVDDPPPPPPDPPPPPDPDPDDDDDDDDDDDDDDPPPPPPDQVVCCCCCVVVVHDDDDPGDYDDDDDPDDDDDDDDDDDDDDDDDDDDDDDDDDDDDDDDDDDDDDAAEFDDRIQDTDMDTHHNVRMDMDIGTHHNDQGKMWMWMWIQDPSGIDIYDIYIHGHDDQWEKDWDFDQAAEAFDWDKTKIKIFHQDQFKFKKAKDKDDDPQKDWDDDPPFDRIDIDHHGGMDMGITTMGGHDAAWDKIKMKMAGDQDCDDDPNHHHDQDPPCRMYMYIDIHHYAYDFDKDKDKFWFKDFADQDKDKDKDFFADDPQFDPPQKWKKKKKFQALCLLVLVLCCVLCPQQDAFLLSLLLNQLSLLLVVVLCVLLVNDDPVSLVSSQVSNVRSLVVNVCQAEPQLAGARHRPVFPDHWLQSLLSNLLSLLSCVVRYPDDVVSSVSSVVVQLVQQDPQLWGDGDYDDQAVLSVAPDDDRLSSLLSSLLSCLSSVDDPPDPSNVSSVSNNVPPDLVPDDLQSLLSNLLSCLSVVVVVSNVVSVVSNCVQQVLPPDPDPDPDVVSVCSQPVVDPDLSSVLNVLQSLLSNLSSQLSHPDNPPCVVSNVVSSRVSSRQADSSRAHSGSNSRSSNSNSSSSVCSVDPWDFAKKWKWKDWPPDDIDIDIDGPVCNSPMDMDIDPDPRTMIMIMIRDGHMMMMMMMIMTRGHYPPDPQFKDWDWAWVVNDCPVPDPDIDIDIDMDGDDPDPDNRDDDDDDDDHGHD